Protein AF-A0A4Q3LK05-F1 (afdb_monomer_lite)

Structure (mmCIF, N/CA/C/O backbone):
data_AF-A0A4Q3LK05-F1
#
_entry.id   AF-A0A4Q3LK05-F1
#
loop_
_atom_site.group_PDB
_atom_site.id
_atom_site.type_symbol
_atom_site.label_atom_id
_atom_site.label_alt_id
_atom_site.label_comp_id
_atom_site.label_asym_id
_atom_site.label_entity_id
_atom_site.label_seq_id
_atom_site.pdbx_PDB_ins_code
_atom_site.Cartn_x
_atom_site.Cartn_y
_atom_site.Cartn_z
_atom_site.occupancy
_atom_site.B_iso_or_equiv
_atom_site.auth_seq_id
_atom_site.auth_comp_id
_atom_site.auth_asym_id
_atom_site.auth_atom_id
_atom_site.pdbx_PDB_model_num
ATOM 1 N N . MET A 1 1 ? -32.208 -5.245 -6.519 1.00 53.97 1 MET A N 1
ATOM 2 C CA . MET A 1 1 ? -31.625 -4.745 -5.262 1.00 53.97 1 MET A CA 1
ATOM 3 C C . MET A 1 1 ? -31.110 -3.373 -5.601 1.00 53.97 1 MET A C 1
ATOM 5 O O . MET A 1 1 ? -30.240 -3.274 -6.459 1.00 53.97 1 MET A O 1
ATOM 9 N N . ASP A 1 2 ? -31.742 -2.347 -5.050 1.00 72.88 2 ASP A N 1
ATOM 10 C CA . ASP A 1 2 ? -31.545 -0.963 -5.476 1.00 72.88 2 ASP A CA 1
ATOM 11 C C . ASP A 1 2 ? -30.435 -0.349 -4.625 1.00 72.88 2 ASP A C 1
ATOM 13 O O . ASP A 1 2 ? -30.697 0.438 -3.718 1.00 72.88 2 ASP A O 1
ATOM 17 N N . TRP A 1 3 ? -29.199 -0.783 -4.878 1.00 87.56 3 TRP A N 1
ATOM 18 C CA . TRP A 1 3 ? -28.020 -0.239 -4.207 1.00 87.56 3 TRP A CA 1
ATOM 19 C C . TRP A 1 3 ? -27.808 1.215 -4.634 1.00 87.56 3 TRP A C 1
ATOM 21 O O . TRP A 1 3 ? -27.776 1.522 -5.828 1.00 87.56 3 TRP A O 1
ATOM 31 N N . LYS A 1 4 ? -27.718 2.094 -3.635 1.00 85.75 4 LYS A N 1
ATOM 32 C CA . LYS A 1 4 ? -27.575 3.547 -3.755 1.00 85.75 4 LYS A CA 1
ATOM 33 C C . LYS A 1 4 ? -26.665 3.992 -2.607 1.00 85.75 4 LYS A C 1
ATOM 35 O O . LYS A 1 4 ? -27.185 4.237 -1.517 1.00 85.75 4 LYS A O 1
ATOM 40 N N . PRO A 1 5 ? -25.337 4.004 -2.807 1.00 87.31 5 PRO A N 1
ATOM 41 C CA . PRO A 1 5 ? -24.405 4.348 -1.744 1.00 87.31 5 PRO A CA 1
ATOM 42 C C . PRO A 1 5 ? -24.597 5.817 -1.357 1.00 87.31 5 PRO A C 1
ATOM 44 O O . PRO A 1 5 ? -25.008 6.645 -2.177 1.00 87.31 5 PRO A O 1
ATOM 47 N N . SER A 1 6 ? -24.290 6.162 -0.109 1.00 88.75 6 SER A N 1
ATOM 48 C CA . SER A 1 6 ? -24.363 7.557 0.325 1.00 88.75 6 SER A CA 1
ATOM 49 C C . SER A 1 6 ? -23.371 8.430 -0.465 1.00 88.75 6 SER A C 1
ATOM 51 O O . SER A 1 6 ? -22.209 8.040 -0.625 1.00 88.75 6 SER A O 1
ATOM 53 N N . PRO A 1 7 ? -23.760 9.645 -0.900 1.00 88.25 7 PRO A N 1
ATOM 54 C CA . PRO A 1 7 ? -22.826 10.641 -1.427 1.00 88.25 7 PRO A CA 1
ATOM 55 C C . PRO A 1 7 ? -21.708 11.032 -0.447 1.00 88.25 7 PRO A C 1
ATOM 57 O O . PRO A 1 7 ? -20.688 11.554 -0.882 1.00 88.25 7 PRO A O 1
ATOM 60 N N . LEU A 1 8 ? -21.882 10.794 0.860 1.00 91.00 8 LEU A N 1
ATOM 61 C CA . LEU A 1 8 ? -20.846 11.027 1.876 1.00 91.00 8 LEU A CA 1
ATOM 62 C C . LEU A 1 8 ? -19.901 9.818 2.018 1.00 91.00 8 LEU A C 1
ATOM 64 O O . LEU A 1 8 ? -18.715 10.012 2.265 1.00 91.00 8 LEU A O 1
ATOM 68 N N . ALA A 1 9 ? -20.406 8.601 1.773 1.00 88.75 9 ALA A N 1
ATOM 69 C CA . ALA A 1 9 ? -19.632 7.353 1.696 1.00 88.75 9 ALA A CA 1
ATOM 70 C C . ALA A 1 9 ? -18.856 7.176 0.374 1.00 88.75 9 ALA A C 1
ATOM 72 O O . ALA A 1 9 ? -18.110 6.204 0.227 1.00 88.75 9 ALA A O 1
ATOM 73 N N . THR A 1 10 ? -19.071 8.057 -0.613 1.00 90.44 10 THR A N 1
ATOM 74 C CA . THR A 1 10 ? -18.567 7.880 -1.981 1.00 90.44 10 THR A CA 1
ATOM 75 C C . THR A 1 10 ? -17.584 8.977 -2.380 1.00 90.44 10 THR A C 1
ATOM 77 O O . THR A 1 10 ? -17.931 10.154 -2.448 1.00 90.44 10 THR A O 1
ATOM 80 N N . HIS A 1 11 ? -16.360 8.589 -2.734 1.00 90.81 11 HIS A N 1
ATOM 81 C CA . HIS A 1 11 ? -15.367 9.479 -3.327 1.00 90.81 11 HIS A CA 1
ATOM 82 C C . HIS A 1 11 ? -15.409 9.392 -4.859 1.00 90.81 11 HIS A C 1
ATOM 84 O O . HIS A 1 11 ? -15.443 8.300 -5.425 1.00 90.81 11 HIS A O 1
ATOM 90 N N . VAL A 1 12 ? -15.369 10.543 -5.538 1.00 89.69 12 VAL A N 1
ATOM 91 C CA . VAL A 1 12 ? -15.254 10.636 -7.001 1.00 89.69 12 VAL A CA 1
ATOM 92 C C . VAL A 1 12 ? -14.137 11.614 -7.361 1.00 89.69 12 VAL A C 1
ATOM 94 O O . VAL A 1 12 ? -14.219 12.797 -7.032 1.00 89.69 12 VAL A O 1
ATOM 97 N N . GLU A 1 13 ? -13.123 11.140 -8.083 1.00 88.00 13 GLU A N 1
ATOM 98 C CA . GLU A 1 13 ? -12.068 11.975 -8.669 1.00 88.00 13 GLU A CA 1
ATOM 99 C C . GLU A 1 13 ? -12.163 11.907 -10.197 1.00 88.00 13 GLU A C 1
ATOM 101 O O . GLU A 1 13 ? -12.145 10.827 -10.788 1.00 88.00 13 GLU A O 1
ATOM 106 N N . THR A 1 14 ? -12.240 13.066 -10.855 1.00 82.25 14 THR A N 1
ATOM 107 C CA . THR A 1 14 ? -12.133 13.171 -12.317 1.00 82.25 14 THR A CA 1
ATOM 108 C C . THR A 1 14 ? -10.995 14.103 -12.693 1.00 82.25 14 THR A C 1
ATOM 110 O O . THR A 1 14 ? -11.053 15.299 -12.397 1.00 82.25 14 THR A O 1
ATOM 113 N N . VAL A 1 15 ? -10.005 13.584 -13.411 1.00 76.38 15 VAL A N 1
ATOM 114 C CA . VAL A 1 15 ? -8.966 14.393 -14.053 1.00 76.38 15 VAL A CA 1
ATOM 115 C C . VAL A 1 15 ? -9.259 14.449 -15.546 1.00 76.38 15 VAL A C 1
ATOM 117 O O . VAL A 1 15 ? -9.459 13.421 -16.188 1.00 76.38 15 VAL A O 1
ATOM 120 N N . PHE A 1 16 ? -9.267 15.657 -16.098 1.00 69.56 16 PHE A N 1
ATOM 121 C CA . PHE A 1 16 ? -9.384 15.929 -17.528 1.00 69.56 16 PHE A CA 1
ATOM 122 C C . PHE A 1 16 ? -8.332 16.963 -17.924 1.00 69.56 16 PHE A C 1
ATOM 124 O O . PHE A 1 16 ? -8.032 17.872 -17.149 1.00 69.56 16 PHE A O 1
ATOM 131 N N . ASP A 1 17 ? -7.849 16.890 -19.162 1.00 61.94 17 ASP A N 1
ATOM 132 C CA . ASP A 1 17 ? -7.249 18.053 -19.811 1.00 61.94 17 ASP A CA 1
ATOM 133 C C . ASP A 1 17 ? -8.370 19.075 -20.123 1.00 61.94 17 ASP A C 1
ATOM 135 O O . ASP A 1 17 ? -9.332 18.709 -20.805 1.00 61.94 17 ASP A O 1
ATOM 139 N N . PRO A 1 18 ? -8.297 20.344 -19.667 1.00 62.06 18 PRO A N 1
ATOM 140 C CA . PRO A 1 18 ? -9.304 21.364 -19.986 1.00 62.06 18 PRO A CA 1
ATOM 141 C C . PRO A 1 18 ? -9.440 21.678 -21.485 1.00 62.06 18 PRO A C 1
ATOM 143 O O . PRO A 1 18 ? -10.419 22.304 -21.886 1.00 62.06 18 PRO A O 1
ATOM 146 N N . GLN A 1 19 ? -8.466 21.270 -22.305 1.00 62.16 19 GLN A N 1
ATOM 147 C CA . GLN A 1 19 ? -8.472 21.379 -23.767 1.00 62.16 19 GLN A CA 1
ATOM 148 C C . GLN A 1 19 ? -8.832 20.047 -24.456 1.00 62.16 19 GLN A C 1
ATOM 150 O O . GLN A 1 19 ? -8.758 19.962 -25.678 1.00 62.16 19 GLN A O 1
ATOM 155 N N . ASP A 1 20 ? -9.175 19.000 -23.690 1.00 64.50 20 ASP A N 1
ATOM 156 C CA . ASP A 1 20 ? -9.385 17.615 -24.155 1.00 64.50 20 ASP A CA 1
ATOM 157 C C . ASP A 1 20 ? -8.157 17.021 -24.893 1.00 64.50 20 ASP A C 1
ATOM 159 O O . ASP A 1 20 ? -8.257 16.045 -25.626 1.00 64.50 20 ASP A O 1
ATOM 163 N N . ALA A 1 21 ? -6.963 17.604 -24.719 1.00 57.16 21 ALA A N 1
ATOM 164 C CA . ALA A 1 21 ? -5.759 17.261 -25.487 1.00 57.16 21 ALA A CA 1
ATOM 165 C C . ALA A 1 21 ? -4.930 16.092 -24.904 1.00 57.16 21 ALA A C 1
ATOM 167 O O . ALA A 1 21 ? -3.969 15.632 -25.532 1.00 57.16 21 ALA A O 1
ATOM 168 N N . GLY A 1 22 ? -5.301 15.581 -23.727 1.00 59.97 22 GLY A N 1
ATOM 169 C CA . GLY A 1 22 ? -4.647 14.471 -23.034 1.00 59.97 22 GLY A CA 1
ATOM 170 C C . GLY A 1 22 ? -5.654 13.549 -22.333 1.00 59.97 22 GLY A C 1
ATOM 171 O O . GLY A 1 22 ? -6.768 13.985 -22.040 1.00 59.97 22 GLY A O 1
ATOM 172 N N . PRO A 1 23 ? -5.288 12.276 -22.073 1.00 62.88 23 PRO A N 1
ATOM 173 C CA . PRO A 1 23 ? -6.179 11.298 -21.455 1.00 62.88 23 PRO A CA 1
ATOM 174 C C . PRO A 1 23 ? -6.658 11.768 -20.087 1.00 62.88 23 PRO A C 1
ATOM 176 O O . PRO A 1 23 ? -5.856 12.127 -19.225 1.00 62.88 23 PRO A O 1
ATOM 179 N N . GLY A 1 24 ? -7.971 11.714 -19.885 1.00 71.94 24 GLY A N 1
ATOM 180 C CA . GLY A 1 24 ? -8.548 11.849 -18.558 1.00 71.94 24 GLY A CA 1
ATOM 181 C C . GLY A 1 24 ? -8.502 10.538 -17.771 1.00 71.94 24 GLY A C 1
ATOM 182 O O . GLY A 1 24 ? -8.285 9.457 -18.329 1.00 71.94 24 GLY A O 1
ATOM 183 N N . SER A 1 25 ? -8.784 10.629 -16.476 1.00 84.19 25 SER A N 1
ATOM 184 C CA . SER A 1 25 ? -9.044 9.481 -15.607 1.00 84.19 25 SER A CA 1
ATOM 185 C C . SER A 1 25 ? -10.237 9.736 -14.688 1.00 84.19 25 SER A C 1
ATOM 187 O O . SER A 1 25 ? -10.510 10.872 -14.301 1.00 84.19 25 SER A O 1
ATOM 189 N N . LEU A 1 26 ? -10.932 8.658 -14.336 1.00 87.00 26 LEU A N 1
ATOM 190 C CA . LEU A 1 26 ? -12.034 8.616 -13.379 1.00 87.00 26 LEU A CA 1
ATOM 191 C C . LEU A 1 26 ? -11.696 7.598 -12.289 1.00 87.00 26 LEU A C 1
ATOM 193 O O . LEU A 1 26 ? -11.360 6.455 -12.596 1.00 87.00 26 LEU A O 1
ATOM 197 N N . LEU A 1 27 ? -11.858 7.987 -11.032 1.00 91.94 27 LEU A N 1
ATOM 198 C CA . LEU A 1 27 ? -11.907 7.091 -9.883 1.00 91.94 27 LEU A CA 1
ATOM 199 C C . LEU A 1 27 ? -13.268 7.258 -9.203 1.00 91.94 27 LEU A C 1
ATOM 201 O O . LEU A 1 27 ? -13.725 8.385 -9.013 1.00 91.94 27 LEU A O 1
ATOM 205 N N . ILE A 1 28 ? -13.899 6.145 -8.837 1.00 92.19 28 ILE A N 1
ATOM 206 C CA . ILE A 1 28 ? -15.062 6.114 -7.945 1.00 92.19 28 ILE A CA 1
ATOM 207 C C . ILE A 1 28 ? -14.754 5.095 -6.849 1.00 92.19 28 ILE A C 1
ATOM 209 O O . ILE A 1 28 ? -14.459 3.943 -7.165 1.00 92.19 28 ILE A O 1
ATOM 213 N N . GLU A 1 29 ? -14.839 5.497 -5.584 1.00 93.62 29 GLU A N 1
ATOM 214 C CA . GLU A 1 29 ? -14.657 4.626 -4.418 1.00 93.62 29 GLU A CA 1
ATOM 215 C C . GLU A 1 29 ? -15.866 4.709 -3.484 1.00 93.62 29 GLU A C 1
ATOM 217 O O . GLU A 1 29 ? -16.359 5.800 -3.229 1.00 93.62 29 GLU A O 1
ATOM 222 N N . HIS A 1 30 ? -16.304 3.580 -2.932 1.00 93.00 30 HIS A N 1
ATOM 223 C CA . HIS A 1 30 ? -17.408 3.470 -1.964 1.00 93.00 30 HIS A CA 1
ATOM 224 C C . HIS A 1 30 ? -17.102 2.384 -0.924 1.00 93.00 30 HIS A C 1
ATOM 226 O O . HIS A 1 30 ? -17.926 1.535 -0.601 1.00 93.00 30 HIS A O 1
ATOM 232 N N . PHE A 1 31 ? -15.876 2.401 -0.385 1.00 90.81 31 PHE A N 1
ATOM 233 C CA . PHE A 1 31 ? -15.404 1.408 0.592 1.00 90.81 31 PHE A CA 1
ATOM 234 C C . PHE A 1 31 ? -16.288 1.280 1.839 1.00 90.81 31 PHE A C 1
ATOM 236 O O . PHE A 1 31 ? -16.236 0.232 2.476 1.00 90.81 31 PHE A O 1
ATOM 243 N N . ASN A 1 32 ? -17.090 2.298 2.165 1.00 90.62 32 ASN A N 1
ATOM 244 C CA . ASN A 1 32 ? -17.958 2.308 3.340 1.00 90.62 32 ASN A CA 1
ATOM 245 C C . ASN A 1 32 ? -19.369 1.741 3.045 1.00 90.62 32 ASN A C 1
ATOM 247 O O . ASN A 1 32 ? -20.080 1.395 3.984 1.00 90.62 32 ASN A O 1
ATOM 251 N N . ASP A 1 33 ? -19.771 1.567 1.776 1.00 91.38 33 ASP A N 1
ATOM 252 C CA . ASP A 1 33 ? -21.056 0.945 1.398 1.00 91.38 33 ASP A CA 1
ATOM 253 C C . ASP A 1 33 ? -20.953 0.133 0.081 1.00 91.38 33 ASP A C 1
ATOM 255 O O . ASP A 1 33 ? -21.470 0.550 -0.962 1.00 91.38 33 ASP A O 1
ATOM 259 N N . PRO A 1 34 ? -20.248 -1.018 0.096 1.00 92.75 34 PRO A N 1
ATOM 260 C CA . PRO A 1 34 ? -19.939 -1.787 -1.108 1.00 92.75 34 PRO A CA 1
ATOM 261 C C . PRO A 1 34 ? -21.174 -2.354 -1.819 1.00 92.75 34 PRO A C 1
ATOM 263 O O . PRO A 1 34 ? -22.156 -2.766 -1.200 1.00 92.75 34 PRO A O 1
ATOM 266 N N . TYR A 1 35 ? -21.079 -2.484 -3.143 1.00 94.06 35 TYR A N 1
ATOM 267 C CA . TYR A 1 35 ? -22.078 -3.203 -3.934 1.00 94.06 35 TYR A CA 1
ATOM 268 C C . TYR A 1 35 ? -21.878 -4.719 -3.802 1.00 94.06 35 TYR A C 1
ATOM 270 O O . TYR A 1 35 ? -20.912 -5.261 -4.347 1.00 94.06 35 TYR A O 1
ATOM 278 N N . GLU A 1 36 ? -22.806 -5.410 -3.131 1.00 93.75 36 GLU A N 1
ATOM 279 C CA . GLU A 1 36 ? -22.867 -6.878 -3.120 1.00 93.75 36 GLU A CA 1
ATOM 280 C C . GLU A 1 36 ? -23.761 -7.445 -4.245 1.00 93.75 36 GLU A C 1
ATOM 282 O O . GLU A 1 36 ? -24.857 -6.952 -4.527 1.00 93.75 36 GLU A O 1
ATOM 287 N N . ALA A 1 37 ? -23.316 -8.550 -4.848 1.00 93.88 37 ALA A N 1
ATOM 288 C CA . ALA A 1 37 ? -24.080 -9.384 -5.772 1.00 93.88 37 ALA A CA 1
ATOM 289 C C . ALA A 1 37 ? -23.910 -10.871 -5.421 1.00 93.88 37 ALA A C 1
ATOM 291 O O . ALA A 1 37 ? -22.811 -11.323 -5.108 1.00 93.88 37 ALA A O 1
ATOM 292 N N . VAL A 1 38 ? -24.986 -11.656 -5.500 1.00 93.62 38 VAL A N 1
ATOM 293 C CA . VAL A 1 38 ? -24.911 -13.122 -5.370 1.00 93.62 38 VAL A CA 1
ATOM 294 C C . VAL A 1 38 ? -24.514 -13.719 -6.721 1.00 93.62 38 VAL A C 1
ATOM 296 O O . VAL A 1 38 ? -25.028 -13.285 -7.752 1.00 93.62 38 VAL A O 1
ATOM 299 N N . LEU A 1 39 ? -23.611 -14.699 -6.710 1.00 93.00 39 LEU A N 1
ATOM 300 C CA . LEU A 1 39 ? -23.185 -15.450 -7.890 1.00 93.00 39 LEU A CA 1
ATOM 301 C C . LEU A 1 39 ? -23.691 -16.898 -7.821 1.00 93.00 39 LEU A C 1
ATOM 303 O O . LEU A 1 39 ? -23.653 -17.517 -6.755 1.00 93.00 39 LEU A O 1
ATOM 307 N N . ASP A 1 40 ? -24.089 -17.447 -8.970 1.00 88.94 40 ASP A N 1
ATOM 308 C CA . ASP A 1 40 ? -24.401 -18.876 -9.120 1.00 88.94 40 ASP A CA 1
ATOM 309 C C . ASP A 1 40 ? -23.117 -19.731 -9.208 1.00 88.94 40 ASP A C 1
ATOM 311 O O . ASP A 1 40 ? -23.041 -20.814 -8.625 1.00 88.94 40 ASP A O 1
ATOM 315 N N . ASP A 1 41 ? -22.087 -19.218 -9.893 1.00 89.81 41 ASP A N 1
ATOM 316 C CA . ASP A 1 41 ? -20.739 -19.787 -10.002 1.00 89.81 41 ASP A CA 1
ATOM 317 C C . ASP A 1 41 ? -19.664 -18.677 -10.088 1.00 89.81 41 ASP A C 1
ATOM 319 O O . ASP A 1 41 ? -19.974 -17.486 -10.077 1.00 89.81 41 ASP A O 1
ATOM 323 N N . ASP A 1 42 ? -18.383 -19.050 -10.121 1.00 87.31 42 ASP A N 1
ATOM 324 C CA . ASP A 1 42 ? -17.233 -18.142 -10.253 1.00 87.31 42 ASP A CA 1
ATOM 325 C C . ASP A 1 42 ? -16.678 -18.041 -11.693 1.00 87.31 42 ASP A C 1
ATOM 327 O O . ASP A 1 42 ? -15.589 -17.495 -11.934 1.00 87.31 42 ASP A O 1
ATOM 331 N N . GLY A 1 43 ? -17.426 -18.562 -12.667 1.00 89.88 43 GLY A N 1
ATOM 332 C CA . GLY A 1 43 ? -17.097 -18.565 -14.083 1.00 89.88 43 GLY A CA 1
ATOM 333 C C . GLY A 1 43 ? -17.243 -17.192 -14.736 1.00 89.88 43 GLY A C 1
ATOM 334 O O . GLY A 1 43 ? -17.976 -16.316 -14.277 1.00 89.88 43 GLY A O 1
ATOM 335 N N . ASP A 1 44 ? -16.532 -16.999 -15.849 1.00 89.94 44 ASP A N 1
ATOM 336 C CA . ASP A 1 44 ? -16.388 -15.713 -16.548 1.00 89.94 44 ASP A CA 1
ATOM 337 C C . ASP A 1 44 ? -17.714 -14.967 -16.743 1.00 89.94 44 ASP A C 1
ATOM 339 O O . ASP A 1 44 ? -17.795 -13.766 -16.497 1.00 89.94 44 ASP A O 1
ATOM 343 N N . LEU A 1 45 ? -18.767 -15.680 -17.152 1.00 90.69 45 LEU A N 1
ATOM 344 C CA . LEU A 1 45 ? -20.076 -15.091 -17.432 1.00 90.69 45 LEU A CA 1
ATOM 345 C C . LEU A 1 45 ? -20.788 -14.590 -16.168 1.00 90.69 45 LEU A C 1
ATOM 347 O O . LEU A 1 45 ? -21.374 -13.510 -16.219 1.00 90.69 45 LEU A O 1
ATOM 351 N N . ALA A 1 46 ? -20.703 -15.311 -15.045 1.00 92.88 46 ALA A N 1
ATOM 352 C CA . ALA A 1 46 ? -21.235 -14.852 -13.762 1.00 92.88 46 ALA A CA 1
ATOM 353 C C . ALA A 1 46 ? -20.462 -13.620 -13.261 1.00 92.88 46 ALA A C 1
ATOM 355 O O . ALA A 1 46 ? -21.066 -12.628 -12.843 1.00 92.88 46 ALA A O 1
ATOM 356 N N . LEU A 1 47 ? -19.131 -13.630 -13.406 1.00 93.44 47 LEU A N 1
ATOM 357 C CA . LEU A 1 47 ? -18.272 -12.508 -13.020 1.00 93.44 47 LEU A CA 1
ATOM 358 C C . LEU A 1 47 ? -18.557 -11.245 -13.858 1.00 93.44 47 LEU A C 1
ATOM 360 O O . LEU A 1 47 ? -18.676 -10.147 -13.309 1.00 93.44 47 LEU A O 1
ATOM 364 N N . TYR A 1 48 ? -18.740 -11.389 -15.176 1.00 93.56 48 TYR A N 1
ATOM 365 C CA . TYR A 1 48 ? -19.148 -10.287 -16.055 1.00 93.56 48 TYR A CA 1
ATOM 366 C C . TYR A 1 48 ? -20.586 -9.819 -15.795 1.00 93.56 48 TYR A C 1
ATOM 368 O O . TYR A 1 48 ? -20.853 -8.620 -15.878 1.00 93.56 48 TYR A O 1
ATOM 376 N N . ALA A 1 49 ? -21.512 -10.723 -15.454 1.00 93.94 49 ALA A N 1
ATOM 377 C CA . ALA A 1 49 ? -22.891 -10.367 -15.120 1.00 93.94 49 ALA A CA 1
ATOM 378 C C . ALA A 1 49 ? -22.967 -9.532 -13.832 1.00 93.94 49 ALA A C 1
ATOM 380 O O . ALA A 1 49 ? -23.662 -8.514 -13.810 1.00 93.94 49 ALA A O 1
ATOM 381 N N . ALA A 1 50 ? -22.205 -9.897 -12.797 1.00 94.94 50 ALA A N 1
ATOM 382 C CA . ALA A 1 50 ? -22.099 -9.118 -11.564 1.00 94.94 50 ALA A CA 1
ATOM 383 C C . ALA A 1 50 ? -21.473 -7.735 -11.809 1.00 94.94 50 ALA A C 1
ATOM 385 O O . ALA A 1 50 ? -22.018 -6.725 -11.364 1.00 94.94 50 ALA A O 1
ATOM 386 N N . ALA A 1 51 ? -20.386 -7.664 -12.586 1.00 94.81 51 ALA A N 1
ATOM 387 C CA . ALA A 1 51 ? -19.731 -6.398 -12.917 1.00 94.81 51 ALA A CA 1
ATOM 388 C C . ALA A 1 51 ? -20.598 -5.481 -13.807 1.00 94.81 51 ALA A C 1
ATOM 390 O O . ALA A 1 51 ? -20.618 -4.266 -13.610 1.00 94.81 51 ALA A O 1
ATOM 391 N N . HIS A 1 52 ? -21.375 -6.039 -14.743 1.00 93.50 52 HIS A N 1
ATOM 392 C CA . HIS A 1 52 ? -22.393 -5.291 -15.490 1.00 93.50 52 HIS A CA 1
ATOM 393 C C . HIS A 1 52 ? -23.539 -4.826 -14.572 1.00 93.50 52 HIS A C 1
ATOM 395 O O . HIS A 1 52 ? -23.972 -3.677 -14.664 1.00 93.50 52 HIS A O 1
ATOM 401 N N . GLY A 1 53 ? -23.991 -5.677 -13.642 1.00 93.62 53 GLY A N 1
ATOM 402 C CA . GLY A 1 53 ? -24.989 -5.336 -12.625 1.00 93.62 53 GLY A CA 1
ATOM 403 C C . GLY A 1 53 ? -24.563 -4.156 -11.749 1.00 93.62 53 GLY A C 1
ATOM 404 O O . GLY A 1 53 ? -25.341 -3.217 -11.574 1.00 93.62 53 GLY A O 1
ATOM 405 N N . TYR A 1 54 ? -23.315 -4.159 -11.281 1.00 93.94 54 TYR A N 1
ATOM 406 C CA . TYR A 1 54 ? -22.685 -3.044 -10.574 1.00 93.94 54 TYR A CA 1
ATOM 407 C C . TYR A 1 54 ? -22.709 -1.754 -11.409 1.00 93.94 54 TYR A C 1
ATOM 409 O O . TYR A 1 54 ? -23.324 -0.768 -11.001 1.00 93.94 54 TYR A O 1
ATOM 417 N N . LEU A 1 55 ? -22.120 -1.777 -12.614 1.00 91.31 55 LEU A N 1
ATOM 418 C CA . LEU A 1 55 ? -22.040 -0.608 -13.502 1.00 91.31 55 LEU A CA 1
ATOM 419 C C . LEU A 1 55 ? -23.424 -0.036 -13.853 1.00 91.31 55 LEU A C 1
ATOM 421 O O . LEU A 1 55 ? -23.586 1.181 -13.939 1.00 91.31 55 LEU A O 1
ATOM 425 N N . ARG A 1 56 ? -24.439 -0.894 -14.013 1.00 90.50 56 ARG A N 1
ATOM 426 C CA . ARG A 1 56 ? -25.820 -0.473 -14.278 1.00 90.50 56 ARG A CA 1
ATOM 427 C C . ARG A 1 56 ? -26.457 0.239 -13.083 1.00 90.50 56 ARG A C 1
ATOM 429 O O . ARG A 1 56 ? -27.152 1.225 -13.301 1.00 90.50 56 ARG A O 1
ATOM 436 N N . ASN A 1 57 ? -26.240 -0.226 -11.848 1.00 90.25 57 ASN A N 1
ATOM 437 C CA . ASN A 1 57 ? -26.726 0.487 -10.657 1.00 90.25 57 ASN A CA 1
ATOM 438 C C . ASN A 1 57 ? -25.989 1.825 -10.490 1.00 90.25 57 ASN A C 1
ATOM 440 O O . ASN A 1 57 ? -26.630 2.859 -10.334 1.00 90.25 57 ASN A O 1
ATOM 444 N N . LEU A 1 58 ? -24.662 1.823 -10.645 1.00 88.12 58 LEU A N 1
ATOM 445 C CA . LEU A 1 58 ? -23.817 3.018 -10.570 1.00 88.12 58 LEU A CA 1
ATOM 446 C C . LEU A 1 58 ? -24.235 4.109 -11.577 1.00 88.12 58 LEU A C 1
ATOM 448 O O . LEU A 1 58 ? -24.229 5.293 -11.255 1.00 88.12 58 LEU A O 1
ATOM 452 N N . SER A 1 59 ? -24.636 3.707 -12.788 1.00 84.44 59 SER A N 1
ATOM 453 C CA . SER A 1 59 ? -25.145 4.607 -13.832 1.00 84.44 59 SER A CA 1
ATOM 454 C C . SER A 1 59 ? -26.617 5.007 -13.666 1.00 84.44 59 SER A C 1
ATOM 456 O O . SER A 1 59 ? -27.071 5.899 -14.383 1.00 84.44 59 SER A O 1
ATOM 458 N N . ALA A 1 60 ? -27.368 4.343 -12.784 1.00 84.44 60 ALA A N 1
ATOM 459 C CA . ALA A 1 60 ? -28.765 4.654 -12.477 1.00 84.44 60 ALA A CA 1
ATOM 460 C C . ALA A 1 60 ? -28.921 5.498 -11.199 1.00 84.44 60 ALA A C 1
ATOM 462 O O . ALA A 1 60 ? -29.987 6.074 -10.975 1.00 84.44 60 ALA A O 1
ATOM 463 N N . ASP A 1 61 ? -27.880 5.577 -10.367 1.00 85.06 61 ASP A N 1
ATOM 464 C CA . ASP A 1 61 ? -27.837 6.489 -9.231 1.00 85.06 61 ASP A CA 1
ATOM 465 C C . ASP A 1 61 ? -27.833 7.963 -9.683 1.00 85.06 61 ASP A C 1
ATOM 467 O O . ASP A 1 61 ? -27.194 8.334 -10.667 1.00 85.06 61 ASP A O 1
ATOM 471 N N . ALA A 1 62 ? -28.540 8.827 -8.952 1.00 77.50 62 ALA A N 1
ATOM 472 C CA . ALA A 1 62 ? -28.722 10.226 -9.335 1.00 77.50 62 ALA A CA 1
ATOM 473 C C . ALA A 1 62 ? -27.490 11.109 -9.059 1.00 77.50 62 ALA A C 1
ATOM 475 O O . ALA A 1 62 ? -27.324 12.145 -9.707 1.00 77.50 62 ALA A O 1
ATOM 476 N N . HIS A 1 63 ? -26.628 10.724 -8.115 1.00 78.06 63 HIS A N 1
ATOM 477 C CA . HIS A 1 63 ? -25.405 11.449 -7.788 1.00 78.06 63 HIS A CA 1
ATOM 478 C C . HIS A 1 63 ? -24.266 11.020 -8.727 1.00 78.06 63 HIS A C 1
ATOM 480 O O . HIS A 1 63 ? -23.690 11.851 -9.433 1.00 78.06 63 HIS A O 1
ATOM 486 N N . LEU A 1 64 ? -24.005 9.717 -8.825 1.00 74.25 64 LEU A N 1
ATOM 487 C CA . LEU A 1 64 ? -22.901 9.136 -9.599 1.00 74.25 64 LEU A CA 1
ATOM 488 C C . LEU A 1 64 ? -23.216 9.074 -11.103 1.00 74.25 64 LEU A C 1
ATOM 490 O O . LEU A 1 64 ? -22.380 9.432 -11.940 1.00 74.25 64 LEU A O 1
ATOM 494 N N . GLY A 1 65 ? -24.465 8.760 -11.454 1.00 66.44 65 GLY A N 1
ATOM 495 C CA . GLY A 1 65 ? -25.005 8.853 -12.812 1.00 66.44 65 GLY A CA 1
ATOM 496 C C . GLY A 1 65 ? -25.149 10.285 -13.344 1.00 66.44 65 GLY A C 1
ATOM 497 O O . GLY A 1 65 ? -25.469 10.457 -14.516 1.00 66.44 65 GLY A O 1
ATOM 498 N N . SER A 1 66 ? -24.862 11.326 -12.548 1.00 65.81 66 SER A N 1
ATOM 499 C CA . SER A 1 66 ? -24.694 12.695 -13.071 1.00 65.81 66 SER A CA 1
ATOM 500 C C . SER A 1 66 ? -23.299 12.934 -13.669 1.00 65.81 66 SER A C 1
ATOM 502 O O . SER A 1 66 ? -23.142 13.733 -14.596 1.00 65.81 66 SER A O 1
ATOM 504 N N . GLN A 1 67 ? -22.289 12.208 -13.176 1.00 64.75 67 GLN A N 1
ATOM 505 C CA . GLN A 1 67 ? -20.910 12.278 -13.656 1.00 64.75 67 GLN A CA 1
ATOM 506 C C . GLN A 1 67 ? -20.729 11.359 -14.872 1.00 64.75 67 GLN A C 1
ATOM 508 O O . GLN A 1 67 ? -20.231 11.786 -15.919 1.00 64.75 67 GLN A O 1
ATOM 513 N N . LEU A 1 68 ? -21.180 10.104 -14.753 1.00 64.25 68 LEU A N 1
ATOM 514 C CA . LEU A 1 68 ? -20.916 9.033 -15.721 1.00 64.25 68 LEU A CA 1
ATOM 515 C C . LEU A 1 68 ? -21.255 9.369 -17.190 1.00 64.25 68 LEU A C 1
ATOM 517 O O . LEU A 1 68 ? -20.393 9.109 -18.023 1.00 64.25 68 LEU A O 1
ATOM 521 N N . PRO A 1 69 ? -22.380 10.010 -17.567 1.00 52.47 69 PRO A N 1
ATOM 522 C CA . PRO A 1 69 ? -22.696 10.290 -18.978 1.00 52.47 69 PRO A CA 1
ATOM 523 C C . PRO A 1 69 ? -21.725 11.252 -19.691 1.00 52.47 69 PRO A C 1
ATOM 525 O O . PRO A 1 69 ? -21.689 11.315 -20.919 1.00 52.47 69 PRO A O 1
ATOM 528 N N . ARG A 1 70 ? -20.895 12.005 -18.950 1.00 54.50 70 ARG A N 1
ATOM 529 C CA . ARG A 1 70 ? -19.814 12.836 -19.529 1.00 54.50 70 ARG A CA 1
ATOM 530 C C . ARG A 1 70 ? -18.536 12.040 -19.832 1.00 54.50 70 ARG A C 1
ATOM 532 O O . ARG A 1 70 ? -17.668 12.525 -20.567 1.00 54.50 70 ARG A O 1
ATOM 539 N N . LEU A 1 71 ? -18.431 10.854 -19.236 1.00 54.44 71 LEU A N 1
ATOM 540 C CA . LEU A 1 71 ? -17.239 10.012 -19.088 1.00 54.44 71 LEU A CA 1
ATOM 541 C C . LEU A 1 71 ? -17.370 8.692 -19.864 1.00 54.44 71 LEU A C 1
ATOM 543 O O . LEU A 1 71 ? -16.419 8.228 -20.488 1.00 54.44 71 LEU A O 1
ATOM 547 N N . VAL A 1 72 ? -18.570 8.115 -19.832 1.00 61.81 72 VAL A N 1
ATOM 548 C CA . VAL A 1 72 ? -18.967 6.813 -20.358 1.00 61.81 72 VAL A CA 1
ATOM 549 C C . VAL A 1 72 ? -20.140 7.051 -21.306 1.00 61.81 72 VAL A C 1
ATOM 551 O O . VAL A 1 72 ? -21.212 7.448 -20.865 1.00 61.81 72 VAL A O 1
ATOM 554 N N . LYS A 1 73 ? -19.950 6.839 -22.615 1.00 63.47 73 LYS A N 1
ATOM 555 C CA . LYS A 1 73 ? -21.040 6.995 -23.597 1.00 63.47 73 LYS A CA 1
ATOM 556 C C . LYS A 1 73 ? -22.127 5.952 -23.326 1.00 63.47 73 LYS A C 1
ATOM 558 O O . LYS A 1 73 ? -21.793 4.781 -23.166 1.00 63.47 73 LYS A O 1
ATOM 563 N N . ASP A 1 74 ? -23.400 6.344 -23.379 1.00 65.88 74 ASP A N 1
ATOM 564 C CA . ASP A 1 74 ? -24.578 5.527 -23.011 1.00 65.88 74 ASP A CA 1
ATOM 565 C C . ASP A 1 74 ? -24.601 4.114 -23.629 1.00 65.88 74 ASP A C 1
ATOM 567 O O . ASP A 1 74 ? -25.100 3.164 -23.034 1.00 65.88 74 ASP A O 1
ATOM 571 N N . GLN A 1 75 ? -24.017 3.959 -24.819 1.00 70.56 75 GLN A N 1
ATOM 572 C CA . GLN A 1 75 ? -23.865 2.695 -25.550 1.00 70.56 75 GLN A CA 1
ATOM 573 C C . GLN A 1 75 ? -22.864 1.690 -24.932 1.00 70.56 75 GLN A C 1
ATOM 575 O O . GLN A 1 75 ? -22.838 0.533 -25.347 1.00 70.56 75 GLN A O 1
ATOM 580 N N . TRP A 1 76 ? -21.998 2.103 -23.999 1.00 78.00 76 TRP A N 1
ATOM 581 C CA . TRP A 1 76 ? -20.883 1.280 -23.509 1.00 78.00 76 TRP A CA 1
ATOM 582 C C . TRP A 1 76 ? -21.255 0.324 -22.378 1.00 78.00 76 TRP A C 1
ATOM 584 O O . TRP A 1 76 ? -20.795 -0.812 -22.404 1.00 78.00 76 TRP A O 1
ATOM 594 N N . ILE A 1 77 ? -22.093 0.731 -21.419 1.00 84.69 77 ILE A N 1
ATOM 595 C CA . ILE A 1 77 ? -22.560 -0.185 -20.363 1.00 84.69 77 ILE A CA 1
ATOM 596 C C . ILE A 1 77 ? -23.430 -1.310 -20.966 1.00 84.69 77 ILE A C 1
ATOM 598 O O . ILE A 1 77 ? -23.136 -2.469 -20.685 1.00 84.69 77 ILE A O 1
ATOM 602 N N . PRO A 1 78 ? -24.377 -1.046 -21.893 1.00 85.06 78 PRO A N 1
ATOM 603 C CA . PRO A 1 78 ? -25.071 -2.101 -22.641 1.00 85.06 78 PRO A CA 1
ATOM 604 C C . PRO A 1 78 ? -24.142 -3.015 -23.460 1.00 85.06 78 PRO A C 1
ATOM 606 O O . PRO A 1 78 ? -24.422 -4.202 -23.600 1.00 85.06 78 PRO A O 1
ATOM 609 N N . ALA A 1 79 ? -23.010 -2.507 -23.965 1.00 82.00 79 ALA A N 1
ATOM 610 C CA . ALA A 1 79 ? -21.997 -3.320 -24.655 1.00 82.00 79 ALA A CA 1
ATOM 611 C C . ALA A 1 79 ? -21.198 -4.256 -23.716 1.00 82.00 79 ALA A C 1
ATOM 613 O O . ALA A 1 79 ? -20.421 -5.089 -24.194 1.00 82.00 79 ALA A O 1
ATOM 614 N N . LEU A 1 80 ? -21.380 -4.127 -22.396 1.00 88.12 80 LEU A N 1
ATOM 615 C CA . LEU A 1 80 ? -20.832 -5.012 -21.365 1.00 88.12 80 LEU A CA 1
ATOM 616 C C . LEU A 1 80 ? -21.833 -6.060 -20.863 1.00 88.12 80 LEU A C 1
ATOM 618 O O . LEU A 1 80 ? -21.461 -6.874 -20.017 1.00 88.12 80 LEU A O 1
ATOM 622 N N . ASP A 1 81 ? -23.060 -6.093 -21.388 1.00 89.44 81 ASP A N 1
ATOM 623 C CA . ASP A 1 81 ? -24.028 -7.134 -21.051 1.00 89.44 81 ASP A CA 1
ATOM 624 C C . ASP A 1 81 ? -23.601 -8.496 -21.649 1.00 89.44 81 ASP A C 1
ATOM 626 O O . ASP A 1 81 ? -23.576 -8.648 -22.881 1.00 89.44 81 ASP A O 1
ATOM 630 N N . PRO A 1 82 ? -23.282 -9.517 -20.823 1.00 84.31 82 PRO A N 1
ATOM 631 C CA . PRO A 1 82 ? -22.917 -10.838 -21.328 1.00 84.31 82 PRO A CA 1
ATOM 632 C C . PRO A 1 82 ? -24.061 -11.528 -22.092 1.00 84.31 82 PRO A C 1
ATOM 634 O O . PRO A 1 82 ? -23.781 -12.367 -22.948 1.00 84.31 82 PRO A O 1
ATOM 637 N N . ALA A 1 83 ? -25.328 -11.164 -21.856 1.00 80.75 83 ALA A N 1
ATOM 638 C CA . ALA A 1 83 ? -26.462 -11.698 -22.611 1.00 80.75 83 ALA A CA 1
ATOM 639 C C . ALA A 1 83 ? -26.556 -11.094 -24.026 1.00 80.75 83 ALA A C 1
ATOM 641 O O . ALA A 1 83 ? -26.832 -11.810 -24.991 1.00 80.75 83 ALA A O 1
ATOM 642 N N . ALA A 1 84 ? -26.269 -9.795 -24.184 1.00 68.69 84 ALA A N 1
ATOM 643 C CA . ALA A 1 84 ? -26.295 -9.122 -25.488 1.00 68.69 84 ALA A CA 1
ATOM 644 C C . ALA A 1 84 ? -25.166 -9.602 -26.423 1.00 68.69 84 ALA A C 1
ATOM 646 O O . ALA A 1 84 ? -25.349 -9.692 -27.644 1.00 68.69 84 ALA A O 1
ATOM 647 N N . ALA A 1 85 ? -24.016 -9.970 -25.846 1.00 57.25 85 ALA A N 1
ATOM 648 C CA . ALA A 1 85 ? -22.838 -10.449 -26.569 1.00 57.25 85 ALA A CA 1
ATOM 649 C C . ALA A 1 85 ? -23.089 -11.711 -27.424 1.00 57.25 85 ALA A C 1
ATOM 651 O O . ALA A 1 85 ? -22.356 -11.943 -28.387 1.00 57.25 85 ALA A O 1
ATOM 652 N N . ALA A 1 86 ? -24.125 -12.499 -27.113 1.00 50.75 86 ALA A N 1
ATOM 653 C CA . ALA A 1 86 ? -24.495 -13.703 -27.858 1.00 50.75 86 ALA A CA 1
ATOM 654 C C . ALA A 1 86 ? -25.272 -13.432 -29.166 1.00 50.75 86 ALA A C 1
ATOM 656 O O . ALA A 1 86 ? -25.344 -14.318 -30.017 1.00 50.75 86 ALA A O 1
ATOM 657 N N . GLY A 1 87 ? -25.863 -12.239 -29.335 1.00 45.50 87 GLY A N 1
ATOM 658 C CA . GLY A 1 87 ? -26.749 -11.921 -30.467 1.00 45.50 87 GLY A CA 1
ATOM 659 C C . GLY A 1 87 ? -26.310 -10.730 -31.323 1.00 45.50 87 GLY A C 1
ATOM 660 O O . GLY A 1 87 ? -26.423 -10.775 -32.547 1.00 45.50 87 GLY A O 1
ATOM 661 N N . THR A 1 88 ? -25.779 -9.673 -30.705 1.00 46.91 88 THR A N 1
ATOM 662 C CA . THR A 1 88 ? -25.389 -8.436 -31.401 1.00 46.91 88 THR A CA 1
ATOM 663 C C . THR A 1 88 ? -24.073 -7.907 -30.855 1.00 46.91 88 THR A C 1
ATOM 665 O O . THR A 1 88 ? -24.039 -7.119 -29.913 1.00 46.91 88 THR A O 1
ATOM 668 N N . VAL A 1 89 ? -22.967 -8.326 -31.472 1.00 47.97 89 VAL A N 1
ATOM 669 C CA . VAL A 1 89 ? -21.631 -7.834 -31.123 1.00 47.97 89 VAL A CA 1
ATOM 670 C C . VAL A 1 89 ? -21.498 -6.369 -31.543 1.00 47.97 89 VAL A C 1
ATOM 672 O O . VAL A 1 89 ? -21.226 -6.079 -32.705 1.00 47.97 89 VAL A O 1
ATOM 675 N N . THR A 1 90 ? -21.626 -5.444 -30.590 1.00 52.41 90 THR A N 1
ATOM 676 C CA . THR A 1 90 ? -21.039 -4.098 -30.681 1.00 52.41 90 THR A CA 1
ATOM 677 C C . THR A 1 90 ? -19.514 -4.252 -30.634 1.00 52.41 90 THR A C 1
ATOM 679 O O . THR A 1 90 ? -18.977 -4.550 -29.564 1.00 52.41 90 THR A O 1
ATOM 682 N N . PRO A 1 91 ? -18.774 -4.119 -31.755 1.00 52.78 91 PRO A N 1
ATOM 683 C CA . PRO A 1 91 ? -17.416 -4.663 -31.812 1.00 52.78 91 PRO A CA 1
ATOM 684 C C . PRO A 1 91 ? -16.379 -3.870 -31.019 1.00 52.78 91 PRO A C 1
ATOM 686 O O . PRO A 1 91 ? -15.324 -4.419 -30.731 1.00 52.78 91 PRO A O 1
ATOM 689 N N . TYR A 1 92 ? -16.663 -2.607 -30.682 1.00 69.81 92 TYR A N 1
ATOM 690 C CA . TYR A 1 92 ? -15.628 -1.618 -30.355 1.00 69.81 92 TYR A CA 1
ATOM 691 C C . TYR A 1 92 ? -15.261 -1.512 -28.883 1.00 69.81 92 TYR A C 1
ATOM 693 O O . TYR A 1 92 ? -14.167 -1.057 -28.593 1.00 69.81 92 TYR A O 1
ATOM 701 N N . PHE A 1 93 ? -16.115 -1.960 -27.965 1.00 77.69 93 PHE A N 1
ATOM 702 C CA . PHE A 1 93 ? -15.832 -1.976 -26.529 1.00 77.69 93 PHE A CA 1
ATOM 703 C C . PHE A 1 93 ? -16.297 -3.305 -25.932 1.00 77.69 93 PHE A C 1
ATOM 705 O O . PHE A 1 93 ? -17.176 -3.972 -26.490 1.00 77.69 93 PHE A O 1
ATOM 712 N N . GLY A 1 94 ? -15.692 -3.726 -24.825 1.00 84.19 94 GLY A N 1
ATOM 713 C CA . GLY A 1 94 ? -16.177 -4.872 -24.065 1.00 84.19 94 GLY A CA 1
ATOM 714 C C . GLY A 1 94 ? -15.158 -5.449 -23.091 1.00 84.19 94 GLY A C 1
ATOM 715 O O . GLY A 1 94 ? -13.989 -5.060 -23.095 1.00 84.19 94 GLY A O 1
ATOM 716 N N . TRP A 1 95 ? -15.609 -6.421 -22.296 1.00 87.12 95 TRP A N 1
ATOM 717 C CA . TRP A 1 95 ? -14.768 -7.167 -21.362 1.00 87.12 95 TRP A CA 1
ATOM 718 C C . TRP A 1 95 ? -13.549 -7.810 -22.040 1.00 87.12 95 TRP A C 1
ATOM 720 O O . TRP A 1 95 ? -13.620 -8.295 -23.181 1.00 87.12 95 TRP A O 1
ATOM 730 N N . LEU A 1 96 ? -12.438 -7.821 -21.306 1.00 83.94 96 LEU A N 1
ATOM 731 C CA . LEU A 1 96 ? -11.219 -8.554 -21.630 1.00 83.94 96 LEU A CA 1
ATOM 732 C C . LEU A 1 96 ? -11.330 -9.963 -21.010 1.00 83.94 96 LEU A C 1
ATOM 734 O O . LEU A 1 96 ? -11.715 -10.055 -19.837 1.00 83.94 96 LEU A O 1
ATOM 738 N N . PRO A 1 97 ? -11.030 -11.046 -21.759 1.00 80.50 97 PRO A N 1
ATOM 739 C CA . PRO A 1 97 ? -11.203 -12.433 -21.311 1.00 80.50 97 PRO A CA 1
ATOM 740 C C . PRO A 1 97 ? -10.427 -12.696 -20.023 1.00 80.50 97 PRO A C 1
ATOM 742 O O . PRO A 1 97 ? -9.400 -12.051 -19.799 1.00 80.50 97 PRO A O 1
ATOM 745 N N . PHE A 1 98 ? -10.870 -13.642 -19.196 1.00 76.00 98 PHE A N 1
ATOM 746 C CA . PHE A 1 98 ? -10.048 -14.066 -18.071 1.00 76.00 98 PHE A CA 1
ATOM 747 C C . PHE A 1 98 ? -8.832 -14.878 -18.538 1.00 76.00 98 PHE A C 1
ATOM 749 O O . PHE A 1 98 ? -8.911 -15.729 -19.425 1.00 76.00 98 PHE A O 1
ATOM 756 N N . GLU A 1 99 ? -7.682 -14.603 -17.927 1.00 69.81 99 GLU A N 1
ATOM 757 C CA . GLU A 1 99 ? -6.496 -15.452 -18.007 1.00 69.81 99 GLU A CA 1
ATOM 758 C C . GLU A 1 99 ? -6.535 -16.469 -16.862 1.00 69.81 99 GLU A C 1
ATOM 760 O O . GLU A 1 99 ? -6.067 -16.188 -15.758 1.00 69.81 99 GLU A O 1
ATOM 765 N N . ASP A 1 100 ? -7.099 -17.653 -17.111 1.00 52.69 100 ASP A N 1
ATOM 766 C CA . ASP A 1 100 ? -7.110 -18.713 -16.102 1.00 52.69 100 ASP A CA 1
ATOM 767 C C . ASP A 1 100 ? -5.697 -19.231 -15.795 1.00 52.69 100 ASP A C 1
ATOM 769 O O . ASP A 1 100 ? -4.851 -19.425 -16.673 1.00 52.69 100 ASP A O 1
ATOM 773 N N . HIS A 1 101 ? -5.450 -19.462 -14.505 1.00 50.38 101 HIS A N 1
ATOM 774 C CA . HIS A 1 101 ? -4.174 -19.938 -13.962 1.00 50.38 101 HIS A CA 1
ATOM 775 C C . HIS A 1 101 ? -4.207 -21.418 -13.541 1.00 50.38 101 HIS A C 1
ATOM 777 O O . HIS A 1 101 ? -3.247 -21.918 -12.953 1.00 50.38 101 HIS A O 1
ATOM 783 N N . GLU A 1 102 ? -5.293 -22.134 -13.838 1.00 35.44 102 GLU A N 1
ATOM 784 C CA . GLU A 1 102 ? -5.446 -23.547 -13.496 1.00 35.44 102 GLU A CA 1
ATOM 785 C C . GLU A 1 102 ? -4.825 -24.460 -14.560 1.00 35.44 102 GLU A C 1
ATOM 787 O O . GLU A 1 102 ? -5.303 -24.574 -15.686 1.00 35.44 102 GLU A O 1
ATOM 792 N N . GLY A 1 103 ? -3.746 -25.140 -14.167 1.00 33.50 103 GLY A N 1
ATOM 793 C CA . GLY A 1 103 ? -2.986 -26.043 -15.027 1.00 33.50 103 GLY A CA 1
ATOM 794 C C . GLY A 1 103 ? -1.689 -25.416 -15.539 1.00 33.50 103 GLY A C 1
ATOM 795 O O . GLY A 1 103 ? -1.659 -24.337 -16.128 1.00 33.50 103 GLY A O 1
ATOM 796 N N . GLY A 1 104 ? -0.574 -26.115 -15.323 1.00 35.16 104 GLY A N 1
ATOM 797 C CA . GLY A 1 104 ? 0.713 -25.688 -15.859 1.00 35.16 104 GLY A CA 1
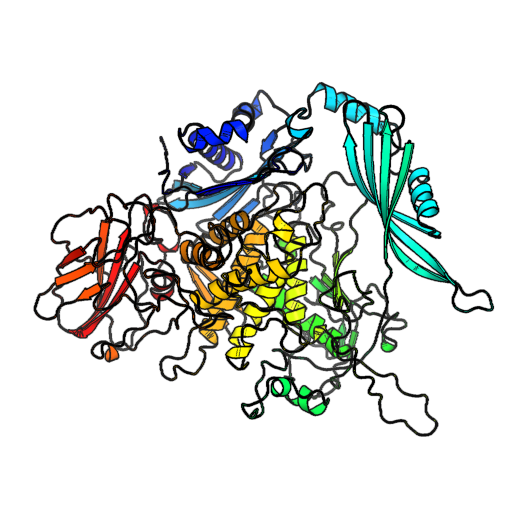ATOM 798 C C . GLY A 1 104 ? 0.735 -25.713 -17.392 1.00 35.16 104 GLY A C 1
ATOM 799 O O . GLY A 1 104 ? 0.225 -26.641 -18.012 1.00 35.16 104 GLY A O 1
ATOM 800 N N . HIS A 1 105 ? 1.451 -24.748 -17.979 1.00 29.66 105 HIS A N 1
ATOM 801 C CA . HIS A 1 105 ? 1.929 -24.752 -19.372 1.00 29.66 105 HIS A CA 1
ATOM 802 C C . HIS A 1 105 ? 1.013 -24.248 -20.513 1.00 29.66 105 HIS A C 1
ATOM 804 O O . HIS A 1 105 ? 1.216 -24.682 -21.640 1.00 29.66 105 HIS A O 1
ATOM 810 N N . THR A 1 106 ? 0.185 -23.210 -20.315 1.00 28.88 106 THR A N 1
ATOM 811 C CA . THR A 1 106 ? 0.049 -22.123 -21.330 1.00 28.88 106 THR A CA 1
ATOM 812 C C . THR A 1 106 ? -0.535 -20.837 -20.737 1.00 28.88 106 THR A C 1
ATOM 814 O O . THR A 1 106 ? -1.625 -20.865 -20.188 1.00 28.88 106 THR A O 1
ATOM 817 N N . PHE A 1 107 ? 0.143 -19.693 -20.898 1.00 36.38 107 PHE A N 1
ATOM 818 C CA . PHE A 1 107 ? -0.411 -18.369 -20.557 1.00 36.38 107 PHE A CA 1
ATOM 819 C C . PHE A 1 107 ? -1.149 -17.761 -21.759 1.00 36.38 107 PHE A C 1
ATOM 821 O O . PHE A 1 107 ? -0.584 -17.723 -22.855 1.00 36.38 107 PHE A O 1
ATOM 828 N N . ALA A 1 108 ? -2.356 -17.228 -21.542 1.00 35.84 108 ALA A N 1
ATOM 829 C CA . ALA A 1 108 ? -3.210 -16.661 -22.594 1.00 35.84 108 ALA A CA 1
ATOM 830 C C . ALA A 1 108 ? -2.972 -15.164 -22.911 1.00 35.84 108 ALA A C 1
ATOM 832 O O . ALA A 1 108 ? -3.557 -14.650 -23.862 1.00 35.84 108 ALA A O 1
ATOM 833 N N . GLY A 1 109 ? -2.049 -14.495 -22.211 1.00 46.22 109 GLY A N 1
ATOM 834 C CA . GLY A 1 109 ? -1.461 -13.215 -22.622 1.00 46.22 109 GLY A CA 1
ATOM 835 C C . GLY A 1 109 ? -1.935 -12.030 -21.765 1.00 46.22 109 GLY A C 1
ATOM 836 O O . GLY A 1 109 ? -3.123 -11.731 -21.827 1.00 46.22 109 GLY A O 1
ATOM 837 N N . PRO A 1 110 ? -1.014 -11.309 -21.076 1.00 51.69 110 PRO A N 1
ATOM 838 C CA . PRO A 1 110 ? -1.207 -10.482 -19.859 1.00 51.69 110 PRO A CA 1
ATOM 839 C C . PRO A 1 110 ? -1.999 -9.170 -20.049 1.00 51.69 110 PRO A C 1
ATOM 841 O O . PRO A 1 110 ? -1.607 -8.110 -19.561 1.00 51.69 110 PRO A O 1
ATOM 844 N N . ARG A 1 111 ? -3.079 -9.221 -20.823 1.00 59.88 111 ARG A N 1
ATOM 845 C CA . ARG A 1 111 ? -4.017 -8.132 -21.113 1.00 59.88 111 ARG A CA 1
ATOM 846 C C . ARG A 1 111 ? -5.466 -8.548 -20.836 1.00 59.88 111 ARG A C 1
ATOM 848 O O . ARG A 1 111 ? -6.379 -7.884 -21.314 1.00 59.88 111 ARG A O 1
ATOM 855 N N . GLY A 1 112 ? -5.678 -9.661 -20.136 1.00 70.88 112 GLY A N 1
ATOM 856 C CA . GLY A 1 112 ? -7.000 -10.121 -19.738 1.00 70.88 112 GLY A CA 1
ATOM 857 C C . GLY A 1 112 ? -7.473 -9.539 -18.407 1.00 70.88 112 GLY A C 1
ATOM 858 O O . GLY A 1 112 ? -6.749 -8.826 -17.706 1.00 70.88 112 GLY A O 1
ATOM 859 N N . SER A 1 113 ? -8.694 -9.918 -18.045 1.00 83.81 113 SER A N 1
ATOM 860 C CA . SER A 1 113 ? -9.128 -9.968 -16.646 1.00 83.81 113 SER A CA 1
ATOM 861 C C . SER A 1 113 ? -8.379 -11.106 -15.928 1.00 83.81 113 SER A C 1
ATOM 863 O O . SER A 1 113 ? -7.901 -12.038 -16.576 1.00 83.81 113 SER A O 1
ATOM 865 N N . PHE A 1 114 ? -8.225 -11.061 -14.604 1.00 83.69 114 PHE A N 1
ATOM 866 C CA . PHE A 1 114 ? -7.434 -12.064 -13.868 1.00 83.69 114 PHE A CA 1
ATOM 867 C C . PHE A 1 114 ? -7.999 -12.388 -12.481 1.00 83.69 114 PHE A C 1
ATOM 869 O O . PHE A 1 114 ? -8.770 -11.613 -11.918 1.00 83.69 114 PHE A O 1
ATOM 876 N N . ARG A 1 115 ? -7.621 -13.557 -11.944 1.00 83.88 115 ARG A N 1
ATOM 877 C CA . ARG A 1 115 ? -8.101 -14.128 -10.672 1.00 83.88 115 ARG A CA 1
ATOM 878 C C . ARG A 1 115 ? -6.933 -14.425 -9.718 1.00 83.88 115 ARG A C 1
ATOM 880 O O . ARG A 1 115 ? -5.958 -15.054 -10.121 1.00 83.88 115 ARG A O 1
ATOM 887 N N . PHE A 1 116 ? -7.071 -14.070 -8.441 1.00 76.62 116 PHE A N 1
ATOM 888 C CA . PHE A 1 116 ? -6.222 -14.525 -7.331 1.00 76.62 116 PHE A CA 1
ATOM 889 C C . PHE A 1 116 ? -7.020 -15.509 -6.473 1.00 76.62 116 PHE A C 1
ATOM 891 O O . PHE A 1 116 ? -7.780 -15.096 -5.597 1.00 76.62 116 PHE A O 1
ATOM 898 N N . ARG A 1 117 ? -6.890 -16.812 -6.748 1.00 70.75 117 ARG A N 1
ATOM 899 C CA . ARG A 1 117 ? -7.623 -17.861 -6.022 1.00 70.75 117 ARG A CA 1
ATOM 900 C C . ARG A 1 117 ? -6.982 -18.181 -4.667 1.00 70.75 117 ARG A C 1
ATOM 902 O O . ARG A 1 117 ? -5.795 -18.497 -4.623 1.00 70.75 117 ARG A O 1
ATOM 909 N N . SER A 1 118 ? -7.780 -18.202 -3.596 1.00 65.56 118 SER A N 1
ATOM 910 C CA . SER A 1 118 ? -7.469 -18.930 -2.355 1.00 65.56 118 SER A CA 1
ATOM 911 C C . SER A 1 118 ? -8.490 -20.063 -2.130 1.00 65.56 118 SER A C 1
ATOM 913 O O . SER A 1 118 ? -9.348 -20.304 -2.978 1.00 65.56 118 SER A O 1
ATOM 915 N N . ALA A 1 119 ? -8.374 -20.809 -1.026 1.00 57.81 119 ALA A N 1
ATOM 916 C CA . ALA A 1 119 ? -9.145 -22.036 -0.793 1.00 57.81 119 ALA A CA 1
ATOM 917 C C . ALA A 1 119 ? -10.633 -21.822 -0.434 1.00 57.81 119 ALA A C 1
ATOM 919 O O . ALA A 1 119 ? -11.435 -22.736 -0.627 1.00 57.81 119 ALA A O 1
ATOM 920 N N . SER A 1 120 ? -10.999 -20.652 0.096 1.00 62.28 120 SER A N 1
ATOM 921 C CA . SER A 1 120 ? -12.382 -20.284 0.452 1.00 62.28 120 SER A CA 1
ATOM 922 C C . SER A 1 120 ? -12.895 -19.092 -0.354 1.00 62.28 120 SER A C 1
ATOM 924 O O . SER A 1 120 ? -14.038 -19.097 -0.807 1.00 62.28 120 SER A O 1
ATOM 926 N N . ASP A 1 121 ? -12.025 -18.106 -0.565 1.00 75.69 121 ASP A N 1
ATOM 927 C CA . ASP A 1 121 ? -12.357 -16.766 -1.049 1.00 75.69 121 ASP A CA 1
ATOM 928 C C . ASP A 1 121 ? -11.314 -16.313 -2.083 1.00 75.69 121 ASP A C 1
ATOM 930 O O . ASP A 1 121 ? -10.175 -16.789 -2.076 1.00 75.69 121 ASP A O 1
ATOM 934 N N . HIS A 1 122 ? -11.663 -15.419 -3.002 1.00 82.25 122 HIS A N 1
ATOM 935 C CA . HIS A 1 122 ? -10.755 -15.007 -4.073 1.00 82.25 122 HIS A CA 1
ATOM 936 C C . HIS A 1 122 ? -11.057 -13.612 -4.618 1.00 82.25 122 HIS A C 1
ATOM 938 O O . HIS A 1 122 ? -12.183 -13.140 -4.550 1.00 82.25 122 HIS A O 1
ATOM 944 N N . MET A 1 123 ? -10.053 -12.949 -5.191 1.00 87.19 123 MET A N 1
ATOM 945 C CA . MET A 1 123 ? -10.239 -11.663 -5.873 1.00 87.19 123 MET A CA 1
ATOM 946 C C . MET A 1 123 ? -10.225 -11.865 -7.390 1.00 87.19 123 MET A C 1
ATOM 948 O O . MET A 1 123 ? -9.379 -12.592 -7.910 1.00 87.19 123 MET A O 1
ATOM 952 N N . ALA A 1 124 ? -11.102 -11.169 -8.107 1.00 89.69 124 ALA A N 1
ATOM 953 C CA . ALA A 1 124 ? -11.023 -10.975 -9.549 1.00 89.69 124 ALA A CA 1
ATOM 954 C C . ALA A 1 124 ? -10.759 -9.496 -9.870 1.00 89.69 124 ALA A C 1
ATOM 956 O O . ALA A 1 124 ? -11.343 -8.611 -9.247 1.00 89.69 124 ALA A O 1
ATOM 957 N N . VAL A 1 125 ? -9.914 -9.220 -10.865 1.00 89.62 125 VAL A N 1
ATOM 958 C CA . VAL A 1 125 ? -9.778 -7.881 -11.457 1.00 89.62 125 VAL A CA 1
ATOM 959 C C . VAL A 1 125 ? -10.265 -7.945 -12.897 1.00 89.62 125 VAL A C 1
ATOM 961 O O . VAL A 1 125 ? -9.712 -8.690 -13.711 1.00 89.62 125 VAL A O 1
ATOM 964 N N . LEU A 1 126 ? -11.319 -7.191 -13.198 1.00 92.44 126 LEU A N 1
ATOM 965 C CA . LEU A 1 126 ? -11.979 -7.173 -14.500 1.00 92.44 126 LEU A CA 1
ATOM 966 C C . LEU A 1 126 ? -11.603 -5.912 -15.259 1.00 92.44 126 LEU A C 1
ATOM 968 O O . LEU A 1 126 ? -11.625 -4.815 -14.701 1.00 92.44 126 LEU A O 1
ATOM 972 N N . PHE A 1 127 ? -11.329 -6.072 -16.549 1.00 89.31 127 PHE A N 1
ATOM 973 C CA . PHE A 1 127 ? -11.045 -4.961 -17.447 1.00 89.31 127 PHE A CA 1
ATOM 974 C C . PHE A 1 127 ? -12.048 -4.947 -18.594 1.00 89.31 127 PHE A C 1
ATOM 976 O O . PHE A 1 127 ? -12.411 -5.995 -19.130 1.00 89.31 127 PHE A O 1
ATOM 983 N N . ALA A 1 128 ? -12.442 -3.751 -19.016 1.00 88.00 128 ALA A N 1
ATOM 984 C CA . ALA A 1 128 ? -13.157 -3.515 -20.263 1.00 88.00 128 ALA A CA 1
ATOM 985 C C . ALA A 1 128 ? -12.450 -2.401 -21.035 1.00 88.00 128 ALA A C 1
ATOM 987 O O . ALA A 1 128 ? -12.164 -1.359 -20.455 1.00 88.00 128 ALA A O 1
ATOM 988 N N . SER A 1 129 ? -12.148 -2.608 -22.318 1.00 84.06 129 SER A N 1
ATOM 989 C CA . SER A 1 129 ? -11.385 -1.647 -23.131 1.00 84.06 129 SER A CA 1
ATOM 990 C C . SER A 1 129 ? -11.800 -1.694 -24.605 1.00 84.06 129 SER A C 1
ATOM 992 O O . SER A 1 129 ? -12.548 -2.581 -25.034 1.00 84.06 129 SER A O 1
ATOM 994 N N . ASP A 1 130 ? -11.313 -0.727 -25.380 1.00 74.44 130 ASP A N 1
ATOM 995 C CA . ASP A 1 130 ? -11.506 -0.657 -26.825 1.00 74.44 130 ASP A CA 1
ATOM 996 C C . ASP A 1 130 ? -10.936 -1.896 -27.535 1.00 74.44 130 ASP A C 1
ATOM 998 O O . ASP A 1 130 ? -9.769 -2.275 -27.355 1.00 74.44 130 ASP A O 1
ATOM 1002 N N . ARG A 1 131 ? -11.736 -2.507 -28.413 1.00 67.88 131 ARG A N 1
ATOM 1003 C CA . ARG A 1 131 ? -11.364 -3.725 -29.141 1.00 67.88 131 ARG A CA 1
ATOM 1004 C C . ARG A 1 131 ? -11.674 -3.659 -30.633 1.00 67.88 131 ARG A C 1
ATOM 1006 O O . ARG A 1 131 ? -12.617 -3.025 -31.084 1.00 67.88 131 ARG A O 1
ATOM 1013 N N . ILE A 1 132 ? -10.824 -4.325 -31.406 1.00 58.94 132 ILE A N 1
ATOM 1014 C CA . ILE A 1 132 ? -10.961 -4.534 -32.855 1.00 58.94 132 ILE A CA 1
ATOM 1015 C C . ILE A 1 132 ? -11.615 -5.900 -33.122 1.00 58.94 132 ILE A C 1
ATOM 1017 O O . ILE A 1 132 ? -12.281 -6.106 -34.131 1.00 58.94 132 ILE A O 1
ATOM 1021 N N . SER A 1 133 ? -11.434 -6.848 -32.199 1.00 58.22 133 SER A N 1
ATOM 1022 C CA . SER A 1 133 ? -12.075 -8.167 -32.194 1.00 58.22 133 SER A CA 1
ATOM 1023 C C . SER A 1 133 ? -12.067 -8.735 -30.765 1.00 58.22 133 SER A C 1
ATOM 1025 O O . SER A 1 133 ? -11.336 -8.205 -29.925 1.00 58.22 133 SER A O 1
ATOM 1027 N N . PRO A 1 134 ? -12.759 -9.854 -30.472 1.00 59.41 134 PRO A N 1
ATOM 1028 C CA . PRO A 1 134 ? -12.743 -10.499 -29.150 1.00 59.41 134 PRO A CA 1
ATOM 1029 C C . PRO A 1 134 ? -11.372 -10.987 -28.631 1.00 59.41 134 PRO A C 1
ATOM 1031 O O . PRO A 1 134 ? -11.324 -11.611 -27.578 1.00 59.41 134 PRO A O 1
ATOM 1034 N N . ARG A 1 135 ? -10.272 -10.767 -29.370 1.00 55.69 135 ARG A N 1
ATOM 1035 C CA . ARG A 1 135 ? -8.890 -11.092 -28.963 1.00 55.69 135 ARG A CA 1
ATOM 1036 C C . ARG A 1 135 ? -7.862 -9.987 -29.254 1.00 55.69 135 ARG A C 1
ATOM 1038 O O . ARG A 1 135 ? -6.680 -10.190 -29.000 1.00 55.69 135 ARG A O 1
ATOM 1045 N N . HIS A 1 136 ? -8.275 -8.842 -29.807 1.00 56.12 136 HIS A N 1
ATOM 1046 C CA . HIS A 1 136 ? -7.356 -7.762 -30.192 1.00 56.12 136 HIS A CA 1
ATOM 1047 C C . HIS A 1 136 ? -7.871 -6.414 -29.692 1.00 56.12 136 HIS A C 1
ATOM 1049 O O . HIS A 1 136 ? -8.941 -5.964 -30.106 1.00 56.12 136 HIS A O 1
ATOM 1055 N N . TYR A 1 137 ? -7.072 -5.772 -28.843 1.00 67.12 137 TYR A N 1
ATOM 1056 C CA . TYR A 1 137 ? -7.388 -4.531 -28.134 1.00 67.12 137 TYR A CA 1
ATOM 1057 C C . TYR A 1 137 ? -6.528 -3.389 -28.663 1.00 67.12 137 TYR A C 1
ATOM 1059 O O . TYR A 1 137 ? -5.374 -3.614 -29.032 1.00 67.12 137 TYR A O 1
ATOM 1067 N N . THR A 1 138 ? -7.082 -2.178 -28.727 1.00 58.19 138 THR A N 1
ATOM 1068 C CA . THR A 1 138 ? -6.386 -1.026 -29.330 1.00 58.19 138 THR A CA 1
ATOM 1069 C C . THR A 1 138 ? -5.233 -0.523 -28.461 1.00 58.19 138 THR A C 1
ATOM 1071 O O . THR A 1 138 ? -4.253 -0.008 -28.994 1.00 58.19 138 THR A O 1
ATOM 1074 N N . GLY A 1 139 ? -5.343 -0.674 -27.136 1.00 59.56 139 GLY A N 1
ATOM 1075 C CA . GLY A 1 139 ? -4.425 -0.048 -26.185 1.00 59.56 139 GLY A CA 1
ATOM 1076 C C . GLY A 1 139 ? -4.541 1.482 -26.176 1.00 59.56 139 GLY A C 1
ATOM 1077 O O . GLY A 1 139 ? -3.531 2.174 -26.065 1.00 59.56 139 GLY A O 1
ATOM 1078 N N . SER A 1 140 ? -5.757 2.014 -26.356 1.00 59.81 140 SER A N 1
ATOM 1079 C CA . SER A 1 140 ? -6.048 3.456 -26.416 1.00 59.81 140 SER A CA 1
ATOM 1080 C C . SER A 1 140 ? -5.826 4.201 -25.092 1.00 59.81 140 SER A C 1
ATOM 1082 O O . SER A 1 140 ? -5.850 5.431 -25.078 1.00 59.81 140 SER A O 1
ATOM 1084 N N . GLY A 1 141 ? -5.629 3.483 -23.980 1.00 63.69 141 GLY A N 1
ATOM 1085 C CA . GLY A 1 141 ? -5.684 4.032 -22.623 1.00 63.69 141 GLY A CA 1
ATOM 1086 C C . GLY A 1 141 ? -7.110 4.302 -22.122 1.00 63.69 141 GLY A C 1
ATOM 1087 O O . GLY A 1 141 ? -7.274 4.687 -20.967 1.00 63.69 141 GLY A O 1
ATOM 1088 N N . PHE A 1 142 ? -8.134 4.085 -22.959 1.00 75.25 142 PHE A N 1
ATOM 1089 C CA . PHE A 1 142 ? -9.525 4.053 -22.525 1.00 75.25 142 PHE A CA 1
ATOM 1090 C C . PHE A 1 142 ? -9.877 2.633 -22.055 1.00 75.25 142 PHE A C 1
ATOM 1092 O O . PHE A 1 142 ? -9.917 1.676 -22.840 1.00 75.25 142 PHE A O 1
ATOM 1099 N N . ALA A 1 143 ? -10.118 2.498 -20.753 1.00 82.44 143 ALA A N 1
ATOM 1100 C CA . ALA A 1 143 ? -10.557 1.254 -20.139 1.00 82.44 143 ALA A CA 1
ATOM 1101 C C . ALA A 1 143 ? -11.202 1.496 -18.774 1.00 82.44 143 ALA A C 1
ATOM 1103 O O . ALA A 1 143 ? -10.773 2.381 -18.034 1.00 82.44 143 ALA A O 1
ATOM 1104 N N . LEU A 1 144 ? -12.157 0.640 -18.410 1.00 88.44 144 LEU A N 1
ATOM 1105 C CA . LEU A 1 144 ? -12.591 0.446 -17.028 1.00 88.44 144 LEU A CA 1
ATOM 1106 C C . LEU A 1 144 ? -11.744 -0.668 -16.400 1.00 88.44 144 LEU A C 1
ATOM 1108 O O . LEU A 1 144 ? -11.548 -1.704 -17.039 1.00 88.44 144 LEU A O 1
ATOM 1112 N N . ALA A 1 145 ? -11.307 -0.487 -15.155 1.00 91.50 145 ALA A N 1
ATOM 1113 C CA . ALA A 1 145 ? -10.779 -1.549 -14.303 1.00 91.50 145 ALA A CA 1
ATOM 1114 C C . ALA A 1 145 ? -11.596 -1.623 -13.003 1.00 91.50 145 ALA A C 1
ATOM 1116 O O . ALA A 1 145 ? -11.910 -0.594 -12.397 1.00 91.50 145 ALA A O 1
ATOM 1117 N N . LEU A 1 146 ? -11.955 -2.839 -12.595 1.00 93.06 146 LEU A N 1
ATOM 1118 C CA . LEU A 1 146 ? -12.774 -3.119 -11.417 1.00 93.06 146 LEU A CA 1
ATOM 1119 C C . LEU A 1 146 ? -12.114 -4.216 -10.584 1.00 93.06 146 LEU A C 1
ATOM 1121 O O . LEU A 1 146 ? -11.763 -5.259 -11.132 1.00 93.06 146 LEU A O 1
ATOM 1125 N N . ALA A 1 147 ? -12.005 -4.016 -9.272 1.00 91.69 147 ALA A N 1
ATOM 1126 C CA . ALA A 1 147 ? -11.731 -5.098 -8.332 1.00 91.69 147 ALA A CA 1
ATOM 1127 C C . ALA A 1 147 ? -13.054 -5.673 -7.807 1.00 91.69 147 ALA A C 1
ATOM 1129 O O . ALA A 1 147 ? -13.966 -4.925 -7.456 1.00 91.69 147 ALA A O 1
ATOM 1130 N N . MET A 1 148 ? -13.135 -6.999 -7.745 1.00 92.56 148 MET A N 1
ATOM 1131 C CA . MET A 1 148 ? -14.255 -7.750 -7.190 1.00 92.56 148 MET A CA 1
ATOM 1132 C C . MET A 1 148 ? -13.723 -8.781 -6.194 1.00 92.56 148 MET A C 1
ATOM 1134 O O . MET A 1 148 ? -12.860 -9.593 -6.532 1.00 92.56 148 MET A O 1
ATOM 1138 N N . HIS A 1 149 ? -14.264 -8.773 -4.982 1.00 91.50 149 HIS A N 1
ATOM 1139 C CA . HIS A 1 149 ? -13.951 -9.735 -3.926 1.00 91.50 149 HIS A CA 1
ATOM 1140 C C . HIS A 1 149 ? -15.037 -10.799 -3.875 1.00 91.50 149 HIS A C 1
ATOM 1142 O O . HIS A 1 149 ? -16.208 -10.471 -3.717 1.00 91.50 149 HIS A O 1
ATOM 1148 N N . ILE A 1 150 ? -14.665 -12.065 -4.037 1.00 90.25 150 ILE A N 1
ATOM 1149 C CA . ILE A 1 150 ? -15.583 -13.201 -4.118 1.00 90.25 150 ILE A CA 1
ATOM 1150 C C . ILE A 1 150 ? -15.416 -14.052 -2.861 1.00 90.25 150 ILE A C 1
ATOM 1152 O O . ILE A 1 150 ? -14.384 -14.697 -2.662 1.00 90.25 150 ILE A O 1
ATOM 1156 N N . ARG A 1 151 ? -16.447 -14.059 -2.018 1.00 87.62 151 ARG A N 1
ATOM 1157 C CA . ARG A 1 151 ? -16.509 -14.785 -0.747 1.00 87.62 151 ARG A CA 1
ATOM 1158 C C . ARG A 1 151 ? -17.470 -15.964 -0.841 1.00 87.62 151 ARG A C 1
ATOM 1160 O O . ARG A 1 151 ? -18.534 -15.840 -1.452 1.00 87.62 151 ARG A O 1
ATOM 1167 N N . LYS A 1 152 ? -17.149 -17.085 -0.190 1.00 85.19 152 LYS A N 1
ATOM 1168 C CA . LYS A 1 152 ? -18.086 -18.212 -0.049 1.00 85.19 152 LYS A CA 1
ATOM 1169 C C . LYS A 1 152 ? -18.790 -18.167 1.306 1.00 85.19 152 LYS A C 1
ATOM 1171 O O . LYS A 1 152 ? -18.179 -18.416 2.341 1.00 85.19 152 LYS A O 1
ATOM 1176 N N . ASP A 1 153 ? -20.089 -17.875 1.297 1.00 80.25 153 ASP A N 1
ATOM 1177 C CA . ASP A 1 153 ? -20.894 -17.638 2.500 1.00 80.25 153 ASP A CA 1
ATOM 1178 C C . ASP A 1 153 ? -22.152 -18.518 2.514 1.00 80.25 153 ASP A C 1
ATOM 1180 O O . ASP A 1 153 ? -22.928 -18.531 1.558 1.00 80.25 153 ASP A O 1
ATOM 1184 N N . ALA A 1 154 ? -22.334 -19.299 3.582 1.00 78.75 154 ALA A N 1
ATOM 1185 C CA . ALA A 1 154 ? -23.440 -20.249 3.788 1.00 78.75 154 ALA A CA 1
ATOM 1186 C C . ALA A 1 154 ? -23.747 -21.224 2.617 1.00 78.75 154 ALA A C 1
ATOM 1188 O O . ALA A 1 154 ? -24.823 -21.814 2.561 1.00 78.75 154 ALA A O 1
ATOM 1189 N N . GLY A 1 155 ? -22.803 -21.420 1.687 1.00 79.25 155 GLY A N 1
ATOM 1190 C CA . GLY A 1 155 ? -22.975 -22.225 0.469 1.00 79.25 155 GLY A CA 1
ATOM 1191 C C . GLY A 1 155 ? -23.258 -21.412 -0.801 1.00 79.25 155 GLY A C 1
ATOM 1192 O O . GLY A 1 155 ? -23.086 -21.948 -1.892 1.00 79.25 155 GLY A O 1
ATOM 1193 N N . SER A 1 156 ? -23.601 -20.129 -0.667 1.00 86.25 156 SER A N 1
ATOM 1194 C CA . SER A 1 156 ? -23.649 -19.153 -1.764 1.00 86.25 156 SER A CA 1
ATOM 1195 C C . SER A 1 156 ? -22.267 -18.560 -2.063 1.00 86.25 156 SER A C 1
ATOM 1197 O O . SER A 1 156 ? -21.372 -18.578 -1.211 1.00 86.25 156 SER A O 1
ATOM 1199 N N . LEU A 1 157 ? -22.096 -18.012 -3.265 1.00 91.12 157 LEU A N 1
ATOM 1200 C CA . LEU A 1 157 ? -20.987 -17.123 -3.601 1.00 91.12 157 LEU A CA 1
ATOM 1201 C C . LEU A 1 157 ? -21.487 -15.674 -3.586 1.00 91.12 157 LEU A C 1
ATOM 1203 O O . LEU A 1 157 ? -22.554 -15.375 -4.124 1.00 91.12 157 LEU A O 1
ATOM 1207 N N . LYS A 1 158 ? -20.713 -14.771 -2.984 1.00 91.81 158 LYS A N 1
ATOM 1208 C CA . LYS A 1 158 ? -20.982 -13.328 -2.952 1.00 91.81 158 LYS A CA 1
ATOM 1209 C C . LYS A 1 158 ? -19.820 -12.572 -3.574 1.00 91.81 158 LYS A C 1
ATOM 1211 O O . LYS A 1 158 ? -18.691 -12.711 -3.115 1.00 91.81 158 LYS A O 1
ATOM 1216 N N . ALA A 1 159 ? -20.110 -11.761 -4.579 1.00 92.94 159 ALA A N 1
ATOM 1217 C CA . ALA A 1 159 ? -19.225 -10.738 -5.108 1.00 92.94 159 ALA A CA 1
ATOM 1218 C C . ALA A 1 159 ? -19.449 -9.414 -4.368 1.00 92.94 159 ALA A C 1
ATOM 1220 O O . ALA A 1 159 ? -20.591 -8.998 -4.202 1.00 92.94 159 ALA A O 1
ATOM 1221 N N . SER A 1 160 ? -18.372 -8.732 -3.988 1.00 93.50 160 SER A N 1
ATOM 1222 C CA . SER A 1 160 ? -18.376 -7.382 -3.422 1.00 93.50 160 SER A CA 1
ATOM 1223 C C . SER A 1 160 ? -17.462 -6.464 -4.236 1.00 93.50 160 SER A C 1
ATOM 1225 O O . SER A 1 160 ? -16.344 -6.846 -4.595 1.00 93.50 160 SER A O 1
ATOM 1227 N N . PHE A 1 161 ? -17.942 -5.258 -4.539 1.00 94.25 161 PHE A N 1
ATOM 1228 C CA . PHE A 1 161 ? -17.215 -4.210 -5.255 1.00 94.25 161 PHE A CA 1
ATOM 1229 C C . PHE A 1 161 ? -17.153 -2.956 -4.377 1.00 94.25 161 PHE A C 1
ATOM 1231 O O . PHE A 1 161 ? -18.182 -2.522 -3.867 1.00 94.25 161 PHE A O 1
ATOM 1238 N N . THR A 1 162 ? -15.975 -2.338 -4.261 1.00 93.00 162 THR A N 1
ATOM 1239 C CA . THR A 1 162 ? -15.734 -1.106 -3.470 1.00 93.00 162 THR A CA 1
ATOM 1240 C C . THR A 1 162 ? -15.346 0.108 -4.325 1.00 93.00 162 THR A C 1
ATOM 1242 O O . THR A 1 162 ? -15.004 1.167 -3.798 1.00 93.00 162 THR A O 1
ATOM 1245 N N . GLY A 1 163 ? -15.360 -0.024 -5.656 1.00 92.38 163 GLY A N 1
ATOM 1246 C CA . GLY A 1 163 ? -15.075 1.078 -6.573 1.00 92.38 163 GLY A CA 1
ATOM 1247 C C . GLY A 1 163 ? -14.786 0.653 -8.013 1.00 92.38 163 GLY A C 1
ATOM 1248 O O . GLY A 1 163 ? -14.929 -0.513 -8.384 1.00 92.38 163 GLY A O 1
ATOM 1249 N N . LEU A 1 164 ? -14.388 1.621 -8.837 1.00 92.56 164 LEU A N 1
ATOM 1250 C CA . LEU A 1 164 ? -13.777 1.409 -10.152 1.00 92.56 164 LEU A CA 1
ATOM 1251 C C . LEU A 1 164 ? -12.748 2.500 -10.445 1.00 92.56 164 LEU A C 1
ATOM 1253 O O . LEU A 1 164 ? -12.899 3.641 -10.007 1.00 92.56 164 LEU A O 1
ATOM 1257 N N . ALA A 1 165 ? -11.752 2.167 -11.259 1.00 91.19 165 ALA A N 1
ATOM 1258 C CA . ALA A 1 165 ? -10.747 3.108 -11.735 1.00 91.19 165 ALA A CA 1
ATOM 1259 C C . ALA A 1 165 ? -10.627 2.998 -13.261 1.00 91.19 165 ALA A C 1
ATOM 1261 O O . ALA A 1 165 ? -10.409 1.909 -13.795 1.00 91.19 165 ALA A O 1
ATOM 1262 N N . ALA A 1 166 ? -10.760 4.112 -13.975 1.00 86.56 166 ALA A N 1
ATOM 1263 C CA . ALA A 1 166 ? -10.848 4.149 -15.429 1.00 86.56 166 ALA A CA 1
ATOM 1264 C C . ALA A 1 166 ? -9.925 5.201 -16.056 1.00 86.56 166 ALA A C 1
ATOM 1266 O O . ALA A 1 166 ? -9.804 6.320 -15.557 1.00 86.56 166 ALA A O 1
ATOM 1267 N N . GLY A 1 167 ? -9.323 4.853 -17.194 1.00 80.69 167 GLY A N 1
ATOM 1268 C CA . GLY A 1 167 ? -8.797 5.832 -18.149 1.00 80.69 167 GLY A CA 1
ATOM 1269 C C . GLY A 1 167 ? -9.896 6.217 -19.139 1.00 80.69 167 GLY A C 1
ATOM 1270 O O . GLY A 1 167 ? -10.771 5.397 -19.412 1.00 80.69 167 GLY A O 1
ATOM 1271 N N . LEU A 1 168 ? -9.882 7.448 -19.654 1.00 76.12 168 LEU A N 1
ATOM 1272 C CA . LEU A 1 168 ? -10.965 8.050 -20.447 1.00 76.12 168 LEU A CA 1
ATOM 1273 C C . LEU A 1 168 ? -10.523 8.355 -21.893 1.00 76.12 168 LEU A C 1
ATOM 1275 O O . LEU A 1 168 ? -9.338 8.614 -22.125 1.00 76.12 168 LEU A O 1
ATOM 1279 N N . PRO A 1 169 ? -11.444 8.378 -22.882 1.00 67.81 169 PRO A N 1
ATOM 1280 C CA . PRO A 1 169 ? -11.117 8.866 -24.220 1.00 67.81 169 PRO A CA 1
ATOM 1281 C C . PRO A 1 169 ? -10.807 10.369 -24.181 1.00 67.81 169 PRO A C 1
ATOM 1283 O O . PRO A 1 169 ? -11.350 11.100 -23.352 1.00 67.81 169 PRO A O 1
ATOM 1286 N N . TYR A 1 1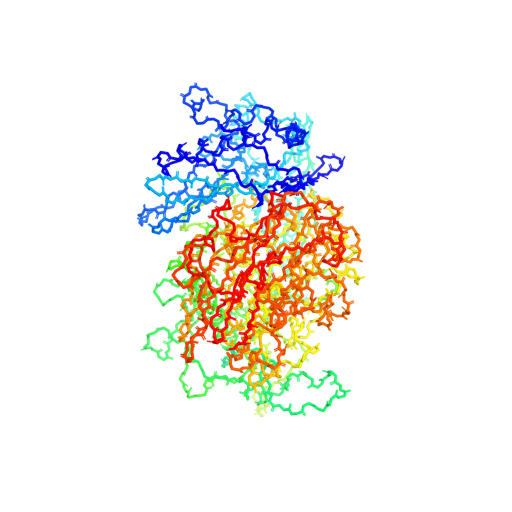70 ? -9.998 10.834 -25.127 1.00 63.34 170 TYR A N 1
ATOM 1287 C CA . TYR A 1 170 ? -9.629 12.243 -25.254 1.00 63.34 170 TYR A CA 1
ATOM 1288 C C . TYR A 1 170 ? -9.429 12.640 -26.719 1.00 63.34 170 TYR A C 1
ATOM 1290 O O . TYR A 1 170 ? -9.209 11.772 -27.575 1.00 63.34 170 TYR A O 1
ATOM 1298 N N . ALA A 1 171 ? -9.503 13.938 -27.009 1.00 62.28 171 ALA A N 1
ATOM 1299 C CA . ALA A 1 171 ? -9.305 14.529 -28.334 1.00 62.28 171 ALA A CA 1
ATOM 1300 C C . ALA A 1 171 ? -10.074 13.764 -29.438 1.00 62.28 171 ALA A C 1
ATOM 1302 O O . ALA A 1 171 ? -11.202 13.302 -29.243 1.00 62.28 171 ALA A O 1
ATOM 1303 N N . HIS A 1 172 ? -9.431 13.536 -30.586 1.00 50.97 172 HIS A N 1
ATOM 1304 C CA . HIS A 1 172 ? -10.004 12.812 -31.720 1.00 50.97 172 HIS A CA 1
ATOM 1305 C C . HIS A 1 172 ? -10.466 11.377 -31.391 1.00 50.97 172 HIS A C 1
ATOM 1307 O O . HIS A 1 172 ? -11.318 10.852 -32.102 1.00 50.97 172 HIS A O 1
ATOM 1313 N N . PHE A 1 173 ? -9.982 10.734 -30.317 1.00 54.69 173 PHE A N 1
ATOM 1314 C CA . PHE A 1 173 ? -10.501 9.424 -29.885 1.00 54.69 173 PHE A CA 1
ATOM 1315 C C . PHE A 1 173 ? -11.884 9.540 -29.218 1.00 54.69 173 PHE A C 1
ATOM 1317 O O . PHE A 1 173 ? -12.700 8.619 -29.303 1.00 54.69 173 PHE A O 1
ATOM 1324 N N . ARG A 1 174 ? -12.178 10.685 -28.587 1.00 63.44 174 ARG A N 1
ATOM 1325 C CA . ARG A 1 174 ? -13.494 11.019 -28.022 1.00 63.44 174 ARG A CA 1
ATOM 1326 C C . ARG A 1 174 ? -14.477 11.439 -29.115 1.00 63.44 174 ARG A C 1
ATOM 1328 O O . ARG A 1 174 ? -15.624 10.981 -29.107 1.00 63.44 174 ARG A O 1
ATOM 1335 N N . GLU A 1 175 ? -14.021 12.266 -30.054 1.00 56.00 175 GLU A N 1
ATOM 1336 C CA . GLU A 1 175 ? -14.806 12.808 -31.177 1.00 56.00 175 GLU A CA 1
ATOM 1337 C C . GLU A 1 175 ? -15.118 11.746 -32.245 1.00 56.00 175 GLU A C 1
ATOM 1339 O O . GLU A 1 175 ? -16.255 11.632 -32.707 1.00 56.00 175 GLU A O 1
ATOM 1344 N N . HIS A 1 176 ? -14.123 10.933 -32.608 1.00 53.06 176 HIS A N 1
ATOM 1345 C CA . HIS A 1 176 ? -14.171 9.986 -33.724 1.00 53.06 176 HIS A CA 1
ATOM 1346 C C . HIS A 1 176 ? -13.791 8.559 -33.277 1.00 53.06 176 HIS A C 1
ATOM 1348 O O . HIS A 1 176 ? -12.767 8.020 -33.709 1.00 53.06 176 HIS A O 1
ATOM 1354 N N . PRO A 1 177 ? -14.608 7.906 -32.422 1.00 56.72 177 PRO A N 1
ATOM 1355 C CA . PRO A 1 177 ? -14.394 6.507 -32.059 1.00 56.72 177 PRO A CA 1
ATOM 1356 C C . PRO A 1 177 ? -14.419 5.612 -33.308 1.00 56.72 177 PRO A C 1
ATOM 1358 O O . PRO A 1 177 ? -15.162 5.869 -34.260 1.00 56.72 177 PRO A O 1
ATOM 1361 N N . ILE A 1 178 ? -13.613 4.547 -33.302 1.00 52.34 178 ILE A N 1
ATOM 1362 C CA . ILE A 1 178 ? -13.418 3.675 -34.469 1.00 52.34 178 ILE A CA 1
ATOM 1363 C C . ILE A 1 178 ? -14.756 3.058 -34.903 1.00 52.34 178 ILE A C 1
ATOM 1365 O O . ILE A 1 178 ? -15.366 2.284 -34.172 1.00 52.34 178 ILE A O 1
ATOM 1369 N N . SER A 1 179 ? -15.195 3.382 -36.121 1.00 52.44 179 SER A N 1
ATOM 1370 C CA . SER A 1 179 ? -16.429 2.860 -36.713 1.00 52.44 179 SER A CA 1
ATOM 1371 C C . SER A 1 179 ? -16.179 1.635 -37.600 1.00 52.44 179 SER A C 1
ATOM 1373 O O . SER A 1 179 ? -15.067 1.410 -38.087 1.00 52.44 179 SER A O 1
ATOM 1375 N N . ALA A 1 180 ? -17.241 0.870 -37.882 1.00 49.19 180 ALA A N 1
ATOM 1376 C CA . ALA A 1 180 ? -17.204 -0.298 -38.770 1.00 49.19 180 ALA A CA 1
ATOM 1377 C C . ALA A 1 180 ? -16.533 -0.008 -40.125 1.00 49.19 180 ALA A C 1
ATOM 1379 O O . ALA A 1 180 ? -15.664 -0.759 -40.567 1.00 49.19 180 ALA A O 1
ATOM 1380 N N . ALA A 1 181 ? -16.906 1.112 -40.752 1.00 48.44 181 ALA A N 1
ATOM 1381 C CA . ALA A 1 181 ? -16.396 1.522 -42.058 1.00 48.44 181 ALA A CA 1
ATOM 1382 C C . ALA A 1 181 ? -14.936 2.013 -42.008 1.00 48.44 181 ALA A C 1
ATOM 1384 O O . ALA A 1 181 ? -14.175 1.820 -42.963 1.00 48.44 181 ALA A O 1
ATOM 1385 N N . ALA A 1 182 ? -14.517 2.623 -40.893 1.00 49.50 182 ALA A N 1
ATOM 1386 C CA . ALA A 1 182 ? -13.127 3.027 -40.698 1.00 49.50 182 ALA A CA 1
ATOM 1387 C C . ALA A 1 182 ? -12.210 1.797 -40.597 1.00 49.50 182 ALA A C 1
ATOM 1389 O O . ALA A 1 182 ? -11.178 1.748 -41.266 1.00 49.50 182 ALA A O 1
ATOM 1390 N N . LEU A 1 183 ? -12.619 0.772 -39.840 1.00 49.25 183 LEU A N 1
ATOM 1391 C CA . LEU A 1 183 ? -11.839 -0.454 -39.649 1.00 49.25 183 LEU A CA 1
ATOM 1392 C C . LEU A 1 183 ? -11.632 -1.236 -40.955 1.00 49.25 183 LEU A C 1
ATOM 1394 O O . LEU A 1 183 ? -10.493 -1.561 -41.295 1.00 49.25 183 LEU A O 1
ATOM 1398 N N . SER A 1 184 ? -12.691 -1.438 -41.749 1.00 46.88 184 SER A N 1
ATOM 1399 C CA . SER A 1 184 ? -12.580 -2.101 -43.060 1.00 46.88 184 SER A CA 1
ATOM 1400 C C . SER A 1 184 ? -11.699 -1.332 -44.053 1.00 46.88 184 SER A C 1
ATOM 1402 O O . SER A 1 184 ? -11.116 -1.925 -44.962 1.00 46.88 184 SER A O 1
ATOM 1404 N N . THR A 1 185 ? -11.574 -0.012 -43.888 1.00 50.25 185 THR A N 1
ATOM 1405 C CA . THR A 1 185 ? -10.651 0.819 -44.676 1.00 50.25 185 THR A CA 1
ATOM 1406 C C . THR A 1 185 ? -9.211 0.665 -44.173 1.00 50.25 185 THR A C 1
ATOM 1408 O O . THR A 1 185 ? -8.292 0.478 -44.971 1.00 50.25 185 THR A O 1
ATOM 1411 N N . PHE A 1 186 ? -9.013 0.677 -42.852 1.00 48.16 186 PHE A N 1
ATOM 1412 C CA . PHE A 1 186 ? -7.707 0.586 -42.193 1.00 48.16 186 PHE A CA 1
ATOM 1413 C C . PHE A 1 186 ? -6.976 -0.730 -42.517 1.00 48.16 186 PHE A C 1
ATOM 1415 O O . PHE A 1 186 ? -5.812 -0.704 -42.927 1.00 48.16 186 PHE A O 1
ATOM 1422 N N . GLU A 1 187 ? -7.675 -1.871 -42.444 1.00 46.09 187 GLU A N 1
ATOM 1423 C CA . GLU A 1 187 ? -7.123 -3.182 -42.823 1.00 46.09 187 GLU A CA 1
ATOM 1424 C C . GLU A 1 187 ? -6.695 -3.247 -44.301 1.00 46.09 187 GLU A C 1
ATOM 1426 O O . GLU A 1 187 ? -5.667 -3.842 -44.637 1.00 46.09 187 GLU A O 1
ATOM 1431 N N . ASN A 1 188 ? -7.466 -2.623 -45.198 1.00 45.44 188 ASN A N 1
ATOM 1432 C CA . ASN A 1 188 ? -7.200 -2.650 -46.638 1.00 45.44 188 ASN A CA 1
ATOM 1433 C C . ASN A 1 188 ? -6.030 -1.745 -47.057 1.00 45.44 188 ASN A C 1
ATOM 1435 O O . ASN A 1 188 ? -5.307 -2.086 -47.998 1.00 45.44 188 ASN A O 1
ATOM 1439 N N . VAL A 1 189 ? -5.816 -0.623 -46.363 1.00 44.97 189 VAL A N 1
ATOM 1440 C CA . VAL A 1 189 ? -4.687 0.288 -46.620 1.00 44.97 189 VAL A CA 1
ATOM 1441 C C . VAL A 1 189 ? -3.372 -0.317 -46.119 1.00 44.97 189 VAL A C 1
ATOM 1443 O O . VAL A 1 189 ? -2.418 -0.451 -46.894 1.00 44.97 189 VAL A O 1
ATOM 1446 N N . PHE A 1 190 ? -3.309 -0.747 -44.853 1.00 48.19 190 PHE A N 1
ATOM 1447 C CA . PHE A 1 190 ? -2.038 -1.179 -44.258 1.00 48.19 190 PHE A CA 1
ATOM 1448 C C . PHE A 1 190 ? -1.561 -2.572 -44.678 1.00 48.19 190 PHE A C 1
ATOM 1450 O O . PHE A 1 190 ? -0.365 -2.847 -44.592 1.00 48.19 190 PHE A O 1
ATOM 1457 N N . ARG A 1 191 ? -2.416 -3.399 -45.296 1.00 45.03 191 ARG A N 1
ATOM 1458 C CA . ARG A 1 191 ? -1.968 -4.604 -46.021 1.00 45.03 191 ARG A CA 1
ATOM 1459 C C . ARG A 1 191 ? -1.054 -4.319 -47.228 1.00 45.03 191 ARG A C 1
ATOM 1461 O O . ARG A 1 191 ? -0.565 -5.281 -47.818 1.00 45.03 191 ARG A O 1
ATOM 1468 N N . LYS A 1 192 ? -0.841 -3.057 -47.648 1.00 41.06 192 LYS A N 1
ATOM 1469 C CA . LYS A 1 192 ? -0.132 -2.749 -48.910 1.00 41.06 192 LYS A CA 1
ATOM 1470 C C . LYS A 1 192 ? 1.074 -1.798 -48.852 1.00 41.06 192 LYS A C 1
ATOM 1472 O O . LYS A 1 192 ? 1.910 -1.934 -49.748 1.00 41.06 192 LYS A O 1
ATOM 1477 N N . ARG A 1 193 ? 1.233 -0.868 -47.890 1.00 47.56 193 ARG A N 1
ATOM 1478 C CA . ARG A 1 193 ? 2.393 0.069 -47.881 1.00 47.56 193 ARG A CA 1
ATOM 1479 C C . ARG A 1 193 ? 2.962 0.456 -46.499 1.00 47.56 193 ARG A C 1
ATOM 1481 O O . ARG A 1 193 ? 2.258 0.973 -45.645 1.00 47.56 193 ARG A O 1
ATOM 1488 N N . SER A 1 194 ? 4.275 0.223 -46.367 1.00 50.09 194 SER A N 1
ATOM 1489 C CA . SER A 1 194 ? 5.304 0.982 -45.620 1.00 50.09 194 SER A CA 1
ATOM 1490 C C . SER A 1 194 ? 4.938 1.746 -44.328 1.00 50.09 194 SER A C 1
ATOM 1492 O O . SER A 1 194 ? 4.532 2.901 -44.383 1.00 50.09 194 SER A O 1
ATOM 1494 N N . LEU A 1 195 ? 5.303 1.161 -43.177 1.00 43.91 195 LEU A N 1
ATOM 1495 C CA . LEU A 1 195 ? 5.679 1.892 -41.942 1.00 43.91 195 LEU A CA 1
ATOM 1496 C C . LEU A 1 195 ? 7.052 1.472 -41.367 1.00 43.91 195 LEU A C 1
ATOM 1498 O O . LEU A 1 195 ? 7.649 2.212 -40.591 1.00 43.91 195 LEU A O 1
ATOM 1502 N N . TYR A 1 196 ? 7.564 0.298 -41.761 1.00 45.19 196 TYR A N 1
ATOM 1503 C CA . TYR A 1 196 ? 8.764 -0.336 -41.186 1.00 45.19 196 TYR A CA 1
ATOM 1504 C C . TYR A 1 196 ? 9.882 -0.623 -42.211 1.00 45.19 196 TYR A C 1
ATOM 1506 O O . TYR A 1 196 ? 10.854 -1.300 -41.881 1.00 45.19 196 TYR A O 1
ATOM 1514 N N . ARG A 1 197 ? 9.752 -0.133 -43.454 1.00 56.22 197 ARG A N 1
ATOM 1515 C CA . ARG A 1 197 ? 10.759 -0.330 -44.514 1.00 56.22 197 ARG A CA 1
ATOM 1516 C C . ARG A 1 197 ? 12.029 0.483 -44.267 1.00 56.22 197 ARG A C 1
ATOM 1518 O O . ARG A 1 197 ? 12.002 1.516 -43.598 1.00 56.22 197 ARG A O 1
ATOM 1525 N N . ASP A 1 198 ? 13.118 0.019 -44.871 1.00 54.91 198 ASP A N 1
ATOM 1526 C CA . ASP A 1 198 ? 14.469 0.552 -44.690 1.00 54.91 198 ASP A CA 1
ATOM 1527 C C . ASP A 1 198 ? 14.571 2.049 -45.009 1.00 54.91 198 ASP A C 1
ATOM 1529 O O . ASP A 1 198 ? 15.248 2.768 -44.288 1.00 54.91 198 ASP A O 1
ATOM 1533 N N . GLU A 1 199 ? 13.814 2.553 -45.987 1.00 60.78 199 GLU A N 1
ATOM 1534 C CA . GLU A 1 199 ? 13.770 3.967 -46.406 1.00 60.78 199 GLU A CA 1
ATOM 1535 C C . GLU A 1 199 ? 13.599 4.949 -45.221 1.00 60.78 199 GLU A C 1
ATOM 1537 O O . GLU A 1 199 ? 14.350 5.922 -45.098 1.00 60.78 199 GLU A O 1
ATOM 1542 N N . ALA A 1 200 ? 12.671 4.662 -44.297 1.00 57.78 200 ALA A N 1
ATOM 1543 C CA . ALA A 1 200 ? 12.419 5.488 -43.109 1.00 57.78 200 ALA A CA 1
ATOM 1544 C C . ALA A 1 200 ? 13.466 5.275 -41.993 1.00 57.78 200 ALA A C 1
ATOM 1546 O O . ALA A 1 200 ? 13.734 6.173 -41.190 1.00 57.78 200 ALA A O 1
ATOM 1547 N N . VAL A 1 201 ? 14.088 4.093 -41.948 1.00 58.62 201 VAL A N 1
ATOM 1548 C CA . VAL A 1 201 ? 15.184 3.766 -41.021 1.00 58.62 201 VAL A CA 1
ATOM 1549 C C . VAL A 1 201 ? 16.471 4.476 -41.452 1.00 58.62 201 VAL A C 1
ATOM 1551 O O . VAL A 1 201 ? 17.166 5.063 -40.622 1.00 58.62 201 VAL A O 1
ATOM 1554 N N . GLU A 1 202 ? 16.756 4.493 -42.753 1.00 73.81 202 GLU A N 1
ATOM 1555 C CA . GLU A 1 202 ? 17.838 5.259 -43.359 1.00 73.81 202 GLU A CA 1
ATOM 1556 C C . GLU A 1 202 ? 17.623 6.768 -43.217 1.00 73.81 202 GLU A C 1
ATOM 1558 O O . GLU A 1 202 ? 18.580 7.485 -42.938 1.00 73.81 202 GLU A O 1
ATOM 1563 N N . ALA A 1 203 ? 16.393 7.274 -43.389 1.00 71.88 203 ALA A N 1
ATOM 1564 C CA . ALA A 1 203 ? 16.082 8.686 -43.155 1.00 71.88 203 ALA A CA 1
ATOM 1565 C C . ALA A 1 203 ? 16.457 9.100 -41.722 1.00 71.88 203 ALA A C 1
ATOM 1567 O O . ALA A 1 203 ? 17.154 10.098 -41.528 1.00 71.88 203 ALA A O 1
ATOM 1568 N N . MET A 1 204 ? 16.105 8.269 -40.734 1.00 63.47 204 MET A N 1
ATOM 1569 C CA . MET A 1 204 ? 16.489 8.466 -39.334 1.00 63.47 204 MET A CA 1
ATOM 1570 C C . MET A 1 204 ? 18.009 8.359 -39.113 1.00 63.47 204 MET A C 1
ATOM 1572 O O . MET A 1 204 ? 18.575 9.161 -38.373 1.00 63.47 204 MET A O 1
ATOM 1576 N N . ALA A 1 205 ? 18.691 7.414 -39.771 1.00 68.38 205 ALA A N 1
ATOM 1577 C CA . ALA A 1 205 ? 20.147 7.253 -39.686 1.00 68.38 205 ALA A CA 1
ATOM 1578 C C . ALA A 1 205 ? 20.920 8.439 -40.289 1.00 68.38 205 ALA A C 1
ATOM 1580 O O . ALA A 1 205 ? 21.863 8.938 -39.668 1.00 68.38 205 ALA A O 1
ATOM 1581 N N . ARG A 1 206 ? 20.476 8.936 -41.453 1.00 79.50 206 ARG A N 1
ATOM 1582 C CA . ARG A 1 206 ? 20.998 10.142 -42.112 1.00 79.50 206 ARG A CA 1
ATOM 1583 C C . ARG A 1 206 ? 20.799 11.375 -41.231 1.00 79.50 206 ARG A C 1
ATOM 1585 O O . ARG A 1 206 ? 21.773 12.051 -40.912 1.00 79.50 206 ARG A O 1
ATOM 1592 N N . ALA A 1 207 ? 19.568 11.628 -40.785 1.00 68.12 207 ALA A N 1
ATOM 1593 C CA . ALA A 1 207 ? 19.228 12.800 -39.976 1.00 68.12 207 ALA A CA 1
ATOM 1594 C C . ALA A 1 207 ? 19.946 12.829 -38.610 1.00 68.12 207 ALA A C 1
ATOM 1596 O O . ALA A 1 207 ? 20.240 13.904 -38.092 1.00 68.12 207 ALA A O 1
ATOM 1597 N N . ALA A 1 208 ? 20.268 11.663 -38.040 1.00 58.88 208 ALA A N 1
ATOM 1598 C CA . ALA A 1 208 ? 20.961 11.537 -36.757 1.00 58.88 208 ALA A CA 1
ATOM 1599 C C . ALA A 1 208 ? 22.496 11.386 -36.853 1.00 58.88 208 ALA A C 1
ATOM 1601 O O . ALA A 1 208 ? 23.158 11.312 -35.815 1.00 58.88 208 ALA A O 1
ATOM 1602 N N . ASN A 1 209 ? 23.068 11.319 -38.064 1.00 75.06 209 ASN A N 1
ATOM 1603 C CA . ASN A 1 209 ? 24.483 11.006 -38.317 1.00 75.06 209 ASN A CA 1
ATOM 1604 C C . ASN A 1 209 ? 24.947 9.721 -37.590 1.00 75.06 209 ASN A C 1
ATOM 1606 O O . ASN A 1 209 ? 25.862 9.737 -36.759 1.00 75.06 209 ASN A O 1
ATOM 1610 N N . MET A 1 210 ? 24.265 8.608 -37.876 1.00 68.81 210 MET A N 1
ATOM 1611 C CA . MET A 1 210 ? 24.534 7.284 -37.303 1.00 68.81 210 MET A CA 1
ATOM 1612 C C . MET A 1 210 ? 24.795 6.260 -38.413 1.00 68.81 210 MET A C 1
ATOM 1614 O O . MET A 1 210 ? 24.080 6.226 -39.409 1.00 68.81 210 MET A O 1
ATOM 1618 N N . ALA A 1 211 ? 25.783 5.382 -38.219 1.00 68.12 211 ALA A N 1
ATOM 1619 C CA . ALA A 1 211 ? 26.170 4.353 -39.193 1.00 68.12 211 ALA A CA 1
ATOM 1620 C C . ALA A 1 211 ? 25.107 3.247 -39.356 1.00 68.12 211 ALA A C 1
ATOM 1622 O O . ALA A 1 211 ? 25.092 2.522 -40.346 1.00 68.12 211 ALA A O 1
ATOM 1623 N N . ARG A 1 212 ? 24.225 3.105 -38.361 1.00 64.62 212 ARG A N 1
ATOM 1624 C CA . ARG A 1 212 ? 23.062 2.209 -38.345 1.00 64.62 212 ARG A CA 1
ATOM 1625 C C . ARG A 1 212 ? 22.060 2.699 -37.307 1.00 64.62 212 ARG A C 1
ATOM 1627 O O . ARG A 1 212 ? 22.477 3.136 -36.235 1.00 64.62 212 ARG A O 1
ATOM 1634 N N . VAL A 1 213 ? 20.764 2.582 -37.591 1.00 47.25 213 VAL A N 1
ATOM 1635 C CA . VAL A 1 213 ? 19.665 2.873 -36.652 1.00 47.25 213 VAL A CA 1
ATOM 1636 C C . VAL A 1 213 ? 18.661 1.725 -36.665 1.00 47.25 213 VAL A C 1
ATOM 1638 O O . VAL A 1 213 ? 18.405 1.114 -37.695 1.00 47.25 213 VAL A O 1
ATOM 1641 N N . VAL A 1 214 ? 18.079 1.436 -35.506 1.00 50.19 214 VAL A N 1
ATOM 1642 C CA . VAL A 1 214 ? 16.947 0.529 -35.326 1.00 50.19 214 VAL A CA 1
ATOM 1643 C C . VAL A 1 214 ? 15.825 1.326 -34.673 1.00 50.19 214 VAL A C 1
ATOM 1645 O O . VAL A 1 214 ? 15.887 1.623 -33.479 1.00 50.19 214 VAL A O 1
ATOM 1648 N N . VAL A 1 215 ? 14.794 1.666 -35.453 1.00 46.19 215 VAL A N 1
ATOM 1649 C CA . VAL A 1 215 ? 13.521 2.200 -34.931 1.00 46.19 215 VAL A CA 1
ATOM 1650 C C . VAL A 1 215 ? 12.945 1.186 -33.934 1.00 46.19 215 VAL A C 1
ATOM 1652 O O . VAL A 1 215 ? 12.756 0.023 -34.289 1.00 46.19 215 VAL A O 1
ATOM 1655 N N . ARG A 1 216 ? 12.724 1.619 -32.690 1.00 44.09 216 ARG A N 1
ATOM 1656 C CA . ARG A 1 216 ? 12.247 0.832 -31.541 1.00 44.09 216 ARG A CA 1
ATOM 1657 C C . ARG A 1 216 ? 10.758 1.001 -31.264 1.00 44.09 216 ARG A C 1
ATOM 1659 O O . ARG A 1 216 ? 10.151 0.061 -30.773 1.00 44.09 216 ARG A O 1
ATOM 1666 N N . SER A 1 217 ? 10.182 2.158 -31.575 1.00 41.00 217 SER A N 1
ATOM 1667 C CA . SER A 1 217 ? 8.738 2.385 -31.480 1.00 41.00 217 SER A CA 1
ATOM 1668 C C . SER A 1 217 ? 8.287 3.436 -32.487 1.00 41.00 217 SER A C 1
ATOM 1670 O O . SER A 1 217 ? 9.070 4.310 -32.871 1.00 41.00 217 SER A O 1
ATOM 1672 N N . ILE A 1 218 ? 7.013 3.368 -32.871 1.00 44.34 218 ILE A N 1
ATOM 1673 C CA . ILE A 1 218 ? 6.341 4.374 -33.690 1.00 44.34 218 ILE A CA 1
ATOM 1674 C C . ILE A 1 218 ? 5.035 4.761 -32.980 1.00 44.34 218 ILE A C 1
ATOM 1676 O O . ILE A 1 218 ? 4.257 3.876 -32.634 1.00 44.34 218 ILE A O 1
ATOM 1680 N N . ARG A 1 219 ? 4.798 6.057 -32.748 1.00 44.09 219 ARG A N 1
ATOM 1681 C CA . ARG A 1 219 ? 3.497 6.607 -32.320 1.00 44.09 219 ARG A CA 1
ATOM 1682 C C . ARG A 1 219 ? 2.877 7.314 -33.520 1.00 44.09 219 ARG A C 1
ATOM 1684 O O . ARG A 1 219 ? 3.564 8.096 -34.172 1.00 44.09 219 ARG A O 1
ATOM 1691 N N . ILE A 1 220 ? 1.609 7.031 -33.808 1.00 46.25 220 ILE A N 1
ATOM 1692 C CA . ILE A 1 220 ? 0.879 7.590 -34.951 1.00 46.25 220 ILE A CA 1
ATOM 1693 C C . ILE A 1 220 ? -0.374 8.302 -34.440 1.00 46.25 220 ILE A C 1
ATOM 1695 O O . ILE A 1 220 ? -1.106 7.743 -33.627 1.00 46.25 220 ILE A O 1
ATOM 1699 N N . ALA A 1 221 ? -0.627 9.506 -34.945 1.00 43.03 221 ALA A N 1
ATOM 1700 C CA . ALA A 1 221 ? -1.911 10.196 -34.854 1.00 43.03 221 ALA A CA 1
ATOM 1701 C C . ALA A 1 221 ? -2.345 10.666 -36.253 1.00 43.03 221 ALA A C 1
ATOM 1703 O O . ALA A 1 221 ? -1.505 10.845 -37.138 1.00 43.03 221 ALA A O 1
ATOM 1704 N N . ALA A 1 222 ? -3.649 10.850 -36.454 1.00 45.12 222 ALA A N 1
ATOM 1705 C CA . ALA A 1 222 ? -4.233 11.279 -37.722 1.00 45.12 222 ALA A CA 1
ATOM 1706 C C . ALA A 1 222 ? -5.394 12.251 -37.482 1.00 45.12 222 ALA A C 1
ATOM 1708 O O . ALA A 1 222 ? -6.157 12.074 -36.534 1.00 45.12 222 ALA A O 1
ATOM 1709 N N . SER A 1 223 ? -5.533 13.241 -38.361 1.00 51.09 223 SER A N 1
ATOM 1710 C CA . SER A 1 223 ? -6.646 14.195 -38.390 1.00 51.09 223 SER A CA 1
ATOM 1711 C C . SER A 1 223 ? -7.438 14.060 -39.698 1.00 51.09 223 SER A C 1
ATOM 1713 O O . SER A 1 223 ? -7.220 13.146 -40.503 1.00 51.09 223 SER A O 1
ATOM 1715 N N . GLU A 1 224 ? -8.360 14.986 -39.971 1.00 46.19 224 GLU A N 1
ATOM 1716 C CA . GLU A 1 224 ? -9.030 15.038 -41.272 1.00 46.19 224 GLU A CA 1
ATOM 1717 C C . GLU A 1 224 ? -8.076 15.287 -42.452 1.00 46.19 224 GLU A C 1
ATOM 1719 O O . GLU A 1 224 ? -8.409 14.909 -43.578 1.00 46.19 224 GLU A O 1
ATOM 1724 N N . GLN A 1 225 ? -6.890 15.858 -42.216 1.00 50.53 225 GLN A N 1
ATOM 1725 C CA . GLN A 1 225 ? -5.986 16.332 -43.272 1.00 50.53 225 GLN A CA 1
ATOM 1726 C C . GLN A 1 225 ? -4.564 15.749 -43.162 1.00 50.53 225 GLN A C 1
ATOM 1728 O O . GLN A 1 225 ? -3.945 15.452 -44.189 1.00 50.53 225 GLN A O 1
ATOM 1733 N N . GLU A 1 226 ? -4.072 15.507 -41.943 1.00 53.81 226 GLU A N 1
ATOM 1734 C CA . GLU A 1 226 ? -2.670 15.172 -41.652 1.00 53.81 226 GLU A CA 1
ATOM 1735 C C . GLU A 1 226 ? -2.472 13.855 -40.887 1.00 53.81 226 GLU A C 1
ATOM 1737 O O . GLU A 1 226 ? -3.391 13.300 -40.287 1.00 53.81 226 GLU A O 1
ATOM 1742 N N . TRP A 1 227 ? -1.220 13.399 -40.884 1.00 51.28 227 TRP A N 1
ATOM 1743 C CA . TRP A 1 227 ? -0.662 12.314 -40.091 1.00 51.28 227 TRP A CA 1
ATOM 1744 C C . TRP A 1 227 ? 0.593 12.799 -39.366 1.00 51.28 227 TRP A C 1
ATOM 1746 O O . TRP A 1 227 ? 1.435 13.491 -39.939 1.00 51.28 227 TRP A O 1
ATOM 1756 N N . TRP A 1 228 ? 0.726 12.383 -38.111 1.00 50.22 228 TRP A N 1
ATOM 1757 C CA . TRP A 1 228 ? 1.832 12.720 -37.222 1.00 50.22 228 TRP A CA 1
ATOM 1758 C C . TRP A 1 228 ? 2.478 11.417 -36.749 1.00 50.22 228 TRP A C 1
ATOM 1760 O O . TRP A 1 228 ? 1.799 10.564 -36.177 1.00 50.22 228 TRP A O 1
ATOM 1770 N N . ILE A 1 229 ? 3.772 11.235 -37.027 1.00 53.06 229 ILE A N 1
ATOM 1771 C CA . ILE A 1 229 ? 4.483 9.963 -36.850 1.00 53.06 229 ILE A CA 1
ATOM 1772 C C . ILE A 1 229 ? 5.788 10.182 -36.074 1.00 53.06 229 ILE A C 1
ATOM 1774 O O . ILE A 1 229 ? 6.809 10.588 -36.634 1.00 53.06 229 ILE A O 1
ATOM 1778 N N . GLU A 1 230 ? 5.777 9.884 -34.776 1.00 46.16 230 GLU A N 1
ATOM 1779 C CA . GLU A 1 230 ? 6.971 9.909 -33.924 1.00 46.16 230 GLU A CA 1
ATOM 1780 C C . GLU A 1 230 ? 7.681 8.550 -33.974 1.00 46.16 230 GLU A C 1
ATOM 1782 O O . GLU A 1 230 ? 7.125 7.539 -33.551 1.00 46.16 230 GLU A O 1
ATOM 1787 N N . ARG A 1 231 ? 8.930 8.516 -34.448 1.00 55.97 231 ARG A N 1
ATOM 1788 C CA . ARG A 1 231 ? 9.799 7.330 -34.456 1.00 55.97 231 ARG A CA 1
ATOM 1789 C C . ARG A 1 231 ? 10.868 7.479 -33.375 1.00 55.97 231 ARG A C 1
ATOM 1791 O O . ARG A 1 231 ? 11.684 8.396 -33.423 1.00 55.97 231 ARG A O 1
ATOM 1798 N N . ARG A 1 232 ? 10.912 6.554 -32.415 1.00 45.06 232 ARG A N 1
ATOM 1799 C CA . ARG A 1 232 ? 12.017 6.429 -31.441 1.00 45.06 232 ARG A CA 1
ATOM 1800 C C . ARG A 1 232 ? 12.913 5.277 -31.869 1.00 45.06 232 ARG A C 1
ATOM 1802 O O . ARG A 1 232 ? 12.432 4.312 -32.456 1.00 45.06 232 ARG A O 1
ATOM 1809 N N . GLY A 1 233 ? 14.206 5.342 -31.587 1.00 43.94 233 GLY A N 1
ATOM 1810 C CA . GLY A 1 233 ? 15.181 4.363 -32.054 1.00 43.94 233 GLY A CA 1
ATOM 1811 C C . GLY A 1 233 ? 16.454 4.320 -31.218 1.00 43.94 233 GLY A C 1
ATOM 1812 O O . GLY A 1 233 ? 16.679 5.130 -30.322 1.00 43.94 233 GLY A O 1
ATOM 1813 N N . VAL A 1 234 ? 17.308 3.350 -31.531 1.00 39.47 234 VAL A N 1
ATOM 1814 C CA . VAL A 1 234 ? 18.705 3.332 -31.080 1.00 39.47 234 VAL A CA 1
ATOM 1815 C C . VAL A 1 234 ? 19.595 3.095 -32.284 1.00 39.47 234 VAL A C 1
ATOM 1817 O O . VAL A 1 234 ? 19.265 2.281 -33.146 1.00 39.47 234 VAL A O 1
ATOM 1820 N N . GLY A 1 235 ? 20.717 3.789 -32.351 1.00 48.22 235 GLY A N 1
ATOM 1821 C CA . GLY A 1 235 ? 21.699 3.618 -33.406 1.00 48.22 235 GLY A CA 1
ATOM 1822 C C . GLY A 1 235 ? 23.104 3.472 -32.862 1.00 48.22 235 GLY A C 1
ATOM 1823 O O . GLY A 1 235 ? 23.332 3.449 -31.652 1.00 48.22 235 GLY A O 1
ATOM 1824 N N . VAL A 1 236 ? 24.054 3.356 -33.778 1.00 48.22 236 VAL A N 1
ATOM 1825 C CA . VAL A 1 236 ? 25.477 3.341 -33.452 1.00 48.22 236 VAL A CA 1
ATOM 1826 C C . VAL A 1 236 ? 26.167 4.393 -34.301 1.00 48.22 236 VAL A C 1
ATOM 1828 O O . VAL A 1 236 ? 25.958 4.459 -35.514 1.00 48.22 236 VAL A O 1
ATOM 1831 N N . ARG A 1 237 ? 26.965 5.237 -33.652 1.00 63.81 237 ARG A N 1
ATOM 1832 C CA . ARG A 1 237 ? 27.760 6.275 -34.297 1.00 63.81 237 ARG A CA 1
ATOM 1833 C C . ARG A 1 237 ? 29.226 5.964 -34.061 1.00 63.81 237 ARG A C 1
ATOM 1835 O O . ARG A 1 237 ? 29.675 5.892 -32.919 1.00 63.81 237 ARG A O 1
ATOM 1842 N N . THR A 1 238 ? 29.954 5.792 -35.151 1.00 59.53 238 THR A N 1
ATOM 1843 C CA . THR A 1 238 ? 31.395 5.581 -35.137 1.00 59.53 238 THR A CA 1
ATOM 1844 C C . THR A 1 238 ? 32.078 6.915 -34.823 1.00 59.53 238 THR A C 1
ATOM 1846 O O . THR A 1 238 ? 32.030 7.850 -35.620 1.00 59.53 238 THR A O 1
ATOM 1849 N N . VAL A 1 239 ? 32.659 7.038 -33.630 1.00 55.72 239 VAL A N 1
ATOM 1850 C CA . VAL A 1 239 ? 33.353 8.247 -33.159 1.00 55.72 239 VAL A CA 1
ATOM 1851 C C . VAL A 1 239 ? 34.855 8.066 -33.373 1.00 55.72 239 VAL A C 1
ATOM 1853 O O . VAL A 1 239 ? 35.419 7.062 -32.942 1.00 55.72 239 VAL A O 1
ATOM 1856 N N . ALA A 1 240 ? 35.509 9.021 -34.037 1.00 53.34 240 ALA A N 1
ATOM 1857 C CA . ALA A 1 240 ? 36.957 8.991 -34.243 1.00 53.34 240 ALA A CA 1
ATOM 1858 C C . ALA A 1 240 ? 37.708 9.111 -32.906 1.00 53.34 240 ALA A C 1
ATOM 1860 O O . ALA A 1 240 ? 37.390 9.980 -32.090 1.00 53.34 240 ALA A O 1
ATOM 1861 N N . VAL A 1 241 ? 38.706 8.251 -32.684 1.00 46.41 241 VAL A N 1
ATOM 1862 C CA . VAL A 1 241 ? 39.535 8.260 -31.471 1.00 46.41 241 VAL A CA 1
ATOM 1863 C C . VAL A 1 241 ? 40.938 8.753 -31.814 1.00 46.41 241 VAL A C 1
ATOM 1865 O O . VAL A 1 241 ? 41.744 8.018 -32.373 1.00 46.41 241 VAL A O 1
ATOM 1868 N N . GLY A 1 242 ? 41.229 10.000 -31.439 1.00 44.41 242 GLY A N 1
ATOM 1869 C CA . GLY A 1 242 ? 42.503 10.663 -31.733 1.00 44.41 242 GLY A CA 1
ATOM 1870 C C . GLY A 1 242 ? 42.502 11.435 -33.057 1.00 44.41 242 GLY A C 1
ATOM 1871 O O . GLY A 1 242 ? 41.596 11.303 -33.877 1.00 44.41 242 GLY A O 1
ATOM 1872 N N . ALA A 1 243 ? 43.515 12.287 -33.235 1.00 40.44 243 ALA A N 1
ATOM 1873 C CA . ALA A 1 243 ? 43.662 13.147 -34.414 1.00 40.44 243 ALA A CA 1
ATOM 1874 C C . ALA A 1 243 ? 44.422 12.479 -35.579 1.00 40.44 243 ALA A C 1
ATOM 1876 O O . ALA A 1 243 ? 44.443 13.019 -36.682 1.00 40.44 243 ALA A O 1
ATOM 1877 N N . GLU A 1 244 ? 45.031 11.311 -35.351 1.00 42.28 244 GLU A N 1
ATOM 1878 C CA . GLU A 1 244 ? 45.897 10.624 -36.312 1.00 42.28 244 GLU A CA 1
ATOM 1879 C C . GLU A 1 244 ? 45.520 9.134 -36.411 1.00 42.28 244 GLU A C 1
ATOM 1881 O O . GLU A 1 244 ? 45.592 8.403 -35.428 1.00 42.28 244 GLU A O 1
ATOM 1886 N N . GLY A 1 245 ? 45.152 8.669 -37.612 1.00 45.12 245 GLY A N 1
ATOM 1887 C CA . GLY A 1 245 ? 45.230 7.244 -37.971 1.00 45.12 245 GLY A CA 1
ATOM 1888 C C . GLY A 1 245 ? 44.051 6.316 -37.619 1.00 45.12 245 GLY A C 1
ATOM 1889 O O . GLY A 1 245 ? 44.204 5.376 -36.848 1.00 45.12 245 GLY A O 1
ATOM 1890 N N . GLY A 1 246 ? 42.915 6.459 -38.311 1.00 45.19 246 GLY A N 1
ATOM 1891 C CA . GLY A 1 246 ? 42.112 5.301 -38.765 1.00 45.19 246 GLY A CA 1
ATOM 1892 C C . GLY A 1 246 ? 41.253 4.507 -37.762 1.00 45.19 246 GLY A C 1
ATOM 1893 O O . GLY A 1 246 ? 40.515 3.625 -38.197 1.00 45.19 246 GLY A O 1
ATOM 1894 N N . GLY A 1 247 ? 41.294 4.795 -36.458 1.00 44.34 247 GLY A N 1
ATOM 1895 C CA . GLY A 1 247 ? 40.494 4.099 -35.437 1.00 44.34 247 GLY A CA 1
ATOM 1896 C C . GLY A 1 247 ? 39.169 4.793 -35.091 1.00 44.34 247 GLY A C 1
ATOM 1897 O O . GLY A 1 247 ? 39.157 5.795 -34.375 1.00 44.34 247 GLY A O 1
ATOM 1898 N N . GLY A 1 248 ? 38.039 4.244 -35.545 1.00 46.56 248 GLY A N 1
ATOM 1899 C CA . GLY A 1 248 ? 36.694 4.691 -35.157 1.00 46.56 248 GLY A CA 1
ATOM 1900 C C . GLY A 1 248 ? 36.012 3.725 -34.181 1.00 46.56 248 GLY A C 1
ATOM 1901 O O . GLY A 1 248 ? 35.938 2.530 -34.455 1.00 46.56 248 GLY A O 1
ATOM 1902 N N . VAL A 1 249 ? 35.486 4.223 -33.056 1.00 46.84 249 VAL A N 1
ATOM 1903 C CA . VAL A 1 249 ? 34.781 3.408 -32.049 1.00 46.84 249 VAL A CA 1
ATOM 1904 C C . VAL A 1 249 ? 33.269 3.533 -32.202 1.00 46.84 249 VAL A C 1
ATOM 1906 O O . VAL A 1 249 ? 32.708 4.624 -32.140 1.00 46.84 249 VAL A O 1
ATOM 1909 N N . ASP A 1 250 ? 32.603 2.391 -32.350 1.00 42.94 250 ASP A N 1
ATOM 1910 C CA . ASP A 1 250 ? 31.149 2.268 -32.455 1.00 42.94 250 ASP A CA 1
ATOM 1911 C C . ASP A 1 250 ? 30.465 2.513 -31.092 1.00 42.94 250 ASP A C 1
ATOM 1913 O O . ASP A 1 250 ? 30.306 1.607 -30.267 1.00 42.94 250 ASP A O 1
ATOM 1917 N N . VAL A 1 251 ? 30.056 3.763 -30.848 1.00 39.53 251 VAL A N 1
ATOM 1918 C CA . VAL A 1 251 ? 29.344 4.179 -29.631 1.00 39.53 251 VAL A CA 1
ATOM 1919 C C . VAL A 1 251 ? 27.830 4.037 -29.849 1.00 39.53 251 VAL A C 1
ATOM 1921 O O . VAL A 1 251 ? 27.304 4.597 -30.816 1.00 39.53 251 VAL A O 1
ATOM 1924 N N . PRO A 1 252 ? 27.094 3.307 -28.988 1.00 39.66 252 PRO A N 1
ATOM 1925 C CA . PRO A 1 252 ? 25.642 3.205 -29.087 1.00 39.66 252 PRO A CA 1
ATOM 1926 C C . PRO A 1 252 ? 24.966 4.485 -28.577 1.00 39.66 252 PRO A C 1
ATOM 1928 O O . PRO A 1 252 ? 25.340 5.014 -27.530 1.00 39.66 252 PRO A O 1
ATOM 1931 N N . TYR A 1 253 ? 23.939 4.941 -29.292 1.00 46.28 253 TYR A N 1
ATOM 1932 C CA . TYR A 1 253 ? 23.143 6.120 -28.955 1.00 46.28 253 TYR A CA 1
ATOM 1933 C C . TYR A 1 253 ? 21.640 5.806 -28.988 1.00 46.28 253 TYR A C 1
ATOM 1935 O O . TYR A 1 253 ? 21.164 5.124 -29.895 1.00 46.28 253 TYR A O 1
ATOM 1943 N N . ALA A 1 254 ? 20.868 6.354 -28.047 1.00 39.97 254 ALA A N 1
ATOM 1944 C CA . ALA A 1 254 ? 19.415 6.499 -28.216 1.00 39.97 254 ALA A CA 1
ATOM 1945 C C . ALA A 1 254 ? 19.107 7.683 -29.149 1.00 39.97 254 ALA A C 1
ATOM 1947 O O . ALA A 1 254 ? 19.903 8.621 -29.189 1.00 39.97 254 ALA A O 1
ATOM 1948 N N . VAL A 1 255 ? 17.986 7.657 -29.882 1.00 43.38 255 VAL A N 1
ATOM 1949 C CA . VAL A 1 255 ? 17.569 8.743 -30.789 1.00 43.38 255 VAL A CA 1
ATOM 1950 C C . VAL A 1 255 ? 16.047 8.826 -30.984 1.00 43.38 255 VAL A C 1
ATOM 1952 O O . VAL A 1 255 ? 15.378 7.798 -31.059 1.00 43.38 255 VAL A O 1
ATOM 1955 N N . THR A 1 256 ? 15.500 10.037 -31.131 1.00 46.88 256 THR A N 1
ATOM 1956 C CA . THR A 1 256 ? 14.077 10.275 -31.461 1.00 46.88 256 THR A CA 1
ATOM 1957 C C . THR A 1 256 ? 13.927 11.208 -32.663 1.00 46.88 256 THR A C 1
ATOM 1959 O O . THR A 1 256 ? 14.669 12.182 -32.781 1.00 46.88 256 THR A O 1
ATOM 1962 N N . MET A 1 257 ? 12.960 10.913 -33.540 1.00 59.34 257 MET A N 1
ATOM 1963 C CA . MET A 1 257 ? 12.622 11.668 -34.748 1.00 59.34 257 MET A CA 1
ATOM 1964 C C . MET A 1 257 ? 11.100 11.823 -34.887 1.00 59.34 257 MET A C 1
ATOM 1966 O O . MET A 1 257 ? 10.390 10.825 -34.987 1.00 59.34 257 MET A O 1
ATOM 1970 N N . LEU A 1 258 ? 10.594 13.053 -34.951 1.00 50.22 258 LEU A N 1
ATOM 1971 C CA . LEU A 1 258 ? 9.205 13.335 -35.332 1.00 50.22 258 LEU A CA 1
ATOM 1972 C C . LEU A 1 258 ? 9.084 13.445 -36.860 1.00 50.22 258 LEU A C 1
ATOM 1974 O O . LEU A 1 258 ? 10.063 13.748 -37.547 1.00 50.22 258 LEU A O 1
ATOM 1978 N N . SER A 1 259 ? 7.903 13.189 -37.418 1.00 63.75 259 SER A N 1
ATOM 1979 C CA . SER A 1 259 ? 7.588 13.430 -38.831 1.00 63.75 259 SER A CA 1
ATOM 1980 C C . SER A 1 259 ? 6.115 13.779 -39.017 1.00 63.75 259 SER A C 1
ATOM 1982 O O . SER A 1 259 ? 5.277 13.262 -38.281 1.00 63.75 259 SER A O 1
ATOM 1984 N N . VAL A 1 260 ? 5.809 14.637 -39.991 1.00 63.16 260 VAL A N 1
ATOM 1985 C CA . VAL A 1 260 ? 4.447 15.138 -40.260 1.00 63.16 260 VAL A CA 1
ATOM 1986 C C . VAL A 1 260 ? 4.200 15.191 -41.771 1.00 63.16 260 VAL A C 1
ATOM 1988 O O . VAL A 1 260 ? 5.121 15.513 -42.531 1.00 63.16 260 VAL A O 1
ATOM 1991 N N . GLY A 1 261 ? 2.979 14.879 -42.217 1.00 66.19 261 GLY A N 1
ATOM 1992 C CA . GLY A 1 261 ? 2.565 14.975 -43.622 1.00 66.19 261 GLY A CA 1
ATOM 1993 C C . GLY A 1 261 ? 1.069 14.721 -43.855 1.00 66.19 261 GLY A C 1
ATOM 1994 O O . GLY A 1 261 ? 0.344 14.339 -42.944 1.00 66.19 261 GLY A O 1
ATOM 1995 N N . GLY A 1 262 ? 0.581 14.943 -45.078 1.00 63.25 262 GLY A N 1
ATOM 1996 C CA . GLY A 1 262 ? -0.850 14.850 -45.417 1.00 63.25 262 GLY A CA 1
ATOM 1997 C C . GLY A 1 262 ? -1.365 13.421 -45.654 1.00 63.25 262 GLY A C 1
ATOM 1998 O O . GLY A 1 262 ? -0.583 12.489 -45.836 1.00 63.25 262 GLY A O 1
ATOM 1999 N N . LYS A 1 263 ? -2.691 13.235 -45.756 1.00 54.59 263 LYS A N 1
ATOM 2000 C CA . LYS A 1 263 ? -3.332 11.916 -46.005 1.00 54.59 263 LYS A CA 1
ATOM 2001 C C . LYS A 1 263 ? -2.816 11.121 -47.217 1.00 54.59 263 LYS A C 1
ATOM 2003 O O . LYS A 1 263 ? -2.920 9.898 -47.207 1.00 54.59 263 LYS A O 1
ATOM 2008 N N . ALA A 1 264 ? -2.257 11.779 -48.234 1.00 53.94 264 ALA A N 1
ATOM 2009 C CA . ALA A 1 264 ? -1.636 11.124 -49.394 1.00 53.94 264 ALA A CA 1
ATOM 2010 C C . ALA A 1 264 ? -0.106 10.933 -49.270 1.00 53.94 264 ALA A C 1
ATOM 2012 O O . ALA A 1 264 ? 0.477 10.188 -50.056 1.00 53.94 264 ALA A O 1
ATOM 2013 N N . ALA A 1 265 ? 0.543 11.600 -48.309 1.00 54.41 265 ALA A N 1
ATOM 2014 C CA . ALA A 1 265 ? 1.992 11.589 -48.094 1.00 54.41 265 ALA A CA 1
ATOM 2015 C C . ALA A 1 265 ? 2.332 11.857 -46.603 1.00 54.41 265 ALA A C 1
ATOM 2017 O O . ALA A 1 265 ? 2.685 12.986 -46.257 1.00 54.41 265 ALA A O 1
ATOM 2018 N N . PRO A 1 266 ? 2.238 10.845 -45.712 1.00 51.34 266 PRO A N 1
ATOM 2019 C CA . PRO A 1 266 ? 2.359 11.007 -44.249 1.00 51.34 266 PRO A CA 1
ATOM 2020 C C . PRO A 1 266 ? 3.742 11.409 -43.696 1.00 51.34 266 PRO A C 1
ATOM 2022 O O . PRO A 1 266 ? 3.915 11.510 -42.485 1.00 51.34 266 PRO A O 1
ATOM 2025 N N . GLU A 1 267 ? 4.749 11.584 -44.555 1.00 53.25 267 GLU A N 1
ATOM 2026 C CA . GLU A 1 267 ? 6.163 11.746 -44.181 1.00 53.25 267 GLU A CA 1
ATOM 2027 C C . GLU A 1 267 ? 6.814 12.944 -44.899 1.00 53.25 267 GLU A C 1
ATOM 2029 O O . GLU A 1 267 ? 7.913 12.844 -45.435 1.00 53.25 267 GLU A O 1
ATOM 2034 N N . ALA A 1 268 ? 6.122 14.085 -44.966 1.00 57.91 268 ALA A N 1
ATOM 2035 C CA . ALA A 1 268 ? 6.585 15.257 -45.719 1.00 57.91 268 ALA A CA 1
ATOM 2036 C C . ALA A 1 268 ? 7.762 16.005 -45.054 1.00 57.91 268 ALA A C 1
ATOM 2038 O O . ALA A 1 268 ? 8.492 16.731 -45.725 1.00 57.91 268 ALA A O 1
ATOM 2039 N N . THR A 1 269 ? 7.949 15.843 -43.740 1.00 64.56 269 THR A N 1
ATOM 2040 C CA . THR A 1 269 ? 9.024 16.470 -42.950 1.00 64.56 269 THR A CA 1
ATOM 2041 C C . THR A 1 269 ? 9.554 15.518 -41.875 1.00 64.56 269 THR A C 1
ATOM 2043 O O . THR A 1 269 ? 8.815 14.653 -41.403 1.00 64.56 269 THR A O 1
ATOM 2046 N N . HIS A 1 270 ? 10.814 15.690 -41.453 1.00 66.06 270 HIS A N 1
ATOM 2047 C CA . HIS A 1 270 ? 11.447 14.907 -40.382 1.00 66.06 270 HIS A CA 1
ATOM 2048 C C . HIS A 1 270 ? 12.317 15.794 -39.467 1.00 66.06 270 HIS A C 1
ATOM 2050 O O . HIS A 1 270 ? 13.120 16.578 -39.971 1.00 66.06 270 HIS A O 1
ATOM 2056 N N . THR A 1 271 ? 12.233 15.617 -38.141 1.00 59.41 271 THR A N 1
ATOM 2057 C CA . THR A 1 271 ? 12.986 16.421 -37.152 1.00 59.41 271 THR A CA 1
ATOM 2058 C C . THR A 1 271 ? 13.532 15.552 -36.016 1.00 59.41 271 THR A C 1
ATOM 2060 O O . THR A 1 271 ? 12.756 14.882 -35.337 1.00 59.41 271 THR A O 1
ATOM 2063 N N . ILE A 1 272 ? 14.848 15.580 -35.763 1.00 45.66 272 ILE A N 1
ATOM 2064 C CA . ILE A 1 272 ? 15.479 14.901 -34.611 1.00 45.66 272 ILE A CA 1
ATOM 2065 C C . ILE A 1 272 ? 15.252 15.705 -33.324 1.00 45.66 272 ILE A C 1
ATOM 2067 O O . ILE A 1 272 ? 15.467 16.914 -33.312 1.00 45.66 272 ILE A O 1
ATOM 2071 N N . THR A 1 273 ? 14.869 15.036 -32.231 1.00 42.22 273 THR A N 1
ATOM 2072 C CA . THR A 1 273 ? 14.538 15.687 -30.945 1.00 42.22 273 THR A CA 1
ATOM 2073 C C . THR A 1 273 ? 15.390 15.243 -29.747 1.00 42.22 273 THR A C 1
ATOM 2075 O O . THR A 1 273 ? 15.382 15.928 -28.727 1.00 42.22 273 THR A O 1
ATOM 2078 N N . HIS A 1 274 ? 16.146 14.136 -29.830 1.00 37.56 274 HIS A N 1
ATOM 2079 C CA . HIS A 1 274 ? 17.007 13.647 -28.730 1.00 37.56 274 HIS A CA 1
ATOM 2080 C C . HIS A 1 274 ? 18.136 12.717 -29.216 1.00 37.56 274 HIS A C 1
ATOM 2082 O O . HIS A 1 274 ? 17.891 11.949 -30.145 1.00 37.56 274 HIS A O 1
ATOM 2088 N N . VAL A 1 275 ? 19.329 12.742 -28.580 1.00 38.03 275 VAL A N 1
ATOM 2089 C CA . VAL A 1 275 ? 20.493 11.839 -28.823 1.00 38.03 275 VAL A CA 1
ATOM 2090 C C . VAL A 1 275 ? 21.377 11.660 -27.550 1.00 38.03 275 VAL A C 1
ATOM 2092 O O . VAL A 1 275 ? 21.726 12.668 -26.941 1.00 38.03 275 VAL A O 1
ATOM 2095 N N . SER A 1 276 ? 21.806 10.437 -27.142 1.00 33.66 276 SER A N 1
ATOM 2096 C CA . SER A 1 276 ? 22.676 10.218 -25.928 1.00 33.66 276 SER A CA 1
ATOM 2097 C C . SER A 1 276 ? 23.508 8.878 -25.820 1.00 33.66 276 SER A C 1
ATOM 2099 O O . SER A 1 276 ? 22.927 7.851 -26.174 1.00 33.66 276 SER A O 1
ATOM 2101 N N . PRO A 1 277 ? 24.785 8.849 -25.298 1.00 29.41 277 PRO A N 1
ATOM 2102 C CA . PRO A 1 277 ? 25.767 7.698 -25.235 1.00 29.41 277 PRO A CA 1
ATOM 2103 C C . PRO A 1 277 ? 26.016 7.003 -23.838 1.00 29.41 277 PRO A C 1
ATOM 2105 O O . PRO A 1 277 ? 25.309 7.365 -22.905 1.00 29.41 277 PRO A O 1
ATOM 2108 N N . LEU A 1 278 ? 26.959 6.007 -23.668 1.00 29.58 278 LEU A N 1
ATOM 2109 C CA . LEU A 1 278 ? 27.149 5.105 -22.452 1.00 29.58 278 LEU A CA 1
ATOM 2110 C C . LEU A 1 278 ? 28.571 4.379 -22.191 1.00 29.58 278 LEU A C 1
ATOM 2112 O O . LEU A 1 278 ? 28.973 3.636 -23.083 1.00 29.58 278 LEU A O 1
ATOM 2116 N N . VAL A 1 279 ? 29.284 4.468 -20.999 1.00 27.08 279 VAL A N 1
ATOM 2117 C CA . VAL A 1 279 ? 30.576 3.749 -20.479 1.00 27.08 279 VAL A CA 1
ATOM 2118 C C . VAL A 1 279 ? 30.899 3.997 -18.924 1.00 27.08 279 VAL A C 1
ATOM 2120 O O . VAL A 1 279 ? 30.382 5.024 -18.501 1.00 27.08 279 VAL A O 1
ATOM 2123 N N . THR A 1 280 ? 31.631 3.326 -17.943 1.00 28.98 280 THR A N 1
ATOM 2124 C CA . THR A 1 280 ? 32.481 2.088 -17.528 1.00 28.98 280 THR A CA 1
ATOM 2125 C C . THR A 1 280 ? 32.552 1.928 -15.919 1.00 28.98 280 THR A C 1
ATOM 2127 O O . THR A 1 280 ? 31.741 2.645 -15.343 1.00 28.98 280 THR A O 1
ATOM 2130 N N . HIS A 1 281 ? 33.309 1.195 -15.001 1.00 27.95 281 HIS A N 1
ATOM 2131 C CA . HIS A 1 281 ? 34.448 0.185 -14.716 1.00 27.95 281 HIS A CA 1
ATOM 2132 C C . HIS A 1 281 ? 34.433 -0.313 -13.167 1.00 27.95 281 HIS A C 1
ATOM 2134 O O . HIS A 1 281 ? 33.702 0.369 -12.451 1.00 27.95 281 HIS A O 1
ATOM 2140 N N . ALA A 1 282 ? 35.135 -1.262 -12.425 1.00 26.25 282 ALA A N 1
ATOM 2141 C CA . ALA A 1 282 ? 36.070 -2.471 -12.481 1.00 26.25 282 ALA A CA 1
ATOM 2142 C C . ALA A 1 282 ? 36.334 -3.202 -11.044 1.00 26.25 282 ALA A C 1
ATOM 2144 O O . ALA A 1 282 ? 36.018 -2.585 -10.030 1.00 26.25 282 ALA A O 1
ATOM 2145 N N . ALA A 1 283 ? 36.963 -4.428 -10.912 1.00 28.89 283 ALA A N 1
ATOM 2146 C CA . ALA A 1 283 ? 36.672 -5.679 -10.053 1.00 28.89 283 ALA A CA 1
ATOM 2147 C C . ALA A 1 283 ? 37.134 -6.034 -8.554 1.00 28.89 283 ALA A C 1
ATOM 2149 O O . ALA A 1 283 ? 38.007 -5.342 -8.050 1.00 28.89 283 ALA A O 1
ATOM 2150 N N . ASP A 1 284 ? 36.563 -7.117 -7.880 1.00 34.16 284 ASP A N 1
ATOM 2151 C CA . ASP A 1 284 ? 36.973 -7.970 -6.644 1.00 34.16 284 ASP A CA 1
ATOM 2152 C C . ASP A 1 284 ? 36.482 -7.933 -5.057 1.00 34.16 284 ASP A C 1
ATOM 2154 O O . ASP A 1 284 ? 37.410 -7.772 -4.255 1.00 34.16 284 ASP A O 1
ATOM 2158 N N . PRO A 1 285 ? 35.207 -7.993 -4.448 1.00 37.53 285 PRO A N 1
ATOM 2159 C CA . PRO A 1 285 ? 35.014 -8.390 -2.946 1.00 37.53 285 PRO A CA 1
ATOM 2160 C C . PRO A 1 285 ? 33.757 -9.117 -2.200 1.00 37.53 285 PRO A C 1
ATOM 2162 O O . PRO A 1 285 ? 32.966 -9.756 -2.861 1.00 37.53 285 PRO A O 1
ATOM 2165 N N . ARG A 1 286 ? 33.561 -9.095 -0.817 1.00 40.03 286 ARG A N 1
ATOM 2166 C CA . ARG A 1 286 ? 32.381 -9.561 0.097 1.00 40.03 286 ARG A CA 1
ATOM 2167 C C . ARG A 1 286 ? 31.093 -8.649 0.254 1.00 40.03 286 ARG A C 1
ATOM 2169 O O . ARG A 1 286 ? 31.173 -7.461 -0.054 1.00 40.03 286 ARG A O 1
ATOM 2176 N N . VAL A 1 287 ? 29.999 -9.129 0.908 1.00 42.09 287 VAL A N 1
ATOM 2177 C CA . VAL A 1 287 ? 28.641 -8.488 1.088 1.00 42.09 287 VAL A CA 1
ATOM 2178 C C . VAL A 1 287 ? 28.357 -7.535 2.288 1.00 42.09 287 VAL A C 1
ATOM 2180 O O . VAL A 1 287 ? 29.119 -7.489 3.250 1.00 42.09 287 VAL A O 1
ATOM 2183 N N . PHE A 1 288 ? 27.210 -6.828 2.227 1.00 62.22 288 PHE A N 1
ATOM 2184 C CA . PHE A 1 288 ? 26.524 -6.008 3.246 1.00 62.22 288 PHE A CA 1
ATOM 2185 C C . PHE A 1 288 ? 25.034 -6.399 3.336 1.00 62.22 288 PHE A C 1
ATOM 2187 O O . PHE A 1 288 ? 24.343 -6.420 2.321 1.00 62.22 288 PHE A O 1
ATOM 2194 N N . ASP A 1 289 ? 24.512 -6.655 4.536 1.00 63.03 289 ASP A N 1
ATOM 2195 C CA . ASP A 1 289 ? 23.095 -6.981 4.770 1.00 63.03 289 ASP A CA 1
ATOM 2196 C C . ASP A 1 289 ? 22.234 -5.772 5.198 1.00 63.03 289 ASP A C 1
ATOM 2198 O O . ASP A 1 289 ? 21.026 -5.742 4.939 1.00 63.03 289 ASP A O 1
ATOM 2202 N N . ALA A 1 290 ? 22.862 -4.724 5.737 1.00 59.47 290 ALA A N 1
ATOM 2203 C CA . ALA A 1 290 ? 22.311 -3.372 5.837 1.00 59.47 290 ALA A CA 1
ATOM 2204 C C . ALA A 1 290 ? 23.305 -2.358 5.241 1.00 59.47 290 ALA A C 1
ATOM 2206 O O . ALA A 1 290 ? 24.457 -2.690 4.964 1.00 59.47 290 ALA A O 1
ATOM 2207 N N . ASP A 1 291 ? 22.891 -1.110 5.005 1.00 66.38 291 ASP A N 1
ATOM 2208 C CA . ASP A 1 291 ? 23.847 -0.098 4.542 1.00 66.38 291 ASP A CA 1
ATOM 2209 C C . ASP A 1 291 ? 24.872 0.256 5.655 1.00 66.38 291 ASP A C 1
ATOM 2211 O O . ASP A 1 291 ? 24.544 0.198 6.845 1.00 66.38 291 ASP A O 1
ATOM 2215 N N . PRO A 1 292 ? 26.121 0.642 5.324 1.00 65.62 292 PRO A N 1
ATOM 2216 C CA . PRO A 1 292 ? 27.159 0.906 6.327 1.00 65.62 292 PRO A CA 1
ATOM 2217 C C . PRO A 1 292 ? 26.864 2.041 7.313 1.00 65.62 292 PRO A C 1
ATOM 2219 O O . PRO A 1 292 ? 27.488 2.070 8.375 1.00 65.62 292 PRO A O 1
ATOM 2222 N N . SER A 1 293 ? 25.947 2.960 6.996 1.00 66.81 293 SER A N 1
ATOM 2223 C CA . SER A 1 293 ? 25.497 3.999 7.931 1.00 66.81 293 SER A CA 1
ATOM 2224 C C . SER A 1 293 ? 24.537 3.413 8.978 1.00 66.81 293 SER A C 1
ATOM 2226 O O . SER A 1 293 ? 24.593 3.794 10.146 1.00 66.81 293 SER A O 1
ATOM 2228 N N . SER A 1 294 ? 23.717 2.434 8.584 1.00 71.62 294 SER A N 1
ATOM 2229 C CA . SER A 1 294 ? 22.744 1.734 9.435 1.00 71.62 294 SER A CA 1
ATOM 2230 C C . SER A 1 294 ? 23.352 0.723 10.424 1.00 71.62 294 SER A C 1
ATOM 2232 O O . SER A 1 294 ? 22.682 0.349 11.382 1.00 71.62 294 SER A O 1
ATOM 2234 N N . HIS A 1 295 ? 24.605 0.275 10.264 1.00 60.88 295 HIS A N 1
ATOM 2235 C CA . HIS A 1 295 ? 25.169 -0.797 11.111 1.00 60.88 295 HIS A CA 1
ATOM 2236 C C . HIS A 1 295 ? 25.540 -0.391 12.557 1.00 60.88 295 HIS A C 1
ATOM 2238 O O . HIS A 1 295 ? 25.526 -1.259 13.435 1.00 60.88 295 HIS A O 1
ATOM 2244 N N . GLY A 1 296 ? 25.856 0.889 12.812 1.00 53.88 296 GLY A N 1
ATOM 2245 C CA . GLY A 1 296 ? 26.143 1.483 14.135 1.00 53.88 296 GLY A CA 1
ATOM 2246 C C . GLY A 1 296 ? 27.317 0.868 14.926 1.00 53.88 296 GLY A C 1
ATOM 2247 O O . GLY A 1 296 ? 27.160 -0.183 15.544 1.00 53.88 296 GLY A O 1
ATOM 2248 N N . GLY A 1 297 ? 28.478 1.548 14.966 1.00 43.12 297 GLY A N 1
ATOM 2249 C CA . GLY A 1 297 ? 29.705 0.979 15.564 1.00 43.12 297 GLY A CA 1
ATOM 2250 C C . GLY A 1 297 ? 30.754 1.926 16.176 1.00 43.12 297 GLY A C 1
ATOM 2251 O O . GLY A 1 297 ? 31.780 1.438 16.643 1.00 43.12 297 GLY A O 1
ATOM 2252 N N . ARG A 1 298 ? 30.559 3.255 16.208 1.00 40.94 298 ARG A N 1
ATOM 2253 C CA . ARG A 1 298 ? 31.445 4.191 16.944 1.00 40.94 298 ARG A CA 1
ATOM 2254 C C . ARG A 1 298 ? 30.638 5.329 17.583 1.00 40.94 298 ARG A C 1
ATOM 2256 O O . ARG A 1 298 ? 29.672 5.774 16.965 1.00 40.94 298 ARG A O 1
ATOM 2263 N N . PRO A 1 299 ? 31.032 5.841 18.767 1.00 34.75 299 PRO A N 1
ATOM 2264 C CA . PRO A 1 299 ? 30.387 6.997 19.382 1.00 34.75 299 PRO A CA 1
ATOM 2265 C C . PRO A 1 299 ? 30.710 8.268 18.584 1.00 34.75 299 PRO A C 1
ATOM 2267 O O . PRO A 1 299 ? 31.753 8.899 18.765 1.00 34.75 299 PRO A O 1
ATOM 2270 N N . VAL A 1 300 ? 29.804 8.637 17.679 1.00 38.12 300 VAL A N 1
ATOM 2271 C CA . VAL A 1 300 ? 29.827 9.927 16.984 1.00 38.12 300 VAL A CA 1
ATOM 2272 C C . VAL A 1 300 ? 29.653 11.031 18.028 1.00 38.12 300 VAL A C 1
ATOM 2274 O O . VAL A 1 300 ? 28.647 11.059 18.737 1.00 38.12 300 VAL A O 1
ATOM 2277 N N . ARG A 1 301 ? 30.624 11.950 18.151 1.00 35.81 301 ARG A N 1
ATOM 2278 C CA . ARG A 1 301 ? 30.452 13.114 19.036 1.00 35.81 301 ARG A CA 1
ATOM 2279 C C . ARG A 1 301 ? 29.310 13.983 18.481 1.00 35.81 301 ARG A C 1
ATOM 2281 O O . ARG A 1 301 ? 29.280 14.186 17.268 1.00 35.81 301 ARG A O 1
ATOM 2288 N N . PRO A 1 302 ? 28.397 14.534 19.307 1.00 35.47 302 PRO A N 1
ATOM 2289 C CA . PRO A 1 302 ? 27.054 14.909 18.829 1.00 35.47 302 PRO A CA 1
ATOM 2290 C C . PRO A 1 302 ? 26.961 16.074 17.824 1.00 35.47 302 PRO A C 1
ATOM 2292 O O . PRO A 1 302 ? 25.868 16.410 17.379 1.00 35.47 302 PRO A O 1
ATOM 2295 N N . THR A 1 303 ? 28.072 16.738 17.499 1.00 36.31 303 THR A N 1
ATOM 2296 C CA . THR A 1 303 ? 28.084 18.145 17.072 1.00 36.31 303 THR A CA 1
ATOM 2297 C C . THR A 1 303 ? 28.336 18.404 15.583 1.00 36.31 303 THR A C 1
ATOM 2299 O O . THR A 1 303 ? 28.391 19.571 15.199 1.00 36.31 303 THR A O 1
ATOM 2302 N N . ARG A 1 304 ? 28.497 17.379 14.725 1.00 40.16 304 ARG A N 1
ATOM 2303 C CA . ARG A 1 304 ? 28.581 17.553 13.252 1.00 40.16 304 ARG A CA 1
ATOM 2304 C C . ARG A 1 304 ? 28.008 16.371 12.468 1.00 40.16 304 ARG A C 1
ATOM 2306 O O . ARG A 1 304 ? 28.523 15.260 12.568 1.00 40.16 304 ARG A O 1
ATOM 2313 N N . ASP A 1 305 ? 27.055 16.639 11.577 1.00 41.91 305 ASP A N 1
ATOM 2314 C CA . ASP A 1 305 ? 26.430 15.641 10.685 1.00 41.91 305 ASP A CA 1
ATOM 2315 C C . ASP A 1 305 ? 27.419 14.955 9.736 1.00 41.91 305 ASP A C 1
ATOM 2317 O O . ASP A 1 305 ? 27.237 13.807 9.336 1.00 41.91 305 ASP A O 1
ATOM 2321 N N . GLU A 1 306 ? 28.539 15.616 9.445 1.00 40.19 306 GLU A N 1
ATOM 2322 C CA . GLU A 1 306 ? 29.641 15.043 8.672 1.00 40.19 306 GLU A CA 1
ATOM 2323 C C . GLU A 1 306 ? 30.249 13.770 9.284 1.00 40.19 306 GLU A C 1
ATOM 2325 O O . GLU A 1 306 ? 30.912 13.019 8.566 1.00 40.19 306 GLU A O 1
ATOM 2330 N N . GLN A 1 307 ? 30.044 13.530 10.585 1.00 42.06 307 GLN A N 1
ATOM 2331 C CA . GLN A 1 307 ? 30.587 12.381 11.317 1.00 42.06 307 GLN A CA 1
ATOM 2332 C C . GLN A 1 307 ? 29.663 11.153 11.318 1.00 42.06 307 GLN A C 1
ATOM 2334 O O . GLN A 1 307 ? 30.115 10.074 11.686 1.00 42.06 307 GLN A O 1
ATOM 2339 N N . ALA A 1 308 ? 28.415 11.278 10.850 1.00 46.22 308 ALA A N 1
ATOM 2340 C CA . ALA A 1 308 ? 27.540 10.129 10.591 1.00 46.22 308 ALA A CA 1
ATOM 2341 C C . ALA A 1 308 ? 27.877 9.403 9.269 1.00 46.22 308 ALA A C 1
ATOM 2343 O O . ALA A 1 308 ? 27.283 8.378 8.944 1.00 46.22 308 ALA A O 1
ATOM 2344 N N . ARG A 1 309 ? 28.839 9.923 8.491 1.00 52.25 309 ARG A N 1
ATOM 2345 C CA . ARG A 1 309 ? 29.323 9.292 7.258 1.00 52.25 309 ARG A CA 1
ATOM 2346 C C . ARG A 1 309 ? 30.148 8.038 7.597 1.00 52.25 309 ARG A C 1
ATOM 2348 O O . ARG A 1 309 ? 31.111 8.160 8.359 1.00 52.25 309 ARG A O 1
ATOM 2355 N N . PRO A 1 310 ? 29.871 6.867 6.995 1.00 51.44 310 PRO A N 1
ATOM 2356 C CA . PRO A 1 310 ? 30.618 5.650 7.284 1.00 51.44 310 PRO A CA 1
ATOM 2357 C C . PRO A 1 310 ? 32.104 5.799 6.903 1.00 51.44 310 PRO A C 1
ATOM 2359 O O . PRO A 1 310 ? 32.449 6.499 5.937 1.00 51.44 310 PRO A O 1
ATOM 2362 N N . PRO A 1 311 ? 33.019 5.179 7.669 1.00 55.56 311 PRO A N 1
ATOM 2363 C CA . PRO A 1 311 ? 34.448 5.464 7.598 1.00 55.56 311 PRO A CA 1
ATOM 2364 C C . PRO A 1 311 ? 35.034 4.955 6.281 1.00 55.56 311 PRO A C 1
ATOM 2366 O O . PRO A 1 311 ? 35.357 3.785 6.150 1.00 55.56 311 PRO A O 1
ATOM 2369 N N . ARG A 1 312 ? 35.243 5.844 5.300 1.00 56.75 312 ARG A N 1
ATOM 2370 C CA . ARG A 1 312 ? 35.592 5.475 3.909 1.00 56.75 312 ARG A CA 1
ATOM 2371 C C . ARG A 1 312 ? 36.802 4.531 3.744 1.00 56.75 312 ARG A C 1
ATOM 2373 O O . ARG A 1 312 ? 36.937 3.923 2.680 1.00 56.75 312 ARG A O 1
ATOM 2380 N N . ARG A 1 313 ? 37.707 4.429 4.727 1.00 57.28 313 ARG A N 1
ATOM 2381 C CA . ARG A 1 313 ? 38.885 3.537 4.700 1.00 57.28 313 ARG A CA 1
ATOM 2382 C C . ARG A 1 313 ? 38.442 2.064 4.578 1.00 57.28 313 ARG A C 1
ATOM 2384 O O . ARG A 1 313 ? 37.577 1.672 5.351 1.00 57.28 313 ARG A O 1
ATOM 2391 N N . PRO A 1 314 ? 39.052 1.238 3.701 1.00 57.62 314 PRO A N 1
ATOM 2392 C CA . PRO A 1 314 ? 38.615 -0.144 3.468 1.00 57.62 314 PRO A CA 1
ATOM 2393 C C . PRO A 1 314 ? 38.377 -0.970 4.740 1.00 57.62 314 PRO A C 1
ATOM 2395 O O . PRO A 1 314 ? 37.309 -1.550 4.871 1.00 57.62 314 PRO A O 1
ATOM 2398 N N . VAL A 1 315 ? 39.310 -0.937 5.701 1.00 59.50 315 VAL A N 1
ATOM 2399 C CA . VAL A 1 315 ? 39.207 -1.665 6.983 1.00 59.50 315 VAL A CA 1
ATOM 2400 C C . VAL A 1 315 ? 37.937 -1.295 7.761 1.00 59.50 315 VAL A C 1
ATOM 2402 O O . VAL A 1 315 ? 37.190 -2.176 8.164 1.00 59.50 315 VAL A O 1
ATOM 2405 N N . GLY A 1 316 ? 37.639 0.002 7.897 1.00 62.69 316 GLY A N 1
ATOM 2406 C CA . GLY A 1 316 ? 36.484 0.480 8.669 1.00 62.69 316 GLY A CA 1
ATOM 2407 C C . GLY A 1 316 ? 35.128 0.234 8.001 1.00 62.69 316 GLY A C 1
ATOM 2408 O O . GLY A 1 316 ? 34.104 0.302 8.669 1.00 62.69 316 GLY A O 1
ATOM 2409 N N . LEU A 1 317 ? 35.105 -0.041 6.694 1.00 66.81 317 LEU A N 1
ATOM 2410 C CA . LEU A 1 317 ? 33.903 -0.524 6.012 1.00 66.81 317 LEU A CA 1
ATOM 2411 C C . LEU A 1 317 ? 33.801 -2.058 6.060 1.00 66.81 317 LEU A C 1
ATOM 2413 O O . LEU A 1 317 ? 32.699 -2.592 6.064 1.00 66.81 317 LEU A O 1
ATOM 2417 N N . ASP A 1 318 ? 34.934 -2.765 6.093 1.00 64.56 318 ASP A N 1
ATOM 2418 C CA . ASP A 1 318 ? 34.994 -4.227 6.215 1.00 64.56 318 ASP A CA 1
ATOM 2419 C C . ASP A 1 318 ? 34.572 -4.712 7.616 1.00 64.56 318 ASP A C 1
ATOM 2421 O O . ASP A 1 318 ? 33.964 -5.774 7.730 1.00 64.56 318 ASP A O 1
ATOM 2425 N N . GLU A 1 319 ? 34.791 -3.880 8.648 1.00 68.25 319 GLU A N 1
ATOM 2426 C CA . GLU A 1 319 ? 34.192 -3.983 9.997 1.00 68.25 319 GLU A CA 1
ATOM 2427 C C . GLU A 1 319 ? 32.652 -4.142 9.956 1.00 68.25 319 GLU A C 1
ATOM 2429 O O . GLU A 1 319 ? 32.082 -4.788 10.832 1.00 68.25 319 GLU A O 1
ATOM 2434 N N . SER A 1 320 ? 31.979 -3.602 8.930 1.00 67.19 320 SER A N 1
ATOM 2435 C CA . SER A 1 320 ? 30.516 -3.655 8.774 1.00 67.19 320 SER A CA 1
ATOM 2436 C C . SER A 1 320 ? 30.022 -4.778 7.844 1.00 67.19 320 SER A C 1
ATOM 2438 O O . SER A 1 320 ? 28.837 -4.816 7.531 1.00 67.19 320 SER A O 1
ATOM 2440 N N . ARG A 1 321 ? 30.889 -5.689 7.371 1.00 65.88 321 ARG A N 1
ATOM 2441 C CA . ARG A 1 321 ? 30.512 -6.776 6.441 1.00 65.88 321 ARG A CA 1
ATOM 2442 C C . ARG A 1 321 ? 30.315 -8.110 7.152 1.00 65.88 321 ARG A C 1
ATOM 2444 O O . ARG A 1 321 ? 31.233 -8.612 7.803 1.00 65.88 321 ARG A O 1
ATOM 2451 N N . ARG A 1 322 ? 29.141 -8.725 6.978 1.00 67.06 322 ARG A N 1
ATOM 2452 C CA . ARG A 1 322 ? 28.802 -10.029 7.572 1.00 67.06 322 ARG A CA 1
ATOM 2453 C C . ARG A 1 322 ? 29.091 -11.203 6.620 1.00 67.06 322 ARG A C 1
ATOM 2455 O O . ARG A 1 322 ? 28.950 -11.052 5.405 1.00 67.06 322 ARG A O 1
ATOM 2462 N N . PRO A 1 323 ? 29.473 -12.388 7.136 1.00 53.91 323 PRO A N 1
ATOM 2463 C CA . PRO A 1 323 ? 29.442 -13.626 6.362 1.00 53.91 323 PRO A CA 1
ATOM 2464 C C . PRO A 1 323 ? 28.003 -13.974 5.960 1.00 53.91 323 PRO A C 1
ATOM 2466 O O . PRO A 1 323 ? 27.094 -13.886 6.782 1.00 53.91 323 PRO A O 1
ATOM 2469 N N . ALA A 1 324 ? 27.803 -14.415 4.720 1.00 58.06 324 ALA A N 1
ATOM 2470 C CA . ALA A 1 324 ? 26.518 -14.901 4.226 1.00 58.06 324 ALA A CA 1
ATOM 2471 C C . ALA A 1 324 ? 26.740 -16.097 3.296 1.00 58.06 324 ALA A C 1
ATOM 2473 O O . ALA A 1 324 ? 27.686 -16.098 2.508 1.00 58.06 324 ALA A O 1
ATOM 2474 N N . SER A 1 325 ? 25.853 -17.096 3.347 1.00 58.31 325 SER A N 1
ATOM 2475 C CA . SER A 1 325 ? 25.853 -18.153 2.332 1.00 58.31 325 SER A CA 1
ATOM 2476 C C . SER A 1 325 ? 25.341 -17.587 1.007 1.00 58.31 325 SER A C 1
ATOM 2478 O O . SER A 1 325 ? 24.261 -16.988 0.946 1.00 58.31 325 SER A O 1
ATOM 2480 N N . ILE A 1 326 ? 26.138 -17.752 -0.046 1.00 52.38 326 ILE A N 1
ATOM 2481 C CA . ILE A 1 326 ? 25.888 -17.210 -1.390 1.00 52.38 326 ILE A CA 1
ATOM 2482 C C . ILE A 1 326 ? 25.459 -18.324 -2.358 1.00 52.38 326 ILE A C 1
ATOM 2484 O O . ILE A 1 326 ? 24.693 -18.068 -3.281 1.00 52.38 326 ILE A O 1
ATOM 2488 N N . PHE A 1 327 ? 25.870 -19.572 -2.123 1.00 52.88 327 PHE A N 1
ATOM 2489 C CA . PHE A 1 327 ? 25.577 -20.686 -3.022 1.00 52.88 327 PHE A CA 1
ATOM 2490 C C . PHE A 1 327 ? 24.212 -21.328 -2.777 1.00 52.88 327 PHE A C 1
ATOM 2492 O O . PHE A 1 327 ? 23.867 -21.698 -1.655 1.00 52.88 327 PHE A O 1
ATOM 2499 N N . ALA A 1 328 ? 23.492 -21.581 -3.869 1.00 39.91 328 ALA A N 1
ATOM 2500 C CA . ALA A 1 328 ? 22.488 -22.631 -3.915 1.00 39.91 328 ALA A CA 1
ATOM 2501 C C . ALA A 1 328 ? 23.193 -23.978 -4.180 1.00 39.91 328 ALA A C 1
ATOM 2503 O O . ALA A 1 328 ? 23.694 -24.217 -5.273 1.00 39.91 328 ALA A O 1
ATOM 2504 N N . VAL A 1 329 ? 23.214 -24.842 -3.160 1.00 35.22 329 VAL A N 1
ATOM 2505 C CA . VAL A 1 329 ? 23.621 -26.263 -3.208 1.00 35.22 329 VAL A CA 1
ATOM 2506 C C . VAL A 1 329 ? 25.076 -26.551 -3.645 1.00 35.22 329 VAL A C 1
ATOM 2508 O O . VAL A 1 329 ? 25.368 -26.911 -4.782 1.00 35.22 329 VAL A O 1
ATOM 2511 N N . GLY A 1 330 ? 25.986 -26.560 -2.664 1.00 37.94 330 GLY A N 1
ATOM 2512 C CA . GLY A 1 330 ? 27.031 -27.596 -2.591 1.00 37.94 330 GLY A CA 1
ATOM 2513 C C . GLY A 1 330 ? 28.265 -27.494 -3.499 1.00 37.94 330 GLY A C 1
ATOM 2514 O O . GLY A 1 330 ? 28.922 -28.514 -3.696 1.00 37.94 330 GLY A O 1
ATOM 2515 N N . LYS A 1 331 ? 28.616 -26.318 -4.037 1.00 40.88 331 LYS A N 1
ATOM 2516 C CA . LYS A 1 331 ? 29.904 -26.091 -4.728 1.00 40.88 331 LYS A CA 1
ATOM 2517 C C . LYS A 1 331 ? 30.522 -24.754 -4.327 1.00 40.88 331 LYS A C 1
ATOM 2519 O O . LYS A 1 331 ? 29.815 -23.759 -4.273 1.00 40.88 331 LYS A O 1
ATOM 2524 N N . GLU A 1 332 ? 31.835 -24.739 -4.095 1.00 46.75 332 GLU A N 1
ATOM 2525 C CA . GLU A 1 332 ? 32.608 -23.547 -3.687 1.00 46.75 332 GLU A CA 1
ATOM 2526 C C . GLU A 1 332 ? 32.945 -22.596 -4.855 1.00 46.75 332 GLU A C 1
ATOM 2528 O O . GLU A 1 332 ? 33.449 -21.493 -4.648 1.00 46.75 332 GLU A O 1
ATOM 2533 N N . GLN A 1 333 ? 32.637 -23.015 -6.085 1.00 51.28 333 GLN A N 1
ATOM 2534 C CA . GLN A 1 333 ? 32.778 -22.248 -7.320 1.00 51.28 333 GLN A CA 1
ATOM 2535 C C . GLN A 1 333 ? 31.512 -22.434 -8.168 1.00 51.28 333 GLN A C 1
ATOM 2537 O O . GLN A 1 333 ? 31.047 -23.563 -8.361 1.00 51.28 333 GLN A O 1
ATOM 2542 N N . GLY A 1 334 ? 30.952 -21.343 -8.697 1.00 56.81 334 GLY A N 1
ATOM 2543 C CA . GLY A 1 334 ? 29.734 -21.403 -9.510 1.00 56.81 334 GLY A CA 1
ATOM 2544 C C . GLY A 1 334 ? 29.299 -20.061 -10.118 1.00 56.81 334 GLY A C 1
ATOM 2545 O O . GLY A 1 334 ? 29.847 -19.016 -9.764 1.00 56.81 334 GLY A O 1
ATOM 2546 N N . PRO A 1 335 ? 28.329 -20.078 -11.054 1.00 66.44 335 PRO A N 1
ATOM 2547 C CA . PRO A 1 335 ? 27.732 -18.874 -11.629 1.00 66.44 335 PRO A CA 1
ATOM 2548 C C . PRO A 1 335 ? 26.811 -18.163 -10.627 1.00 66.44 335 PRO A C 1
ATOM 2550 O O . PRO A 1 335 ? 26.012 -18.805 -9.945 1.00 66.44 335 PRO A O 1
ATOM 2553 N N . LEU A 1 336 ? 26.863 -16.830 -10.587 1.00 63.84 336 LEU A N 1
ATOM 2554 C CA . LEU A 1 336 ? 25.953 -15.998 -9.792 1.00 63.84 336 LEU A CA 1
ATOM 2555 C C . LEU A 1 336 ? 24.550 -15.939 -10.426 1.00 63.84 336 LEU A C 1
ATOM 2557 O O . LEU A 1 336 ? 24.194 -14.979 -11.119 1.00 63.84 336 LEU A O 1
ATOM 2561 N N . GLN A 1 337 ? 23.756 -16.986 -10.191 1.00 74.12 337 GLN A N 1
ATOM 2562 C CA . GLN A 1 337 ? 22.392 -17.138 -10.705 1.00 74.12 337 GLN A CA 1
ATOM 2563 C C . GLN A 1 337 ? 21.444 -17.744 -9.652 1.00 74.12 337 GLN A C 1
ATOM 2565 O O . GLN A 1 337 ? 21.855 -18.630 -8.900 1.00 74.12 337 GLN A O 1
ATOM 2570 N N . TYR A 1 338 ? 20.203 -17.255 -9.561 1.00 73.94 338 TYR A N 1
ATOM 2571 C CA . TYR A 1 338 ? 19.230 -17.693 -8.550 1.00 73.94 338 TYR A CA 1
ATOM 2572 C C . TYR A 1 338 ? 17.795 -17.803 -9.105 1.00 73.94 338 TYR A C 1
ATOM 2574 O O . TYR A 1 338 ? 17.322 -16.833 -9.707 1.00 73.94 338 TYR A O 1
ATOM 2582 N N . PRO A 1 339 ? 17.080 -18.927 -8.883 1.00 70.75 339 PRO A N 1
ATOM 2583 C CA . PRO A 1 339 ? 17.580 -20.207 -8.359 1.00 70.75 339 PRO A CA 1
ATOM 2584 C C . PRO A 1 339 ? 18.620 -20.857 -9.298 1.00 70.75 339 PRO A C 1
ATOM 2586 O O . PRO A 1 339 ? 18.927 -20.333 -10.367 1.00 70.75 339 PRO A O 1
ATOM 2589 N N . ALA A 1 340 ? 19.239 -21.962 -8.876 1.00 57.62 340 ALA A N 1
ATOM 2590 C CA . ALA A 1 340 ? 20.377 -22.555 -9.593 1.00 57.62 340 ALA A CA 1
ATOM 2591 C C . ALA A 1 340 ? 20.003 -23.216 -10.934 1.00 57.62 340 ALA A C 1
ATOM 2593 O O . ALA A 1 340 ? 20.841 -23.298 -11.831 1.00 57.62 340 ALA A O 1
ATOM 25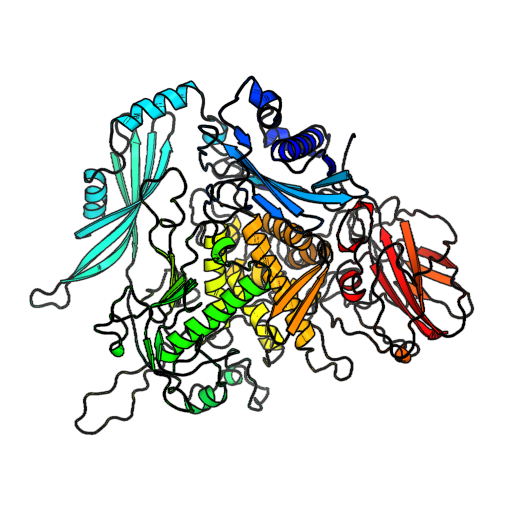94 N N . ASP A 1 341 ? 18.768 -23.690 -11.051 1.00 51.47 341 ASP A N 1
ATOM 2595 C CA . ASP A 1 341 ? 18.212 -24.527 -12.117 1.00 51.47 341 ASP A CA 1
ATOM 2596 C C . ASP A 1 341 ? 17.307 -23.741 -13.080 1.00 51.47 341 ASP A C 1
ATOM 2598 O O . ASP A 1 341 ? 17.457 -23.855 -14.297 1.00 51.47 341 ASP A O 1
ATOM 2602 N N . ALA A 1 342 ? 16.437 -22.879 -12.545 1.00 67.94 342 ALA A N 1
ATOM 2603 C CA . ALA A 1 342 ? 15.569 -21.968 -13.293 1.00 67.94 342 ALA A CA 1
ATOM 2604 C C . ALA A 1 342 ? 15.874 -20.482 -12.978 1.00 67.94 342 ALA A C 1
ATOM 2606 O O . ALA A 1 342 ? 15.000 -19.766 -12.489 1.00 67.94 342 ALA A O 1
ATOM 2607 N N . PRO A 1 343 ? 17.107 -19.989 -13.218 1.00 70.19 343 PRO A N 1
ATOM 2608 C CA . PRO A 1 343 ? 17.562 -18.681 -12.746 1.00 70.19 343 PRO A CA 1
ATOM 2609 C C . PRO A 1 343 ? 16.730 -17.493 -13.244 1.00 70.19 343 PRO A C 1
ATOM 2611 O O . PRO A 1 343 ? 16.796 -17.111 -14.416 1.00 70.19 343 PRO A O 1
ATOM 2614 N N . ILE A 1 344 ? 16.025 -16.883 -12.291 1.00 83.88 344 ILE A N 1
ATOM 2615 C CA . ILE A 1 344 ? 15.283 -15.622 -12.374 1.00 83.88 344 ILE A CA 1
ATOM 2616 C C . ILE A 1 344 ? 16.294 -14.471 -12.360 1.00 83.88 344 ILE A C 1
ATOM 2618 O O . ILE A 1 344 ? 16.383 -13.705 -13.313 1.00 83.88 344 ILE A O 1
ATOM 2622 N N . VAL A 1 345 ? 17.133 -14.396 -11.323 1.00 85.50 345 VAL A N 1
ATOM 2623 C CA . VAL A 1 345 ? 18.218 -13.411 -11.226 1.00 85.50 345 VAL A CA 1
ATOM 2624 C C . VAL A 1 345 ? 19.506 -13.992 -11.793 1.00 85.50 345 VAL A C 1
ATOM 2626 O O . VAL A 1 345 ? 19.920 -15.097 -11.440 1.00 85.50 345 VAL A O 1
ATOM 2629 N N . LYS A 1 346 ? 20.171 -13.214 -12.648 1.00 88.62 346 LYS A N 1
ATOM 2630 C CA . LYS A 1 346 ? 21.462 -13.523 -13.267 1.00 88.62 346 LYS A CA 1
ATOM 2631 C C . LYS A 1 346 ? 22.370 -12.311 -13.166 1.00 88.62 346 LYS A C 1
ATOM 2633 O O . LYS A 1 346 ? 22.048 -11.250 -13.694 1.00 88.62 346 LYS A O 1
ATOM 2638 N N . VAL A 1 347 ? 23.524 -12.451 -12.530 1.00 83.38 347 VAL A N 1
ATOM 2639 C CA . VAL A 1 347 ? 24.528 -11.383 -12.527 1.00 83.38 347 VAL A CA 1
ATOM 2640 C C . VAL A 1 347 ? 25.437 -11.577 -13.733 1.00 83.38 347 VAL A C 1
ATOM 2642 O O . VAL A 1 347 ? 26.085 -12.612 -13.862 1.00 83.38 347 VAL A O 1
ATOM 2645 N N . MET A 1 348 ? 25.438 -10.614 -14.652 1.00 88.12 348 MET A N 1
ATOM 2646 C CA . MET A 1 348 ? 26.043 -10.774 -15.979 1.00 88.12 348 MET A CA 1
ATOM 2647 C C . MET A 1 348 ? 27.478 -10.243 -16.013 1.00 88.12 348 MET A C 1
ATOM 2649 O O . MET A 1 348 ? 27.724 -9.173 -15.452 1.00 88.12 348 MET A O 1
ATOM 2653 N N . PRO A 1 349 ? 28.419 -10.930 -16.685 1.00 78.19 349 PRO A N 1
ATOM 2654 C CA . PRO A 1 349 ? 29.785 -10.462 -16.819 1.00 78.19 349 PRO A CA 1
ATOM 2655 C C . PRO A 1 349 ? 29.857 -9.210 -17.691 1.00 78.19 349 PRO A C 1
ATOM 2657 O O . PRO A 1 349 ? 29.067 -9.009 -18.620 1.00 78.19 349 PRO A O 1
ATOM 2660 N N . CYS A 1 350 ? 30.814 -8.350 -17.371 1.00 71.56 350 CYS A N 1
ATOM 2661 C CA . CYS A 1 350 ? 30.878 -6.981 -17.866 1.00 71.56 350 CYS A CA 1
ATOM 2662 C C . CYS A 1 350 ? 32.223 -6.662 -18.559 1.00 71.56 350 CYS A C 1
ATOM 2664 O O . CYS A 1 350 ? 32.808 -5.632 -18.234 1.00 71.56 350 CYS A O 1
ATOM 2666 N N . PRO A 1 351 ? 32.720 -7.463 -19.532 1.00 62.44 351 PRO A N 1
ATOM 2667 C CA . PRO A 1 351 ? 34.098 -7.396 -20.062 1.00 62.44 351 PRO A CA 1
ATOM 2668 C C . PRO A 1 351 ? 34.568 -5.989 -20.454 1.00 62.44 351 PRO A C 1
ATOM 2670 O O . PRO A 1 351 ? 35.572 -5.498 -19.953 1.00 62.44 351 PRO A O 1
ATOM 2673 N N . ARG A 1 352 ? 33.752 -5.246 -21.220 1.00 57.53 352 ARG A N 1
ATOM 2674 C CA . ARG A 1 352 ? 34.024 -3.840 -21.613 1.00 57.53 352 ARG A CA 1
ATOM 2675 C C . ARG A 1 352 ? 34.317 -2.891 -20.442 1.00 57.53 352 ARG A C 1
ATOM 2677 O O . ARG A 1 352 ? 34.812 -1.787 -20.656 1.00 57.53 352 ARG A O 1
ATOM 2684 N N . PHE A 1 353 ? 33.924 -3.276 -19.235 1.00 58.34 353 PHE A N 1
ATOM 2685 C CA . PHE A 1 353 ? 34.033 -2.514 -18.001 1.00 58.34 353 PHE A CA 1
ATOM 2686 C C . PHE A 1 353 ? 34.909 -3.241 -16.958 1.00 58.34 353 PHE A C 1
ATOM 2688 O O . PHE A 1 353 ? 35.331 -2.618 -15.987 1.00 58.34 353 PHE A O 1
ATOM 2695 N N . VAL A 1 354 ? 35.229 -4.524 -17.135 1.00 62.53 354 VAL A N 1
ATOM 2696 C CA . VAL A 1 354 ? 35.805 -5.381 -16.092 1.00 62.53 354 VAL A CA 1
ATOM 2697 C C . VAL A 1 354 ? 36.843 -6.312 -16.714 1.00 62.53 354 VAL A C 1
ATOM 2699 O O . VAL A 1 354 ? 36.500 -7.275 -17.384 1.00 62.53 354 VAL A O 1
ATOM 2702 N N . GLN A 1 355 ? 38.126 -6.032 -16.475 1.00 61.81 355 GLN A N 1
ATOM 2703 C CA . GLN A 1 355 ? 39.234 -6.744 -17.127 1.00 61.81 355 GLN A CA 1
ATOM 2704 C C . GLN A 1 355 ? 39.311 -8.238 -16.756 1.00 61.81 355 GLN A C 1
ATOM 2706 O O . GLN A 1 355 ? 39.761 -9.050 -17.557 1.00 61.81 355 GLN A O 1
ATOM 2711 N N . SER A 1 356 ? 38.859 -8.627 -15.559 1.00 65.88 356 SER A N 1
ATOM 2712 C CA . SER A 1 356 ? 38.754 -10.040 -15.154 1.00 65.88 356 SER A CA 1
ATOM 2713 C C . SER A 1 356 ? 37.603 -10.792 -15.837 1.00 65.88 356 SER A C 1
ATOM 2715 O O . SER A 1 356 ? 37.528 -12.013 -15.723 1.00 65.88 356 SER A O 1
ATOM 2717 N N . ASP A 1 357 ? 36.748 -10.089 -16.583 1.00 67.94 357 ASP A N 1
ATOM 2718 C CA . ASP A 1 357 ? 35.653 -10.665 -17.359 1.00 67.94 357 ASP A CA 1
ATOM 2719 C C . ASP A 1 357 ? 35.982 -10.773 -18.860 1.00 67.94 357 ASP A C 1
ATOM 2721 O O . ASP A 1 357 ? 35.185 -11.321 -19.627 1.00 67.94 357 ASP A O 1
ATOM 2725 N N . ASP A 1 358 ? 37.134 -10.258 -19.309 1.00 70.94 358 ASP A N 1
ATOM 2726 C CA . ASP A 1 358 ? 37.557 -10.352 -20.707 1.00 70.94 358 ASP A CA 1
ATOM 2727 C C . ASP A 1 358 ? 37.734 -11.821 -21.128 1.00 70.94 358 ASP A C 1
ATOM 2729 O O . ASP A 1 358 ? 38.485 -12.589 -20.530 1.00 70.94 358 ASP A O 1
ATOM 2733 N N . GLY A 1 359 ? 37.010 -12.220 -22.178 1.00 72.25 359 GLY A N 1
ATOM 2734 C CA . GLY A 1 359 ? 36.933 -13.609 -22.641 1.00 72.25 359 GLY A CA 1
ATOM 2735 C C . GLY A 1 359 ? 35.783 -14.434 -22.046 1.00 72.25 359 GLY A C 1
ATOM 2736 O O . GLY A 1 359 ? 35.534 -15.536 -22.535 1.00 72.25 359 GLY A O 1
ATOM 2737 N N . LEU A 1 360 ? 35.032 -13.921 -21.061 1.00 76.50 360 LEU A N 1
ATOM 2738 C CA . LEU A 1 360 ? 33.800 -14.571 -20.598 1.00 76.50 360 LEU A CA 1
ATOM 2739 C C . LEU A 1 360 ? 32.667 -14.447 -21.634 1.00 76.50 360 LEU A C 1
ATOM 2741 O O . LEU A 1 360 ? 32.513 -13.432 -22.318 1.00 76.50 360 LEU A O 1
ATOM 2745 N N . ASP A 1 361 ? 31.823 -15.478 -21.715 1.00 77.94 361 ASP A N 1
ATOM 2746 C CA . ASP A 1 361 ? 30.603 -15.461 -22.529 1.00 77.94 361 ASP A CA 1
ATOM 2747 C C . ASP A 1 361 ? 29.583 -14.485 -21.924 1.00 77.94 361 ASP A C 1
ATOM 2749 O O . ASP A 1 361 ? 28.939 -14.785 -20.919 1.00 77.94 361 ASP A O 1
ATOM 2753 N N . ALA A 1 362 ? 29.400 -13.331 -22.572 1.00 73.62 362 ALA A N 1
ATOM 2754 C CA . ALA A 1 362 ? 28.471 -12.276 -22.161 1.00 73.62 362 ALA A CA 1
ATOM 2755 C C . ALA A 1 362 ? 26.990 -12.712 -22.065 1.00 73.62 362 ALA A C 1
ATOM 2757 O O . ALA A 1 362 ? 26.157 -11.938 -21.594 1.00 73.62 362 ALA A O 1
ATOM 2758 N N . LYS A 1 363 ? 26.639 -13.929 -22.510 1.00 75.06 363 LYS A N 1
ATOM 2759 C CA . LYS A 1 363 ? 25.296 -14.519 -22.371 1.00 75.06 363 LYS A CA 1
ATOM 2760 C C . LYS A 1 363 ? 25.142 -15.427 -21.147 1.00 75.06 363 LYS A C 1
ATOM 2762 O O . LYS A 1 363 ? 24.019 -15.827 -20.844 1.00 75.06 363 LYS A O 1
ATOM 2767 N N . ARG A 1 364 ? 26.228 -15.772 -20.449 1.00 77.69 364 ARG A N 1
ATOM 2768 C CA . ARG A 1 364 ? 26.211 -16.616 -19.241 1.00 77.69 364 ARG A CA 1
ATOM 2769 C C . ARG A 1 364 ? 26.355 -15.755 -17.989 1.00 77.69 364 ARG A C 1
ATOM 2771 O O . ARG A 1 364 ? 27.040 -14.740 -18.058 1.00 77.69 364 ARG A O 1
ATOM 2778 N N . PRO A 1 365 ? 25.766 -16.136 -16.844 1.00 81.44 365 PRO A N 1
ATOM 2779 C CA . PRO A 1 365 ? 26.020 -15.433 -15.593 1.00 81.44 365 PRO A CA 1
ATOM 2780 C C . PRO A 1 365 ? 27.476 -15.596 -15.158 1.00 81.44 365 PRO A C 1
ATOM 2782 O O . PRO A 1 365 ? 28.128 -16.605 -15.444 1.00 81.44 365 PRO A O 1
ATOM 2785 N N . ARG A 1 366 ? 27.983 -14.582 -14.466 1.00 76.50 366 ARG A N 1
ATOM 2786 C CA . ARG A 1 366 ? 29.383 -14.456 -14.081 1.00 76.50 366 ARG A CA 1
ATOM 2787 C C . ARG A 1 366 ? 29.762 -15.538 -13.058 1.00 76.50 366 ARG A C 1
ATOM 2789 O O . ARG A 1 366 ? 29.109 -15.611 -12.013 1.00 76.50 366 ARG A O 1
ATOM 2796 N N . PRO A 1 367 ? 30.785 -16.371 -13.321 1.00 73.19 367 PRO A N 1
ATOM 2797 C CA . PRO A 1 367 ? 31.344 -17.256 -12.310 1.00 73.19 367 PRO A CA 1
ATOM 2798 C C . PRO A 1 367 ? 32.118 -16.436 -11.277 1.00 73.19 367 PRO A C 1
ATOM 2800 O O . PRO A 1 367 ? 32.758 -15.444 -11.627 1.00 73.19 367 PRO A O 1
ATOM 2803 N N . VAL A 1 368 ? 32.079 -16.859 -10.017 1.00 64.50 368 VAL A N 1
ATOM 2804 C CA . VAL A 1 368 ? 32.915 -16.294 -8.951 1.00 64.50 368 VAL A CA 1
ATOM 2805 C C . VAL A 1 368 ? 33.485 -17.428 -8.104 1.00 64.50 368 VAL A C 1
ATOM 2807 O O . VAL A 1 368 ? 32.793 -18.406 -7.813 1.00 64.50 368 VAL A O 1
ATOM 2810 N N . ASP A 1 369 ? 34.754 -17.289 -7.727 1.00 62.81 369 ASP A N 1
ATOM 2811 C CA . ASP A 1 369 ? 35.431 -18.170 -6.781 1.00 62.81 369 ASP A CA 1
ATOM 2812 C C . ASP A 1 369 ? 35.316 -17.593 -5.363 1.00 62.81 369 ASP A C 1
ATOM 2814 O O . ASP A 1 369 ? 35.671 -16.433 -5.133 1.00 62.81 369 ASP A O 1
ATOM 2818 N N . LEU A 1 370 ? 34.793 -18.383 -4.420 1.00 58.44 370 LEU A N 1
ATOM 2819 C CA . LEU A 1 370 ? 34.672 -18.002 -3.008 1.00 58.44 370 LEU A CA 1
ATOM 2820 C C . LEU A 1 370 ? 35.642 -18.775 -2.097 1.00 58.44 370 LEU A C 1
ATOM 2822 O O . LEU A 1 370 ? 35.452 -18.782 -0.880 1.00 58.44 370 LEU A O 1
ATOM 2826 N N . ALA A 1 371 ? 36.687 -19.399 -2.652 1.00 45.50 371 ALA A N 1
ATOM 2827 C CA . ALA A 1 371 ? 37.712 -20.110 -1.895 1.00 45.50 371 ALA A CA 1
ATOM 2828 C C . ALA A 1 371 ? 38.437 -19.206 -0.869 1.00 45.50 371 ALA A C 1
ATOM 2830 O O . ALA A 1 371 ? 39.382 -18.481 -1.183 1.00 45.50 371 ALA A O 1
ATOM 2831 N N . GLY A 1 372 ? 38.012 -19.283 0.396 1.00 50.56 372 GLY A N 1
ATOM 2832 C CA . GLY A 1 372 ? 38.691 -18.671 1.540 1.00 50.56 372 GLY A CA 1
ATOM 2833 C C . GLY A 1 372 ? 37.746 -18.050 2.572 1.00 50.56 372 GLY A C 1
ATOM 2834 O O . GLY A 1 372 ? 36.826 -17.309 2.235 1.00 50.56 372 GLY A O 1
ATOM 2835 N N . LEU A 1 373 ? 38.039 -18.280 3.858 1.00 44.50 373 LEU A N 1
ATOM 2836 C CA . LEU A 1 373 ? 37.189 -17.933 5.016 1.00 44.50 373 LEU A CA 1
ATOM 2837 C C . LEU A 1 373 ? 36.742 -16.460 5.111 1.00 44.50 373 LEU A C 1
ATOM 2839 O O . LEU A 1 373 ? 35.774 -16.159 5.806 1.00 44.50 373 LEU A O 1
ATOM 2843 N N . ASN A 1 374 ? 37.443 -15.539 4.448 1.00 52.34 374 ASN A N 1
ATOM 2844 C CA . ASN A 1 374 ? 37.174 -14.106 4.534 1.00 52.34 374 ASN A CA 1
ATOM 2845 C C . ASN A 1 374 ? 36.415 -13.533 3.331 1.00 52.34 374 ASN A C 1
ATOM 2847 O O . ASN A 1 374 ? 35.882 -12.437 3.458 1.00 52.34 374 ASN A O 1
ATOM 2851 N N . GLY A 1 375 ? 36.358 -14.211 2.179 1.00 59.53 375 GLY A N 1
ATOM 2852 C CA . GLY A 1 375 ? 35.967 -13.586 0.907 1.00 59.53 375 GLY A CA 1
ATOM 2853 C C . GLY A 1 375 ? 36.851 -12.375 0.508 1.00 59.53 375 GLY A C 1
ATOM 2854 O O . GLY A 1 375 ? 37.832 -12.073 1.193 1.00 59.53 375 GLY A O 1
ATOM 2855 N N . PRO A 1 376 ? 36.548 -11.658 -0.596 1.00 61.12 376 PRO A N 1
ATOM 2856 C CA . PRO A 1 376 ? 37.501 -10.684 -1.153 1.00 61.12 376 PRO A CA 1
ATOM 2857 C C . PRO A 1 376 ? 37.351 -9.196 -0.663 1.00 61.12 376 PRO A C 1
ATOM 2859 O O . PRO A 1 376 ? 36.364 -8.833 0.002 1.00 61.12 376 PRO A O 1
ATOM 2862 N N . PRO A 1 377 ? 38.322 -8.285 -0.936 1.00 63.53 377 PRO A N 1
ATOM 2863 C CA . PRO A 1 377 ? 38.531 -7.020 -0.182 1.00 63.53 377 PRO A CA 1
ATOM 2864 C C . PRO A 1 377 ? 37.758 -5.772 -0.682 1.00 63.53 377 PRO A C 1
ATOM 2866 O O . PRO A 1 377 ? 37.967 -5.301 -1.791 1.00 63.53 377 PRO A O 1
ATOM 2869 N N . ILE A 1 378 ? 36.890 -5.185 0.153 1.00 62.84 378 ILE A N 1
ATOM 2870 C CA . ILE A 1 378 ? 35.723 -4.318 -0.174 1.00 62.84 378 ILE A CA 1
ATOM 2871 C C . ILE A 1 378 ? 35.677 -3.381 -1.410 1.00 62.84 378 ILE A C 1
ATOM 2873 O O . ILE A 1 378 ? 34.580 -3.138 -1.916 1.00 62.84 378 ILE A O 1
ATOM 2877 N N . ARG A 1 379 ? 36.767 -2.800 -1.917 1.00 64.81 379 ARG A N 1
ATOM 2878 C CA . ARG A 1 379 ? 36.696 -1.603 -2.789 1.00 64.81 379 ARG A CA 1
ATOM 2879 C C . ARG A 1 379 ? 36.659 -1.852 -4.298 1.00 64.81 379 ARG A C 1
ATOM 2881 O O . ARG A 1 379 ? 37.366 -1.209 -5.056 1.00 64.81 379 ARG A O 1
ATOM 2888 N N . ASN A 1 380 ? 35.824 -2.792 -4.701 1.00 66.44 380 ASN A N 1
ATOM 2889 C CA . ASN A 1 380 ? 36.062 -3.594 -5.889 1.00 66.44 380 ASN A CA 1
ATOM 2890 C C . ASN A 1 380 ? 34.692 -4.131 -6.462 1.00 66.44 380 ASN A C 1
ATOM 2892 O O . ASN A 1 380 ? 33.661 -4.020 -5.783 1.00 66.44 380 ASN A O 1
ATOM 2896 N N . ASP A 1 381 ? 34.620 -4.760 -7.653 1.00 68.81 381 ASP A N 1
ATOM 2897 C CA . ASP A 1 381 ? 33.355 -5.330 -8.208 1.00 68.81 381 ASP A CA 1
ATOM 2898 C C . ASP A 1 381 ? 32.871 -6.717 -7.764 1.00 68.81 381 ASP A C 1
ATOM 2900 O O . ASP A 1 381 ? 31.685 -6.950 -7.932 1.00 68.81 381 ASP A O 1
ATOM 2904 N N . ASP A 1 382 ? 33.651 -7.676 -7.270 1.00 69.19 382 ASP A N 1
ATOM 2905 C CA . ASP A 1 382 ? 33.084 -9.041 -7.132 1.00 69.19 382 ASP A CA 1
ATOM 2906 C C . ASP A 1 382 ? 31.995 -9.121 -6.057 1.00 69.19 382 ASP A C 1
ATOM 2908 O O . ASP A 1 382 ? 30.990 -9.774 -6.259 1.00 69.19 382 ASP A O 1
ATOM 2912 N N . ALA A 1 383 ? 32.080 -8.305 -5.011 1.00 70.94 383 ALA A N 1
ATOM 2913 C CA . ALA A 1 383 ? 30.971 -7.864 -4.174 1.00 70.94 383 ALA A CA 1
ATOM 2914 C C . ALA A 1 383 ? 29.946 -7.103 -4.973 1.00 70.94 383 ALA A C 1
ATOM 2916 O O . ALA A 1 383 ? 28.788 -7.348 -4.777 1.00 70.94 383 ALA A O 1
ATOM 2917 N N . SER A 1 384 ? 30.287 -6.163 -5.844 1.00 73.62 384 SER A N 1
ATOM 2918 C CA . SER A 1 384 ? 29.239 -5.542 -6.664 1.00 73.62 384 SER A CA 1
ATOM 2919 C C . SER A 1 384 ? 28.407 -6.599 -7.411 1.00 73.62 384 SER A C 1
ATOM 2921 O O . SER A 1 384 ? 27.195 -6.446 -7.491 1.00 73.62 384 SER A O 1
ATOM 2923 N N . ALA A 1 385 ? 29.020 -7.707 -7.839 1.00 72.88 385 ALA A N 1
ATOM 2924 C CA . ALA A 1 385 ? 28.357 -8.880 -8.390 1.00 72.88 385 ALA A CA 1
ATOM 2925 C C . ALA A 1 385 ? 27.643 -9.744 -7.319 1.00 72.88 385 ALA A C 1
ATOM 2927 O O . ALA A 1 385 ? 26.458 -10.022 -7.459 1.00 72.88 385 ALA A O 1
ATOM 2928 N N . ILE A 1 386 ? 28.298 -10.126 -6.218 1.00 75.81 386 ILE A N 1
ATOM 2929 C CA . ILE A 1 386 ? 27.737 -10.948 -5.127 1.00 75.81 386 ILE A CA 1
ATOM 2930 C C . ILE A 1 386 ? 26.646 -10.191 -4.341 1.00 75.81 386 ILE A C 1
ATOM 2932 O O . ILE A 1 386 ? 25.702 -10.809 -3.878 1.00 75.81 386 ILE A O 1
ATOM 2936 N N . GLN A 1 387 ? 26.737 -8.870 -4.209 1.00 82.94 387 GLN A N 1
ATOM 2937 C CA . GLN A 1 387 ? 25.760 -7.946 -3.615 1.00 82.94 387 GLN A CA 1
ATOM 2938 C C . GLN A 1 387 ? 24.576 -7.765 -4.558 1.00 82.94 387 GLN A C 1
ATOM 2940 O O . GLN A 1 387 ? 23.439 -7.897 -4.127 1.00 82.94 387 GLN A O 1
ATOM 2945 N N . ALA A 1 388 ? 24.822 -7.536 -5.856 1.00 84.12 388 ALA A N 1
ATOM 2946 C CA . ALA A 1 388 ? 23.766 -7.559 -6.867 1.00 84.12 388 ALA A CA 1
ATOM 2947 C C . ALA A 1 388 ? 22.998 -8.889 -6.826 1.00 84.12 388 ALA A C 1
ATOM 2949 O O . ALA A 1 388 ? 21.771 -8.894 -6.825 1.00 84.12 388 ALA A O 1
ATOM 2950 N N . PHE A 1 389 ? 23.720 -10.005 -6.715 1.00 82.62 389 PHE A N 1
ATOM 2951 C CA . PHE A 1 389 ? 23.157 -11.336 -6.522 1.00 82.62 389 PHE A CA 1
ATOM 2952 C C . PHE A 1 389 ? 22.402 -11.461 -5.189 1.00 82.62 389 PHE A C 1
ATOM 2954 O O . PHE A 1 389 ? 21.272 -11.926 -5.179 1.00 82.62 389 PHE A O 1
ATOM 2961 N N . PHE A 1 390 ? 22.989 -11.033 -4.070 1.00 81.25 390 PHE A N 1
ATOM 2962 C CA . PHE A 1 390 ? 22.440 -11.169 -2.716 1.00 81.25 390 PHE A CA 1
ATOM 2963 C C . PHE A 1 390 ? 21.177 -10.324 -2.520 1.00 81.25 390 PHE A C 1
ATOM 2965 O O . PHE A 1 390 ? 20.187 -10.819 -1.990 1.00 81.25 390 PHE A O 1
ATOM 2972 N N . HIS A 1 391 ? 21.166 -9.083 -3.007 1.00 89.00 391 HIS A N 1
ATOM 2973 C CA . HIS A 1 391 ? 19.979 -8.232 -3.010 1.00 89.00 391 HIS A CA 1
ATOM 2974 C C . HIS A 1 391 ? 18.958 -8.689 -4.062 1.00 89.00 391 HIS A C 1
ATOM 2976 O O . HIS A 1 391 ? 17.764 -8.682 -3.784 1.00 89.00 391 HIS A O 1
ATOM 2982 N N . GLY A 1 392 ? 19.395 -9.174 -5.230 1.00 87.06 392 GLY A N 1
ATOM 2983 C CA . GLY A 1 392 ? 18.496 -9.821 -6.193 1.00 87.06 392 GLY A CA 1
ATOM 2984 C C . GLY A 1 392 ? 17.839 -11.080 -5.615 1.00 87.06 392 GLY A C 1
ATOM 2985 O O . GLY A 1 392 ? 16.676 -11.359 -5.891 1.00 87.06 392 GLY A O 1
ATOM 2986 N N . ARG A 1 393 ? 18.543 -11.803 -4.740 1.00 85.38 393 ARG A N 1
ATOM 2987 C CA . ARG A 1 393 ? 17.998 -12.921 -3.970 1.00 85.38 393 ARG A CA 1
ATOM 2988 C C . ARG A 1 393 ? 17.018 -12.446 -2.890 1.00 85.38 393 ARG A C 1
ATOM 2990 O O . ARG A 1 393 ? 15.942 -13.017 -2.809 1.00 85.38 393 ARG A O 1
ATOM 2997 N N . ASP A 1 394 ? 17.325 -11.385 -2.133 1.00 89.69 394 ASP A N 1
ATOM 2998 C CA . ASP A 1 394 ? 16.396 -10.732 -1.177 1.00 89.69 394 ASP A CA 1
ATOM 2999 C C . ASP A 1 394 ? 15.077 -10.320 -1.869 1.00 89.69 394 ASP A C 1
ATOM 3001 O O . ASP A 1 394 ? 14.005 -10.495 -1.294 1.00 89.69 394 ASP A O 1
ATOM 3005 N N . LEU A 1 395 ? 15.131 -9.868 -3.130 1.00 92.75 395 LEU A N 1
ATOM 3006 C CA . LEU A 1 395 ? 13.946 -9.624 -3.962 1.00 92.75 395 LEU A CA 1
ATOM 3007 C C . LEU A 1 395 ? 13.166 -10.914 -4.272 1.00 92.75 395 LEU A C 1
ATOM 3009 O O . LEU A 1 395 ? 11.976 -10.987 -3.970 1.00 92.75 395 LEU A O 1
ATOM 3013 N N . VAL A 1 396 ? 13.807 -11.931 -4.864 1.00 89.19 396 VAL A N 1
ATOM 3014 C CA . VAL A 1 396 ? 13.115 -13.176 -5.262 1.00 89.19 396 VAL A CA 1
ATOM 3015 C C . VAL A 1 396 ? 12.549 -13.913 -4.046 1.00 89.19 396 VAL A C 1
ATOM 3017 O O . VAL A 1 396 ? 11.382 -14.288 -4.062 1.00 89.19 396 VAL A O 1
ATOM 3020 N N . GLN A 1 397 ? 13.312 -14.016 -2.956 1.00 88.06 397 GLN A N 1
ATOM 3021 C CA . GLN A 1 397 ? 12.863 -14.640 -1.707 1.00 88.06 397 GLN A CA 1
ATOM 3022 C C . GLN A 1 397 ? 11.667 -13.907 -1.076 1.00 88.06 397 GLN A C 1
ATOM 3024 O O . GLN A 1 397 ? 10.880 -14.532 -0.372 1.00 88.06 397 GLN A O 1
ATOM 3029 N N . ARG A 1 398 ? 11.491 -12.599 -1.323 1.00 92.31 398 ARG A N 1
ATOM 3030 C CA . ARG A 1 398 ? 10.285 -11.858 -0.908 1.00 92.31 398 ARG A CA 1
ATOM 3031 C C . ARG A 1 398 ? 9.104 -12.092 -1.840 1.00 92.31 398 ARG A C 1
ATOM 3033 O O . ARG A 1 398 ? 8.001 -12.256 -1.340 1.00 92.31 398 ARG A O 1
ATOM 3040 N N . ILE A 1 399 ? 9.322 -12.172 -3.155 1.00 89.50 399 ILE A N 1
ATOM 3041 C CA . ILE A 1 399 ? 8.278 -12.577 -4.114 1.00 89.50 399 ILE A CA 1
ATOM 3042 C C . ILE A 1 399 ? 7.731 -13.966 -3.722 1.00 89.50 399 ILE A C 1
ATOM 3044 O O . ILE A 1 399 ? 6.524 -14.128 -3.561 1.00 89.50 399 ILE A O 1
ATOM 3048 N N . GLU A 1 400 ? 8.615 -14.930 -3.455 1.00 87.12 400 GLU A N 1
ATOM 3049 C CA . GLU A 1 400 ? 8.253 -16.271 -2.972 1.00 87.12 400 GLU A CA 1
ATOM 3050 C C . GLU A 1 400 ? 7.521 -16.217 -1.618 1.00 87.12 400 GLU A C 1
ATOM 3052 O O . GLU A 1 400 ? 6.428 -16.770 -1.483 1.00 87.12 400 GLU A O 1
ATOM 3057 N N . ALA A 1 401 ? 8.083 -15.510 -0.628 1.00 88.25 401 ALA A N 1
ATOM 3058 C CA . ALA A 1 401 ? 7.509 -15.406 0.715 1.00 88.25 401 ALA A CA 1
ATOM 3059 C C . ALA A 1 401 ? 6.137 -14.716 0.747 1.00 88.25 401 ALA A C 1
ATOM 3061 O O . ALA A 1 401 ? 5.339 -15.030 1.622 1.00 88.25 401 ALA A O 1
ATOM 3062 N N . TYR A 1 402 ? 5.849 -13.793 -0.174 1.00 89.44 402 TYR A N 1
ATOM 3063 C CA . TYR A 1 402 ? 4.571 -13.074 -0.249 1.00 89.44 402 TYR A CA 1
ATOM 3064 C C . TYR A 1 402 ? 3.473 -13.834 -1.018 1.00 89.44 402 TYR A C 1
ATOM 3066 O O . TYR A 1 402 ? 2.397 -13.285 -1.242 1.00 89.44 402 TYR A O 1
ATOM 3074 N N . GLY A 1 403 ? 3.718 -15.093 -1.402 1.00 81.38 403 GLY A N 1
ATOM 3075 C CA . GLY A 1 403 ? 2.715 -15.995 -1.980 1.00 81.38 403 GLY A CA 1
ATOM 3076 C C . GLY A 1 403 ? 2.906 -16.309 -3.466 1.00 81.38 403 GLY A C 1
ATOM 3077 O O . GLY A 1 403 ? 2.316 -17.270 -3.959 1.00 81.38 403 GLY A O 1
ATOM 3078 N N . TRP A 1 404 ? 3.779 -15.591 -4.181 1.00 83.19 404 TRP A N 1
ATOM 3079 C CA . TRP A 1 404 ? 4.138 -15.910 -5.568 1.00 83.19 404 TRP A CA 1
ATOM 3080 C C . TRP A 1 404 ? 5.176 -17.046 -5.610 1.00 83.19 404 TRP A C 1
ATOM 3082 O O . TRP A 1 404 ? 6.315 -16.870 -6.041 1.00 83.19 404 TRP A O 1
ATOM 3092 N N . THR A 1 405 ? 4.761 -18.235 -5.160 1.00 70.12 405 THR A N 1
ATOM 3093 C CA . THR A 1 405 ? 5.575 -19.467 -5.047 1.00 70.12 405 THR A CA 1
ATOM 3094 C C . THR A 1 405 ? 6.230 -19.907 -6.358 1.00 70.12 405 THR A C 1
ATOM 3096 O O . THR A 1 405 ? 7.267 -20.564 -6.344 1.00 70.12 405 THR A O 1
ATOM 3099 N N . ASN A 1 406 ? 5.661 -19.504 -7.494 1.00 75.25 406 ASN A N 1
ATOM 3100 C CA . ASN A 1 406 ? 6.374 -19.373 -8.756 1.00 75.25 406 ASN A CA 1
ATOM 3101 C C . ASN A 1 406 ? 6.561 -17.873 -9.048 1.00 75.25 406 ASN A C 1
ATOM 3103 O O . ASN A 1 406 ? 5.607 -17.238 -9.510 1.00 75.25 406 ASN A O 1
ATOM 3107 N N . PRO A 1 407 ? 7.762 -17.295 -8.859 1.00 73.50 407 PRO A N 1
ATOM 3108 C CA . PRO A 1 407 ? 7.987 -15.869 -9.088 1.00 73.50 407 PRO A CA 1
ATOM 3109 C C . PRO A 1 407 ? 7.662 -15.403 -10.510 1.00 73.50 407 PRO A C 1
ATOM 3111 O O . PRO A 1 407 ? 7.318 -14.241 -10.704 1.00 73.50 407 PRO A O 1
ATOM 3114 N N . ALA A 1 408 ? 7.691 -16.293 -11.511 1.00 74.38 408 ALA A N 1
ATOM 3115 C CA . ALA A 1 408 ? 7.292 -15.959 -12.879 1.00 74.38 408 ALA A CA 1
ATOM 3116 C C . ALA A 1 408 ? 5.799 -15.604 -13.025 1.00 74.38 408 ALA A C 1
ATOM 3118 O O . ALA A 1 408 ? 5.427 -15.018 -14.040 1.00 74.38 408 ALA A O 1
ATOM 3119 N N . ALA A 1 409 ? 4.960 -15.897 -12.023 1.00 75.75 409 ALA A N 1
ATOM 3120 C CA . ALA A 1 409 ? 3.592 -15.387 -11.947 1.00 75.75 409 ALA A CA 1
ATOM 3121 C C . ALA A 1 409 ? 3.552 -13.858 -11.750 1.00 75.75 409 ALA A C 1
ATOM 3123 O O . ALA A 1 409 ? 2.681 -13.201 -12.313 1.00 75.75 409 ALA A O 1
ATOM 3124 N N . TYR A 1 410 ? 4.525 -13.281 -11.030 1.00 82.50 410 TYR A N 1
ATOM 3125 C CA . TYR A 1 410 ? 4.643 -11.829 -10.852 1.00 82.50 410 TYR A CA 1
ATOM 3126 C C . TYR A 1 410 ? 5.063 -11.124 -12.155 1.00 82.50 410 TYR A C 1
ATOM 3128 O O . TYR A 1 410 ? 4.591 -10.032 -12.478 1.00 82.50 410 TYR A O 1
ATOM 3136 N N . PHE A 1 411 ? 5.946 -11.743 -12.944 1.00 83.00 411 PHE A N 1
ATOM 3137 C CA . PHE A 1 411 ? 6.454 -11.177 -14.200 1.00 83.00 411 PHE A CA 1
ATOM 3138 C C . PHE A 1 411 ? 5.438 -11.344 -15.339 1.00 83.00 411 PHE A C 1
ATOM 3140 O O . PHE A 1 411 ? 5.642 -12.086 -16.299 1.00 83.00 411 PHE A O 1
ATOM 3147 N N . ARG A 1 412 ? 4.311 -10.632 -15.226 1.00 77.06 412 ARG A N 1
ATOM 3148 C CA . ARG A 1 412 ? 3.182 -10.688 -16.161 1.00 77.06 412 ARG A CA 1
ATOM 3149 C C . ARG A 1 412 ? 3.542 -10.131 -17.534 1.00 77.06 412 ARG A C 1
ATOM 3151 O O . ARG A 1 412 ? 3.313 -10.809 -18.528 1.00 77.06 412 ARG A O 1
ATOM 3158 N N . LEU A 1 413 ? 4.148 -8.946 -17.614 1.00 73.62 413 LEU A N 1
ATOM 3159 C CA . LEU A 1 413 ? 4.442 -8.264 -18.890 1.00 73.62 413 LEU A CA 1
ATOM 3160 C C . LEU A 1 413 ? 5.873 -8.476 -19.411 1.00 73.62 413 LEU A C 1
ATOM 3162 O O . LEU A 1 413 ? 6.209 -8.063 -20.524 1.00 73.62 413 LEU A O 1
ATOM 3166 N N . THR A 1 414 ? 6.710 -9.155 -18.633 1.00 76.75 414 THR A N 1
ATOM 3167 C CA . THR A 1 414 ? 8.120 -9.426 -18.940 1.00 76.75 414 THR A CA 1
ATOM 3168 C C . THR A 1 414 ? 8.413 -10.925 -18.838 1.00 76.75 414 THR A C 1
ATOM 3170 O O . THR A 1 414 ? 7.543 -11.724 -18.491 1.00 76.75 414 THR A O 1
ATOM 3173 N N . ALA A 1 415 ? 9.615 -11.342 -19.219 1.00 83.12 415 ALA A N 1
ATOM 3174 C CA . ALA A 1 415 ? 10.163 -12.605 -18.756 1.00 83.12 415 ALA A CA 1
ATOM 3175 C C . ALA A 1 415 ? 10.595 -12.440 -17.285 1.00 83.12 415 ALA A C 1
ATOM 3177 O O . ALA A 1 415 ? 10.990 -11.342 -16.896 1.00 83.12 415 ALA A O 1
ATOM 3178 N N . PRO A 1 416 ? 10.618 -13.516 -16.479 1.00 84.56 416 PRO A N 1
ATOM 3179 C CA . PRO A 1 416 ? 11.164 -13.467 -15.120 1.00 84.56 416 PRO A CA 1
ATOM 3180 C C . PRO A 1 416 ? 12.680 -13.214 -15.068 1.00 84.56 416 PRO A C 1
ATOM 3182 O O . PRO A 1 416 ? 13.237 -13.036 -13.992 1.00 84.56 416 PRO A O 1
ATOM 3185 N N . GLU A 1 417 ? 13.376 -13.227 -16.207 1.00 89.31 417 GLU A N 1
ATOM 3186 C CA . GLU A 1 417 ? 14.824 -13.051 -16.263 1.00 89.31 417 GLU A CA 1
ATOM 3187 C C . GLU A 1 417 ? 15.241 -11.598 -15.959 1.00 89.31 417 GLU A C 1
ATOM 3189 O O . GLU A 1 417 ? 15.066 -10.701 -16.786 1.00 89.31 417 GLU A O 1
ATOM 3194 N N . ILE A 1 418 ? 15.863 -11.395 -14.795 1.00 89.19 418 ILE A N 1
ATOM 3195 C CA . ILE A 1 418 ? 16.531 -10.160 -14.373 1.00 89.19 418 ILE A CA 1
ATOM 3196 C C . ILE A 1 418 ? 18.048 -10.329 -14.536 1.00 89.19 418 ILE A C 1
ATOM 3198 O O . ILE A 1 418 ? 18.690 -11.102 -13.823 1.00 89.19 418 ILE A O 1
ATOM 3202 N N . LYS A 1 419 ? 18.643 -9.554 -15.441 1.00 90.12 419 LYS A N 1
ATOM 3203 C CA . LYS A 1 419 ? 20.087 -9.473 -15.694 1.00 90.12 419 LYS A CA 1
ATOM 3204 C C . LYS A 1 419 ? 20.687 -8.275 -14.972 1.00 90.12 419 LYS A C 1
ATOM 3206 O O . LYS A 1 419 ? 20.410 -7.138 -15.342 1.00 90.12 419 LYS A O 1
ATOM 3211 N N . ILE A 1 420 ? 21.544 -8.498 -13.981 1.00 88.00 420 ILE A N 1
ATOM 3212 C CA . ILE A 1 420 ? 22.201 -7.410 -13.247 1.00 88.00 420 ILE A CA 1
ATOM 3213 C C . ILE A 1 420 ? 23.633 -7.232 -13.753 1.00 88.00 420 ILE A C 1
ATOM 3215 O O . ILE A 1 420 ? 24.531 -8.019 -13.449 1.00 88.00 420 ILE A O 1
ATOM 3219 N N . PHE A 1 421 ? 23.846 -6.161 -14.514 1.00 85.00 421 PHE A N 1
ATOM 3220 C CA . PHE A 1 421 ? 25.154 -5.654 -14.912 1.00 85.00 421 PHE A CA 1
ATOM 3221 C C . PHE A 1 421 ? 25.691 -4.776 -13.778 1.00 85.00 421 PHE A C 1
ATOM 3223 O O . PHE A 1 421 ? 25.545 -3.551 -13.774 1.00 85.00 421 PHE A O 1
ATOM 3230 N N . TYR A 1 422 ? 26.292 -5.436 -12.786 1.00 74.62 422 TYR A N 1
ATOM 3231 C CA . TYR A 1 422 ? 26.843 -4.839 -11.561 1.00 74.62 422 TYR A CA 1
ATOM 3232 C C . TYR A 1 422 ? 27.928 -3.772 -11.806 1.00 74.62 422 TYR A C 1
ATOM 3234 O O . TYR A 1 422 ? 28.240 -2.976 -10.910 1.00 74.62 422 TYR A O 1
ATOM 3242 N N . ARG A 1 423 ? 28.503 -3.762 -13.016 1.00 71.69 423 ARG A N 1
ATOM 3243 C CA . ARG A 1 423 ? 29.142 -2.596 -13.613 1.00 71.69 423 ARG A CA 1
ATOM 3244 C C . ARG A 1 423 ? 28.536 -2.280 -14.959 1.00 71.69 423 ARG A C 1
ATOM 3246 O O . ARG A 1 423 ? 28.469 -3.115 -15.853 1.00 71.69 423 ARG A O 1
ATOM 3253 N N . SER A 1 424 ? 28.152 -1.028 -15.131 1.00 64.12 424 SER A N 1
ATOM 3254 C CA . SER A 1 424 ? 27.680 -0.522 -16.398 1.00 64.12 424 SER A CA 1
ATOM 3255 C C . SER A 1 424 ? 28.042 0.933 -16.594 1.00 64.12 424 SER A C 1
ATOM 3257 O O . SER A 1 424 ? 28.105 1.727 -15.658 1.00 64.12 424 SER A O 1
ATOM 3259 N N . GLY A 1 425 ? 28.220 1.280 -17.861 1.00 53.81 425 GLY A N 1
ATOM 3260 C CA . GLY A 1 425 ? 28.264 2.658 -18.276 1.00 53.81 425 GLY A CA 1
ATOM 3261 C C . GLY A 1 425 ? 26.902 3.323 -18.269 1.00 53.81 425 GLY A C 1
ATOM 3262 O O . GLY A 1 425 ? 26.002 2.906 -19.000 1.00 53.81 425 GLY A O 1
ATOM 3263 N N . VAL A 1 426 ? 26.791 4.397 -17.495 1.00 53.59 426 VAL A N 1
ATOM 3264 C CA . VAL A 1 426 ? 25.613 5.258 -17.436 1.00 53.59 426 VAL A CA 1
ATOM 3265 C C . VAL A 1 426 ? 26.093 6.701 -17.572 1.00 53.59 426 VAL A C 1
ATOM 3267 O O . VAL A 1 426 ? 26.803 7.215 -16.711 1.00 53.59 426 VAL A O 1
ATOM 3270 N N . SER A 1 427 ? 25.780 7.345 -18.698 1.00 41.06 427 SER A N 1
ATOM 3271 C CA . SER A 1 427 ? 26.115 8.759 -18.888 1.00 41.06 427 SER A CA 1
ATOM 3272 C C . SER A 1 427 ? 25.126 9.653 -18.128 1.00 41.06 427 SER A C 1
ATOM 3274 O O . SER A 1 427 ? 23.957 9.282 -18.006 1.00 41.06 427 SER A O 1
ATOM 3276 N N . PRO A 1 428 ? 25.552 10.830 -17.628 1.00 41.81 428 PRO A N 1
ATOM 3277 C CA . PRO A 1 428 ? 24.653 11.750 -16.939 1.00 41.81 428 PRO A CA 1
ATOM 3278 C C . PRO A 1 428 ? 23.483 12.169 -17.834 1.00 41.81 428 PRO A C 1
ATOM 3280 O O . PRO A 1 428 ? 23.684 12.695 -18.929 1.00 41.81 428 PRO A O 1
ATOM 3283 N N . GLY A 1 429 ? 22.259 11.953 -17.352 1.00 38.22 429 GLY A N 1
ATOM 3284 C CA . GLY A 1 429 ? 21.073 12.602 -17.900 1.00 38.22 429 GLY A CA 1
ATOM 3285 C C . GLY A 1 429 ? 21.056 14.103 -17.566 1.00 38.22 429 GLY A C 1
ATOM 3286 O O . GLY A 1 429 ? 21.792 14.545 -16.685 1.00 38.22 429 GLY A O 1
ATOM 3287 N N . PRO A 1 430 ? 20.198 14.902 -18.223 1.00 33.88 430 PRO A N 1
ATOM 3288 C CA . PRO A 1 430 ? 20.109 16.353 -18.021 1.00 33.88 430 PRO A CA 1
ATOM 3289 C C . PRO A 1 430 ? 19.374 16.761 -16.719 1.00 33.88 430 PRO A C 1
ATOM 3291 O O . PRO A 1 430 ? 18.723 17.803 -16.686 1.00 33.88 430 PRO A O 1
ATOM 3294 N N . GLY A 1 431 ? 19.428 15.934 -15.668 1.00 35.78 431 GLY A N 1
ATOM 3295 C CA . GLY A 1 431 ? 18.853 16.218 -14.347 1.00 35.78 431 GLY A CA 1
ATOM 3296 C C . GLY A 1 431 ? 19.793 17.081 -13.497 1.00 35.78 431 GLY A C 1
ATOM 3297 O O . GLY A 1 431 ? 21.005 16.875 -13.506 1.00 35.78 431 GLY A O 1
ATOM 3298 N N . GLY A 1 432 ? 19.248 18.077 -12.794 1.00 27.72 432 GLY A N 1
ATOM 3299 C CA . GLY A 1 432 ? 20.040 19.100 -12.092 1.00 27.72 432 GLY A CA 1
ATOM 3300 C C . GLY A 1 432 ? 20.443 18.770 -10.648 1.00 27.72 432 GLY A C 1
ATOM 3301 O O . GLY A 1 432 ? 21.275 19.471 -10.077 1.00 27.72 432 GLY A O 1
ATOM 3302 N N . ASP A 1 433 ? 19.867 17.727 -10.054 1.00 35.62 433 ASP A N 1
ATOM 3303 C CA . ASP A 1 433 ? 19.954 17.379 -8.629 1.00 35.62 433 ASP A CA 1
ATOM 3304 C C . ASP A 1 433 ? 21.027 16.325 -8.294 1.00 35.62 433 ASP A C 1
ATOM 3306 O O . ASP A 1 433 ? 21.557 16.308 -7.180 1.00 35.62 433 ASP A O 1
ATOM 3310 N N . GLY A 1 434 ? 21.434 15.507 -9.268 1.00 35.81 434 GLY A N 1
ATOM 3311 C CA . GLY A 1 434 ? 22.568 14.586 -9.167 1.00 35.81 434 GLY A CA 1
ATOM 3312 C C . GLY A 1 434 ? 23.465 14.658 -10.403 1.00 35.81 434 GLY A C 1
ATOM 3313 O O . GLY A 1 434 ? 23.024 14.382 -11.512 1.00 35.81 434 GLY A O 1
ATOM 3314 N N . ARG A 1 435 ? 24.759 14.980 -10.236 1.00 32.34 435 ARG A N 1
ATOM 3315 C CA . ARG A 1 435 ? 25.703 15.177 -11.368 1.00 32.34 435 ARG A CA 1
ATOM 3316 C C . ARG A 1 435 ? 26.058 13.900 -12.159 1.00 32.34 435 ARG A C 1
ATOM 3318 O O . ARG A 1 435 ? 26.859 13.972 -13.089 1.00 32.34 435 ARG A O 1
ATOM 3325 N N . THR A 1 436 ? 25.486 12.756 -11.798 1.00 41.81 436 THR A N 1
ATOM 3326 C CA . THR A 1 436 ? 25.571 11.473 -12.506 1.00 41.81 436 THR A CA 1
ATOM 3327 C C . THR A 1 436 ? 24.287 10.681 -12.274 1.00 41.81 436 THR A C 1
ATOM 3329 O O . THR A 1 436 ? 23.762 10.662 -11.162 1.00 41.81 436 THR A O 1
ATOM 3332 N N . VAL A 1 437 ? 23.809 9.989 -13.309 1.00 52.53 437 VAL A N 1
ATOM 3333 C CA . VAL A 1 437 ? 22.809 8.925 -13.155 1.00 52.53 437 VAL A CA 1
ATOM 3334 C C . VAL A 1 437 ? 23.587 7.659 -12.811 1.00 52.53 437 VAL A C 1
ATOM 3336 O O . VAL A 1 437 ? 24.458 7.254 -13.578 1.00 52.53 437 VAL A O 1
ATOM 3339 N N . ASN A 1 438 ? 23.343 7.088 -11.632 1.00 61.97 438 ASN A N 1
ATOM 3340 C CA . ASN A 1 438 ? 24.214 6.046 -11.075 1.00 61.97 438 ASN A CA 1
ATOM 3341 C C . ASN A 1 438 ? 23.726 4.621 -11.385 1.00 61.97 438 ASN A C 1
ATOM 3343 O O . ASN A 1 438 ? 24.522 3.686 -11.331 1.00 61.97 438 ASN A O 1
ATOM 3347 N N . ALA A 1 439 ? 22.456 4.444 -11.744 1.00 69.75 439 ALA A N 1
ATOM 3348 C CA . ALA A 1 439 ? 21.917 3.184 -12.240 1.00 69.75 439 ALA A CA 1
ATOM 3349 C C . ALA A 1 439 ? 20.682 3.411 -13.127 1.00 69.75 439 ALA A C 1
ATOM 3351 O O . ALA A 1 439 ? 20.334 4.559 -13.408 1.00 69.75 439 ALA A O 1
ATOM 3352 N N . ARG A 1 440 ? 20.126 2.326 -13.677 1.00 69.94 440 ARG A N 1
ATOM 3353 C CA . ARG A 1 440 ? 18.933 2.308 -14.539 1.00 69.94 440 ARG A CA 1
ATOM 3354 C C . ARG A 1 440 ? 18.435 0.878 -14.765 1.00 69.94 440 ARG A C 1
ATOM 3356 O O . ARG A 1 440 ? 19.243 -0.055 -14.849 1.00 69.94 440 ARG A O 1
ATOM 3363 N N . VAL A 1 441 ? 17.142 0.751 -15.061 1.00 72.81 441 VAL A N 1
ATOM 3364 C CA . VAL A 1 441 ? 16.504 -0.477 -15.566 1.00 72.81 441 VAL A CA 1
ATOM 3365 C C . VAL A 1 441 ? 16.155 -0.340 -17.057 1.00 72.81 441 VAL A C 1
ATOM 3367 O O . VAL A 1 441 ? 15.762 0.733 -17.512 1.00 72.81 441 VAL A O 1
ATOM 3370 N N . ILE A 1 442 ? 16.325 -1.412 -17.843 1.00 72.19 442 ILE A N 1
ATOM 3371 C CA . ILE A 1 442 ? 16.063 -1.452 -19.295 1.00 72.19 442 ILE A CA 1
ATOM 3372 C C . ILE A 1 442 ? 15.406 -2.789 -19.690 1.00 72.19 442 ILE A C 1
ATOM 3374 O O . ILE A 1 442 ? 15.960 -3.837 -19.363 1.00 72.19 442 ILE A O 1
ATOM 3378 N N . PRO A 1 443 ? 14.295 -2.807 -20.452 1.00 68.44 443 PRO A N 1
ATOM 3379 C CA . PRO A 1 443 ? 13.791 -4.031 -21.073 1.00 68.44 443 PRO A CA 1
ATOM 3380 C C . PRO A 1 443 ? 14.639 -4.440 -22.294 1.00 68.44 443 PRO A C 1
ATOM 3382 O O . PRO A 1 443 ? 14.742 -3.713 -23.285 1.00 68.44 443 PRO A O 1
ATOM 3385 N N . GLU A 1 444 ? 15.223 -5.636 -22.254 1.00 71.25 444 GLU A N 1
ATOM 3386 C CA . GLU A 1 444 ? 15.921 -6.279 -23.369 1.00 71.25 444 GLU A CA 1
ATOM 3387 C C . GLU A 1 444 ? 14.959 -7.166 -24.163 1.00 71.25 444 GLU A C 1
ATOM 3389 O O . GLU A 1 444 ? 14.300 -8.035 -23.604 1.00 71.25 444 GLU A O 1
ATOM 3394 N N . GLY A 1 445 ? 14.933 -7.017 -25.490 1.00 54.25 445 GLY A N 1
ATOM 3395 C CA . GLY A 1 445 ? 14.225 -7.948 -26.376 1.00 54.25 445 GLY A CA 1
ATOM 3396 C C . GLY A 1 445 ? 12.793 -7.558 -26.751 1.00 54.25 445 GLY A C 1
ATOM 3397 O O . GLY A 1 445 ? 12.154 -8.317 -27.475 1.00 54.25 445 GLY A O 1
ATOM 3398 N N . TRP A 1 446 ? 12.300 -6.376 -26.348 1.00 54.62 446 TRP A N 1
ATOM 3399 C CA . TRP A 1 446 ? 11.046 -5.828 -26.886 1.00 54.62 446 TRP A CA 1
ATOM 3400 C C . TRP A 1 446 ? 11.057 -5.825 -28.423 1.00 54.62 446 TRP A C 1
ATOM 3402 O O . TRP A 1 446 ? 11.970 -5.289 -29.065 1.00 54.62 446 TRP A O 1
ATOM 3412 N N . ARG A 1 447 ? 10.033 -6.467 -28.993 1.00 42.72 447 ARG A N 1
ATOM 3413 C CA . ARG A 1 447 ? 9.859 -6.668 -30.432 1.00 42.72 447 ARG A CA 1
ATOM 3414 C C . ARG A 1 447 ? 9.217 -5.457 -31.098 1.00 42.72 447 ARG A C 1
ATOM 3416 O O . ARG A 1 447 ? 8.585 -4.626 -30.458 1.00 42.72 447 ARG A O 1
ATOM 3423 N N . ARG A 1 448 ? 9.441 -5.355 -32.406 1.00 36.38 448 ARG A N 1
ATOM 3424 C CA . ARG A 1 448 ? 9.286 -4.122 -33.191 1.00 36.38 448 ARG A CA 1
ATOM 3425 C C . ARG A 1 448 ? 7.866 -3.889 -33.730 1.00 36.38 448 ARG A C 1
ATOM 3427 O O . ARG A 1 448 ? 7.527 -2.755 -34.054 1.00 36.38 448 ARG A O 1
ATOM 3434 N N . GLU A 1 449 ? 7.076 -4.960 -33.845 1.00 34.19 449 GLU A N 1
ATOM 3435 C CA . GLU A 1 449 ? 5.929 -5.054 -34.771 1.00 34.19 449 GLU A CA 1
ATOM 3436 C C . GLU A 1 449 ? 4.700 -5.814 -34.205 1.00 34.19 449 GLU A C 1
ATOM 3438 O O . GLU A 1 449 ? 3.698 -5.967 -34.900 1.00 34.19 449 GLU A O 1
ATOM 3443 N N . GLU A 1 450 ? 4.729 -6.306 -32.959 1.00 36.25 450 GLU A N 1
ATOM 3444 C CA . GLU A 1 450 ? 3.654 -7.162 -32.419 1.00 36.25 450 GLU A CA 1
ATOM 3445 C C . GLU A 1 450 ? 2.483 -6.352 -31.819 1.00 36.25 450 GLU A C 1
ATOM 3447 O O . GLU A 1 450 ? 2.539 -5.880 -30.682 1.00 36.25 450 GLU A O 1
ATOM 3452 N N . MET A 1 451 ? 1.375 -6.262 -32.569 1.00 34.03 451 MET A N 1
ATOM 3453 C CA . MET A 1 451 ? 0.041 -5.839 -32.097 1.00 34.03 451 MET A CA 1
ATOM 3454 C C . MET A 1 451 ? -0.578 -6.901 -31.167 1.00 34.03 451 MET A C 1
ATOM 3456 O O . MET A 1 451 ? -1.559 -7.566 -31.492 1.00 34.03 451 MET A O 1
ATOM 3460 N N . GLY A 1 452 ? 0.037 -7.094 -30.002 1.00 42.91 452 GLY A N 1
ATOM 3461 C CA . GLY A 1 452 ? -0.323 -8.127 -29.035 1.00 42.91 452 GLY A CA 1
ATOM 3462 C C . GLY A 1 452 ? 0.708 -8.209 -27.913 1.00 42.91 452 GLY A C 1
ATOM 3463 O O . GLY A 1 452 ? 1.383 -7.221 -27.613 1.00 42.91 452 GLY A O 1
ATOM 3464 N N . MET A 1 453 ? 0.828 -9.383 -27.298 1.00 48.88 453 MET A N 1
ATOM 3465 C CA . MET A 1 453 ? 1.950 -9.727 -26.424 1.00 48.88 453 MET A CA 1
ATOM 3466 C C . MET A 1 453 ? 2.735 -10.892 -27.036 1.00 48.88 453 MET A C 1
ATOM 3468 O O . MET A 1 453 ? 2.107 -11.846 -27.503 1.00 48.88 453 MET A O 1
ATOM 3472 N N . PRO A 1 454 ? 4.080 -10.859 -27.006 1.00 50.06 454 PRO A N 1
ATOM 3473 C CA . PRO A 1 454 ? 4.877 -12.020 -27.365 1.00 50.06 454 PRO A CA 1
ATOM 3474 C C . PRO A 1 454 ? 4.526 -13.223 -26.466 1.00 50.06 454 PRO A C 1
ATOM 3476 O O . PRO A 1 454 ? 4.279 -13.032 -25.267 1.00 50.06 454 PRO A O 1
ATOM 3479 N N . PRO A 1 455 ? 4.583 -14.468 -26.982 1.00 55.47 455 PRO A N 1
ATOM 3480 C CA . PRO A 1 455 ? 4.575 -15.678 -26.156 1.00 55.47 455 PRO A CA 1
ATOM 3481 C C . PRO A 1 455 ? 5.619 -15.605 -25.031 1.00 55.47 455 PRO A C 1
ATOM 3483 O O . PRO A 1 455 ? 6.641 -14.942 -25.192 1.00 55.47 455 PRO A O 1
ATOM 3486 N N . ASN A 1 456 ? 5.428 -16.319 -23.915 1.00 60.16 456 ASN A N 1
ATOM 3487 C CA . ASN A 1 456 ? 6.290 -16.193 -22.722 1.00 60.16 456 ASN A CA 1
ATOM 3488 C C . ASN A 1 456 ? 7.803 -16.275 -23.015 1.00 60.16 456 ASN A C 1
ATOM 3490 O O . ASN A 1 456 ? 8.568 -15.482 -22.476 1.00 60.16 456 ASN A O 1
ATOM 3494 N N . ALA A 1 457 ? 8.227 -17.162 -23.923 1.00 62.31 457 ALA A N 1
ATOM 3495 C CA . ALA A 1 457 ? 9.624 -17.319 -24.357 1.00 62.31 457 ALA A CA 1
ATOM 3496 C C . ALA A 1 457 ? 10.176 -16.164 -25.234 1.00 62.31 457 ALA A C 1
ATOM 3498 O O . ALA A 1 457 ? 11.293 -16.245 -25.741 1.00 62.31 457 ALA A O 1
ATOM 3499 N N . GLN A 1 458 ? 9.377 -15.124 -25.475 1.00 63.03 458 GLN A N 1
ATOM 3500 C CA . GLN A 1 458 ? 9.659 -13.977 -26.346 1.00 63.03 458 GLN A CA 1
ATOM 3501 C C . GLN A 1 458 ? 9.357 -12.632 -25.650 1.00 63.03 458 GLN A C 1
ATOM 3503 O O . GLN A 1 458 ? 9.570 -11.575 -26.245 1.00 63.03 458 GLN A O 1
ATOM 3508 N N . ARG A 1 459 ? 8.872 -12.659 -24.398 1.00 72.31 459 ARG A N 1
ATOM 3509 C CA . ARG A 1 459 ? 8.755 -11.480 -23.525 1.00 72.31 459 ARG A CA 1
ATOM 3510 C C . ARG A 1 459 ? 10.155 -10.916 -23.205 1.00 72.31 459 ARG A C 1
ATOM 3512 O O . ARG A 1 459 ? 11.126 -11.672 -23.238 1.00 72.31 459 ARG A O 1
ATOM 3519 N N . PRO A 1 460 ? 10.292 -9.615 -22.890 1.00 72.00 460 PRO A N 1
ATOM 3520 C CA . PRO A 1 460 ? 11.599 -9.017 -22.626 1.00 72.00 460 PRO A CA 1
ATOM 3521 C C . PRO A 1 460 ? 12.227 -9.537 -21.328 1.00 72.00 460 PRO A C 1
ATOM 3523 O O . PRO A 1 460 ? 11.529 -9.680 -20.328 1.00 72.00 460 PRO A O 1
ATOM 3526 N N . ALA A 1 461 ? 13.546 -9.713 -21.302 1.00 82.56 461 ALA A N 1
ATOM 3527 C CA . ALA A 1 461 ? 14.284 -9.771 -20.040 1.00 82.56 461 ALA A CA 1
ATOM 3528 C C . ALA A 1 461 ? 14.428 -8.351 -19.465 1.00 82.56 461 ALA A C 1
ATOM 3530 O O . ALA A 1 461 ? 14.445 -7.375 -20.219 1.00 82.56 461 ALA A O 1
ATOM 3531 N N . LEU A 1 462 ? 14.569 -8.208 -18.150 1.00 81.69 462 LEU A N 1
ATOM 3532 C CA . LEU A 1 462 ? 14.862 -6.920 -17.514 1.00 81.69 462 LEU A CA 1
ATOM 3533 C C . LEU A 1 462 ? 16.356 -6.819 -17.206 1.00 81.69 462 LEU A C 1
ATOM 3535 O O . LEU A 1 462 ? 16.937 -7.730 -16.629 1.00 81.69 462 LEU A O 1
ATOM 3539 N N . GLN A 1 463 ? 16.993 -5.713 -17.581 1.00 85.31 463 GLN A N 1
ATOM 3540 C CA . GLN A 1 463 ? 18.402 -5.442 -17.300 1.00 85.31 463 GLN A CA 1
ATOM 3541 C C . GLN A 1 463 ? 18.530 -4.324 -16.265 1.00 85.31 463 GLN A C 1
ATOM 3543 O O . GLN A 1 463 ? 18.070 -3.212 -16.515 1.00 85.31 463 GLN A O 1
ATOM 3548 N N . ILE A 1 464 ? 19.192 -4.588 -15.138 1.00 84.88 464 ILE A N 1
ATOM 3549 C CA . ILE A 1 464 ? 19.627 -3.555 -14.187 1.00 84.88 464 ILE A CA 1
ATOM 3550 C C . ILE A 1 464 ? 21.091 -3.223 -14.484 1.00 84.88 464 ILE A C 1
ATOM 3552 O O . ILE A 1 464 ? 21.929 -4.120 -14.583 1.00 84.88 464 ILE A O 1
ATOM 3556 N N . HIS A 1 465 ? 21.418 -1.941 -14.608 1.00 77.44 465 HIS A N 1
ATOM 3557 C CA . HIS A 1 465 ? 22.756 -1.452 -14.938 1.00 77.44 465 HIS A CA 1
ATOM 3558 C C . HIS A 1 465 ? 23.279 -0.540 -13.831 1.00 77.44 465 HIS A C 1
ATOM 3560 O O . HIS A 1 465 ? 22.738 0.544 -13.645 1.00 77.44 465 HIS A O 1
ATOM 3566 N N . LEU A 1 466 ? 24.342 -0.945 -13.130 1.00 77.75 466 LEU A N 1
ATOM 3567 C CA . LEU A 1 466 ? 24.829 -0.272 -11.918 1.00 77.75 466 LEU A CA 1
ATOM 3568 C C . LEU A 1 466 ? 26.206 0.374 -12.131 1.00 77.75 466 LEU A C 1
ATOM 3570 O O . LEU A 1 466 ? 27.114 -0.263 -12.661 1.00 77.75 466 LEU A O 1
ATOM 3574 N N . ALA A 1 467 ? 26.396 1.619 -11.696 1.00 67.38 467 ALA A N 1
ATOM 3575 C CA . ALA A 1 467 ? 27.679 2.324 -11.762 1.00 67.38 467 ALA A CA 1
ATOM 3576 C C . ALA A 1 467 ? 28.460 2.250 -10.426 1.00 67.38 467 ALA A C 1
ATOM 3578 O O . ALA A 1 467 ? 28.300 1.330 -9.616 1.00 67.38 467 ALA A O 1
ATOM 3579 N N . ALA A 1 468 ? 29.349 3.220 -10.201 1.00 64.69 468 ALA A N 1
ATOM 3580 C CA . ALA A 1 468 ? 30.136 3.365 -8.980 1.00 64.69 468 ALA A CA 1
ATOM 3581 C C . ALA A 1 468 ? 29.468 4.311 -7.965 1.00 64.69 468 ALA A C 1
ATOM 3583 O O . ALA A 1 468 ? 28.963 5.371 -8.328 1.00 64.69 468 ALA A O 1
ATOM 3584 N N . ALA A 1 469 ? 29.553 3.965 -6.680 1.00 59.19 469 ALA A N 1
ATOM 3585 C CA . ALA A 1 469 ? 29.053 4.764 -5.557 1.00 59.19 469 ALA A CA 1
ATOM 3586 C C . ALA A 1 469 ? 30.061 5.816 -5.039 1.00 59.19 469 ALA A C 1
ATOM 3588 O O . ALA A 1 469 ? 29.687 6.719 -4.295 1.00 59.19 469 ALA A O 1
ATOM 3589 N N . ASP A 1 470 ? 31.342 5.736 -5.423 1.00 56.06 470 ASP A N 1
ATOM 3590 C CA . ASP A 1 470 ? 32.367 6.729 -5.061 1.00 56.06 470 ASP A CA 1
ATOM 3591 C C . ASP A 1 470 ? 33.202 7.152 -6.275 1.00 56.06 470 ASP A C 1
ATOM 3593 O O . ASP A 1 470 ? 34.247 6.577 -6.578 1.00 56.06 470 ASP A O 1
ATOM 3597 N N . LEU A 1 471 ? 32.744 8.209 -6.946 1.00 46.66 471 LEU A N 1
ATOM 3598 C CA . LEU A 1 471 ? 33.416 8.820 -8.098 1.00 46.66 471 LEU A CA 1
ATOM 3599 C C . LEU A 1 471 ? 34.603 9.727 -7.715 1.00 46.66 471 LEU A C 1
ATOM 3601 O O . LEU A 1 471 ? 35.299 10.230 -8.599 1.00 46.66 471 LEU A O 1
ATOM 3605 N N . ARG A 1 472 ? 34.827 10.003 -6.420 1.00 40.12 472 ARG A N 1
ATOM 3606 C CA . ARG A 1 472 ? 35.779 11.038 -5.968 1.00 40.12 472 ARG A CA 1
ATOM 3607 C C . ARG A 1 472 ? 37.119 10.482 -5.484 1.00 40.12 472 ARG A C 1
ATOM 3609 O O . ARG A 1 472 ? 38.073 11.251 -5.383 1.00 40.12 472 ARG A O 1
ATOM 3616 N N . ARG A 1 473 ? 37.229 9.181 -5.193 1.00 42.97 473 ARG A N 1
ATOM 3617 C CA . ARG A 1 473 ? 38.429 8.591 -4.572 1.00 42.97 473 ARG A CA 1
ATOM 3618 C C . ARG A 1 473 ? 39.163 7.615 -5.493 1.00 42.97 473 ARG A C 1
ATOM 3620 O O . ARG A 1 473 ? 38.733 6.487 -5.695 1.00 42.97 473 ARG A O 1
ATOM 3627 N N . ARG A 1 474 ? 40.322 8.049 -5.998 1.00 45.16 474 ARG A N 1
ATOM 3628 C CA . ARG A 1 474 ? 41.181 7.312 -6.947 1.00 45.16 474 ARG A CA 1
ATOM 3629 C C . ARG A 1 474 ? 42.340 6.565 -6.268 1.00 45.16 474 ARG A C 1
ATOM 3631 O O . ARG A 1 474 ? 43.474 6.633 -6.736 1.00 45.16 474 ARG A O 1
ATOM 3638 N N . GLU A 1 475 ? 42.084 5.903 -5.141 1.00 42.56 475 GLU A N 1
ATOM 3639 C CA . GLU A 1 475 ? 43.126 5.108 -4.474 1.00 42.56 475 GLU A CA 1
ATOM 3640 C C . GLU A 1 475 ? 43.514 3.895 -5.334 1.00 42.56 475 GLU A C 1
ATOM 3642 O O . GLU A 1 475 ? 42.657 3.168 -5.833 1.00 42.56 475 GLU A O 1
ATOM 3647 N N . ARG A 1 476 ? 44.823 3.710 -5.523 1.00 46.41 476 ARG A N 1
ATOM 3648 C CA . ARG A 1 476 ? 45.436 2.573 -6.223 1.00 46.41 476 ARG A CA 1
ATOM 3649 C C . ARG A 1 476 ? 46.052 1.628 -5.190 1.00 46.41 476 ARG A C 1
ATOM 3651 O O . ARG A 1 476 ? 46.361 2.060 -4.077 1.00 46.41 476 ARG A O 1
ATOM 3658 N N . LYS A 1 477 ? 46.291 0.364 -5.558 1.00 46.34 477 LYS A N 1
ATOM 3659 C CA . LYS A 1 477 ? 47.176 -0.516 -4.767 1.00 46.34 477 LYS A CA 1
ATOM 3660 C C . LYS A 1 477 ? 48.572 0.127 -4.670 1.00 46.34 477 LYS A C 1
ATOM 3662 O O . LYS A 1 477 ? 48.956 0.899 -5.552 1.00 46.34 477 LYS A O 1
ATOM 3667 N N . VAL A 1 478 ? 49.317 -0.176 -3.602 1.00 44.28 478 VAL A N 1
ATOM 3668 C CA . VAL A 1 478 ? 50.699 0.311 -3.415 1.00 44.28 478 VAL A CA 1
ATOM 3669 C C . VAL A 1 478 ? 51.524 -0.036 -4.655 1.00 44.28 478 VAL A C 1
ATOM 3671 O O . VAL A 1 478 ? 51.468 -1.168 -5.134 1.00 44.28 478 VAL A O 1
ATOM 3674 N N . TRP A 1 479 ? 52.257 0.940 -5.194 1.00 40.94 479 TRP A N 1
ATOM 3675 C CA . TRP A 1 479 ? 53.058 0.736 -6.398 1.00 40.94 479 TRP A CA 1
ATOM 3676 C C . TRP A 1 479 ? 54.225 -0.211 -6.110 1.00 40.94 479 TRP A C 1
ATOM 3678 O O . TRP A 1 479 ? 55.123 0.112 -5.332 1.00 40.94 479 TRP A O 1
ATOM 3688 N N . THR A 1 480 ? 54.217 -1.375 -6.755 1.00 47.22 480 THR A N 1
ATOM 3689 C CA . THR A 1 480 ? 55.374 -2.264 -6.824 1.00 47.22 480 THR A CA 1
ATOM 3690 C C . THR A 1 480 ? 56.411 -1.655 -7.760 1.00 47.22 480 THR A C 1
ATOM 3692 O O . THR A 1 480 ? 56.126 -1.362 -8.921 1.00 47.22 480 THR A O 1
ATOM 3695 N N . HIS A 1 481 ? 57.628 -1.449 -7.256 1.00 36.94 481 HIS A N 1
ATOM 3696 C CA . HIS A 1 481 ? 58.711 -0.850 -8.032 1.00 36.94 481 HIS A CA 1
ATOM 3697 C C . HIS A 1 481 ? 59.004 -1.689 -9.289 1.00 36.94 481 HIS A C 1
ATOM 3699 O O . HIS A 1 481 ? 59.202 -2.898 -9.195 1.00 36.94 481 HIS A O 1
ATOM 3705 N N . GLY A 1 482 ? 58.983 -1.055 -10.465 1.00 50.53 482 GLY A N 1
ATOM 3706 C CA . GLY A 1 482 ? 59.121 -1.729 -11.765 1.00 50.53 482 GLY A CA 1
ATOM 3707 C C . GLY A 1 482 ? 57.845 -2.392 -12.315 1.00 50.53 482 GLY A C 1
ATOM 3708 O O . GLY A 1 482 ? 57.851 -2.844 -13.456 1.00 50.53 482 GLY A O 1
ATOM 3709 N N . GLY A 1 483 ? 56.744 -2.429 -11.556 1.00 46.38 483 GLY A N 1
ATOM 3710 C CA . GLY A 1 483 ? 55.454 -2.948 -12.019 1.00 46.38 483 GLY A CA 1
ATOM 3711 C C . GLY A 1 483 ? 54.583 -1.891 -12.721 1.00 46.38 483 GLY A C 1
ATOM 3712 O O . GLY A 1 483 ? 54.704 -0.693 -12.424 1.00 46.38 483 GLY A O 1
ATOM 3713 N N . PRO A 1 484 ? 53.662 -2.303 -13.618 1.00 45.94 484 PRO A N 1
ATOM 3714 C CA . PRO A 1 484 ? 52.645 -1.406 -14.161 1.00 45.94 484 PRO A CA 1
ATOM 3715 C C . PRO A 1 484 ? 51.735 -0.884 -13.031 1.00 45.94 484 PRO A C 1
ATOM 3717 O O . PRO A 1 484 ? 51.433 -1.619 -12.087 1.00 45.94 484 PRO A O 1
ATOM 3720 N N . PRO A 1 485 ? 51.277 0.380 -13.090 1.00 43.56 485 PRO A N 1
ATOM 3721 C CA . PRO A 1 485 ? 50.464 0.960 -12.029 1.00 43.56 485 PRO A CA 1
ATOM 3722 C C . PRO A 1 485 ? 49.100 0.267 -11.953 1.00 43.56 485 PRO A C 1
ATOM 3724 O O . PRO A 1 485 ? 48.313 0.329 -12.896 1.00 43.56 485 PRO A O 1
ATOM 3727 N N . ALA A 1 486 ? 48.802 -0.347 -10.806 1.00 50.03 486 ALA A N 1
ATOM 3728 C CA . ALA A 1 486 ? 47.514 -0.990 -10.571 1.00 50.03 486 ALA A CA 1
ATOM 3729 C C . ALA A 1 486 ? 46.343 -0.004 -10.792 1.00 50.03 486 ALA A C 1
ATOM 3731 O O . ALA A 1 486 ? 46.438 1.157 -10.362 1.00 50.03 486 ALA A O 1
ATOM 3732 N N . PRO A 1 487 ? 45.235 -0.442 -11.424 1.00 51.38 487 PRO A N 1
ATOM 3733 C CA . PRO A 1 487 ? 44.065 0.404 -11.617 1.00 51.38 487 PRO A CA 1
ATOM 3734 C C . PRO A 1 487 ? 43.504 0.879 -10.270 1.00 51.38 487 PRO A C 1
ATOM 3736 O O . PRO A 1 487 ? 43.606 0.194 -9.250 1.00 51.38 487 PRO A O 1
ATOM 3739 N N . ALA A 1 488 ? 42.919 2.079 -10.266 1.00 49.84 488 ALA A N 1
ATOM 3740 C CA . ALA A 1 488 ? 42.139 2.551 -9.128 1.00 49.84 488 ALA A CA 1
ATOM 3741 C C . ALA A 1 488 ? 40.757 1.906 -9.204 1.00 49.84 488 ALA A C 1
ATOM 3743 O O . ALA A 1 488 ? 40.076 2.054 -10.221 1.00 49.84 488 ALA A O 1
ATOM 3744 N N . ILE A 1 489 ? 40.362 1.201 -8.149 1.00 55.38 489 ILE A N 1
ATOM 3745 C CA . ILE A 1 489 ? 39.143 0.398 -8.153 1.00 55.38 489 ILE A CA 1
ATOM 3746 C C . ILE A 1 489 ? 38.075 1.109 -7.297 1.00 55.38 489 ILE A C 1
ATOM 3748 O O . ILE A 1 489 ? 38.346 1.469 -6.142 1.00 55.38 489 ILE A O 1
ATOM 3752 N N . PRO A 1 490 ? 36.906 1.455 -7.872 1.00 58.19 490 PRO A N 1
ATOM 3753 C CA . PRO A 1 490 ? 35.891 2.226 -7.172 1.00 58.19 490 PRO A CA 1
ATOM 3754 C C . PRO A 1 490 ? 35.035 1.342 -6.260 1.00 58.19 490 PRO A C 1
ATOM 3756 O O . PRO A 1 490 ? 34.870 0.143 -6.466 1.00 58.19 490 PRO A O 1
ATOM 3759 N N . PHE A 1 491 ? 34.407 1.970 -5.267 1.00 65.88 491 PHE A N 1
ATOM 3760 C CA . PHE A 1 491 ? 33.367 1.304 -4.491 1.00 65.88 491 PHE A CA 1
ATOM 3761 C C . PHE A 1 491 ? 32.061 1.232 -5.306 1.00 65.88 491 PHE A C 1
ATOM 3763 O O . PHE A 1 491 ? 31.668 2.220 -5.933 1.00 65.88 491 PHE A O 1
ATOM 3770 N N . GLY A 1 492 ? 31.406 0.071 -5.318 1.00 70.12 492 GLY A N 1
ATOM 3771 C CA . GLY A 1 492 ? 30.278 -0.211 -6.207 1.00 70.12 492 GLY A CA 1
ATOM 3772 C C . GLY A 1 492 ? 28.904 0.126 -5.652 1.00 70.12 492 GLY A C 1
ATOM 3773 O O . GLY A 1 492 ? 28.659 -0.029 -4.460 1.00 70.12 492 GLY A O 1
ATOM 3774 N N . LEU A 1 493 ? 27.987 0.532 -6.532 1.00 75.00 493 LEU A N 1
ATOM 3775 C CA . LEU A 1 493 ? 26.640 0.946 -6.132 1.00 75.00 493 LEU A CA 1
ATOM 3776 C C . LEU A 1 493 ? 25.758 -0.206 -5.638 1.00 75.00 493 LEU A C 1
ATOM 3778 O O . LEU A 1 493 ? 24.967 -0.012 -4.726 1.00 75.00 493 LEU A O 1
ATOM 3782 N N . ALA A 1 494 ? 25.959 -1.417 -6.165 1.00 80.19 494 ALA A N 1
ATOM 3783 C CA . ALA A 1 494 ? 25.239 -2.614 -5.723 1.00 80.19 494 ALA A CA 1
ATOM 3784 C C . ALA A 1 494 ? 25.419 -2.933 -4.228 1.00 80.19 494 ALA A C 1
ATOM 3786 O O . ALA A 1 494 ? 24.664 -3.719 -3.679 1.00 80.19 494 ALA A O 1
ATOM 3787 N N . ALA A 1 495 ? 26.436 -2.355 -3.582 1.00 77.31 495 ALA A N 1
ATOM 3788 C CA . ALA A 1 495 ? 26.711 -2.508 -2.161 1.00 77.31 495 ALA A CA 1
ATOM 3789 C C . ALA A 1 495 ? 25.952 -1.495 -1.271 1.00 77.31 495 ALA A C 1
ATOM 3791 O O . ALA A 1 495 ? 26.197 -1.444 -0.067 1.00 77.31 495 ALA A O 1
ATOM 3792 N N . ASP A 1 496 ? 25.052 -0.692 -1.849 1.00 81.62 496 ASP A N 1
ATOM 3793 C CA . ASP A 1 496 ? 24.003 0.040 -1.140 1.00 81.62 496 ASP A CA 1
ATOM 3794 C C . ASP A 1 496 ? 22.669 -0.712 -1.320 1.00 81.62 496 ASP A C 1
ATOM 3796 O O . ASP A 1 496 ? 22.055 -0.684 -2.391 1.00 81.62 496 ASP A O 1
ATOM 3800 N N . ARG A 1 497 ? 22.216 -1.398 -0.259 1.00 87.81 497 ARG A N 1
ATOM 3801 C CA . ARG A 1 497 ? 20.954 -2.162 -0.255 1.00 87.81 497 ARG A CA 1
ATOM 3802 C C . ARG A 1 497 ? 19.749 -1.282 -0.588 1.00 87.81 497 ARG A C 1
ATOM 3804 O O . ARG A 1 497 ? 18.834 -1.747 -1.265 1.00 87.81 497 ARG A O 1
ATOM 3811 N N . ARG A 1 498 ? 19.756 -0.019 -0.145 1.00 88.75 498 ARG A N 1
ATOM 3812 C CA . ARG A 1 498 ? 18.675 0.937 -0.410 1.00 88.75 498 ARG A CA 1
ATOM 3813 C C . ARG A 1 498 ? 18.651 1.292 -1.897 1.00 88.75 498 ARG A C 1
ATOM 3815 O O . ARG A 1 498 ? 17.582 1.302 -2.497 1.00 88.75 498 ARG A O 1
ATOM 3822 N N . TRP A 1 499 ? 19.814 1.468 -2.532 1.00 86.06 499 TRP A N 1
ATOM 3823 C CA . TRP A 1 499 ? 19.864 1.671 -3.986 1.00 86.06 499 TRP A CA 1
ATOM 3824 C C . TRP A 1 499 ? 19.358 0.454 -4.769 1.00 86.06 499 TRP A C 1
ATOM 3826 O O . TRP A 1 499 ? 18.557 0.614 -5.687 1.00 86.06 499 TRP A O 1
ATOM 3836 N N . MET A 1 500 ? 19.752 -0.767 -4.398 1.00 89.62 500 MET A N 1
ATOM 3837 C CA . MET A 1 500 ? 19.237 -1.966 -5.076 1.00 89.62 500 MET A CA 1
ATOM 3838 C C . MET A 1 500 ? 17.707 -2.055 -5.016 1.00 89.62 500 MET A C 1
ATOM 3840 O O . MET A 1 500 ? 17.075 -2.326 -6.034 1.00 89.62 500 MET A O 1
ATOM 3844 N N . TRP A 1 501 ? 17.105 -1.748 -3.864 1.00 93.56 501 TRP A N 1
ATOM 3845 C CA . TRP A 1 501 ? 15.649 -1.732 -3.708 1.00 93.56 501 TRP A CA 1
ATOM 3846 C C . TRP A 1 501 ? 14.942 -0.572 -4.428 1.00 93.56 501 TRP A C 1
ATOM 3848 O O . TRP A 1 501 ? 13.791 -0.740 -4.832 1.00 93.56 501 TRP A O 1
ATOM 3858 N N . HIS A 1 502 ? 15.631 0.542 -4.693 1.00 91.69 502 HIS A N 1
ATOM 3859 C CA . HIS A 1 502 ? 15.143 1.583 -5.603 1.00 91.69 502 HIS A CA 1
ATOM 3860 C C . HIS A 1 502 ? 15.030 1.057 -7.048 1.00 91.69 502 HIS A C 1
ATOM 3862 O O . HIS A 1 502 ? 13.953 1.107 -7.640 1.00 91.69 502 HIS A O 1
ATOM 3868 N N . GLU A 1 503 ? 16.087 0.430 -7.582 1.00 86.31 503 GLU A N 1
ATOM 3869 C CA . GLU A 1 503 ? 16.049 -0.193 -8.920 1.00 86.31 503 GLU A CA 1
ATOM 3870 C C . GLU A 1 503 ? 15.028 -1.343 -9.005 1.00 86.31 503 GLU A C 1
ATOM 3872 O O . GLU A 1 503 ? 14.384 -1.537 -10.039 1.00 86.31 503 GLU A O 1
ATOM 3877 N N . PHE A 1 504 ? 14.830 -2.099 -7.918 1.00 94.50 504 PHE A N 1
ATOM 3878 C CA . PHE A 1 504 ? 13.799 -3.139 -7.866 1.00 94.50 504 PHE A CA 1
ATOM 3879 C C . PHE A 1 504 ? 12.377 -2.572 -7.943 1.00 94.50 504 PHE A C 1
ATOM 3881 O O . PHE A 1 504 ? 11.516 -3.231 -8.523 1.00 94.50 504 PHE A O 1
ATOM 3888 N N . GLY A 1 505 ? 12.134 -1.346 -7.466 1.00 91.44 505 GLY A N 1
ATOM 3889 C CA . GLY A 1 505 ? 10.871 -0.635 -7.685 1.00 91.44 505 GLY A CA 1
ATOM 3890 C C . GLY A 1 505 ? 10.539 -0.498 -9.176 1.00 91.44 505 GLY A C 1
ATOM 3891 O O . GLY A 1 505 ? 9.440 -0.853 -9.596 1.00 91.44 505 GLY A O 1
ATOM 3892 N N . HIS A 1 506 ? 11.511 -0.092 -10.001 1.00 83.94 506 HIS A N 1
ATOM 3893 C CA . HIS A 1 506 ? 11.351 -0.046 -11.461 1.00 83.94 506 HIS A CA 1
ATOM 3894 C C . HIS A 1 506 ? 11.167 -1.441 -12.086 1.00 83.94 506 HIS A C 1
ATOM 3896 O O . HIS A 1 506 ? 10.319 -1.611 -12.961 1.00 83.94 506 HIS A O 1
ATOM 3902 N N . VAL A 1 507 ? 11.930 -2.453 -11.649 1.00 87.38 507 VAL A N 1
ATOM 3903 C CA . VAL A 1 507 ? 11.794 -3.844 -12.140 1.00 87.38 507 VAL A CA 1
ATOM 3904 C C . VAL A 1 507 ? 10.386 -4.382 -11.897 1.00 87.38 507 VAL A C 1
ATOM 3906 O O . VAL A 1 507 ? 9.752 -4.892 -12.821 1.00 87.38 507 VAL A O 1
ATOM 3909 N N . LEU A 1 508 ? 9.893 -4.249 -10.665 1.00 92.25 508 LEU A N 1
ATOM 3910 C CA . LEU A 1 508 ? 8.572 -4.715 -10.252 1.00 92.25 508 LEU A CA 1
ATOM 3911 C C . LEU A 1 508 ? 7.455 -3.943 -10.963 1.00 92.25 508 LEU A C 1
ATOM 3913 O O . LEU A 1 508 ? 6.444 -4.546 -11.329 1.00 92.25 508 LEU A O 1
ATOM 3917 N N . LEU A 1 509 ? 7.645 -2.647 -11.220 1.00 85.00 509 LEU A N 1
ATOM 3918 C CA . LEU A 1 509 ? 6.675 -1.839 -11.951 1.00 85.00 509 LEU A CA 1
ATOM 3919 C C . LEU A 1 509 ? 6.579 -2.260 -13.427 1.00 85.00 509 LEU A C 1
ATOM 3921 O O . LEU A 1 509 ? 5.488 -2.611 -13.872 1.00 85.00 509 LEU A O 1
ATOM 3925 N N . VAL A 1 510 ? 7.696 -2.371 -14.163 1.00 80.31 510 VAL A N 1
ATOM 3926 C CA . VAL A 1 510 ? 7.671 -2.839 -15.571 1.00 80.31 510 VAL A CA 1
ATOM 3927 C C . VAL A 1 510 ? 7.127 -4.265 -15.679 1.00 80.31 510 VAL A C 1
ATOM 3929 O O . VAL A 1 510 ? 6.402 -4.580 -16.623 1.00 80.31 510 VAL A O 1
ATOM 3932 N N . ALA A 1 511 ? 7.447 -5.130 -14.713 1.00 83.44 511 ALA A N 1
ATOM 3933 C CA . ALA A 1 511 ? 6.936 -6.496 -14.651 1.00 83.44 511 ALA A CA 1
ATOM 3934 C C . ALA A 1 511 ? 5.402 -6.569 -14.551 1.00 83.44 511 ALA A C 1
ATOM 3936 O O . ALA A 1 511 ? 4.810 -7.492 -15.120 1.00 83.44 511 ALA A O 1
ATOM 3937 N N . SER A 1 512 ? 4.788 -5.593 -13.873 1.00 84.12 512 SER A N 1
ATOM 3938 C CA . SER A 1 512 ? 3.353 -5.561 -13.566 1.00 84.12 512 SER A CA 1
ATOM 3939 C C . SER A 1 512 ? 2.540 -4.713 -14.551 1.00 84.12 512 SER A C 1
ATOM 3941 O O . SER A 1 512 ? 1.480 -5.153 -14.986 1.00 84.12 512 SER A O 1
ATOM 3943 N N . THR A 1 513 ? 3.051 -3.534 -14.941 1.00 79.00 513 THR A N 1
ATOM 3944 C CA . THR A 1 513 ? 2.315 -2.520 -15.727 1.00 79.00 513 THR A CA 1
ATOM 3945 C C . THR A 1 513 ? 2.937 -2.165 -17.078 1.00 79.00 513 THR A C 1
ATOM 3947 O O . THR A 1 513 ? 2.265 -1.599 -17.938 1.00 79.00 513 THR A O 1
ATOM 3950 N N . GLY A 1 514 ? 4.210 -2.505 -17.305 1.00 74.69 514 GLY A N 1
ATOM 3951 C CA . GLY A 1 514 ? 4.920 -2.240 -18.560 1.00 74.69 514 GLY A CA 1
ATOM 3952 C C . GLY A 1 514 ? 5.469 -0.815 -18.727 1.00 74.69 514 GLY A C 1
ATOM 3953 O O . GLY A 1 514 ? 6.259 -0.596 -19.648 1.00 74.69 514 GLY A O 1
ATOM 3954 N N . GLU A 1 515 ? 5.127 0.133 -17.847 1.00 73.69 515 GLU A N 1
ATOM 3955 C CA . GLU A 1 515 ? 5.824 1.425 -17.734 1.00 73.69 515 GLU A CA 1
ATOM 3956 C C . GLU A 1 515 ? 6.994 1.319 -16.731 1.00 73.69 515 GLU A C 1
ATOM 3958 O O . GLU A 1 515 ? 6.941 0.562 -15.766 1.00 73.69 515 GLU A O 1
ATOM 3963 N N . LEU A 1 516 ? 8.074 2.079 -16.958 1.00 69.31 516 LEU A N 1
ATOM 3964 C CA . LEU A 1 516 ? 9.224 2.164 -16.034 1.00 69.31 516 LEU A CA 1
ATOM 3965 C C . LEU A 1 516 ? 8.940 3.023 -14.793 1.00 69.31 516 LEU A C 1
ATOM 3967 O O . LEU A 1 516 ? 9.716 3.000 -13.843 1.00 69.31 516 LEU A O 1
ATOM 3971 N N . GLU A 1 517 ? 7.859 3.795 -14.815 1.00 75.00 517 GLU A N 1
ATOM 3972 C CA . GLU A 1 517 ? 7.550 4.841 -13.846 1.00 75.00 517 GLU A CA 1
ATOM 3973 C C . GLU A 1 517 ? 6.029 5.001 -13.717 1.00 75.00 517 GLU A C 1
ATOM 3975 O O . GLU A 1 517 ? 5.331 4.921 -14.730 1.00 75.00 517 GLU A O 1
ATOM 3980 N N . PHE A 1 518 ? 5.507 5.332 -12.531 1.00 78.56 518 PHE A N 1
ATOM 3981 C CA . PHE A 1 518 ? 4.097 5.736 -12.391 1.00 78.56 518 PHE A CA 1
ATOM 3982 C C . PHE A 1 518 ? 3.830 7.021 -13.186 1.00 78.56 518 PHE A C 1
ATOM 3984 O O . PHE A 1 518 ? 4.768 7.727 -13.542 1.00 78.56 518 PHE A O 1
ATOM 3991 N N . ARG A 1 519 ? 2.580 7.397 -13.479 1.00 76.62 519 ARG A N 1
ATOM 3992 C CA . ARG A 1 519 ? 2.330 8.664 -14.206 1.00 76.62 519 ARG A CA 1
ATOM 3993 C C . ARG A 1 519 ? 2.411 9.916 -13.328 1.00 76.62 519 ARG A C 1
ATOM 3995 O O . ARG A 1 519 ? 2.735 10.983 -13.850 1.00 76.62 519 ARG A O 1
ATOM 4002 N N . PHE A 1 520 ? 2.219 9.752 -12.019 1.00 80.62 520 PHE A N 1
ATOM 4003 C CA . PHE A 1 520 ? 2.243 10.802 -10.992 1.00 80.62 520 PHE A CA 1
ATOM 4004 C C . PHE A 1 520 ? 3.561 10.889 -10.185 1.00 80.62 520 PHE A C 1
ATOM 4006 O O . PHE A 1 520 ? 3.790 11.876 -9.487 1.00 80.62 520 PHE A O 1
ATOM 4013 N N . ALA A 1 521 ? 4.441 9.884 -10.261 1.00 83.75 521 ALA A N 1
ATOM 4014 C CA . ALA A 1 521 ? 5.710 9.817 -9.521 1.00 83.75 521 ALA A CA 1
ATOM 4015 C C . ALA A 1 521 ? 6.769 9.022 -10.307 1.00 83.75 521 ALA A C 1
ATOM 4017 O O . ALA A 1 521 ? 6.421 8.286 -11.225 1.00 83.75 521 ALA A O 1
ATOM 4018 N N . HIS A 1 522 ? 8.056 9.149 -9.958 1.00 80.75 522 HIS A N 1
ATOM 4019 C CA . HIS A 1 522 ? 9.125 8.409 -10.644 1.00 80.75 522 HIS A CA 1
ATOM 4020 C C . HIS A 1 522 ? 8.993 6.893 -10.418 1.00 80.75 522 HIS A C 1
ATOM 4022 O O . HIS A 1 522 ? 8.822 6.151 -11.377 1.00 80.75 522 HIS A O 1
ATOM 4028 N N . SER A 1 523 ? 8.983 6.414 -9.172 1.00 86.12 523 SER A N 1
ATOM 4029 C CA . SER A 1 523 ? 8.765 4.996 -8.851 1.00 86.12 523 SER A CA 1
ATOM 4030 C C . SER A 1 523 ? 8.324 4.825 -7.381 1.00 86.12 523 SER A C 1
ATOM 4032 O O . SER A 1 523 ? 8.303 5.814 -6.645 1.00 86.12 523 SER A O 1
ATOM 4034 N N . PRO A 1 524 ? 7.985 3.608 -6.902 1.00 93.62 524 PRO A N 1
ATOM 4035 C CA . PRO A 1 524 ? 7.879 3.326 -5.466 1.00 93.62 524 PRO A CA 1
ATOM 4036 C C . PRO A 1 524 ? 9.253 3.060 -4.818 1.00 93.62 524 PRO A C 1
ATOM 4038 O O . PRO A 1 524 ? 9.336 2.798 -3.619 1.00 93.62 524 PRO A O 1
ATOM 4041 N N . GLY A 1 525 ? 10.336 3.090 -5.597 1.00 91.88 525 GLY A N 1
ATOM 4042 C CA . GLY A 1 525 ? 11.672 2.635 -5.232 1.00 91.88 525 GLY A CA 1
ATOM 4043 C C . GLY A 1 525 ? 12.238 3.309 -3.987 1.00 91.88 525 GLY A C 1
ATOM 4044 O O . GLY A 1 525 ? 12.739 2.611 -3.113 1.00 91.88 525 GLY A O 1
ATOM 4045 N N . ASP A 1 526 ? 12.095 4.630 -3.838 1.00 92.62 526 ASP A N 1
ATOM 4046 C CA . ASP A 1 526 ? 12.537 5.328 -2.616 1.00 92.62 526 ASP A CA 1
ATOM 4047 C C . ASP A 1 526 ? 11.757 4.909 -1.363 1.00 92.62 526 ASP A C 1
ATOM 4049 O O . ASP A 1 526 ? 12.297 4.989 -0.261 1.00 92.62 526 ASP A O 1
ATOM 4053 N N . ALA A 1 527 ? 10.501 4.474 -1.504 1.00 96.94 527 ALA A N 1
ATOM 4054 C CA . ALA A 1 527 ? 9.710 3.955 -0.389 1.00 96.94 527 ALA A CA 1
ATOM 4055 C C . ALA A 1 527 ? 10.192 2.556 -0.005 1.00 96.94 527 ALA A C 1
ATOM 4057 O O . ALA A 1 527 ? 10.508 2.289 1.153 1.00 96.94 527 ALA A O 1
ATOM 4058 N N . MET A 1 528 ? 10.321 1.674 -0.998 1.00 97.81 528 MET A N 1
ATOM 4059 C CA . MET A 1 528 ? 10.772 0.296 -0.803 1.00 97.81 528 MET A CA 1
ATOM 4060 C C . MET A 1 528 ? 12.195 0.258 -0.223 1.00 97.81 528 MET A C 1
ATOM 4062 O O . MET A 1 528 ? 12.454 -0.484 0.721 1.00 97.81 528 MET A O 1
ATOM 4066 N N . ALA A 1 529 ? 13.081 1.133 -0.709 1.00 94.31 529 ALA A N 1
ATOM 4067 C CA . ALA A 1 529 ? 14.439 1.351 -0.212 1.00 94.31 529 ALA A CA 1
ATOM 4068 C C . ALA A 1 529 ? 14.509 1.789 1.263 1.00 94.31 529 ALA A C 1
ATOM 4070 O O . ALA A 1 529 ? 15.447 1.413 1.969 1.00 94.31 529 ALA A O 1
ATOM 4071 N N . ALA A 1 530 ? 13.539 2.578 1.733 1.00 95.50 530 ALA A N 1
ATOM 4072 C CA . ALA A 1 530 ? 13.434 2.984 3.130 1.00 95.50 530 ALA A CA 1
ATOM 4073 C C . ALA A 1 530 ? 12.858 1.856 4.003 1.00 95.50 530 ALA A C 1
ATOM 4075 O O . ALA A 1 530 ? 13.493 1.413 4.961 1.00 95.50 530 ALA A O 1
ATOM 4076 N N . ILE A 1 531 ? 11.680 1.354 3.625 1.00 97.75 531 ILE A N 1
ATOM 4077 C CA . ILE A 1 531 ? 10.874 0.394 4.393 1.00 97.75 531 ILE A CA 1
ATOM 4078 C C . ILE A 1 531 ? 11.618 -0.933 4.601 1.00 97.75 531 ILE A C 1
ATOM 4080 O O . ILE A 1 531 ? 11.553 -1.509 5.685 1.00 97.75 531 ILE A O 1
ATOM 4084 N N . VAL A 1 532 ? 12.368 -1.417 3.606 1.00 95.69 532 VAL A N 1
ATOM 4085 C CA . VAL A 1 532 ? 13.121 -2.685 3.701 1.00 95.69 532 VAL A CA 1
ATOM 4086 C C . VAL A 1 532 ? 14.370 -2.601 4.595 1.00 95.69 532 VAL A C 1
ATOM 4088 O O . VAL A 1 532 ? 14.919 -3.630 4.992 1.00 95.69 532 VAL A O 1
ATOM 4091 N N . ALA A 1 533 ? 14.846 -1.384 4.881 1.00 93.00 533 ALA A N 1
ATOM 4092 C CA . ALA A 1 533 ? 16.102 -1.126 5.583 1.00 93.00 533 ALA A CA 1
ATOM 4093 C C . ALA A 1 533 ? 15.909 -0.567 7.003 1.00 93.00 533 ALA A C 1
ATOM 4095 O O . ALA A 1 533 ? 16.808 -0.707 7.831 1.00 93.00 533 ALA A O 1
ATOM 4096 N N . ASP A 1 534 ? 14.761 0.048 7.302 1.00 94.94 534 ASP A N 1
ATOM 4097 C CA . ASP A 1 534 ? 14.469 0.639 8.613 1.00 94.94 534 ASP A CA 1
ATOM 4098 C C . ASP A 1 534 ? 14.431 -0.353 9.802 1.00 94.94 534 ASP A C 1
ATOM 4100 O O . ASP A 1 534 ? 14.998 -0.003 10.836 1.00 94.94 534 ASP A O 1
ATOM 4104 N N . PRO A 1 535 ? 13.876 -1.583 9.705 1.00 94.19 535 PRO A N 1
ATOM 4105 C CA . PRO A 1 535 ? 13.761 -2.484 10.864 1.00 94.19 535 PRO A CA 1
ATOM 4106 C C . PRO A 1 535 ? 15.092 -2.874 11.529 1.00 94.19 535 PRO A C 1
ATOM 4108 O O . PRO A 1 535 ? 15.134 -3.111 12.733 1.00 94.19 535 PRO A O 1
ATOM 4111 N N . ASP A 1 536 ? 16.181 -2.928 10.754 1.00 88.88 536 ASP A N 1
ATOM 4112 C CA . ASP A 1 536 ? 17.546 -3.216 11.226 1.00 88.88 536 ASP A CA 1
ATOM 4113 C C . ASP A 1 536 ? 18.400 -1.942 11.421 1.00 88.88 536 ASP A C 1
ATOM 4115 O O . ASP A 1 536 ? 19.586 -2.019 11.758 1.00 88.88 536 ASP A O 1
ATOM 4119 N N . SER A 1 537 ? 17.830 -0.760 11.167 1.00 87.88 537 SER A N 1
ATOM 4120 C CA . SER A 1 537 ? 18.566 0.500 11.079 1.00 87.88 537 SER A CA 1
ATOM 4121 C C . SER A 1 537 ? 18.952 1.057 12.446 1.00 87.88 537 SER A C 1
ATOM 4123 O O . SER A 1 537 ? 18.104 1.412 13.262 1.00 87.88 537 SER A O 1
ATOM 4125 N N . LYS A 1 538 ? 20.258 1.251 12.660 1.00 85.88 538 LYS A N 1
ATOM 4126 C CA . LYS A 1 538 ? 20.809 2.005 13.799 1.00 85.88 538 LYS A CA 1
ATOM 4127 C C . LYS A 1 538 ? 21.192 3.442 13.431 1.00 85.88 538 LYS A C 1
ATOM 4129 O O . LYS A 1 538 ? 22.085 4.024 14.053 1.00 85.88 538 LYS A O 1
ATOM 4134 N N . LEU A 1 539 ? 20.563 4.016 12.401 1.00 82.56 539 LEU A N 1
ATOM 4135 C CA . LEU A 1 539 ? 20.704 5.441 12.101 1.00 82.56 539 LEU A CA 1
ATOM 4136 C C . LEU A 1 539 ? 20.198 6.280 13.293 1.00 82.56 539 LEU A C 1
ATOM 4138 O O . LEU A 1 539 ? 19.144 5.971 13.849 1.00 82.56 539 LEU A O 1
ATOM 4142 N N . PRO A 1 540 ? 20.890 7.369 13.681 1.00 81.12 540 PRO A N 1
ATOM 4143 C CA . PRO A 1 540 ? 20.347 8.329 14.639 1.00 81.12 540 PRO A CA 1
ATOM 4144 C C . PRO A 1 540 ? 19.005 8.881 14.142 1.00 81.12 540 PRO A C 1
ATOM 4146 O O . PRO A 1 540 ? 18.890 9.164 12.952 1.00 81.12 540 PRO A O 1
ATOM 4149 N N . ALA A 1 541 ? 18.033 9.107 15.033 1.00 79.81 541 ALA A N 1
ATOM 4150 C CA . ALA A 1 541 ? 16.650 9.459 14.670 1.00 79.81 541 ALA A CA 1
ATOM 4151 C C . ALA A 1 541 ? 16.530 10.537 13.568 1.00 79.81 541 ALA A C 1
ATOM 4153 O O . ALA A 1 541 ? 15.844 10.327 12.574 1.00 79.81 541 ALA A O 1
ATOM 4154 N N . LYS A 1 542 ? 17.298 11.633 13.669 1.00 79.62 542 LYS A N 1
ATOM 4155 C CA . LYS A 1 542 ? 17.335 12.735 12.683 1.00 79.62 542 LYS A CA 1
ATOM 4156 C C . LYS A 1 542 ? 17.774 12.354 11.252 1.00 79.62 542 LYS A C 1
ATOM 4158 O O . LYS A 1 542 ? 17.603 13.149 10.332 1.00 79.62 542 LYS A O 1
ATOM 4163 N N . LEU A 1 543 ? 18.382 11.178 11.076 1.00 83.56 543 LEU A N 1
ATOM 4164 C CA . LEU A 1 543 ? 18.801 10.596 9.794 1.00 83.56 543 LEU A CA 1
ATOM 4165 C C . LEU A 1 543 ? 17.949 9.390 9.379 1.00 83.56 543 LEU A C 1
ATOM 4167 O O . LEU A 1 543 ? 18.196 8.843 8.307 1.00 83.56 543 LEU A O 1
ATOM 4171 N N . ARG A 1 544 ? 16.968 8.967 10.187 1.00 87.44 544 ARG A N 1
ATOM 4172 C CA . ARG A 1 544 ? 16.104 7.820 9.877 1.00 87.44 544 ARG A CA 1
ATOM 4173 C C . ARG A 1 544 ? 15.398 8.013 8.534 1.00 87.44 544 ARG A C 1
ATOM 4175 O O . ARG A 1 544 ? 15.526 7.158 7.667 1.00 87.44 544 ARG A O 1
ATOM 4182 N N . GLY A 1 545 ? 14.793 9.188 8.343 1.00 88.44 545 GLY A N 1
ATOM 4183 C CA . GLY A 1 545 ? 14.120 9.605 7.112 1.00 88.44 545 GLY A CA 1
ATOM 4184 C C . GLY A 1 545 ? 15.020 9.931 5.912 1.00 88.44 545 GLY A C 1
ATOM 4185 O O . GLY A 1 545 ? 14.523 10.406 4.893 1.00 88.44 545 GLY A O 1
ATOM 4186 N N . ALA A 1 546 ? 16.339 9.711 5.985 1.00 88.69 546 ALA A N 1
ATOM 4187 C CA . ALA A 1 546 ? 17.231 9.886 4.838 1.00 88.69 546 ALA A CA 1
ATOM 4188 C C . ALA A 1 546 ? 17.229 8.618 3.968 1.00 88.69 546 ALA A C 1
ATOM 4190 O O . ALA A 1 546 ? 17.608 7.542 4.428 1.00 88.69 546 ALA A O 1
ATOM 4191 N N . THR A 1 547 ? 16.835 8.721 2.696 1.00 84.69 547 THR A N 1
ATOM 4192 C CA . THR A 1 547 ? 16.650 7.533 1.840 1.00 84.69 547 THR A CA 1
ATOM 4193 C C . THR A 1 547 ? 17.976 6.900 1.413 1.00 84.69 547 THR A C 1
ATOM 4195 O O . THR A 1 547 ? 18.076 5.679 1.359 1.00 84.69 547 THR A O 1
ATOM 4198 N N . PHE A 1 548 ? 19.023 7.703 1.173 1.00 82.19 548 PHE A N 1
ATOM 4199 C CA . PHE A 1 548 ? 20.343 7.217 0.732 1.00 82.19 548 PHE A CA 1
ATOM 4200 C C . PHE A 1 548 ? 21.489 7.797 1.585 1.00 82.19 548 PHE A C 1
ATOM 4202 O O . PHE A 1 548 ? 22.318 8.571 1.087 1.00 82.19 548 PHE A O 1
ATOM 4209 N N . PRO A 1 549 ? 21.565 7.437 2.883 1.00 75.56 549 PRO A N 1
ATOM 4210 C CA . PRO A 1 549 ? 22.524 8.008 3.831 1.00 75.56 549 PRO A CA 1
ATOM 4211 C C . PRO A 1 549 ? 23.971 7.578 3.550 1.00 75.56 549 PRO A C 1
ATOM 4213 O O . PRO A 1 549 ? 24.907 8.203 4.048 1.00 75.56 549 PRO A O 1
ATOM 4216 N N . PHE A 1 550 ? 24.173 6.514 2.766 1.00 69.25 550 PHE A N 1
ATOM 4217 C CA . PHE A 1 550 ? 25.491 5.972 2.446 1.00 69.25 550 PHE A CA 1
ATOM 4218 C C . PHE A 1 550 ? 26.145 6.678 1.248 1.00 69.25 550 PHE A C 1
ATOM 4220 O O . PHE A 1 550 ? 27.236 7.241 1.388 1.00 69.25 550 PHE A O 1
ATOM 4227 N N . VAL A 1 551 ? 25.471 6.714 0.092 1.00 64.25 551 VAL A N 1
ATOM 4228 C CA . VAL A 1 551 ? 25.938 7.470 -1.092 1.00 64.25 551 VAL A CA 1
ATOM 4229 C C . VAL A 1 551 ? 25.713 8.985 -0.992 1.00 64.25 551 VAL A C 1
ATOM 4231 O O . VAL A 1 551 ? 26.274 9.739 -1.786 1.00 64.25 551 VAL A O 1
ATOM 4234 N N . PHE A 1 552 ? 24.969 9.441 0.024 1.00 64.88 552 PHE A N 1
ATOM 4235 C CA . PHE A 1 552 ? 24.753 10.849 0.373 1.00 64.88 552 PHE A CA 1
ATOM 4236 C C . PHE A 1 552 ? 24.022 11.651 -0.723 1.00 64.88 552 PHE A C 1
ATOM 4238 O O . PHE A 1 552 ? 24.483 12.708 -1.160 1.00 64.88 552 PHE A O 1
ATOM 4245 N N . LEU A 1 553 ? 22.854 11.153 -1.150 1.00 67.31 553 LEU A N 1
ATOM 4246 C CA . LEU A 1 553 ? 21.864 11.972 -1.861 1.00 67.31 553 LEU A CA 1
ATOM 4247 C C . LEU A 1 553 ? 20.904 12.634 -0.856 1.00 67.31 553 LEU A C 1
ATOM 4249 O O . LEU A 1 553 ? 20.483 11.965 0.086 1.00 67.31 553 LEU A O 1
ATOM 4253 N N . PRO A 1 554 ? 20.478 13.894 -1.068 1.00 73.75 554 PRO A N 1
ATOM 4254 C CA . PRO A 1 554 ? 19.567 14.614 -0.170 1.00 73.75 554 PRO A CA 1
ATOM 4255 C C . PRO A 1 554 ? 18.085 14.204 -0.329 1.00 73.75 554 PRO A C 1
ATOM 4257 O O . PRO A 1 554 ? 17.191 15.019 -0.089 1.00 73.75 554 PRO A O 1
ATOM 4260 N N . ARG A 1 555 ? 17.814 12.959 -0.753 1.00 83.69 555 ARG A N 1
ATOM 4261 C CA . ARG A 1 555 ? 16.453 12.409 -0.861 1.00 83.69 555 ARG A CA 1
ATOM 4262 C C . ARG A 1 555 ? 15.969 11.949 0.516 1.00 83.69 555 ARG A C 1
ATOM 4264 O O . ARG A 1 555 ? 16.721 11.276 1.228 1.00 83.69 555 ARG A O 1
ATOM 4271 N N . ARG A 1 556 ? 14.739 12.317 0.878 1.00 90.88 556 ARG A N 1
ATOM 4272 C CA . ARG A 1 556 ? 14.114 11.983 2.167 1.00 90.88 556 ARG A CA 1
ATOM 4273 C C . ARG A 1 556 ? 12.730 11.352 2.012 1.00 90.88 556 ARG A C 1
ATOM 4275 O O . ARG A 1 556 ? 12.089 11.522 0.979 1.00 90.88 556 ARG A O 1
ATOM 4282 N N . HIS A 1 557 ? 12.284 10.671 3.061 1.00 94.44 557 HIS A N 1
ATOM 4283 C CA . HIS A 1 557 ? 11.000 9.965 3.158 1.00 94.44 557 HIS A CA 1
ATOM 4284 C C . HIS A 1 557 ? 10.224 10.312 4.446 1.00 94.44 557 HIS A C 1
ATOM 4286 O O . HIS A 1 557 ? 9.457 9.515 4.978 1.00 94.44 557 HIS A O 1
ATOM 4292 N N . ASP A 1 558 ? 10.449 11.523 4.950 1.00 93.94 558 ASP A N 1
ATOM 4293 C CA . ASP A 1 558 ? 9.815 12.150 6.115 1.00 93.94 558 ASP A CA 1
ATOM 4294 C C . ASP A 1 558 ? 9.462 13.625 5.817 1.00 93.94 558 ASP A C 1
ATOM 4296 O O . ASP A 1 558 ? 9.572 14.502 6.670 1.00 93.94 558 ASP A O 1
ATOM 4300 N N . ARG A 1 559 ? 9.091 13.945 4.570 1.00 93.44 559 ARG A N 1
ATOM 4301 C CA . ARG A 1 559 ? 8.891 15.333 4.125 1.00 93.44 559 ARG A CA 1
ATOM 4302 C C . ARG A 1 559 ? 7.615 15.959 4.695 1.00 93.44 559 ARG A C 1
ATOM 4304 O O . ARG A 1 559 ? 6.518 15.456 4.462 1.00 93.44 559 ARG A O 1
ATOM 4311 N N . CYS A 1 560 ? 7.747 17.121 5.338 1.00 92.56 560 CYS A N 1
ATOM 4312 C CA . CYS A 1 560 ? 6.612 17.932 5.791 1.00 92.56 560 CYS A CA 1
ATOM 4313 C C . CYS A 1 560 ? 5.792 18.486 4.607 1.00 92.56 560 CYS A C 1
ATOM 4315 O O . CYS A 1 560 ? 6.338 19.145 3.716 1.00 92.56 560 CYS A O 1
ATOM 4317 N N . ALA A 1 561 ? 4.475 18.250 4.617 1.00 93.12 561 ALA A N 1
ATOM 4318 C CA . ALA A 1 561 ? 3.564 18.639 3.538 1.00 93.12 561 ALA A CA 1
ATOM 4319 C C . ALA A 1 561 ? 3.435 20.169 3.373 1.00 93.12 561 ALA A C 1
ATOM 4321 O O . ALA A 1 561 ? 3.330 20.653 2.246 1.00 93.12 561 ALA A O 1
ATOM 4322 N N . HIS A 1 562 ? 3.542 20.935 4.468 1.00 91.88 562 HIS A N 1
ATOM 4323 C CA . HIS A 1 562 ? 3.549 22.407 4.445 1.00 91.88 562 HIS A CA 1
ATOM 4324 C C . HIS A 1 562 ? 4.781 23.014 3.752 1.00 91.88 562 HIS A C 1
ATOM 4326 O O . HIS A 1 562 ? 4.759 24.174 3.353 1.00 91.88 562 HIS A O 1
ATOM 4332 N N . HIS A 1 563 ? 5.862 22.249 3.566 1.00 90.50 563 HIS A N 1
ATOM 4333 C CA . HIS A 1 563 ? 7.093 22.710 2.912 1.00 90.50 563 HIS A CA 1
ATOM 4334 C C . HIS A 1 563 ? 7.112 22.434 1.400 1.00 90.50 563 HIS A C 1
ATOM 4336 O O . HIS A 1 563 ? 8.157 22.126 0.826 1.00 90.50 563 HIS A O 1
ATOM 4342 N N . GLY A 1 564 ? 5.950 22.510 0.7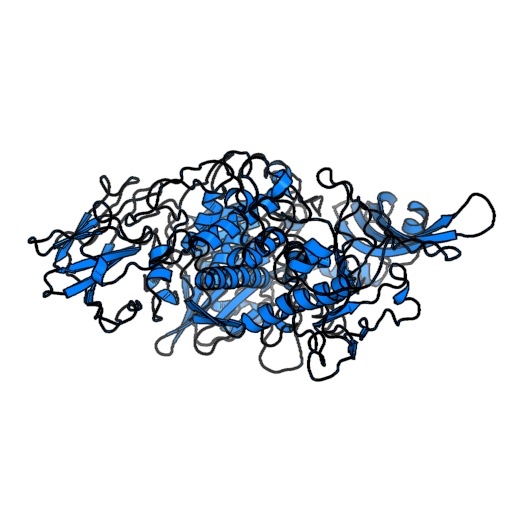46 1.00 89.50 564 GLY A N 1
ATOM 4343 C CA . GLY A 1 564 ? 5.795 22.249 -0.687 1.00 89.50 564 GLY A CA 1
ATOM 4344 C C . GLY A 1 564 ? 5.622 20.772 -1.056 1.00 89.50 564 GLY A C 1
ATOM 4345 O O . GLY A 1 564 ? 5.256 20.470 -2.190 1.00 89.50 564 GLY A O 1
ATOM 4346 N N . TRP A 1 565 ? 5.879 19.842 -0.127 1.00 92.31 565 TRP A N 1
ATOM 4347 C CA . TRP A 1 565 ? 5.863 18.387 -0.352 1.00 92.31 565 TRP A CA 1
ATOM 4348 C C . TRP A 1 565 ? 4.469 17.759 -0.185 1.00 92.31 565 TRP A C 1
ATOM 4350 O O . TRP A 1 565 ? 4.353 16.597 0.205 1.00 92.31 565 TRP A O 1
ATOM 4360 N N . SER A 1 566 ? 3.416 18.529 -0.449 1.00 92.81 566 SER A N 1
ATOM 4361 C CA . SER A 1 566 ? 2.034 18.054 -0.539 1.00 92.81 566 SER A CA 1
ATOM 4362 C C . SER A 1 566 ? 1.750 17.489 -1.940 1.00 92.81 566 SER A C 1
ATOM 4364 O O . SER A 1 566 ? 2.281 17.991 -2.935 1.00 92.81 566 SER A O 1
ATOM 4366 N N . TRP A 1 567 ? 0.889 16.473 -2.044 1.00 93.38 567 TRP A N 1
ATOM 4367 C CA . TRP A 1 567 ? 0.346 15.997 -3.324 1.00 93.38 567 TRP A CA 1
ATOM 4368 C C . TRP A 1 567 ? -0.411 17.095 -4.080 1.00 93.38 567 TRP A C 1
ATOM 4370 O O . TRP A 1 567 ? -0.261 17.208 -5.292 1.00 93.38 567 TRP A O 1
ATOM 4380 N N . SER A 1 568 ? -1.138 17.962 -3.376 1.00 89.88 568 SER A N 1
ATOM 4381 C CA . SER A 1 568 ? -1.765 19.164 -3.944 1.00 89.88 568 SER A CA 1
ATOM 4382 C C . SER A 1 568 ? -0.846 20.398 -3.911 1.00 89.88 568 SER A C 1
ATOM 4384 O O . SER A 1 568 ? -1.314 21.524 -4.097 1.00 89.88 568 SER A O 1
ATOM 4386 N N . GLY A 1 569 ? 0.447 20.198 -3.639 1.00 88.81 569 GLY A N 1
ATOM 4387 C CA . GLY A 1 569 ? 1.397 21.236 -3.254 1.00 88.81 569 GLY A CA 1
ATOM 4388 C C . GLY A 1 569 ? 2.383 21.695 -4.325 1.00 88.81 569 GLY A C 1
ATOM 4389 O O . GLY A 1 569 ? 2.503 21.131 -5.418 1.00 88.81 569 GLY A O 1
ATOM 4390 N N . THR A 1 570 ? 3.145 22.729 -3.975 1.00 87.62 570 THR A N 1
ATOM 4391 C CA . THR A 1 570 ? 4.047 23.482 -4.859 1.00 87.62 570 THR A CA 1
ATOM 4392 C C . THR A 1 570 ? 5.092 22.600 -5.560 1.00 87.62 570 THR A C 1
ATOM 4394 O O . THR A 1 570 ? 5.411 22.837 -6.728 1.00 87.62 570 THR A O 1
ATOM 4397 N N . LEU A 1 571 ? 5.609 21.551 -4.904 1.00 83.94 571 LEU A N 1
ATOM 4398 C CA . LEU A 1 571 ? 6.623 20.654 -5.484 1.00 83.94 571 LEU A CA 1
ATOM 4399 C C . LEU A 1 571 ? 6.031 19.503 -6.319 1.00 83.94 571 LEU A C 1
ATOM 4401 O O . LEU A 1 571 ? 6.778 18.860 -7.059 1.00 83.94 571 LEU A O 1
ATOM 4405 N N . HIS A 1 572 ? 4.717 19.256 -6.252 1.00 83.62 572 HIS A N 1
ATOM 4406 C CA . HIS A 1 572 ? 4.015 18.368 -7.191 1.00 83.62 572 HIS A CA 1
ATOM 4407 C C . HIS A 1 572 ? 3.417 19.137 -8.381 1.00 83.62 572 HIS A C 1
ATOM 4409 O O . HIS A 1 572 ? 3.436 18.636 -9.507 1.00 83.62 572 HIS A O 1
ATOM 4415 N N . ALA A 1 573 ? 2.958 20.377 -8.173 1.00 72.75 573 ALA A N 1
ATOM 4416 C CA . ALA A 1 573 ? 2.306 21.206 -9.191 1.00 72.75 573 ALA A CA 1
ATOM 4417 C C . ALA A 1 573 ? 3.110 21.325 -10.503 1.00 72.75 573 ALA A C 1
ATOM 4419 O O . ALA A 1 573 ? 2.542 21.218 -11.589 1.00 72.75 573 ALA A O 1
ATOM 4420 N N . ALA A 1 574 ? 4.439 21.449 -10.415 1.00 61.25 574 ALA A N 1
ATOM 4421 C CA . ALA A 1 574 ? 5.338 21.517 -11.574 1.00 61.25 574 ALA A CA 1
ATOM 4422 C C . ALA A 1 574 ? 5.380 20.235 -12.441 1.00 61.25 574 ALA A C 1
ATOM 4424 O O . ALA A 1 574 ? 5.916 20.264 -13.549 1.00 61.25 574 ALA A O 1
ATOM 4425 N N . LEU A 1 575 ? 4.835 19.115 -11.953 1.00 61.47 575 LEU A N 1
ATOM 4426 C CA . LEU A 1 575 ? 4.670 17.855 -12.686 1.00 61.47 575 LEU A CA 1
ATOM 4427 C C . LEU A 1 575 ? 3.211 17.621 -13.094 1.00 61.47 575 LEU A C 1
ATOM 4429 O O . LEU A 1 575 ? 2.967 17.209 -14.230 1.00 61.47 575 LEU A O 1
ATOM 4433 N N . ALA A 1 576 ? 2.256 17.950 -12.218 1.00 60.38 576 ALA A N 1
ATOM 4434 C CA . ALA A 1 576 ? 0.822 17.891 -12.512 1.00 60.38 576 ALA A CA 1
ATOM 4435 C C . ALA A 1 576 ? 0.422 18.789 -13.700 1.00 60.38 576 ALA A C 1
ATOM 4437 O O . ALA A 1 576 ? -0.418 18.411 -14.511 1.00 60.38 576 ALA A O 1
ATOM 4438 N N . GLN A 1 577 ? 1.069 19.950 -13.854 1.00 59.97 577 GLN A N 1
ATOM 4439 C CA . GLN A 1 577 ? 0.804 20.905 -14.938 1.00 59.97 577 GLN A CA 1
ATOM 4440 C C . GLN A 1 577 ? 1.477 20.549 -16.281 1.00 59.97 577 GLN A C 1
ATOM 4442 O O . GLN A 1 577 ? 1.366 21.317 -17.234 1.00 59.97 577 GLN A O 1
ATOM 4447 N N . VAL A 1 578 ? 2.185 19.415 -16.400 1.00 56.69 578 VAL A N 1
ATOM 4448 C CA . VAL A 1 578 ? 2.825 19.007 -17.667 1.00 56.69 578 VAL A CA 1
ATOM 4449 C C . VAL A 1 578 ? 1.800 18.306 -18.576 1.00 56.69 578 VAL A C 1
ATOM 4451 O O . VAL A 1 578 ? 1.338 17.219 -18.202 1.00 56.69 578 VAL A O 1
ATOM 4454 N N . PRO A 1 579 ? 1.489 18.847 -19.779 1.00 53.12 579 PRO A N 1
ATOM 4455 C CA . PRO A 1 579 ? 0.512 18.259 -20.698 1.00 53.12 579 PRO A CA 1
ATOM 4456 C C . PRO A 1 579 ? 0.828 16.799 -21.036 1.00 53.12 579 PRO A C 1
ATOM 4458 O O . PRO A 1 579 ? 1.942 16.475 -21.460 1.00 53.12 579 PRO A O 1
ATOM 4461 N N . GLU A 1 580 ? -0.150 15.904 -20.872 1.00 48.53 580 GLU A N 1
ATOM 4462 C CA . GLU A 1 580 ? 0.089 14.453 -20.949 1.00 48.53 580 GLU A CA 1
ATOM 4463 C C . GLU A 1 580 ? 0.470 13.976 -22.367 1.00 48.53 580 GLU A C 1
ATOM 4465 O O . GLU A 1 580 ? 1.145 12.958 -22.534 1.00 48.53 580 GLU A O 1
ATOM 4470 N N . ALA A 1 581 ? 0.163 14.775 -23.397 1.00 43.06 581 ALA A N 1
ATOM 4471 C CA . ALA A 1 581 ? 0.640 14.569 -24.765 1.00 43.06 581 ALA A CA 1
ATOM 4472 C C . ALA A 1 581 ? 2.176 14.412 -24.867 1.00 43.06 581 ALA A C 1
ATOM 4474 O O . ALA A 1 581 ? 2.650 13.653 -25.721 1.00 43.06 581 ALA A O 1
ATOM 4475 N N . LEU A 1 582 ? 2.940 15.063 -23.974 1.00 44.81 582 LEU A N 1
ATOM 4476 C CA . LEU A 1 582 ? 4.411 15.105 -23.941 1.00 44.81 582 LEU A CA 1
ATOM 4477 C C . LEU A 1 582 ? 5.072 13.840 -23.346 1.00 44.81 582 LEU A C 1
ATOM 4479 O O . LEU A 1 582 ? 6.220 13.892 -22.906 1.00 44.81 582 LEU A O 1
ATOM 4483 N N . HIS A 1 583 ? 4.375 12.699 -23.297 1.00 43.25 583 HIS A N 1
ATOM 4484 C CA . HIS A 1 583 ? 4.873 11.500 -22.618 1.00 43.25 583 HIS A CA 1
ATOM 4485 C C . HIS A 1 583 ? 6.135 10.860 -23.265 1.00 43.25 583 HIS A C 1
ATOM 4487 O O . HIS A 1 583 ? 6.184 10.640 -24.485 1.00 43.25 583 HIS A O 1
ATOM 4493 N N . PRO A 1 584 ? 7.145 10.459 -22.463 1.00 43.94 584 PRO A N 1
ATOM 4494 C CA . PRO A 1 584 ? 7.163 10.473 -20.997 1.00 43.94 584 PRO A CA 1
ATOM 4495 C C . PRO A 1 584 ? 7.379 11.877 -20.410 1.00 43.94 584 PRO A C 1
ATOM 4497 O O . PRO A 1 584 ? 8.326 12.575 -20.781 1.00 43.94 584 PRO A O 1
ATOM 4500 N N . ARG A 1 585 ? 6.549 12.249 -19.419 1.00 51.25 585 ARG A N 1
ATOM 4501 C CA . ARG A 1 585 ? 6.874 13.342 -18.487 1.00 51.25 585 ARG A CA 1
ATOM 4502 C C . ARG A 1 585 ? 8.288 13.101 -17.934 1.00 51.25 585 ARG A C 1
ATOM 4504 O O . ARG A 1 585 ? 8.659 11.960 -17.675 1.00 51.25 585 ARG A O 1
ATOM 4511 N N . ARG A 1 586 ? 9.081 14.154 -17.706 1.00 46.50 586 ARG A N 1
ATOM 4512 C CA . ARG A 1 586 ? 10.347 14.032 -16.955 1.00 46.50 586 ARG A CA 1
ATOM 4513 C C . ARG A 1 586 ? 10.025 13.997 -15.462 1.00 46.50 586 ARG A C 1
ATOM 4515 O O . ARG A 1 586 ? 10.114 15.022 -14.791 1.00 46.50 586 ARG A O 1
ATOM 4522 N N . LYS A 1 587 ? 9.554 12.846 -14.981 1.00 51.19 587 LYS A N 1
ATOM 4523 C CA . LYS A 1 587 ? 8.980 12.692 -13.640 1.00 51.19 587 LYS A CA 1
ATOM 4524 C C . LYS A 1 587 ? 10.070 12.878 -12.593 1.00 51.19 587 LYS A C 1
ATOM 4526 O O . LYS A 1 587 ? 11.040 12.132 -12.540 1.00 51.19 587 LYS A O 1
ATOM 4531 N N . GLY A 1 588 ? 9.943 13.946 -11.814 1.00 59.28 588 GLY A N 1
ATOM 4532 C CA . GLY A 1 588 ? 10.990 14.373 -10.899 1.00 59.28 588 GLY A CA 1
ATOM 4533 C C . GLY A 1 588 ? 11.021 13.550 -9.615 1.00 59.28 588 GLY A C 1
ATOM 4534 O O . GLY A 1 588 ? 9.978 13.210 -9.053 1.00 59.28 588 GLY A O 1
ATOM 4535 N N . TYR A 1 589 ? 12.227 13.373 -9.073 1.00 71.56 589 TYR A N 1
ATOM 4536 C CA . TYR A 1 589 ? 12.472 12.828 -7.733 1.00 71.56 589 TYR A CA 1
ATOM 4537 C C . TYR A 1 589 ? 11.794 13.633 -6.599 1.00 71.56 589 TYR A C 1
ATOM 4539 O O . TYR A 1 589 ? 11.827 13.221 -5.441 1.00 71.56 589 TYR A O 1
ATOM 4547 N N . ALA A 1 590 ? 11.172 14.779 -6.903 1.00 81.38 590 ALA A N 1
ATOM 4548 C CA . ALA A 1 590 ? 10.305 15.513 -5.987 1.00 81.38 590 ALA A CA 1
ATOM 4549 C C . ALA A 1 590 ? 9.077 14.675 -5.582 1.00 81.38 590 ALA A C 1
ATOM 4551 O O . ALA A 1 590 ? 8.928 14.338 -4.411 1.00 81.38 590 ALA A O 1
ATOM 4552 N N . SER A 1 591 ? 8.238 14.257 -6.538 1.00 84.50 591 SER A N 1
ATOM 4553 C CA . SER A 1 591 ? 7.012 13.497 -6.232 1.00 84.50 591 SER A CA 1
ATOM 4554 C C . SER A 1 591 ? 7.269 12.049 -5.810 1.00 84.50 591 SER A C 1
ATOM 4556 O O . SER A 1 591 ? 6.442 11.460 -5.125 1.00 84.50 591 SER A O 1
ATOM 4558 N N . GLU A 1 592 ? 8.442 11.492 -6.120 1.00 86.75 592 GLU A N 1
ATOM 4559 C CA . GLU A 1 592 ? 8.881 10.228 -5.518 1.00 86.75 592 GLU A CA 1
ATOM 4560 C C . GLU A 1 592 ? 9.169 10.362 -4.010 1.00 86.75 592 GLU A C 1
ATOM 4562 O O . GLU A 1 592 ? 8.833 9.458 -3.254 1.00 86.75 592 GLU A O 1
ATOM 4567 N N . GLN A 1 593 ? 9.695 11.497 -3.531 1.00 92.19 593 GLN A N 1
ATOM 4568 C CA . GLN A 1 593 ? 9.841 11.743 -2.086 1.00 92.19 593 GLN A CA 1
ATOM 4569 C C . GLN A 1 593 ? 8.491 11.999 -1.395 1.00 92.19 593 GLN A C 1
ATOM 4571 O O . GLN A 1 593 ? 8.332 11.640 -0.230 1.00 92.19 593 GLN A O 1
ATOM 4576 N N . ILE A 1 594 ? 7.503 12.563 -2.102 1.00 95.00 594 ILE A N 1
ATOM 4577 C CA . ILE A 1 594 ? 6.116 12.706 -1.612 1.00 95.00 594 ILE A CA 1
ATOM 4578 C C . ILE A 1 594 ? 5.468 11.316 -1.463 1.00 95.00 594 ILE A C 1
ATOM 4580 O O . ILE A 1 594 ? 4.951 10.978 -0.395 1.00 95.00 594 ILE A O 1
ATOM 4584 N N . LEU A 1 595 ? 5.589 10.458 -2.484 1.00 96.38 595 LEU A N 1
ATOM 4585 C CA . LEU A 1 595 ? 5.142 9.062 -2.428 1.00 96.38 595 LEU A CA 1
ATOM 4586 C C . LEU A 1 595 ? 5.865 8.264 -1.338 1.00 96.38 595 LEU A C 1
ATOM 4588 O O . LEU A 1 595 ? 5.228 7.536 -0.581 1.00 96.38 595 LEU A O 1
ATOM 4592 N N . SER A 1 596 ? 7.182 8.434 -1.223 1.00 97.19 596 SER A N 1
ATOM 4593 C CA . SER A 1 596 ? 7.987 7.759 -0.208 1.00 97.19 596 SER A CA 1
ATOM 4594 C C . SER A 1 596 ? 7.625 8.203 1.210 1.00 97.19 596 SER A C 1
ATOM 4596 O O . SER A 1 596 ? 7.478 7.355 2.083 1.00 97.19 596 SER A O 1
ATOM 4598 N N . SER A 1 597 ? 7.347 9.492 1.429 1.00 97.44 597 SER A N 1
ATOM 4599 C CA . SER A 1 597 ? 6.863 9.988 2.728 1.00 97.44 597 SER A CA 1
ATOM 4600 C C . SER A 1 597 ? 5.457 9.470 3.061 1.00 97.44 597 SER A C 1
ATOM 4602 O O . SER A 1 597 ? 5.203 9.100 4.205 1.00 97.44 597 SER A O 1
ATOM 4604 N N . SER A 1 598 ? 4.573 9.343 2.062 1.00 98.19 598 SER A N 1
ATOM 4605 C CA . SER A 1 598 ? 3.240 8.732 2.227 1.00 98.19 598 SER A CA 1
ATOM 4606 C C . SER A 1 598 ? 3.346 7.255 2.646 1.00 98.19 598 SER A C 1
ATOM 4608 O O . SER A 1 598 ? 2.795 6.836 3.661 1.00 98.19 598 SER A O 1
ATOM 4610 N N . LEU A 1 599 ? 4.119 6.458 1.901 1.00 98.56 599 LEU A N 1
ATOM 4611 C CA . LEU A 1 599 ? 4.278 5.018 2.141 1.00 98.56 599 LEU A CA 1
ATOM 4612 C C . LEU A 1 599 ? 5.113 4.698 3.392 1.00 98.56 599 LEU A C 1
ATOM 4614 O O . LEU A 1 599 ? 4.843 3.710 4.075 1.00 98.56 599 LEU A O 1
ATOM 4618 N N . PHE A 1 600 ? 6.106 5.525 3.730 1.00 98.12 600 PHE A N 1
ATOM 4619 C CA . PHE A 1 600 ? 6.865 5.361 4.968 1.00 98.12 600 PHE A CA 1
ATOM 4620 C C . PHE A 1 600 ? 6.035 5.749 6.195 1.00 98.12 600 PHE A C 1
ATOM 4622 O O . PHE A 1 600 ? 6.134 5.072 7.216 1.00 98.12 600 PHE A O 1
ATOM 4629 N N . ARG A 1 601 ? 5.157 6.762 6.099 1.00 97.62 601 ARG A N 1
ATOM 4630 C CA . ARG A 1 601 ? 4.173 7.063 7.151 1.00 97.62 601 ARG A CA 1
ATOM 4631 C C . ARG A 1 601 ? 3.256 5.864 7.400 1.00 97.62 601 ARG A C 1
ATOM 4633 O O . ARG A 1 601 ? 3.167 5.440 8.545 1.00 97.62 601 ARG A O 1
ATOM 4640 N N . LEU A 1 602 ? 2.694 5.253 6.350 1.00 98.50 602 LEU A N 1
ATOM 4641 C CA . LEU A 1 602 ? 1.917 4.007 6.462 1.00 98.50 602 LEU A CA 1
ATOM 4642 C C . LEU A 1 602 ? 2.705 2.901 7.189 1.00 98.50 602 LEU A C 1
ATOM 4644 O O . LEU A 1 602 ? 2.205 2.319 8.146 1.00 98.50 602 LEU A O 1
ATOM 4648 N N . TYR A 1 603 ? 3.955 2.646 6.787 1.00 98.44 603 TYR A N 1
ATOM 4649 C CA . TYR A 1 603 ? 4.826 1.683 7.472 1.00 98.44 603 TYR A CA 1
ATOM 4650 C C . TYR A 1 603 ? 5.004 2.004 8.965 1.00 98.44 603 TYR A C 1
ATOM 4652 O O . TYR A 1 603 ? 4.877 1.099 9.791 1.00 98.44 603 TYR A O 1
ATOM 4660 N N . ARG A 1 604 ? 5.241 3.274 9.328 1.00 97.56 604 ARG A N 1
ATOM 4661 C CA . ARG A 1 604 ? 5.348 3.710 10.730 1.00 97.56 604 ARG A CA 1
ATOM 4662 C C . ARG A 1 604 ? 4.057 3.442 11.510 1.00 97.56 604 ARG A C 1
ATOM 4664 O O . ARG A 1 604 ? 4.144 2.871 12.595 1.00 97.56 604 ARG A O 1
ATOM 4671 N N . CYS A 1 605 ? 2.893 3.799 10.953 1.00 97.56 605 CYS A N 1
ATOM 4672 C CA . CYS A 1 605 ? 1.580 3.609 11.584 1.00 97.56 605 CYS A CA 1
ATOM 4673 C C . CYS A 1 605 ? 1.323 2.151 11.984 1.00 97.56 605 CYS A C 1
ATOM 4675 O O . CYS A 1 605 ? 0.878 1.908 13.099 1.00 97.56 605 CYS A O 1
ATOM 4677 N N . ILE A 1 606 ? 1.629 1.190 11.101 1.00 97.62 606 ILE A N 1
ATOM 4678 C CA . ILE A 1 606 ? 1.222 -0.220 11.262 1.00 97.62 606 ILE A CA 1
ATOM 4679 C C . ILE A 1 606 ? 2.215 -1.096 12.051 1.00 97.62 606 ILE A C 1
ATOM 4681 O O . ILE A 1 606 ? 2.150 -2.324 11.968 1.00 97.62 606 ILE A O 1
ATOM 4685 N N . GLY A 1 607 ? 3.158 -0.476 12.770 1.00 96.88 607 GLY A N 1
ATOM 4686 C CA . GLY A 1 607 ? 4.170 -1.155 13.595 1.00 96.88 607 GLY A CA 1
ATOM 4687 C C . GLY A 1 607 ? 5.621 -0.744 13.312 1.00 96.88 607 GLY A C 1
ATOM 4688 O O . GLY A 1 607 ? 6.521 -1.090 14.077 1.00 96.88 607 GLY A O 1
ATOM 4689 N N . GLY A 1 608 ? 5.877 0.045 12.263 1.00 96.75 608 GLY A N 1
ATOM 4690 C CA . GLY A 1 608 ? 7.210 0.569 11.942 1.00 96.75 608 GLY A CA 1
ATOM 4691 C C . GLY A 1 608 ? 7.801 1.487 13.023 1.00 96.75 608 GLY A C 1
ATOM 4692 O O . GLY A 1 608 ? 9.020 1.636 13.098 1.00 96.75 608 GLY A O 1
ATOM 4693 N N . ASP A 1 609 ? 6.967 2.062 13.893 1.00 95.06 609 ASP A N 1
ATOM 4694 C CA . ASP A 1 609 ? 7.393 2.834 15.070 1.00 95.06 609 ASP A CA 1
ATOM 4695 C C . ASP A 1 609 ? 7.350 2.043 16.390 1.00 95.06 609 ASP A C 1
ATOM 4697 O O . ASP A 1 609 ? 7.610 2.613 17.447 1.00 95.06 609 ASP A O 1
ATOM 4701 N N . THR A 1 610 ? 7.110 0.726 16.378 1.00 95.94 610 THR A N 1
ATOM 4702 C CA . THR A 1 610 ? 7.067 -0.071 17.618 1.00 95.94 610 THR A CA 1
ATOM 4703 C C . THR A 1 610 ? 8.427 -0.153 18.316 1.00 95.94 610 THR A C 1
ATOM 4705 O O . THR A 1 610 ? 9.487 -0.293 17.696 1.00 95.94 610 THR A O 1
ATOM 4708 N N . HIS A 1 611 ? 8.390 -0.035 19.637 1.00 93.00 611 HIS A N 1
ATOM 4709 C CA . HIS A 1 611 ? 9.508 -0.131 20.566 1.00 93.00 611 HIS A CA 1
ATOM 4710 C C . HIS A 1 611 ? 9.233 -1.234 21.592 1.00 93.00 611 HIS A C 1
ATOM 4712 O O . HIS A 1 611 ? 8.078 -1.542 21.881 1.00 93.00 611 HIS A O 1
ATOM 4718 N N . GLN A 1 612 ? 10.286 -1.813 22.165 1.00 90.62 612 GLN A N 1
ATOM 4719 C CA . GLN A 1 612 ? 10.157 -2.829 23.210 1.00 90.62 612 GLN A CA 1
ATOM 4720 C C . GLN A 1 612 ? 9.493 -2.225 24.457 1.00 90.62 612 GLN A C 1
ATOM 4722 O O . GLN A 1 612 ? 9.976 -1.215 24.967 1.00 90.62 612 GLN A O 1
ATOM 4727 N N . ARG A 1 613 ? 8.431 -2.859 24.983 1.00 85.12 613 ARG A N 1
ATOM 4728 C CA . ARG A 1 613 ? 7.702 -2.398 26.188 1.00 85.12 613 ARG A CA 1
ATOM 4729 C C . ARG A 1 613 ? 8.651 -2.093 27.352 1.00 85.12 613 ARG A C 1
ATOM 4731 O O . ARG A 1 613 ? 8.639 -0.994 27.889 1.00 85.12 613 ARG A O 1
ATOM 4738 N N . ASP A 1 614 ? 9.518 -3.049 27.681 1.00 84.25 614 ASP A N 1
ATOM 4739 C CA . ASP A 1 614 ? 10.424 -2.971 28.839 1.00 84.25 614 ASP A CA 1
ATOM 4740 C C . ASP A 1 614 ? 11.663 -2.087 28.585 1.00 84.25 614 ASP A C 1
ATOM 4742 O O . ASP A 1 614 ? 12.483 -1.873 29.477 1.00 84.25 614 ASP A O 1
ATOM 4746 N N . ALA A 1 615 ? 11.816 -1.566 27.363 1.00 85.06 615 ALA A N 1
ATOM 4747 C CA . ALA A 1 615 ? 12.875 -0.638 26.986 1.00 85.06 615 ALA A CA 1
ATOM 4748 C C . ALA A 1 615 ? 12.394 0.318 25.872 1.00 85.06 615 ALA A C 1
ATOM 4750 O O . ALA A 1 615 ? 12.822 0.168 24.726 1.00 85.06 615 ALA A O 1
ATOM 4751 N N . PRO A 1 616 ? 11.557 1.336 26.170 1.00 80.88 616 PRO A N 1
ATOM 4752 C CA . PRO A 1 616 ? 10.897 2.163 25.146 1.00 80.88 616 PRO A CA 1
ATOM 4753 C C . PRO A 1 616 ? 11.823 2.953 24.205 1.00 80.88 616 PRO A C 1
ATOM 4755 O O . PRO A 1 616 ? 11.377 3.453 23.178 1.00 80.88 616 PRO A O 1
ATOM 4758 N N . ALA A 1 617 ? 13.119 3.068 24.514 1.00 83.31 617 ALA A N 1
ATOM 4759 C CA . ALA A 1 617 ? 14.124 3.637 23.610 1.00 83.31 617 ALA A CA 1
ATOM 4760 C C . ALA A 1 617 ? 14.634 2.638 22.545 1.00 83.31 617 ALA A C 1
ATOM 4762 O O . ALA A 1 617 ? 15.237 3.046 21.551 1.00 83.31 617 ALA A O 1
ATOM 4763 N N . THR A 1 618 ? 14.398 1.338 22.730 1.00 89.12 618 THR A N 1
ATOM 4764 C CA . THR A 1 618 ? 14.875 0.248 21.869 1.00 89.12 618 THR A CA 1
ATOM 4765 C C . THR A 1 618 ? 13.806 -0.117 20.834 1.00 89.12 618 THR A C 1
ATOM 4767 O O . THR A 1 618 ? 12.681 -0.429 21.224 1.00 89.12 618 THR A O 1
ATOM 4770 N N . PRO A 1 619 ? 14.106 -0.085 19.522 1.00 91.50 619 PRO A N 1
ATOM 4771 C CA . PRO A 1 619 ? 13.203 -0.583 18.483 1.00 91.50 619 PRO A CA 1
ATOM 4772 C C . PRO A 1 619 ? 12.791 -2.042 18.707 1.00 91.50 619 PRO A C 1
ATOM 4774 O O . PRO A 1 619 ? 13.638 -2.877 19.028 1.00 91.50 619 PRO A O 1
ATOM 4777 N N . ASP A 1 620 ? 11.521 -2.369 18.470 1.00 93.88 620 ASP A N 1
ATOM 4778 C CA . ASP A 1 620 ? 11.114 -3.764 18.299 1.00 93.88 620 ASP A CA 1
ATOM 4779 C C . ASP A 1 620 ? 11.429 -4.195 16.861 1.00 93.88 620 ASP A C 1
ATOM 4781 O O . ASP A 1 620 ? 10.783 -3.757 15.908 1.00 93.88 620 ASP A O 1
ATOM 4785 N N . ALA A 1 621 ? 12.478 -4.998 16.690 1.00 91.88 621 ALA A N 1
ATOM 4786 C CA . ALA A 1 621 ? 12.947 -5.382 15.364 1.00 91.88 621 ALA A CA 1
ATOM 4787 C C . ALA A 1 621 ? 11.967 -6.315 14.636 1.00 91.88 621 ALA A C 1
ATOM 4789 O O . ALA A 1 621 ? 11.846 -6.220 13.415 1.00 91.88 621 ALA A O 1
ATOM 4790 N N . ASP A 1 622 ? 11.260 -7.196 15.347 1.00 92.69 622 ASP A N 1
ATOM 4791 C CA . ASP A 1 622 ? 10.414 -8.210 14.713 1.00 92.69 622 ASP A CA 1
ATOM 4792 C C . ASP A 1 622 ? 9.031 -7.650 14.359 1.00 92.69 622 ASP A C 1
ATOM 4794 O O . ASP A 1 622 ? 8.527 -7.941 13.271 1.00 92.69 622 ASP A O 1
ATOM 4798 N N . GLU A 1 623 ? 8.475 -6.741 15.168 1.00 94.19 623 GLU A N 1
ATOM 4799 C CA . GLU A 1 623 ? 7.272 -5.991 14.782 1.00 94.19 623 GLU A CA 1
ATOM 4800 C C . GLU A 1 623 ? 7.555 -5.028 13.618 1.00 94.19 623 GLU A C 1
ATOM 4802 O O . GLU A 1 623 ? 6.787 -4.967 12.654 1.00 94.19 623 GLU A O 1
ATOM 4807 N N . ARG A 1 624 ? 8.713 -4.351 13.618 1.00 96.31 624 ARG A N 1
ATOM 4808 C CA . ARG A 1 624 ? 9.132 -3.524 12.472 1.00 96.31 624 ARG A CA 1
ATOM 4809 C C . ARG A 1 624 ? 9.351 -4.358 11.213 1.00 96.31 624 ARG A C 1
ATOM 4811 O O . ARG A 1 624 ? 8.975 -3.919 10.127 1.00 96.31 624 ARG A O 1
ATOM 4818 N N . ARG A 1 625 ? 9.888 -5.582 11.318 1.00 95.94 625 ARG A N 1
ATOM 4819 C CA . ARG A 1 625 ? 9.912 -6.523 10.182 1.00 95.94 625 ARG A CA 1
ATOM 4820 C C . ARG A 1 625 ? 8.499 -6.889 9.730 1.00 95.94 625 ARG A C 1
ATOM 4822 O O . ARG A 1 625 ? 8.263 -6.878 8.525 1.00 95.94 625 ARG A O 1
ATOM 4829 N N . ARG A 1 626 ? 7.567 -7.174 10.647 1.00 96.19 626 ARG A N 1
ATOM 4830 C CA . ARG A 1 626 ? 6.169 -7.517 10.321 1.00 96.19 626 ARG A CA 1
ATOM 4831 C C . ARG A 1 626 ? 5.498 -6.401 9.515 1.00 96.19 626 ARG A C 1
ATOM 4833 O O . ARG A 1 626 ? 4.976 -6.668 8.433 1.00 96.19 626 ARG A O 1
ATOM 4840 N N . ALA A 1 627 ? 5.617 -5.155 9.976 1.00 97.56 627 ALA A N 1
ATOM 4841 C CA . ALA A 1 627 ? 5.165 -3.961 9.261 1.00 97.56 627 ALA A CA 1
ATOM 4842 C C . ALA A 1 627 ? 5.862 -3.793 7.894 1.00 97.56 627 ALA A C 1
ATOM 4844 O O . ALA A 1 627 ? 5.201 -3.613 6.871 1.00 97.56 627 ALA A O 1
ATOM 4845 N N . SER A 1 628 ? 7.194 -3.904 7.854 1.00 97.88 628 SER A N 1
ATOM 4846 C CA . SER A 1 628 ? 8.007 -3.750 6.637 1.00 97.88 628 SER A CA 1
ATOM 4847 C C . SER A 1 628 ? 7.643 -4.766 5.551 1.00 97.88 628 SER A C 1
ATOM 4849 O O . SER A 1 628 ? 7.401 -4.391 4.402 1.00 97.88 628 SER A O 1
ATOM 4851 N N . HIS A 1 629 ? 7.535 -6.049 5.910 1.00 97.12 629 HIS A N 1
ATOM 4852 C CA . HIS A 1 629 ? 7.143 -7.100 4.976 1.00 97.12 629 HIS A CA 1
ATOM 4853 C C . HIS A 1 629 ? 5.709 -6.893 4.453 1.00 97.12 629 HIS A C 1
ATOM 4855 O O . HIS A 1 629 ? 5.479 -7.120 3.265 1.00 97.12 629 HIS A O 1
ATOM 4861 N N . TYR A 1 630 ? 4.769 -6.411 5.280 1.00 97.56 630 TYR A N 1
ATOM 4862 C CA . TYR A 1 630 ? 3.395 -6.167 4.828 1.00 97.56 630 TYR A CA 1
ATOM 4863 C C . TYR A 1 630 ? 3.275 -4.962 3.886 1.00 97.56 630 TYR A C 1
ATOM 4865 O O . TYR A 1 630 ? 2.672 -5.093 2.826 1.00 97.56 630 TYR A O 1
ATOM 4873 N N . VAL A 1 631 ? 3.898 -3.810 4.179 1.00 98.38 631 VAL A N 1
ATOM 4874 C CA . VAL A 1 631 ? 3.825 -2.658 3.251 1.00 98.38 631 VAL A CA 1
ATOM 4875 C C . VAL A 1 631 ? 4.544 -2.952 1.928 1.00 98.38 631 VAL A C 1
ATOM 4877 O O . VAL A 1 631 ? 4.058 -2.556 0.870 1.00 98.38 631 VAL A O 1
ATOM 4880 N N . LEU A 1 632 ? 5.648 -3.710 1.945 1.00 97.81 632 LEU A N 1
ATOM 4881 C CA . LEU A 1 632 ? 6.283 -4.191 0.710 1.00 97.81 632 LEU A CA 1
ATOM 4882 C C . LEU A 1 632 ? 5.350 -5.115 -0.094 1.00 97.81 632 LEU A C 1
ATOM 4884 O O . LEU A 1 632 ? 5.272 -4.966 -1.313 1.00 97.81 632 LEU A O 1
ATOM 4888 N N . TYR A 1 633 ? 4.621 -6.020 0.571 1.00 96.19 633 TYR A N 1
ATOM 4889 C CA . TYR A 1 633 ? 3.585 -6.838 -0.066 1.00 96.19 633 TYR A CA 1
ATOM 4890 C C . TYR A 1 633 ? 2.474 -5.977 -0.683 1.00 96.19 633 TYR A C 1
ATOM 4892 O O . TYR A 1 633 ? 2.177 -6.157 -1.860 1.00 96.19 633 TYR A O 1
ATOM 4900 N N . LEU A 1 634 ? 1.919 -5.007 0.052 1.00 97.19 634 LEU A N 1
ATOM 4901 C CA . LEU A 1 634 ? 0.856 -4.124 -0.446 1.00 97.19 634 LEU A CA 1
ATOM 4902 C C . LEU A 1 634 ? 1.294 -3.320 -1.675 1.00 97.19 634 LEU A C 1
ATOM 4904 O O . LEU A 1 634 ? 0.558 -3.260 -2.654 1.00 97.19 634 LEU A O 1
ATOM 4908 N N . ILE A 1 635 ? 2.506 -2.752 -1.664 1.00 98.00 635 ILE A N 1
ATOM 4909 C CA . ILE A 1 635 ? 3.071 -2.025 -2.814 1.00 98.00 635 ILE A CA 1
ATOM 4910 C C . ILE A 1 635 ? 3.197 -2.951 -4.037 1.00 98.00 635 ILE A C 1
ATOM 4912 O O . ILE A 1 635 ? 2.836 -2.566 -5.150 1.00 98.00 635 ILE A O 1
ATOM 4916 N N . MET A 1 636 ? 3.686 -4.179 -3.840 1.00 95.00 636 MET A N 1
ATOM 4917 C CA . MET A 1 636 ? 3.846 -5.178 -4.904 1.00 95.00 636 MET A CA 1
ATOM 4918 C C . MET A 1 636 ? 2.501 -5.681 -5.446 1.00 95.00 636 MET A C 1
ATOM 4920 O O . MET A 1 636 ? 2.313 -5.752 -6.660 1.00 95.00 636 MET A O 1
ATOM 4924 N N . GLN A 1 637 ? 1.545 -5.979 -4.566 1.00 92.81 637 GLN A N 1
ATOM 4925 C CA . GLN A 1 637 ? 0.208 -6.422 -4.947 1.00 92.81 637 GLN A CA 1
ATOM 4926 C C . GLN A 1 637 ? -0.554 -5.293 -5.654 1.00 92.81 637 GLN A C 1
ATOM 4928 O O . GLN A 1 637 ? -1.088 -5.529 -6.731 1.00 92.81 637 GLN A O 1
ATOM 4933 N N . ALA A 1 638 ? -0.519 -4.053 -5.155 1.00 94.31 638 ALA A N 1
ATOM 4934 C CA . ALA A 1 638 ? -1.132 -2.903 -5.828 1.00 94.31 638 ALA A CA 1
ATOM 4935 C C . ALA A 1 638 ? -0.612 -2.730 -7.267 1.00 94.31 638 ALA A C 1
ATOM 4937 O O . ALA A 1 638 ? -1.412 -2.588 -8.190 1.00 94.31 638 ALA A O 1
ATOM 4938 N N . MET A 1 639 ? 0.706 -2.848 -7.493 1.00 92.12 639 MET A N 1
ATOM 4939 C CA . MET A 1 639 ? 1.278 -2.831 -8.849 1.00 92.12 639 MET A CA 1
ATOM 4940 C C . MET A 1 639 ? 0.752 -3.963 -9.746 1.00 92.12 639 MET A C 1
ATOM 4942 O O . MET A 1 639 ? 0.558 -3.741 -10.940 1.00 92.12 639 MET A O 1
ATOM 4946 N N . GLN A 1 640 ? 0.493 -5.157 -9.201 1.00 87.94 640 GLN A N 1
ATOM 4947 C CA . GLN A 1 640 ? -0.120 -6.272 -9.939 1.00 87.94 640 GLN A CA 1
ATOM 4948 C C . GLN A 1 640 ? -1.605 -6.036 -10.256 1.00 87.94 640 GLN A C 1
ATOM 4950 O O . GLN A 1 640 ? -2.052 -6.432 -11.335 1.00 87.94 640 GLN A O 1
ATOM 4955 N N . LEU A 1 641 ? -2.353 -5.394 -9.348 1.00 88.38 641 LEU A N 1
ATOM 4956 C CA . LEU A 1 641 ? -3.776 -5.074 -9.520 1.00 88.38 641 LEU A CA 1
ATOM 4957 C C . LEU A 1 641 ? -4.014 -4.009 -10.601 1.00 88.38 641 LEU A C 1
ATOM 4959 O O . LEU A 1 641 ? -4.963 -4.140 -11.369 1.00 88.38 641 LEU A O 1
ATOM 4963 N N . MET A 1 642 ? -3.117 -3.022 -10.721 1.00 87.56 642 MET A N 1
ATOM 4964 C CA . MET A 1 642 ? -3.164 -1.976 -11.757 1.00 87.56 642 MET A CA 1
ATOM 4965 C C . MET A 1 642 ? -3.241 -2.529 -13.194 1.00 87.56 642 MET A C 1
ATOM 4967 O O . MET A 1 642 ? -3.924 -1.955 -14.040 1.00 87.56 642 MET A O 1
ATOM 4971 N N . GLY A 1 643 ? -2.551 -3.640 -13.479 1.00 79.06 643 GLY A N 1
ATOM 4972 C CA . GLY A 1 643 ? -2.481 -4.234 -14.819 1.00 79.06 643 GLY A CA 1
ATOM 4973 C C . GLY A 1 643 ? -1.655 -3.427 -15.838 1.00 79.06 643 GLY A C 1
ATOM 4974 O O . GLY A 1 643 ? -0.911 -2.512 -15.490 1.00 79.06 643 GLY A O 1
ATOM 4975 N N . ASP A 1 644 ? -1.757 -3.802 -17.119 1.00 77.81 644 ASP A N 1
ATOM 4976 C CA . ASP A 1 644 ? -1.022 -3.185 -18.238 1.00 77.81 644 ASP A CA 1
ATOM 4977 C C . ASP A 1 644 ? -1.451 -1.719 -18.444 1.00 77.81 644 ASP A C 1
ATOM 4979 O O . ASP A 1 644 ? -2.590 -1.449 -18.827 1.00 77.81 644 ASP A O 1
ATOM 4983 N N . ALA A 1 645 ? -0.516 -0.776 -18.275 1.00 71.88 645 ALA A N 1
ATOM 4984 C CA . ALA A 1 645 ? -0.753 0.670 -18.361 1.00 71.88 645 ALA A CA 1
ATOM 4985 C C . ALA A 1 645 ? -1.167 1.168 -19.765 1.00 71.88 645 ALA A C 1
ATOM 4987 O O . ALA A 1 645 ? -1.510 2.339 -19.949 1.00 71.88 645 ALA A O 1
ATOM 4988 N N . ARG A 1 646 ? -1.136 0.283 -20.772 1.00 66.81 646 ARG A N 1
ATOM 4989 C CA . ARG A 1 646 ? -1.690 0.511 -22.120 1.00 66.81 646 ARG A CA 1
ATOM 4990 C C . ARG A 1 646 ? -3.201 0.245 -22.188 1.00 66.81 646 ARG A C 1
ATOM 4992 O O . ARG A 1 646 ? -3.840 0.664 -23.147 1.00 66.81 646 ARG A O 1
ATOM 4999 N N . ILE A 1 647 ? -3.754 -0.461 -21.202 1.00 70.31 647 ILE A N 1
ATOM 5000 C CA . ILE A 1 647 ? -5.187 -0.725 -21.035 1.00 70.31 647 ILE A CA 1
ATOM 5001 C C . ILE A 1 647 ? -5.765 0.360 -20.129 1.00 70.31 647 ILE A C 1
ATOM 5003 O O . ILE A 1 647 ? -6.420 1.276 -20.616 1.00 70.31 647 ILE A O 1
ATOM 5007 N N . GLN A 1 648 ? -5.459 0.285 -18.831 1.00 77.62 648 GLN A N 1
ATOM 5008 C CA . GLN A 1 648 ? -5.857 1.257 -17.820 1.00 77.62 648 GLN A CA 1
ATOM 5009 C C . GLN A 1 648 ? -4.593 1.853 -17.212 1.00 77.62 648 GLN A C 1
ATOM 5011 O O . GLN A 1 648 ? -3.714 1.127 -16.755 1.00 77.62 648 GLN A O 1
ATOM 5016 N N . ALA A 1 649 ? -4.483 3.177 -17.243 1.00 73.38 649 ALA A N 1
ATOM 5017 C CA . ALA A 1 649 ? -3.358 3.883 -16.659 1.00 73.38 649 ALA A CA 1
ATOM 5018 C C . ALA A 1 649 ? -3.739 4.442 -15.288 1.00 73.38 649 ALA A C 1
ATOM 5020 O O . ALA A 1 649 ? -4.653 5.254 -15.169 1.00 73.38 649 ALA A O 1
ATOM 5021 N N . THR A 1 650 ? -2.981 4.062 -14.262 1.00 83.00 650 THR A N 1
ATOM 5022 C CA . THR A 1 650 ? -3.053 4.683 -12.934 1.00 83.00 650 THR A CA 1
ATOM 5023 C C . THR A 1 650 ? -2.387 6.058 -13.005 1.00 83.00 650 THR A C 1
ATOM 5025 O O . THR A 1 650 ? -1.178 6.206 -12.793 1.00 83.00 650 THR A O 1
ATOM 5028 N N . SER A 1 651 ? -3.181 7.049 -13.413 1.00 79.62 651 SER A N 1
ATOM 5029 C CA . SER A 1 651 ? -2.718 8.399 -13.738 1.00 79.62 651 SER A CA 1
ATOM 5030 C C . SER A 1 651 ? -2.490 9.283 -12.511 1.00 79.62 651 SER A C 1
ATOM 5032 O O . SER A 1 651 ? -1.612 10.144 -12.549 1.00 79.62 651 SER A O 1
ATOM 5034 N N . THR A 1 652 ? -3.221 9.044 -11.417 1.00 86.81 652 THR A N 1
ATOM 5035 C CA . THR A 1 652 ? -3.237 9.894 -10.213 1.00 86.81 652 THR A CA 1
ATOM 5036 C C . THR A 1 652 ? -2.792 9.120 -8.961 1.00 86.81 652 THR A C 1
ATOM 5038 O O . THR A 1 652 ? -2.881 7.887 -8.935 1.00 86.81 652 THR A O 1
ATOM 5041 N N . PRO A 1 653 ? -2.311 9.804 -7.902 1.00 92.50 653 PRO A N 1
ATOM 5042 C CA . PRO A 1 653 ? -2.000 9.153 -6.630 1.00 92.50 653 PRO A CA 1
ATOM 5043 C C . PRO A 1 653 ? -3.236 8.544 -5.947 1.00 92.50 653 PRO A C 1
ATOM 5045 O O . PRO A 1 653 ? -3.096 7.501 -5.313 1.00 92.50 653 PRO A O 1
ATOM 5048 N N . ALA A 1 654 ? -4.439 9.109 -6.116 1.00 93.75 654 ALA A N 1
ATOM 5049 C CA . ALA A 1 654 ? -5.674 8.529 -5.576 1.00 93.75 654 ALA A CA 1
ATOM 5050 C C . ALA A 1 654 ? -5.990 7.165 -6.213 1.00 93.75 654 ALA A C 1
ATOM 5052 O O . ALA A 1 654 ? -6.291 6.207 -5.503 1.00 93.75 654 ALA A O 1
ATOM 5053 N N . MET A 1 655 ? -5.789 7.010 -7.530 1.00 93.62 655 MET A N 1
ATOM 5054 C CA . MET A 1 655 ? -5.896 5.694 -8.179 1.00 93.62 655 MET A CA 1
ATOM 5055 C C . MET A 1 655 ? -4.885 4.676 -7.616 1.00 93.62 655 MET A C 1
ATOM 5057 O O . MET A 1 655 ? -5.151 3.480 -7.648 1.00 93.62 655 MET A O 1
ATOM 5061 N N . PHE A 1 656 ? -3.733 5.106 -7.088 1.00 96.12 656 PHE A N 1
ATOM 5062 C CA . PHE A 1 656 ? -2.790 4.202 -6.415 1.00 96.12 656 PHE A CA 1
ATOM 5063 C C . PHE A 1 656 ? -3.201 3.891 -4.966 1.00 96.12 656 PHE A C 1
ATOM 5065 O O . PHE A 1 656 ? -3.047 2.749 -4.534 1.00 96.12 656 PHE A O 1
ATOM 5072 N N . VAL A 1 657 ? -3.796 4.850 -4.244 1.00 97.56 657 VAL A N 1
ATOM 5073 C CA . VAL A 1 657 ? -4.452 4.599 -2.946 1.00 97.56 657 VAL A CA 1
ATOM 5074 C C . VAL A 1 657 ? -5.557 3.554 -3.095 1.00 97.56 657 VAL A C 1
ATOM 5076 O O . VAL A 1 657 ? -5.585 2.612 -2.304 1.00 97.56 657 VAL A O 1
ATOM 5079 N N . HIS A 1 658 ? -6.374 3.634 -4.152 1.00 96.00 658 HIS A N 1
ATOM 5080 C CA . HIS A 1 658 ? -7.371 2.613 -4.484 1.00 96.00 658 HIS A CA 1
ATOM 5081 C C . HIS A 1 658 ? -6.754 1.213 -4.520 1.00 96.00 658 HIS A C 1
ATOM 5083 O O . HIS A 1 658 ? -7.156 0.326 -3.770 1.00 96.00 658 HIS A O 1
ATOM 5089 N N . TRP A 1 659 ? -5.723 1.011 -5.347 1.00 95.50 659 TRP A N 1
ATOM 5090 C CA . TRP A 1 659 ? -5.084 -0.298 -5.496 1.00 95.50 659 TRP A CA 1
ATOM 5091 C C . TRP A 1 659 ? -4.348 -0.774 -4.235 1.00 95.50 659 TRP A C 1
ATOM 5093 O O . TRP A 1 659 ? -4.277 -1.981 -4.013 1.00 95.50 659 TRP A O 1
ATOM 5103 N N . LEU A 1 660 ? -3.858 0.130 -3.377 1.00 97.50 660 LEU A N 1
ATOM 5104 C CA . LEU A 1 660 ? -3.338 -0.222 -2.049 1.00 97.50 660 LEU A CA 1
ATOM 5105 C C . LEU A 1 660 ? -4.452 -0.695 -1.102 1.00 97.50 660 LEU A C 1
ATOM 5107 O O . LEU A 1 660 ? -4.272 -1.714 -0.438 1.00 97.50 660 LEU A O 1
ATOM 5111 N N . ARG A 1 661 ? -5.612 -0.018 -1.071 1.00 96.56 661 ARG A N 1
ATOM 5112 C CA . ARG A 1 661 ? -6.790 -0.471 -0.306 1.00 96.56 661 ARG A CA 1
ATOM 5113 C C . ARG A 1 661 ? -7.248 -1.844 -0.813 1.00 96.56 661 ARG A C 1
ATOM 5115 O O . ARG A 1 661 ? -7.395 -2.761 -0.012 1.00 96.56 661 ARG A O 1
ATOM 5122 N N . GLN A 1 662 ? -7.363 -2.037 -2.133 1.00 93.88 662 GLN A N 1
ATOM 5123 C CA . GLN A 1 662 ? -7.704 -3.342 -2.722 1.00 93.88 662 GLN A CA 1
ATOM 5124 C C . GLN A 1 662 ? -6.684 -4.440 -2.380 1.00 93.88 662 GLN A C 1
ATOM 5126 O O . GLN A 1 662 ? -7.078 -5.581 -2.147 1.00 93.88 662 GLN A O 1
ATOM 5131 N N . ALA A 1 663 ? -5.387 -4.119 -2.332 1.00 93.38 663 ALA A N 1
ATOM 5132 C CA . ALA A 1 663 ? -4.345 -5.064 -1.934 1.00 93.38 663 ALA A CA 1
ATOM 5133 C C . ALA A 1 663 ? -4.478 -5.513 -0.468 1.00 93.38 663 ALA A C 1
ATOM 5135 O O . ALA A 1 663 ? -4.216 -6.678 -0.179 1.00 93.38 663 ALA A O 1
ATOM 5136 N N . ASP A 1 664 ? -4.917 -4.628 0.433 1.00 94.81 664 ASP A N 1
ATOM 5137 C CA . ASP A 1 664 ? -5.205 -4.984 1.828 1.00 94.81 664 ASP A CA 1
ATOM 5138 C C . ASP A 1 664 ? -6.514 -5.772 1.975 1.00 94.81 664 ASP A C 1
ATOM 5140 O O . ASP A 1 664 ? -6.585 -6.666 2.811 1.00 94.81 664 ASP A O 1
ATOM 5144 N N . LEU A 1 665 ? -7.525 -5.519 1.135 1.00 89.06 665 LEU A N 1
ATOM 5145 C CA . LEU A 1 665 ? -8.801 -6.255 1.149 1.00 89.06 665 LEU A CA 1
ATOM 5146 C C . LEU A 1 665 ? -8.690 -7.737 0.714 1.00 89.06 665 LEU A C 1
ATOM 5148 O O . LEU A 1 665 ? -9.702 -8.433 0.659 1.00 89.06 665 LEU A O 1
ATOM 5152 N N . GLN A 1 666 ? -7.490 -8.243 0.408 1.00 73.94 666 GLN A N 1
ATOM 5153 C CA . GLN A 1 666 ? -7.260 -9.660 0.105 1.00 73.94 666 GLN A CA 1
ATOM 5154 C C . GLN A 1 666 ? -7.778 -10.566 1.243 1.00 73.94 666 GLN A C 1
ATOM 5156 O O . GLN A 1 666 ? -7.506 -10.300 2.416 1.00 73.94 666 GLN A O 1
ATOM 5161 N N . PRO A 1 667 ? -8.542 -11.630 0.933 1.00 66.06 667 PRO A N 1
ATOM 5162 C CA . PRO A 1 667 ? -9.316 -12.335 1.944 1.00 66.06 667 PRO A CA 1
ATOM 5163 C C . PRO A 1 667 ? -8.465 -13.244 2.841 1.00 66.06 667 PRO A C 1
ATOM 5165 O O . PRO A 1 667 ? -7.443 -13.800 2.435 1.00 66.06 667 PRO A O 1
ATOM 5168 N N . GLY A 1 668 ? -8.940 -13.451 4.069 1.00 79.19 668 GLY A N 1
ATOM 5169 C CA . GLY A 1 668 ? -8.282 -14.297 5.061 1.00 79.19 668 GLY A CA 1
ATOM 5170 C C . GLY A 1 668 ? -7.058 -13.646 5.715 1.00 79.19 668 GLY A C 1
ATOM 5171 O O . GLY A 1 668 ? -7.017 -12.441 5.966 1.00 79.19 668 GLY A O 1
ATOM 5172 N N . ALA A 1 669 ? -6.066 -14.477 6.043 1.00 84.00 669 ALA A N 1
ATOM 5173 C CA . ALA A 1 669 ? -4.836 -14.060 6.709 1.00 84.00 669 ALA A CA 1
ATOM 5174 C C . ALA A 1 669 ? -3.626 -14.191 5.776 1.00 84.00 669 ALA A C 1
ATOM 5176 O O . ALA A 1 669 ? -3.190 -15.298 5.448 1.00 84.00 669 ALA A O 1
ATOM 5177 N N . TRP A 1 670 ? -3.032 -13.054 5.416 1.00 89.81 670 TRP A N 1
ATOM 5178 C CA . TRP A 1 670 ? -1.727 -13.016 4.768 1.00 89.81 670 TRP A CA 1
ATOM 5179 C C . TRP A 1 670 ? -0.670 -13.631 5.691 1.00 89.81 670 TRP A C 1
ATOM 5181 O O . TRP A 1 670 ? -0.617 -13.352 6.892 1.00 89.81 670 TRP A O 1
ATOM 5191 N N . THR A 1 671 ? 0.182 -14.483 5.123 1.00 89.38 671 THR A N 1
ATOM 5192 C CA . THR A 1 671 ? 1.295 -15.126 5.825 1.00 89.38 671 THR A CA 1
ATOM 5193 C C . THR A 1 671 ? 2.543 -15.047 4.961 1.00 89.38 671 THR A C 1
ATOM 5195 O O . THR A 1 671 ? 2.540 -15.576 3.853 1.00 89.38 671 THR A O 1
ATOM 5198 N N . ALA A 1 672 ? 3.620 -14.457 5.485 1.00 89.69 672 ALA A N 1
ATOM 5199 C CA . ALA A 1 672 ? 4.917 -14.425 4.818 1.00 89.69 672 ALA A CA 1
ATOM 5200 C C . ALA A 1 672 ? 5.964 -15.240 5.580 1.00 89.69 672 ALA A C 1
ATOM 5202 O O . ALA A 1 672 ? 6.394 -14.863 6.671 1.00 89.69 672 ALA A O 1
ATOM 5203 N N . ALA A 1 673 ? 6.395 -16.355 4.989 1.00 86.50 673 ALA A N 1
ATOM 5204 C CA . ALA A 1 673 ? 7.469 -17.186 5.521 1.00 86.50 673 ALA A CA 1
ATOM 5205 C C . ALA A 1 673 ? 8.826 -16.686 5.001 1.00 86.50 673 ALA A C 1
ATOM 5207 O O . ALA A 1 673 ? 9.169 -16.903 3.842 1.00 86.50 673 ALA A O 1
ATOM 5208 N N . PHE A 1 674 ? 9.609 -16.030 5.860 1.00 82.62 674 PHE A N 1
ATOM 5209 C CA . PHE A 1 674 ? 10.939 -15.512 5.532 1.00 82.62 674 PHE A CA 1
ATOM 5210 C C . PHE A 1 674 ? 11.947 -16.021 6.583 1.00 82.62 674 PHE A C 1
ATOM 5212 O O . PHE A 1 674 ? 12.203 -15.338 7.581 1.00 82.62 674 PHE A O 1
ATOM 5219 N N . PRO A 1 675 ? 12.468 -17.257 6.418 1.00 70.50 675 PRO A N 1
ATOM 5220 C CA . PRO A 1 675 ? 13.124 -18.001 7.493 1.00 70.50 675 PRO A CA 1
ATOM 5221 C C . PRO A 1 675 ? 14.279 -17.248 8.183 1.00 70.50 675 PRO A C 1
ATOM 5223 O O . PRO A 1 675 ? 15.106 -16.643 7.498 1.00 70.50 675 PRO A O 1
ATOM 5226 N N . PRO A 1 676 ? 14.384 -17.314 9.526 1.00 80.06 676 PRO A N 1
ATOM 5227 C CA . PRO A 1 676 ? 13.623 -18.183 10.433 1.00 80.06 676 PRO A CA 1
ATOM 5228 C C . PRO A 1 676 ? 12.228 -17.657 10.824 1.00 80.06 676 PRO A C 1
ATOM 5230 O O . PRO A 1 676 ? 11.529 -18.331 11.574 1.00 80.06 676 PRO A O 1
ATOM 5233 N N . LEU A 1 677 ? 11.823 -16.475 10.352 1.00 86.75 677 LEU A N 1
ATOM 5234 C CA . LEU A 1 677 ? 10.606 -15.796 10.799 1.00 86.75 677 LEU A CA 1
ATOM 5235 C C . LEU A 1 677 ? 9.392 -16.121 9.914 1.00 86.75 677 LEU A C 1
ATOM 5237 O O . LEU A 1 677 ? 9.512 -16.408 8.721 1.00 86.75 677 LEU A O 1
ATOM 5241 N N . VAL A 1 678 ? 8.201 -16.042 10.512 1.00 89.62 678 VAL A N 1
ATOM 5242 C CA . VAL A 1 678 ? 6.914 -16.131 9.813 1.00 89.62 678 VAL A CA 1
ATOM 5243 C C . VAL A 1 678 ? 6.042 -14.971 10.275 1.00 89.62 678 VAL A C 1
ATOM 5245 O O . VAL A 1 678 ? 5.662 -14.900 11.441 1.00 89.62 678 VAL A O 1
ATOM 5248 N N . PHE A 1 679 ? 5.722 -14.068 9.357 1.00 92.75 679 PHE A N 1
ATOM 5249 C CA . PHE A 1 679 ? 4.875 -12.905 9.611 1.00 92.75 679 PHE A CA 1
ATOM 5250 C C . PHE A 1 679 ? 3.424 -13.215 9.248 1.00 92.75 679 PHE A C 1
ATOM 5252 O O . PHE A 1 679 ? 3.173 -13.953 8.295 1.00 92.75 679 PHE A O 1
ATOM 5259 N N . ARG A 1 680 ? 2.471 -12.650 9.997 1.00 91.94 680 ARG A N 1
ATOM 5260 C CA . ARG A 1 680 ? 1.028 -12.770 9.742 1.00 91.94 680 ARG A CA 1
ATOM 5261 C C . ARG A 1 680 ? 0.301 -11.452 10.004 1.00 91.94 680 ARG A C 1
ATOM 5263 O O . ARG A 1 680 ? 0.690 -10.709 10.910 1.00 91.94 680 ARG A O 1
ATOM 5270 N N . ARG A 1 681 ? -0.752 -11.203 9.223 1.00 93.00 681 ARG A N 1
ATOM 5271 C CA . ARG A 1 681 ? -1.731 -10.111 9.371 1.00 93.00 681 ARG A CA 1
ATOM 5272 C C . ARG A 1 681 ? -3.032 -10.520 8.660 1.00 93.00 681 ARG A C 1
ATOM 5274 O O . ARG A 1 681 ? -2.982 -11.304 7.715 1.00 93.00 681 ARG A O 1
ATOM 5281 N N . VAL A 1 682 ? -4.182 -10.031 9.120 1.00 92.75 682 VAL A N 1
ATOM 5282 C CA . VAL A 1 682 ? -5.488 -10.265 8.470 1.00 92.75 682 VAL A CA 1
ATOM 5283 C C . VAL A 1 682 ? -5.796 -9.119 7.504 1.00 92.75 682 VAL A C 1
ATOM 5285 O O . VAL A 1 682 ? -5.484 -7.964 7.805 1.00 92.75 682 VAL A O 1
ATOM 5288 N N . GLY A 1 683 ? -6.379 -9.442 6.349 1.00 91.75 683 GLY A N 1
ATOM 5289 C CA . GLY A 1 683 ? -6.779 -8.450 5.351 1.00 91.75 683 GLY A CA 1
ATOM 5290 C C . GLY A 1 683 ? -7.950 -7.567 5.798 1.00 91.75 683 GLY A C 1
ATOM 5291 O O . GLY A 1 683 ? -8.691 -7.892 6.730 1.00 91.75 683 GLY A O 1
ATOM 5292 N N . GLY A 1 684 ? -8.113 -6.427 5.133 1.00 93.31 684 GLY A N 1
ATOM 5293 C CA . GLY A 1 684 ? -9.101 -5.401 5.466 1.00 93.31 684 GLY A CA 1
ATOM 5294 C C . GLY A 1 684 ? -8.819 -4.668 6.779 1.00 93.31 684 GLY A C 1
ATOM 5295 O O . GLY A 1 684 ? -9.716 -4.025 7.317 1.00 93.31 684 GLY A O 1
ATOM 5296 N N . THR A 1 685 ? -7.606 -4.772 7.331 1.00 95.69 685 THR A N 1
ATOM 5297 C CA . THR A 1 685 ? -7.239 -4.075 8.574 1.00 95.69 685 THR A CA 1
ATOM 5298 C C . THR A 1 685 ? -6.769 -2.643 8.344 1.00 95.69 685 THR A C 1
ATOM 5300 O O . THR A 1 685 ? -6.772 -1.865 9.291 1.00 95.69 685 THR A O 1
ATOM 5303 N N . LEU A 1 686 ? -6.367 -2.269 7.123 1.00 96.88 686 LEU A N 1
ATOM 5304 C CA . LEU A 1 686 ? -5.648 -1.018 6.861 1.00 96.88 686 LEU A CA 1
ATOM 5305 C C . LEU A 1 686 ? -6.356 -0.024 5.928 1.00 96.88 686 LEU A C 1
ATOM 5307 O O . LEU A 1 686 ? -5.782 1.029 5.648 1.00 96.88 686 LEU A O 1
ATOM 5311 N N . SER A 1 687 ? -7.569 -0.313 5.439 1.00 94.06 687 SER A N 1
ATOM 5312 C CA . SER A 1 687 ? -8.276 0.516 4.437 1.00 94.06 687 SER A CA 1
ATOM 5313 C C . SER A 1 687 ? -8.241 2.024 4.745 1.00 94.06 687 SER A C 1
ATOM 5315 O O . SER A 1 687 ? -7.953 2.833 3.859 1.00 94.06 687 SER A O 1
ATOM 5317 N N . LYS A 1 688 ? -8.460 2.401 6.013 1.00 97.06 688 LYS A N 1
ATOM 5318 C CA . LYS A 1 688 ? -8.470 3.799 6.469 1.00 97.06 688 LYS A CA 1
ATOM 5319 C C . LYS A 1 688 ? -7.076 4.386 6.660 1.00 97.06 688 LYS A C 1
ATOM 5321 O O . LYS A 1 688 ? -6.786 5.439 6.100 1.00 97.06 688 LYS A O 1
ATOM 5326 N N . VAL A 1 689 ? -6.171 3.700 7.364 1.00 97.81 689 VAL A N 1
ATOM 5327 C CA . VAL A 1 689 ? -4.796 4.203 7.561 1.00 97.81 689 VAL A CA 1
ATOM 5328 C C . VAL A 1 689 ? -4.000 4.298 6.246 1.00 97.81 689 VAL A C 1
ATOM 5330 O O . VAL A 1 689 ? -3.153 5.180 6.106 1.00 97.81 689 VAL A O 1
ATOM 5333 N N . ILE A 1 690 ? -4.320 3.476 5.235 1.00 98.44 690 ILE A N 1
ATOM 5334 C CA . ILE A 1 690 ? -3.808 3.618 3.859 1.00 98.44 690 ILE A CA 1
ATOM 5335 C C . ILE A 1 690 ? -4.253 4.952 3.244 1.00 98.44 690 ILE A C 1
ATOM 5337 O O . ILE A 1 690 ? -3.408 5.680 2.720 1.00 98.44 690 ILE A O 1
ATOM 5341 N N . ARG A 1 691 ? -5.545 5.304 3.337 1.00 97.12 691 ARG A N 1
ATOM 5342 C CA . ARG A 1 691 ? -6.054 6.612 2.890 1.00 97.12 691 ARG A CA 1
ATOM 5343 C C . ARG A 1 691 ? -5.378 7.748 3.663 1.00 97.12 691 ARG A C 1
ATOM 5345 O O . ARG A 1 691 ? -4.821 8.664 3.052 1.00 97.12 691 ARG A O 1
ATOM 5352 N N . TRP A 1 692 ? -5.369 7.648 4.993 1.00 98.00 692 TRP A N 1
ATOM 5353 C CA . TRP A 1 692 ? -4.824 8.671 5.881 1.00 98.00 692 TRP A CA 1
ATOM 5354 C C . TRP A 1 692 ? -3.341 8.954 5.621 1.00 98.00 692 TRP A C 1
ATOM 5356 O O . TRP A 1 692 ? -2.918 10.104 5.635 1.00 98.00 692 TRP A O 1
ATOM 5366 N N . ALA A 1 693 ? -2.527 7.938 5.328 1.00 98.19 693 ALA A N 1
ATOM 5367 C CA . ALA A 1 693 ? -1.094 8.136 5.118 1.00 98.19 693 ALA A CA 1
ATOM 5368 C C . ALA A 1 693 ? -0.765 9.052 3.916 1.00 98.19 693 ALA A C 1
ATOM 5370 O O . ALA A 1 693 ? 0.272 9.727 3.931 1.00 98.19 693 ALA A O 1
ATOM 5371 N N . PHE A 1 694 ? -1.653 9.104 2.912 1.00 98.25 694 PHE A N 1
ATOM 5372 C CA . PHE A 1 694 ? -1.580 9.999 1.749 1.00 98.25 694 PHE A CA 1
ATOM 5373 C C . PHE A 1 694 ? -2.307 11.333 1.982 1.00 98.25 694 PHE A C 1
ATOM 5375 O O . PHE A 1 694 ? -1.813 12.376 1.553 1.00 98.25 694 PHE A O 1
ATOM 5382 N N . GLU A 1 695 ? -3.433 11.325 2.699 1.00 97.62 695 GLU A N 1
ATOM 5383 C CA . GLU A 1 695 ? -4.128 12.522 3.202 1.00 97.62 695 GLU A CA 1
ATOM 5384 C C . GLU A 1 695 ? -3.190 13.390 4.060 1.00 97.62 695 GLU A C 1
ATOM 5386 O O . GLU A 1 695 ? -3.021 14.582 3.811 1.00 97.62 695 GLU A O 1
ATOM 5391 N N . ALA A 1 696 ? -2.445 12.774 4.979 1.00 96.69 696 ALA A N 1
ATOM 5392 C CA . ALA A 1 696 ? -1.380 13.394 5.765 1.00 96.69 696 ALA A CA 1
ATOM 5393 C C . ALA A 1 696 ? -0.207 13.933 4.912 1.00 96.69 696 ALA A C 1
ATOM 5395 O O . ALA A 1 696 ? 0.633 14.684 5.404 1.00 96.69 696 ALA A O 1
ATOM 5396 N N . GLN A 1 697 ? -0.149 13.577 3.624 1.00 97.00 697 GLN A N 1
ATOM 5397 C CA . GLN A 1 697 ? 0.767 14.128 2.624 1.00 97.00 697 GLN A CA 1
ATOM 5398 C C . GLN A 1 697 ? 0.054 15.052 1.613 1.00 97.00 697 GLN A C 1
ATOM 5400 O O . GLN A 1 697 ? 0.560 15.279 0.516 1.00 97.00 697 GLN A O 1
ATOM 5405 N N . GLY A 1 698 ? -1.124 15.583 1.941 1.00 95.81 698 GLY A N 1
ATOM 5406 C CA . GLY A 1 698 ? -1.825 16.574 1.119 1.00 95.81 698 GLY A CA 1
ATOM 5407 C C . GLY A 1 698 ? -2.713 16.020 0.005 1.00 95.81 698 GLY A C 1
ATOM 5408 O O . GLY A 1 698 ? -3.235 16.807 -0.784 1.00 95.81 698 GLY A O 1
ATOM 5409 N N . LEU A 1 699 ? -2.904 14.698 -0.089 1.00 94.38 699 LEU A N 1
ATOM 5410 C CA . LEU A 1 699 ? -3.896 14.135 -1.012 1.00 94.38 699 LEU A CA 1
ATOM 5411 C C . LEU A 1 699 ? -5.312 14.481 -0.529 1.00 94.38 699 LEU A C 1
ATOM 5413 O O . LEU A 1 699 ? -5.550 14.536 0.673 1.00 94.38 699 LEU A O 1
ATOM 5417 N N . TYR A 1 700 ? -6.243 14.725 -1.454 1.00 93.56 700 TYR A N 1
ATOM 5418 C CA . TYR A 1 700 ? -7.599 15.221 -1.155 1.00 93.56 700 TYR A CA 1
ATOM 5419 C C . TYR A 1 700 ? -7.634 16.626 -0.509 1.00 93.56 700 TYR A C 1
ATOM 5421 O O . TYR A 1 700 ? -8.655 17.027 0.042 1.00 93.56 700 TYR A O 1
ATOM 5429 N N . GLY A 1 701 ? -6.531 17.385 -0.561 1.00 90.25 701 GLY A N 1
ATOM 5430 C CA . GLY A 1 701 ? -6.455 18.787 -0.130 1.00 90.25 701 GLY A CA 1
ATOM 5431 C C . GLY A 1 701 ? -6.255 19.770 -1.283 1.00 90.25 701 GLY A C 1
ATOM 5432 O O . GLY A 1 701 ? -6.252 19.394 -2.455 1.00 90.25 701 GLY A O 1
ATOM 5433 N N . SER A 1 702 ? -5.992 21.035 -0.950 1.00 86.62 702 SER A N 1
ATOM 5434 C CA . SER A 1 702 ? -5.556 22.063 -1.905 1.00 86.62 702 SER A CA 1
ATOM 5435 C C . SER A 1 702 ? -4.354 22.840 -1.361 1.00 86.62 702 SER A C 1
ATOM 5437 O O . SER A 1 702 ? -4.459 23.455 -0.301 1.00 86.62 702 SER A O 1
ATOM 5439 N N . GLY A 1 703 ? -3.238 22.866 -2.095 1.00 89.56 703 GLY A N 1
ATOM 5440 C CA . GLY A 1 703 ? -2.024 23.587 -1.703 1.00 89.56 703 GLY A CA 1
ATOM 5441 C C . GLY A 1 703 ? -1.120 22.832 -0.719 1.00 89.56 703 GLY A C 1
ATOM 5442 O O . GLY A 1 703 ? -1.098 21.600 -0.677 1.00 89.56 703 GLY A O 1
ATOM 5443 N N . ASP A 1 704 ? -0.332 23.594 0.043 1.00 91.75 704 ASP A N 1
ATOM 5444 C CA . ASP A 1 704 ? 0.771 23.096 0.874 1.00 91.75 704 ASP A CA 1
ATOM 5445 C C . ASP A 1 704 ? 0.344 22.802 2.327 1.00 91.75 704 ASP A C 1
ATOM 5447 O O . ASP A 1 704 ? 0.353 23.667 3.207 1.00 91.75 704 ASP A O 1
ATOM 5451 N N . GLY A 1 705 ? 0.003 21.541 2.592 1.00 92.44 705 GLY A N 1
ATOM 5452 C CA . GLY A 1 705 ? -0.341 21.019 3.915 1.00 92.44 705 GLY A CA 1
ATOM 5453 C C . GLY A 1 705 ? -0.949 19.616 3.836 1.00 92.44 705 GLY A C 1
ATOM 5454 O O . GLY A 1 705 ? -0.927 19.016 2.759 1.00 92.44 705 GLY A O 1
ATOM 5455 N N . PRO A 1 706 ? -1.478 19.078 4.949 1.00 95.12 706 PRO A N 1
ATOM 5456 C CA . PRO A 1 706 ? -2.374 17.924 4.933 1.00 95.12 706 PRO A CA 1
ATOM 5457 C C . PRO A 1 706 ? -3.617 18.179 4.071 1.00 95.12 706 PRO A C 1
ATOM 5459 O O . PRO A 1 706 ? -4.021 19.324 3.857 1.00 95.12 706 PRO A O 1
ATOM 5462 N N . GLY A 1 707 ? -4.220 17.103 3.575 1.00 95.44 707 GLY A N 1
ATOM 5463 C CA . GLY A 1 707 ? -5.487 17.135 2.856 1.00 95.44 707 GLY A CA 1
ATOM 5464 C C . GLY A 1 707 ? -6.678 16.836 3.755 1.00 95.44 707 GLY A C 1
ATOM 5465 O O . GLY A 1 707 ? -6.544 16.741 4.974 1.00 95.44 707 GLY A O 1
ATOM 5466 N N . SER A 1 708 ? -7.861 16.734 3.151 1.00 94.25 708 SER A N 1
ATOM 5467 C CA . SER A 1 708 ? -9.104 16.607 3.908 1.00 94.25 708 SER A CA 1
ATOM 5468 C C . SER A 1 708 ? -9.460 15.150 4.265 1.00 94.25 708 SER A C 1
ATOM 5470 O O . SER A 1 708 ? -9.270 14.246 3.436 1.00 94.25 708 SER A O 1
ATOM 5472 N N . PRO A 1 709 ? -10.031 14.924 5.467 1.00 95.19 709 PRO A N 1
ATOM 5473 C CA . PRO A 1 709 ? -10.676 13.660 5.836 1.00 95.19 709 PRO A CA 1
ATOM 5474 C C . PRO A 1 709 ? -11.871 13.347 4.920 1.00 95.19 709 PRO A C 1
ATOM 5476 O O . PRO A 1 709 ? -12.207 14.122 4.018 1.00 95.19 709 PRO A O 1
ATOM 5479 N N . GLU A 1 710 ? -12.518 12.200 5.129 1.00 94.31 710 GLU A N 1
ATOM 5480 C CA . GLU A 1 710 ? -13.795 11.908 4.462 1.00 94.31 710 GLU A CA 1
ATOM 5481 C C . GLU A 1 710 ? -14.905 12.852 4.992 1.00 94.31 710 GLU A C 1
ATOM 5483 O O . GLU A 1 710 ? -14.755 13.441 6.069 1.00 94.31 710 GLU A O 1
ATOM 5488 N N . PRO A 1 711 ? -15.991 13.107 4.228 1.00 95.75 711 PRO A N 1
ATOM 5489 C CA . PRO A 1 711 ? -17.029 14.067 4.629 1.00 95.75 711 PRO A CA 1
ATOM 5490 C C . PRO A 1 711 ? -17.646 13.745 5.993 1.00 95.75 711 PRO A C 1
ATOM 5492 O O . PRO A 1 711 ? -17.996 14.660 6.737 1.00 95.75 711 PRO A O 1
ATOM 5495 N N . VAL A 1 712 ? -17.717 12.455 6.316 1.00 97.06 712 VAL A N 1
ATOM 5496 C CA . VAL A 1 712 ? -17.933 11.892 7.646 1.00 97.06 712 VAL A CA 1
ATOM 5497 C C . VAL A 1 712 ? -16.713 11.022 7.965 1.00 97.06 712 VAL A C 1
ATOM 5499 O O . VAL A 1 712 ? -16.265 10.273 7.102 1.00 97.06 712 VAL A O 1
ATOM 5502 N N . ASP A 1 713 ? -16.164 11.148 9.172 1.00 97.19 713 ASP A N 1
ATOM 5503 C CA . ASP A 1 713 ? -14.962 10.433 9.636 1.00 97.19 713 ASP A CA 1
ATOM 5504 C C . ASP A 1 713 ? -15.065 10.366 11.169 1.00 97.19 713 ASP A C 1
ATOM 5506 O O . ASP A 1 713 ? -14.631 11.281 11.875 1.00 97.19 713 ASP A O 1
ATOM 5510 N N . ILE A 1 714 ? -15.806 9.378 11.683 1.00 97.62 714 ILE A N 1
ATOM 5511 C CA . ILE A 1 714 ? -16.147 9.277 13.110 1.00 97.62 714 ILE A CA 1
ATOM 5512 C C . ILE A 1 714 ? -15.099 8.466 13.861 1.00 97.62 714 ILE A C 1
ATOM 5514 O O . ILE A 1 714 ? -14.592 7.469 13.362 1.00 97.62 714 ILE A O 1
ATOM 5518 N N . TYR A 1 715 ? -14.791 8.856 15.094 1.00 97.88 715 TYR A N 1
ATOM 5519 C CA . TYR A 1 715 ? -13.719 8.207 15.845 1.00 97.88 715 TYR A CA 1
ATOM 5520 C C . TYR A 1 715 ? -13.985 8.130 17.343 1.00 97.88 715 TYR A C 1
ATOM 5522 O O . TYR A 1 715 ? -14.671 8.973 17.921 1.00 97.88 715 TYR A O 1
ATOM 5530 N N . ILE A 1 716 ? -13.387 7.126 17.978 1.00 97.88 716 ILE A N 1
ATOM 5531 C CA . ILE A 1 716 ? -13.235 7.034 19.430 1.00 97.88 716 ILE A CA 1
ATOM 5532 C C . ILE A 1 716 ? -11.831 7.566 19.738 1.00 97.88 716 ILE A C 1
ATOM 5534 O O . ILE A 1 716 ? -10.861 7.095 19.152 1.00 97.88 716 ILE A O 1
ATOM 5538 N N . GLU A 1 717 ? -11.707 8.575 20.606 1.00 94.94 717 GLU A N 1
ATOM 5539 C CA . GLU A 1 717 ? -10.401 9.203 20.873 1.00 94.94 717 GLU A CA 1
ATOM 5540 C C . GLU A 1 717 ? -9.412 8.205 21.489 1.00 94.94 717 GLU A C 1
ATOM 5542 O O . GLU A 1 717 ? -9.769 7.418 22.372 1.00 94.94 717 GLU A O 1
ATOM 5547 N N . ASP A 1 718 ? -8.160 8.272 21.050 1.00 95.25 718 ASP A N 1
ATOM 5548 C CA . ASP A 1 718 ? -7.053 7.450 21.525 1.00 95.25 718 ASP A CA 1
ATOM 5549 C C . ASP A 1 718 ? -5.938 8.299 22.158 1.00 95.25 718 ASP A C 1
ATOM 5551 O O . ASP A 1 718 ? -5.976 9.528 22.175 1.00 95.25 718 ASP A O 1
ATOM 5555 N N . GLY A 1 719 ? -4.929 7.635 22.721 1.00 94.38 719 GLY A N 1
ATOM 5556 C CA . GLY A 1 719 ? -3.781 8.307 23.330 1.00 94.38 719 GLY A CA 1
ATOM 5557 C C . GLY A 1 719 ? -2.768 8.908 22.339 1.00 94.38 719 GLY A C 1
ATOM 5558 O O . GLY A 1 719 ? -1.638 9.205 22.755 1.00 94.38 719 GLY A O 1
ATOM 5559 N N . ARG A 1 720 ? -3.072 9.038 21.038 1.00 94.50 720 ARG A N 1
ATOM 5560 C CA . ARG A 1 720 ? -2.132 9.603 20.056 1.00 94.50 720 ARG A CA 1
ATOM 5561 C C . ARG A 1 720 ? -1.947 11.102 20.275 1.00 94.50 720 ARG A C 1
ATOM 5563 O O . ARG A 1 720 ? -2.788 11.823 20.799 1.00 94.50 720 ARG A O 1
ATOM 5570 N N . ALA A 1 721 ? -0.791 11.602 19.846 1.00 92.75 721 ALA A N 1
ATOM 5571 C CA . ALA A 1 721 ? -0.599 13.041 19.723 1.00 92.75 721 ALA A CA 1
ATOM 5572 C C . ALA A 1 721 ? -1.223 13.503 18.403 1.00 92.75 721 ALA A C 1
ATOM 5574 O O . ALA A 1 721 ? -0.968 12.877 17.380 1.00 92.75 721 ALA A O 1
ATOM 5575 N N . THR A 1 722 ? -1.910 14.649 18.377 1.00 92.94 722 THR A N 1
ATOM 5576 C CA . THR A 1 722 ? -2.445 15.217 17.120 1.00 92.94 722 THR A CA 1
ATOM 5577 C C . THR A 1 722 ? -1.359 15.623 16.113 1.00 92.94 722 THR A C 1
ATOM 5579 O O . THR A 1 722 ? -1.677 16.073 15.017 1.00 92.94 722 THR A O 1
ATOM 5582 N N . LYS A 1 723 ? -0.069 15.522 16.472 1.00 91.50 723 LYS A N 1
ATOM 5583 C CA . LYS A 1 723 ? 1.065 16.100 15.735 1.00 91.50 723 LYS A CA 1
ATOM 5584 C C . LYS A 1 723 ? 2.178 15.078 15.537 1.00 91.50 723 LYS A C 1
ATOM 5586 O O . LYS A 1 723 ? 2.594 14.432 16.498 1.00 91.50 723 LYS A O 1
ATOM 5591 N N . ASP A 1 724 ? 2.696 14.979 14.314 1.00 88.38 724 ASP A N 1
ATOM 5592 C CA . ASP A 1 724 ? 3.882 14.167 14.012 1.00 88.38 724 ASP A CA 1
ATOM 5593 C C . ASP A 1 724 ? 5.135 15.048 14.058 1.00 88.38 724 ASP A C 1
ATOM 5595 O O . ASP A 1 724 ? 5.397 15.840 13.149 1.00 88.38 724 ASP A O 1
ATOM 5599 N N . ASP A 1 725 ? 5.907 14.897 15.134 1.00 79.31 725 ASP A N 1
ATOM 5600 C CA . ASP A 1 725 ? 7.178 15.596 15.364 1.00 79.31 725 ASP A CA 1
ATOM 5601 C C . ASP A 1 725 ? 8.381 14.874 14.707 1.00 79.31 725 ASP A C 1
ATOM 5603 O O . ASP A 1 725 ? 9.525 15.293 14.884 1.00 79.31 725 ASP A O 1
ATOM 5607 N N . ALA A 1 726 ? 8.149 13.780 13.963 1.00 73.81 726 ALA A N 1
ATOM 5608 C CA . ALA A 1 726 ? 9.191 12.992 13.288 1.00 73.81 726 ALA A CA 1
ATOM 5609 C C . ALA A 1 726 ? 9.309 13.245 11.768 1.00 73.81 726 ALA A C 1
ATOM 5611 O O . ALA A 1 726 ? 10.064 12.548 11.088 1.00 73.81 726 ALA A O 1
ATOM 5612 N N . MET A 1 727 ? 8.575 14.226 11.237 1.00 73.44 727 MET A N 1
ATOM 5613 C CA . MET A 1 727 ? 8.767 14.770 9.886 1.00 73.44 727 MET A CA 1
ATOM 5614 C C . MET A 1 727 ? 9.889 15.834 9.872 1.00 73.44 727 MET A C 1
ATOM 5616 O O . MET A 1 727 ? 10.346 16.284 10.920 1.00 73.44 727 MET A O 1
ATOM 5620 N N . ASP A 1 728 ? 10.313 16.278 8.681 1.00 70.75 728 ASP A N 1
ATOM 5621 C CA . ASP A 1 728 ? 11.302 17.360 8.449 1.00 70.75 728 ASP A CA 1
ATOM 5622 C C . ASP A 1 728 ? 10.877 18.698 9.121 1.00 70.75 728 ASP A C 1
ATOM 5624 O O . ASP A 1 728 ? 11.716 19.574 9.314 1.00 70.75 728 ASP A O 1
ATOM 5628 N N . ASP A 1 729 ? 9.587 18.846 9.476 1.00 79.12 729 ASP A N 1
ATOM 5629 C CA . ASP A 1 729 ? 9.040 19.816 10.444 1.00 79.12 729 ASP A CA 1
ATOM 5630 C C . ASP A 1 729 ? 7.679 19.329 11.008 1.00 79.12 729 ASP A C 1
ATOM 5632 O O . ASP A 1 729 ? 7.008 18.500 10.383 1.00 79.12 729 ASP A O 1
ATOM 5636 N N . ARG A 1 730 ? 7.255 19.856 12.165 1.00 81.81 730 ARG A N 1
ATOM 5637 C CA . ARG A 1 730 ? 6.010 19.508 12.876 1.00 81.81 730 ARG A CA 1
ATOM 5638 C C . ARG A 1 730 ? 4.773 19.783 12.015 1.00 81.81 730 ARG A C 1
ATOM 5640 O O . ARG A 1 730 ? 4.543 20.907 11.580 1.00 81.81 730 ARG A O 1
ATOM 5647 N N . THR A 1 731 ? 3.916 18.774 11.870 1.00 87.56 731 THR A N 1
ATOM 5648 C CA . THR A 1 731 ? 2.590 18.890 11.229 1.00 87.56 731 THR A CA 1
ATOM 5649 C C . THR A 1 731 ? 1.494 18.497 12.219 1.00 87.56 731 THR A C 1
ATOM 5651 O O . THR A 1 731 ? 1.681 17.542 12.971 1.00 87.56 731 THR A O 1
ATOM 5654 N N . ASP A 1 732 ? 0.376 19.227 12.233 1.00 91.75 732 ASP A N 1
ATOM 5655 C CA . ASP A 1 732 ? -0.800 18.975 13.081 1.00 91.75 732 ASP A CA 1
ATOM 5656 C C . ASP A 1 732 ? -1.937 18.401 12.223 1.00 91.75 732 ASP A C 1
ATOM 5658 O O . ASP A 1 732 ? -2.281 18.973 11.189 1.00 91.75 732 ASP A O 1
ATOM 5662 N N . TYR A 1 733 ? -2.489 17.265 12.640 1.00 93.81 733 TYR A N 1
ATOM 5663 C CA . TYR A 1 733 ? -3.509 16.485 11.931 1.00 93.81 733 TYR A CA 1
ATOM 5664 C C . TYR A 1 733 ? -4.834 16.391 12.705 1.00 93.81 733 TYR A C 1
ATOM 5666 O O . TYR A 1 733 ? -5.792 15.804 12.204 1.00 93.81 733 TYR A O 1
ATOM 5674 N N . GLY A 1 734 ? -4.893 16.968 13.911 1.00 93.12 734 GLY A N 1
ATOM 5675 C CA . GLY A 1 734 ? -6.067 16.925 14.783 1.00 93.12 734 GLY A CA 1
ATOM 5676 C C . GLY A 1 734 ? -6.264 15.598 15.542 1.00 93.12 734 GLY A C 1
ATOM 5677 O O . GLY A 1 734 ? -5.465 14.666 15.391 1.00 93.12 734 GLY A O 1
ATOM 5678 N N . PRO A 1 735 ? -7.294 15.535 16.405 1.00 93.19 735 PRO A N 1
ATOM 5679 C CA . PRO A 1 735 ? -7.734 14.310 17.082 1.00 93.19 735 PRO A CA 1
ATOM 5680 C C . PRO A 1 735 ? -8.262 13.257 16.095 1.00 93.19 735 PRO A C 1
ATOM 5682 O O . PRO A 1 735 ? -8.493 13.557 14.919 1.00 93.19 735 PRO A O 1
ATOM 5685 N N . GLY A 1 736 ? -8.418 12.014 16.559 1.00 92.88 736 GLY A N 1
ATOM 5686 C CA . GLY A 1 736 ? -8.887 10.899 15.725 1.00 92.88 736 GLY A CA 1
ATOM 5687 C C . GLY A 1 736 ? -8.005 10.567 14.511 1.00 92.88 736 GLY A C 1
ATOM 5688 O O . GLY A 1 736 ? -8.491 9.963 13.555 1.00 92.88 736 GLY A O 1
ATOM 5689 N N . SER A 1 737 ? -6.737 10.997 14.501 1.00 95.44 737 SER A N 1
ATOM 5690 C CA . SER A 1 737 ? -5.815 10.850 13.367 1.00 95.44 737 SER A CA 1
ATOM 5691 C C . SER A 1 737 ? -4.726 9.803 13.634 1.00 95.44 737 SER A C 1
ATOM 5693 O O . SER A 1 737 ? -4.223 9.659 14.746 1.00 95.44 737 SER A O 1
ATOM 5695 N N . TYR A 1 738 ? -4.310 9.074 12.594 1.00 96.56 738 TYR A N 1
ATOM 5696 C CA . TYR A 1 738 ? -3.442 7.891 12.713 1.00 96.56 738 TYR A CA 1
ATOM 5697 C C . TYR A 1 738 ? -1.947 8.214 12.910 1.00 96.56 738 TYR A C 1
ATOM 5699 O O . TYR A 1 738 ? -1.077 7.504 12.394 1.00 96.56 738 TYR A O 1
ATOM 5707 N N . VAL A 1 739 ? -1.624 9.280 13.651 1.00 96.31 739 VAL A N 1
ATOM 5708 C CA . VAL A 1 739 ? -0.240 9.694 13.932 1.00 96.31 739 VAL A CA 1
ATOM 5709 C C . VAL A 1 739 ? 0.566 8.501 14.473 1.00 96.31 739 VAL A C 1
ATOM 5711 O O . VAL A 1 739 ? 0.105 7.823 15.401 1.00 96.31 739 VAL A O 1
ATOM 5714 N N . PRO A 1 740 ? 1.747 8.187 13.895 1.00 95.62 740 PRO A N 1
ATOM 5715 C CA . PRO A 1 740 ? 2.470 6.981 14.272 1.00 95.62 740 PRO A CA 1
ATOM 5716 C C . PRO A 1 740 ? 2.905 6.970 15.738 1.00 95.62 740 PRO A C 1
ATOM 5718 O O . PRO A 1 740 ? 3.481 7.930 16.252 1.00 95.62 740 PRO A O 1
ATOM 5721 N N . VAL A 1 741 ? 2.663 5.838 16.393 1.00 95.19 741 VAL A N 1
ATOM 5722 C CA . VAL A 1 741 ? 3.013 5.566 17.790 1.00 95.19 741 VAL A CA 1
ATOM 5723 C C . VAL A 1 741 ? 3.512 4.127 17.926 1.00 95.19 741 VAL A C 1
ATOM 5725 O O . VAL A 1 741 ? 3.287 3.294 17.051 1.00 95.19 741 VAL A O 1
ATOM 5728 N N . SER A 1 742 ? 4.193 3.814 19.030 1.00 95.12 742 SER A N 1
ATOM 5729 C CA . SER A 1 742 ? 4.667 2.452 19.295 1.00 95.12 742 SER A CA 1
ATOM 5730 C C . SER A 1 742 ? 3.499 1.507 19.595 1.00 95.12 742 SER A C 1
ATOM 5732 O O . SER A 1 742 ? 2.851 1.666 20.633 1.00 95.12 742 SER A O 1
ATOM 5734 N N . LEU A 1 743 ? 3.280 0.482 18.762 1.00 95.38 743 LEU A N 1
ATOM 5735 C CA . LEU A 1 743 ? 2.175 -0.485 18.900 1.00 95.38 743 LEU A CA 1
ATOM 5736 C C . LEU A 1 743 ? 2.432 -1.601 19.933 1.00 95.38 743 LEU A C 1
ATOM 5738 O O . LEU A 1 743 ? 1.875 -2.693 19.858 1.00 95.38 743 LEU A O 1
ATOM 5742 N N . HIS A 1 744 ? 3.302 -1.346 20.907 1.00 92.12 744 HIS A N 1
ATOM 5743 C CA . HIS A 1 744 ? 3.535 -2.258 22.019 1.00 92.12 744 HIS A CA 1
ATOM 5744 C C . HIS A 1 744 ? 2.275 -2.438 22.882 1.00 92.12 744 HIS A C 1
ATOM 5746 O O . HIS A 1 744 ? 1.492 -1.507 23.079 1.00 92.12 744 HIS A O 1
ATOM 5752 N N . TRP A 1 745 ? 2.102 -3.634 23.438 1.00 89.25 745 TRP A N 1
ATOM 5753 C CA . TRP A 1 745 ? 1.112 -3.882 24.482 1.00 89.25 745 TRP A CA 1
ATOM 5754 C C . TRP A 1 745 ? 1.653 -3.431 25.843 1.00 89.25 745 TRP A C 1
ATOM 5756 O O . TRP A 1 745 ? 2.814 -3.691 26.165 1.00 89.25 745 TRP A O 1
ATOM 5766 N N . GLN A 1 746 ? 0.794 -2.827 26.668 1.00 83.75 746 GLN A N 1
ATOM 5767 C CA . GLN A 1 746 ? 1.017 -2.747 28.116 1.00 83.75 746 GLN A CA 1
ATOM 5768 C C . GLN A 1 746 ? 1.091 -4.157 28.721 1.00 83.75 746 GLN A C 1
ATOM 5770 O O . GLN A 1 746 ? 0.573 -5.112 28.131 1.00 83.75 746 GLN A O 1
ATOM 5775 N N . ALA A 1 747 ? 1.687 -4.320 29.907 1.00 79.56 747 ALA A N 1
ATOM 5776 C CA . ALA A 1 747 ? 1.437 -5.550 30.645 1.00 79.56 747 ALA A CA 1
ATOM 5777 C C . ALA A 1 747 ? -0.018 -5.574 31.141 1.00 79.56 747 ALA A C 1
ATOM 5779 O O . ALA A 1 747 ? -0.645 -4.541 31.388 1.00 79.56 747 ALA A O 1
ATOM 5780 N N . ARG A 1 748 ? -0.541 -6.790 31.307 1.00 81.81 748 ARG A N 1
ATOM 5781 C CA . ARG A 1 748 ? -1.835 -7.052 31.943 1.00 81.81 748 ARG A CA 1
ATOM 5782 C C . ARG A 1 748 ? -1.903 -6.431 33.340 1.00 81.81 748 ARG A C 1
ATOM 5784 O O . ARG A 1 748 ? -2.892 -5.802 33.694 1.00 81.81 748 ARG A O 1
ATOM 5791 N N . ASP A 1 749 ? -0.841 -6.620 34.114 1.00 78.25 749 ASP A N 1
ATOM 5792 C CA . ASP A 1 749 ? -0.818 -6.289 35.538 1.00 78.25 749 ASP A CA 1
ATOM 5793 C C . ASP A 1 749 ? -0.525 -4.791 35.783 1.00 78.25 749 ASP A C 1
ATOM 5795 O O . ASP A 1 749 ? -0.824 -4.273 36.856 1.00 78.25 749 ASP A O 1
ATOM 5799 N N . ASP A 1 750 ? -0.065 -4.067 34.751 1.00 77.12 750 ASP A N 1
ATOM 5800 C CA . ASP A 1 750 ? 0.084 -2.602 34.746 1.00 77.12 750 ASP A CA 1
ATOM 5801 C C . ASP A 1 750 ? -1.261 -1.868 34.547 1.00 77.12 750 ASP A C 1
ATOM 5803 O O . ASP A 1 750 ? -1.309 -0.641 34.598 1.00 77.12 750 ASP A O 1
ATOM 5807 N N . ALA A 1 751 ? -2.377 -2.577 34.321 1.00 72.38 751 ALA A N 1
ATOM 5808 C CA . ALA A 1 751 ? -3.677 -1.967 34.008 1.00 72.38 751 ALA A CA 1
ATOM 5809 C C . ALA A 1 751 ? -4.217 -1.008 35.091 1.00 72.38 751 ALA A C 1
ATOM 5811 O O . ALA A 1 751 ? -5.019 -0.130 34.782 1.00 72.38 751 ALA A O 1
ATOM 5812 N N . ALA A 1 752 ? -3.752 -1.136 36.337 1.00 67.31 752 ALA A N 1
ATOM 5813 C CA . ALA A 1 752 ? -4.076 -0.218 37.431 1.00 67.31 752 ALA A CA 1
ATOM 5814 C C . ALA A 1 752 ? -3.204 1.060 37.463 1.00 67.31 752 ALA A C 1
ATOM 5816 O O . ALA A 1 752 ? -3.516 1.985 38.209 1.00 67.31 752 ALA A O 1
ATOM 5817 N N . ALA A 1 753 ? -2.117 1.134 36.682 1.00 64.31 753 ALA A N 1
ATOM 5818 C CA . ALA A 1 753 ? -1.185 2.268 36.679 1.00 64.31 753 ALA A CA 1
ATOM 5819 C C . ALA A 1 753 ? -1.641 3.449 35.798 1.00 64.31 753 ALA A C 1
ATOM 5821 O O . ALA A 1 753 ? -1.135 4.556 35.954 1.00 64.31 753 ALA A O 1
ATOM 5822 N N . GLY A 1 754 ? -2.594 3.233 34.884 1.00 60.56 754 GLY A N 1
ATOM 5823 C CA . GLY A 1 754 ? -3.197 4.279 34.044 1.00 60.56 754 GLY A CA 1
ATOM 5824 C C . GLY A 1 754 ? -2.424 4.662 32.772 1.00 60.56 754 GLY A C 1
ATOM 5825 O O . GLY A 1 754 ? -3.040 5.202 31.855 1.00 60.56 754 GLY A O 1
ATOM 5826 N N . ASP A 1 755 ? -1.131 4.335 32.669 1.00 70.31 755 ASP A N 1
ATOM 5827 C CA . ASP A 1 755 ? -0.293 4.579 31.481 1.00 70.31 755 ASP A CA 1
ATOM 5828 C C . ASP A 1 755 ? -0.630 3.608 30.323 1.00 70.31 755 ASP A C 1
ATOM 5830 O O . ASP A 1 755 ? 0.119 2.683 29.996 1.00 70.31 755 ASP A O 1
ATOM 5834 N N . ALA A 1 756 ? -1.789 3.809 29.690 1.00 83.88 756 ALA A N 1
ATOM 5835 C CA . ALA A 1 756 ? -2.215 3.040 28.523 1.00 83.88 756 ALA A CA 1
ATOM 5836 C C . ALA A 1 756 ? -1.325 3.324 27.284 1.00 83.88 756 ALA A C 1
ATOM 5838 O O . ALA A 1 756 ? -0.897 4.465 27.068 1.00 83.88 756 ALA A O 1
ATOM 5839 N N . PRO A 1 757 ? -1.055 2.330 26.412 1.00 91.56 757 PRO A N 1
ATOM 5840 C CA . PRO A 1 757 ? -0.321 2.554 25.169 1.00 91.56 757 PRO A CA 1
ATOM 5841 C C . PRO A 1 757 ? -1.089 3.501 24.246 1.00 91.56 757 PRO A C 1
ATOM 5843 O O . PRO A 1 757 ? -2.287 3.341 24.056 1.00 91.56 757 PRO A O 1
ATOM 5846 N N . ARG A 1 758 ? -0.396 4.436 23.587 1.00 94.25 758 ARG A N 1
ATOM 5847 C CA . ARG A 1 758 ? -1.024 5.522 22.804 1.00 94.25 758 ARG A CA 1
ATOM 5848 C C . ARG A 1 758 ? -1.940 5.111 21.642 1.00 94.25 758 ARG A C 1
ATOM 5850 O O . ARG A 1 758 ? -2.597 5.973 21.088 1.00 94.25 758 ARG A O 1
ATOM 5857 N N . TRP A 1 759 ? -1.955 3.845 21.233 1.00 95.06 759 TRP A N 1
ATOM 5858 C CA . TRP A 1 759 ? -2.889 3.329 20.221 1.00 95.06 759 TRP A CA 1
ATOM 5859 C C . TRP A 1 759 ? -4.209 2.816 20.824 1.00 95.06 759 TRP A C 1
ATOM 5861 O O . TRP A 1 759 ? -5.084 2.382 20.083 1.00 95.06 759 TRP A O 1
ATOM 5871 N N . GLN A 1 760 ? -4.333 2.812 22.153 1.00 95.69 760 GLN A N 1
ATOM 5872 C CA . GLN A 1 760 ? -5.550 2.480 22.890 1.00 95.69 760 GLN A CA 1
ATOM 5873 C C . GLN A 1 760 ? -6.374 3.739 23.181 1.00 95.69 760 GLN A C 1
ATOM 5875 O O . GLN A 1 760 ? -5.845 4.852 23.176 1.00 95.69 760 GLN A O 1
ATOM 5880 N N . ALA A 1 761 ? -7.667 3.543 23.436 1.00 95.50 761 ALA A N 1
ATOM 5881 C CA . ALA A 1 761 ? -8.633 4.608 23.667 1.00 95.50 761 ALA A CA 1
ATOM 5882 C C . ALA A 1 761 ? -8.257 5.450 24.896 1.00 95.50 761 ALA A C 1
ATOM 5884 O O . ALA A 1 761 ? -7.892 4.902 25.942 1.00 95.50 761 ALA A O 1
ATOM 5885 N N . ASP A 1 762 ? -8.388 6.772 24.789 1.00 93.44 762 ASP A N 1
ATOM 5886 C CA . ASP A 1 762 ? -8.046 7.682 25.878 1.00 93.44 762 ASP A CA 1
ATOM 5887 C C . ASP A 1 762 ? -8.965 7.432 27.095 1.00 93.44 762 ASP A C 1
ATOM 5889 O O . ASP A 1 762 ? -10.190 7.316 26.937 1.00 93.44 762 ASP A O 1
ATOM 5893 N N . PRO A 1 763 ? -8.414 7.337 28.322 1.00 91.19 763 PRO A N 1
ATOM 5894 C CA . PRO A 1 763 ? -9.184 6.968 29.504 1.00 91.19 763 PRO A CA 1
ATOM 5895 C C . PRO A 1 763 ? -10.138 8.061 30.028 1.00 91.19 763 PRO A C 1
ATOM 5897 O O . PRO A 1 763 ? -10.926 7.766 30.935 1.00 91.19 763 PRO A O 1
ATOM 5900 N N . ALA A 1 764 ? -10.068 9.286 29.497 1.00 89.88 764 ALA A N 1
ATOM 5901 C CA . ALA A 1 764 ? -10.846 10.464 29.885 1.00 89.88 764 ALA A CA 1
ATOM 5902 C C . ALA A 1 764 ? -11.702 11.061 28.742 1.00 89.88 764 ALA A C 1
ATOM 5904 O O . ALA A 1 764 ? -12.691 11.746 29.030 1.00 89.88 764 ALA A O 1
ATOM 5905 N N . THR A 1 765 ? -11.368 10.801 27.471 1.00 91.81 765 THR A N 1
ATOM 5906 C CA . THR A 1 765 ? -12.123 11.278 26.292 1.00 91.81 765 THR A CA 1
ATOM 5907 C C . THR A 1 765 ? -12.587 10.189 25.321 1.00 91.81 765 THR A C 1
ATOM 5909 O O . THR A 1 765 ? -13.507 10.472 24.559 1.00 91.81 765 THR A O 1
ATOM 5912 N N . GLY A 1 766 ? -12.025 8.975 25.353 1.00 94.50 766 GLY A N 1
ATOM 5913 C CA . GLY A 1 766 ? -12.381 7.863 24.460 1.00 94.50 766 GLY A CA 1
ATOM 5914 C C . GLY A 1 766 ? -13.325 6.845 25.106 1.00 94.50 766 GLY A C 1
ATOM 5915 O O . GLY A 1 766 ? -14.547 6.943 24.984 1.00 94.50 766 GLY A O 1
ATOM 5916 N N . ILE A 1 767 ? -12.752 5.860 25.811 1.00 95.25 767 ILE A N 1
ATOM 5917 C CA . ILE A 1 767 ? -13.491 4.870 26.616 1.00 95.25 767 ILE A CA 1
ATOM 5918 C C . ILE A 1 767 ? -13.265 5.193 28.092 1.00 95.25 767 ILE A C 1
ATOM 5920 O O . ILE A 1 767 ? -12.174 4.993 28.626 1.00 95.25 767 ILE A O 1
ATOM 5924 N N . ILE A 1 768 ? -14.312 5.638 28.776 1.00 93.44 768 ILE A N 1
ATOM 5925 C CA . ILE A 1 768 ? -14.285 6.130 30.153 1.00 93.44 768 ILE A CA 1
ATOM 5926 C C . ILE A 1 768 ? -14.989 5.113 31.055 1.00 93.44 768 ILE A C 1
ATOM 5928 O O . ILE A 1 768 ? -16.214 5.094 31.179 1.00 93.44 768 ILE A O 1
ATOM 5932 N N . TRP A 1 769 ? -14.207 4.260 31.714 1.00 90.25 769 TRP A N 1
ATOM 5933 C CA . TRP A 1 769 ? -14.701 3.458 32.832 1.00 90.25 769 TRP A CA 1
ATOM 5934 C C . TRP A 1 769 ? -14.664 4.289 34.119 1.00 90.25 769 TRP A C 1
ATOM 5936 O O . TRP A 1 769 ? -13.669 4.969 34.387 1.00 90.25 769 TRP A O 1
ATOM 5946 N N . ARG A 1 770 ? -15.746 4.231 34.904 1.00 81.75 770 ARG A N 1
ATOM 5947 C CA . ARG A 1 770 ? -15.861 4.875 36.217 1.00 81.75 770 ARG A CA 1
ATOM 5948 C C . ARG A 1 770 ? -16.007 3.792 37.280 1.00 81.75 770 ARG A C 1
ATOM 5950 O O . ARG A 1 770 ? -16.977 3.032 37.265 1.00 81.75 770 ARG A O 1
ATOM 5957 N N . ASP A 1 771 ? -15.030 3.716 38.176 1.00 70.62 771 ASP A N 1
ATOM 5958 C CA . ASP A 1 771 ? -15.066 2.786 39.303 1.00 70.62 771 ASP A CA 1
ATOM 5959 C C . ASP A 1 771 ? -16.253 3.105 40.236 1.00 70.62 771 ASP A C 1
ATOM 5961 O O . ASP A 1 771 ? -16.656 4.260 40.383 1.00 70.62 771 ASP A O 1
ATOM 5965 N N . GLY A 1 772 ? -16.857 2.070 40.817 1.00 71.81 772 GLY A N 1
ATOM 5966 C CA . GLY A 1 772 ? -18.067 2.151 41.643 1.00 71.81 772 GLY A CA 1
ATOM 5967 C C . GLY A 1 772 ? -19.403 2.329 40.897 1.00 71.81 772 GLY A C 1
ATOM 5968 O O . GLY A 1 772 ? -20.413 1.822 41.380 1.00 71.81 772 GLY A O 1
ATOM 5969 N N . ASP A 1 773 ? -19.437 2.977 39.725 1.00 79.44 773 ASP A N 1
ATOM 5970 C CA . ASP A 1 773 ? -20.693 3.272 38.998 1.00 79.44 773 ASP A CA 1
ATOM 5971 C C . ASP A 1 773 ? -21.292 2.053 38.259 1.00 79.44 773 ASP A C 1
ATOM 5973 O O . ASP A 1 773 ? -22.473 2.059 37.907 1.00 79.44 773 ASP A O 1
ATOM 5977 N N . GLY A 1 774 ? -20.495 1.014 37.973 1.00 85.88 774 GLY A N 1
ATOM 5978 C CA . GLY A 1 774 ? -20.932 -0.151 37.180 1.00 85.88 774 GLY A CA 1
ATOM 5979 C C . GLY A 1 774 ? -21.243 0.171 35.708 1.00 85.88 774 GLY A C 1
ATOM 5980 O O . GLY A 1 774 ? -22.011 -0.542 35.054 1.00 85.88 774 GLY A O 1
ATOM 5981 N N . LYS A 1 775 ? -20.679 1.271 35.190 1.00 92.06 775 LYS A N 1
ATOM 5982 C CA . LYS A 1 775 ? -20.913 1.796 33.838 1.00 92.06 775 LYS A CA 1
ATOM 5983 C C . LYS A 1 775 ? -19.606 2.067 33.089 1.00 92.06 775 LYS A C 1
ATOM 5985 O O . LYS A 1 775 ? -18.575 2.387 33.684 1.00 92.06 775 LYS A O 1
ATOM 5990 N N . VAL A 1 776 ? -19.680 2.009 31.760 1.00 95.50 776 VAL A N 1
ATOM 5991 C CA . VAL A 1 776 ? -18.647 2.512 30.837 1.00 95.50 776 VAL A CA 1
ATOM 5992 C C . VAL A 1 776 ? -19.284 3.522 29.891 1.00 95.50 776 VAL A C 1
ATOM 5994 O O . VAL A 1 776 ? -20.300 3.233 29.269 1.00 95.50 776 VAL A O 1
ATOM 5997 N N . GLU A 1 777 ? -18.682 4.697 29.765 1.00 95.25 777 GLU A N 1
ATOM 5998 C CA . GLU A 1 777 ? -19.063 5.733 28.806 1.00 95.25 777 GLU A CA 1
ATOM 5999 C C . GLU A 1 777 ? -18.098 5.682 27.610 1.00 95.25 777 GLU A C 1
ATOM 6001 O O . GLU A 1 777 ? -16.886 5.749 27.794 1.00 95.25 777 GLU A O 1
ATOM 6006 N N . VAL A 1 778 ? -18.611 5.555 26.387 1.00 96.88 778 VAL A N 1
ATOM 6007 C CA . VAL A 1 778 ? -17.831 5.639 25.142 1.00 96.88 778 VAL A CA 1
ATOM 6008 C C . VAL A 1 778 ? -18.239 6.912 24.415 1.00 96.88 778 VAL A C 1
ATOM 6010 O O . VAL A 1 778 ? -19.427 7.107 24.151 1.00 96.88 778 VAL A O 1
ATOM 6013 N N . ARG A 1 779 ? -17.279 7.776 24.082 1.00 96.00 779 ARG A N 1
ATOM 6014 C CA . ARG A 1 779 ? -17.540 9.002 23.313 1.00 96.00 779 ARG A CA 1
ATOM 6015 C C . ARG A 1 779 ? -17.077 8.864 21.873 1.00 96.00 779 ARG A C 1
ATOM 6017 O O . ARG A 1 779 ? -16.143 8.118 21.583 1.00 96.00 779 ARG A O 1
ATOM 6024 N N . VAL A 1 780 ? -17.745 9.599 20.989 1.00 97.31 780 VAL A N 1
ATOM 6025 C CA . VAL A 1 780 ? -17.467 9.603 19.550 1.00 97.31 780 VAL A CA 1
ATOM 6026 C C . VAL A 1 780 ? -17.319 11.043 19.071 1.00 97.31 780 VAL A C 1
ATOM 6028 O O . VAL A 1 780 ? -18.214 11.861 19.277 1.00 97.31 780 VAL A O 1
ATOM 6031 N N . GLY A 1 781 ? -16.179 11.352 18.457 1.00 96.94 781 GLY A N 1
ATOM 6032 C CA . GLY A 1 781 ? -15.945 12.589 17.714 1.00 96.94 781 GLY A CA 1
ATOM 6033 C C . GLY A 1 781 ? -16.174 12.388 16.216 1.00 96.94 781 GLY A C 1
ATOM 6034 O O . GLY A 1 781 ? -16.382 11.267 15.751 1.00 96.94 781 GLY A O 1
ATOM 6035 N N . ASN A 1 782 ? -16.115 13.472 15.446 1.00 97.19 782 ASN A N 1
ATOM 6036 C CA . ASN A 1 782 ? -16.209 13.434 13.988 1.00 97.19 782 ASN A CA 1
ATOM 6037 C C . ASN A 1 782 ? -15.204 14.418 13.380 1.00 97.19 782 ASN A C 1
ATOM 6039 O O . ASN A 1 782 ? -15.323 15.635 13.525 1.00 97.19 782 ASN A O 1
ATOM 6043 N N . ARG A 1 783 ? -14.187 13.862 12.725 1.00 95.81 783 ARG A N 1
ATOM 6044 C CA . ARG A 1 783 ? -13.087 14.558 12.050 1.00 95.81 783 ARG A CA 1
ATOM 6045 C C . ARG A 1 783 ? -13.527 15.117 10.691 1.00 95.81 783 ARG A C 1
ATOM 6047 O O . ARG A 1 783 ? -12.896 16.040 10.181 1.00 95.81 783 ARG A O 1
ATOM 6054 N N . GLY A 1 784 ? -14.609 14.574 10.129 1.00 95.44 784 GLY A N 1
ATOM 6055 C CA . GLY A 1 784 ? -15.211 14.988 8.866 1.00 95.44 784 GLY A CA 1
ATOM 6056 C C . GLY A 1 784 ? -15.900 16.351 8.948 1.00 95.44 784 GLY A C 1
ATOM 6057 O O . GLY A 1 784 ? -16.088 16.924 10.021 1.00 95.44 784 GLY A O 1
ATOM 6058 N N . SER A 1 785 ? -16.279 16.897 7.793 1.00 95.00 785 SER A N 1
ATOM 6059 C CA . SER A 1 785 ? -16.893 18.230 7.663 1.00 95.00 785 SER A CA 1
ATOM 6060 C C . SER A 1 785 ? -18.425 18.237 7.760 1.00 95.00 785 SER A C 1
ATOM 6062 O O . SER A 1 785 ? -19.033 19.306 7.816 1.00 95.00 785 SER A O 1
ATOM 6064 N N . THR A 1 786 ? -19.052 17.061 7.770 1.00 95.69 786 THR A N 1
ATOM 6065 C CA . THR A 1 786 ? -20.505 16.852 7.748 1.00 95.69 786 THR A CA 1
ATOM 6066 C C . THR A 1 786 ? -20.935 16.067 8.983 1.00 95.69 786 THR A C 1
ATOM 6068 O O . THR A 1 786 ? -20.234 15.155 9.414 1.00 95.69 786 THR A O 1
ATOM 6071 N N . THR A 1 787 ? -22.095 16.396 9.558 1.00 95.81 787 THR A N 1
ATOM 6072 C CA . THR A 1 787 ? -22.691 15.625 10.661 1.00 95.81 787 THR A CA 1
ATOM 6073 C C . THR A 1 787 ? -22.913 14.174 10.239 1.00 95.81 787 THR A C 1
ATOM 6075 O O . THR A 1 787 ? -23.641 13.923 9.278 1.00 95.81 787 THR A O 1
ATOM 6078 N N . ALA A 1 788 ? -22.327 13.234 10.980 1.00 96.31 788 ALA A N 1
ATOM 6079 C CA . ALA A 1 788 ? -22.586 11.810 10.820 1.00 96.31 788 ALA A CA 1
ATOM 6080 C C . ALA A 1 788 ? -23.986 11.493 11.353 1.00 96.31 788 ALA A C 1
ATOM 6082 O O . ALA A 1 788 ? -24.323 11.922 12.458 1.00 96.31 788 ALA A O 1
ATOM 6083 N N . ASN A 1 789 ? -24.794 10.751 10.602 1.00 95.50 789 ASN A N 1
ATOM 6084 C CA . ASN A 1 789 ? -26.147 10.374 11.020 1.00 95.50 789 ASN A CA 1
ATOM 6085 C C . ASN A 1 789 ? -26.197 8.888 11.383 1.00 95.50 789 ASN A C 1
ATOM 6087 O O . ASN A 1 789 ? -25.380 8.102 10.907 1.00 95.50 789 ASN A O 1
ATOM 6091 N N . ASP A 1 790 ? -27.158 8.516 12.230 1.00 95.62 790 ASP A N 1
ATOM 6092 C CA . ASP A 1 790 ? -27.400 7.133 12.656 1.00 95.62 790 ASP A CA 1
ATOM 6093 C C . ASP A 1 790 ? -26.135 6.403 13.154 1.00 95.62 790 ASP A C 1
ATOM 6095 O O . ASP A 1 790 ? -25.913 5.222 12.874 1.00 95.62 790 ASP A O 1
ATOM 6099 N N . VAL A 1 791 ? -25.288 7.112 13.911 1.00 97.31 791 VAL A N 1
ATOM 6100 C CA . VAL A 1 791 ? -24.077 6.540 14.505 1.00 97.31 791 VAL A CA 1
ATOM 6101 C C . VAL A 1 791 ? -24.466 5.603 15.640 1.00 97.31 791 VAL A C 1
ATOM 6103 O O . VAL A 1 791 ? -25.012 6.034 16.657 1.00 97.31 791 VAL A O 1
ATOM 6106 N N . ALA A 1 792 ? -24.151 4.322 15.468 1.00 96.88 792 ALA A N 1
ATOM 6107 C CA . ALA A 1 792 ? -24.305 3.289 16.480 1.00 96.88 792 ALA A CA 1
ATOM 6108 C C . ALA A 1 792 ? -22.960 3.010 17.160 1.00 96.88 792 ALA A C 1
ATOM 6110 O O . ALA A 1 792 ? -21.940 2.862 16.483 1.00 96.88 792 ALA A O 1
ATOM 6111 N N . VAL A 1 793 ? -22.966 2.837 18.484 1.00 97.38 793 VAL A N 1
ATOM 6112 C CA . VAL A 1 793 ? -21.812 2.318 19.237 1.00 97.38 793 VAL A CA 1
ATOM 6113 C C . VAL A 1 793 ? -22.157 0.964 19.844 1.00 97.38 793 VAL A C 1
ATOM 6115 O O . VAL A 1 793 ? -23.254 0.747 20.359 1.00 97.38 793 VAL A O 1
ATOM 6118 N N . ARG A 1 794 ? -21.202 0.036 19.791 1.00 96.62 794 ARG A N 1
ATOM 6119 C CA . ARG A 1 794 ? -21.258 -1.287 20.420 1.00 96.62 794 ARG A CA 1
ATOM 6120 C C . ARG A 1 794 ? -20.040 -1.449 21.325 1.00 96.62 794 ARG A C 1
ATOM 6122 O O . ARG A 1 794 ? -18.947 -1.037 20.946 1.00 96.62 794 ARG A O 1
ATOM 6129 N N . LEU A 1 795 ? -20.225 -2.059 22.492 1.00 97.00 795 LEU A N 1
ATOM 6130 C CA . LEU A 1 795 ? -19.163 -2.336 23.459 1.00 97.00 795 LEU A CA 1
ATOM 6131 C C . LEU A 1 795 ? -19.209 -3.814 23.856 1.00 97.00 795 LEU A C 1
ATOM 6133 O O . LEU A 1 795 ? -20.281 -4.358 24.126 1.00 97.00 795 LEU A O 1
ATOM 6137 N N . TRP A 1 796 ? -18.043 -4.448 23.925 1.00 96.94 796 TRP A N 1
ATOM 6138 C CA . TRP A 1 796 ? -17.860 -5.803 24.433 1.00 96.94 796 TRP A CA 1
ATOM 6139 C C . TRP A 1 796 ? -16.731 -5.836 25.459 1.00 96.94 796 TRP A C 1
ATOM 6141 O O . TRP A 1 796 ? -15.805 -5.025 25.404 1.00 96.94 796 TRP A O 1
ATOM 6151 N N . TYR A 1 797 ? -16.777 -6.816 26.358 1.00 95.94 797 TYR A N 1
ATOM 6152 C CA . TYR A 1 797 ? -15.704 -7.085 27.305 1.00 95.94 797 TYR A CA 1
ATOM 6153 C C . TYR A 1 797 ? -15.261 -8.549 27.291 1.00 95.94 797 TYR A C 1
ATOM 6155 O O . TYR A 1 797 ? -16.061 -9.455 27.045 1.00 95.94 797 TYR A O 1
ATOM 6163 N N . GLN A 1 798 ? -13.984 -8.779 27.587 1.00 95.25 798 GLN A N 1
ATOM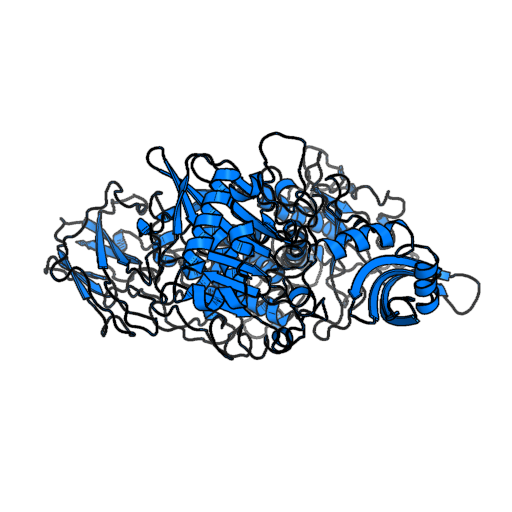 6164 C CA . GLN A 1 798 ? -13.416 -10.104 27.842 1.00 95.25 798 GLN A CA 1
ATOM 6165 C C . GLN A 1 798 ? -12.428 -10.028 29.013 1.00 95.25 798 GLN A C 1
ATOM 6167 O O . GLN A 1 798 ? -11.659 -9.073 29.116 1.00 95.25 798 GLN A O 1
ATOM 6172 N N . GLU A 1 799 ? -12.422 -11.035 29.892 1.00 94.38 799 GLU A N 1
ATOM 6173 C CA . GLU A 1 799 ? -11.387 -11.164 30.924 1.00 94.38 799 GLU A CA 1
ATOM 6174 C C . GLU A 1 799 ? -10.040 -11.534 30.285 1.00 94.38 799 GLU A C 1
ATOM 6176 O O . GLU A 1 799 ? -9.929 -12.521 29.550 1.00 94.38 799 GLU A O 1
ATOM 6181 N N . TRP A 1 800 ? -8.997 -10.764 30.589 1.00 93.69 800 TRP A N 1
ATOM 6182 C CA . TRP A 1 800 ? -7.627 -11.103 30.234 1.00 93.69 800 TRP A CA 1
ATOM 6183 C C . TRP A 1 800 ? -7.020 -11.953 31.355 1.00 93.69 800 TRP A C 1
ATOM 6185 O O . TRP A 1 800 ? -6.689 -11.465 32.439 1.00 93.69 800 TRP A O 1
ATOM 6195 N N . LEU A 1 801 ? -6.868 -13.252 31.099 1.00 92.06 801 LEU A N 1
ATOM 6196 C CA . LEU A 1 801 ? -6.340 -14.208 32.072 1.00 92.06 801 LEU A CA 1
ATOM 6197 C C . LEU A 1 801 ? -4.822 -14.053 32.264 1.00 92.06 801 LEU A C 1
ATOM 6199 O O . LEU A 1 801 ? -4.075 -13.782 31.319 1.00 92.06 801 LEU A O 1
ATOM 6203 N N . ALA A 1 802 ? -4.345 -14.262 33.492 1.00 88.69 802 ALA A N 1
ATOM 6204 C CA . ALA A 1 802 ? -2.919 -14.191 33.808 1.00 88.69 802 ALA A CA 1
ATOM 6205 C C . ALA A 1 802 ? -2.102 -15.207 32.986 1.00 88.69 802 ALA A C 1
ATOM 6207 O O . ALA A 1 802 ? -2.529 -16.342 32.779 1.00 88.69 802 ALA A O 1
ATOM 6208 N N . ASN A 1 803 ? -0.907 -14.804 32.544 1.00 85.75 803 ASN A N 1
ATOM 6209 C CA . ASN A 1 803 ? -0.012 -15.591 31.678 1.00 85.75 803 ASN A CA 1
ATOM 6210 C C . ASN A 1 803 ? -0.587 -15.977 30.295 1.00 85.75 803 ASN A C 1
ATOM 6212 O O . ASN A 1 803 ? -0.036 -16.859 29.637 1.00 85.75 803 ASN A O 1
ATOM 6216 N N . THR A 1 804 ? -1.655 -15.320 29.824 1.00 89.75 804 THR A N 1
ATOM 6217 C CA . THR A 1 804 ? -2.176 -15.500 28.456 1.00 89.75 804 THR A CA 1
ATOM 6218 C C . THR A 1 804 ? -1.808 -14.320 27.546 1.00 89.75 804 THR A C 1
ATOM 6220 O O . THR A 1 804 ? -1.744 -13.180 28.022 1.00 89.75 804 THR A O 1
ATOM 6223 N N . PRO A 1 805 ? -1.551 -14.548 26.241 1.00 89.75 805 PRO A N 1
ATOM 6224 C CA . PRO A 1 805 ? -1.421 -13.454 25.282 1.00 89.75 805 PRO A CA 1
ATOM 6225 C C . PRO A 1 805 ? -2.754 -12.694 25.154 1.00 89.75 805 PRO A C 1
ATOM 6227 O O . PRO A 1 805 ? -3.804 -13.268 25.454 1.00 89.75 805 PRO A O 1
ATOM 6230 N N . PRO A 1 806 ? -2.745 -11.436 24.677 1.00 90.56 806 PRO A N 1
ATOM 6231 C CA . PRO A 1 806 ? -3.977 -10.714 24.380 1.00 90.56 806 PRO A CA 1
ATOM 6232 C C . PRO A 1 806 ? -4.887 -11.523 23.433 1.00 90.56 806 PRO A C 1
ATOM 6234 O O . PRO A 1 806 ? -4.389 -12.084 22.449 1.00 90.56 806 PRO A O 1
ATOM 6237 N N . PRO A 1 807 ? -6.204 -11.602 23.698 1.00 92.62 807 PRO A N 1
ATOM 6238 C CA . PRO A 1 807 ? -7.144 -12.291 22.827 1.00 92.62 807 PRO A CA 1
ATOM 6239 C C . PRO A 1 807 ? -7.236 -11.611 21.457 1.00 92.62 807 PRO A C 1
ATOM 6241 O O . PRO A 1 807 ? -7.017 -10.408 21.302 1.00 92.62 807 PRO A O 1
ATOM 6244 N N . SER A 1 808 ? -7.593 -12.403 20.449 1.00 93.69 808 SER A N 1
ATOM 6245 C CA . SER A 1 808 ? -8.002 -11.882 19.144 1.00 93.69 808 SER A CA 1
ATOM 6246 C C . SER A 1 808 ? -9.482 -11.498 19.163 1.00 93.69 808 SER A C 1
ATOM 6248 O O . SER A 1 808 ? -10.271 -12.026 19.952 1.00 93.69 808 SER A O 1
ATOM 6250 N N . TRP A 1 809 ? -9.860 -10.583 18.280 1.00 94.00 809 TRP A N 1
ATOM 6251 C CA . TRP A 1 809 ? -11.246 -10.220 18.031 1.00 94.00 809 TRP A CA 1
ATOM 6252 C C . TRP A 1 809 ? -11.804 -11.005 16.843 1.00 94.00 809 TRP A C 1
ATOM 6254 O O . TRP A 1 809 ? -11.147 -11.133 15.810 1.00 94.00 809 TRP A O 1
ATOM 6264 N N . ARG A 1 810 ? -13.050 -11.461 16.978 1.00 88.31 810 ARG A N 1
ATOM 6265 C CA . ARG A 1 810 ? -13.976 -11.679 15.860 1.00 88.31 810 ARG A CA 1
ATOM 6266 C C . ARG A 1 810 ? -15.409 -11.445 16.357 1.00 88.31 810 ARG A C 1
ATOM 6268 O O . ARG A 1 810 ? -15.698 -11.789 17.509 1.00 88.31 810 ARG A O 1
ATOM 6275 N N . PRO A 1 811 ? -16.336 -10.935 15.530 1.00 79.00 811 PRO A N 1
ATOM 6276 C CA . PRO A 1 811 ? -17.757 -10.917 15.869 1.00 79.00 811 PRO A CA 1
ATOM 6277 C C . PRO A 1 811 ? -18.268 -12.330 16.196 1.00 79.00 811 PRO A C 1
ATOM 6279 O O . PRO A 1 811 ? -17.994 -13.288 15.473 1.00 79.00 811 PRO A O 1
ATOM 6282 N N . GLY A 1 812 ? -18.970 -12.485 17.323 1.00 78.25 812 GLY A N 1
ATOM 6283 C CA . GLY A 1 812 ? -19.385 -13.804 17.827 1.00 78.25 812 GLY A CA 1
ATOM 6284 C C . GLY A 1 812 ? -18.230 -14.697 18.315 1.00 78.25 812 GLY A C 1
ATOM 6285 O O . GLY A 1 812 ? -18.381 -15.918 18.395 1.00 78.25 812 GLY A O 1
ATOM 6286 N N . GLY A 1 813 ? -17.060 -14.120 18.609 1.00 82.31 813 GLY A N 1
ATOM 6287 C CA . GLY A 1 813 ? -15.913 -14.824 19.180 1.00 82.31 813 GLY A CA 1
ATOM 6288 C C . GLY A 1 813 ? -16.178 -15.355 20.591 1.00 82.31 813 GLY A C 1
ATOM 6289 O O . GLY A 1 813 ? -16.855 -14.722 21.398 1.00 82.31 813 GLY A O 1
ATOM 6290 N N . ALA A 1 814 ? -15.618 -16.524 20.908 1.00 80.50 814 ALA A N 1
ATOM 6291 C CA . ALA A 1 814 ? -15.717 -17.091 22.249 1.00 80.50 814 ALA A CA 1
ATOM 6292 C C . ALA A 1 814 ? -14.872 -16.270 23.242 1.00 80.50 814 ALA A C 1
ATOM 6294 O O . ALA A 1 814 ? -13.678 -16.084 23.022 1.00 80.50 814 ALA A O 1
ATOM 6295 N N . GLY A 1 815 ? -15.492 -15.813 24.333 1.00 86.56 815 GLY A N 1
ATOM 6296 C CA . GLY A 1 815 ? -14.858 -14.995 25.378 1.00 86.56 815 GLY A CA 1
ATOM 6297 C C . GLY A 1 815 ? -15.328 -13.537 25.410 1.00 86.56 815 GLY A C 1
ATOM 6298 O O . GLY A 1 815 ? -15.312 -12.932 26.480 1.00 86.56 815 GLY A O 1
ATOM 6299 N N . TRP A 1 816 ? -15.821 -13.001 24.290 1.00 94.12 816 TRP A N 1
ATOM 6300 C CA . TRP A 1 816 ? -16.337 -11.632 24.202 1.00 94.12 816 TRP A CA 1
ATOM 6301 C C . TRP A 1 816 ? -17.817 -11.558 24.591 1.00 94.12 816 TRP A C 1
ATOM 6303 O O . TRP A 1 816 ? -18.678 -12.146 23.937 1.00 94.12 816 TRP A O 1
ATOM 6313 N N . THR A 1 817 ? -18.121 -10.795 25.640 1.00 94.75 817 THR A N 1
ATOM 6314 C CA . THR A 1 817 ? -19.483 -10.576 26.148 1.00 94.75 817 THR A CA 1
ATOM 6315 C C . THR A 1 817 ? -19.957 -9.166 25.777 1.00 94.75 817 THR A C 1
ATOM 6317 O O . THR A 1 817 ? -19.252 -8.209 26.092 1.00 94.75 817 THR A O 1
ATOM 6320 N N . PRO A 1 818 ? -21.112 -8.988 25.108 1.00 94.81 818 PRO A N 1
ATOM 6321 C CA . PRO A 1 818 ? -21.633 -7.661 24.780 1.00 94.81 818 PRO A CA 1
ATOM 6322 C C . PRO A 1 818 ? -22.167 -6.942 26.024 1.00 94.81 818 PRO A C 1
ATOM 6324 O O . PRO A 1 818 ? -22.974 -7.499 26.773 1.00 94.81 818 PRO A O 1
ATOM 6327 N N . CYS A 1 819 ? -21.774 -5.683 26.207 1.00 95.00 819 CYS A N 1
ATOM 6328 C CA . CYS A 1 819 ? -22.384 -4.795 27.194 1.00 95.00 819 CYS A CA 1
ATOM 6329 C C . CYS A 1 819 ? -23.770 -4.337 26.709 1.00 95.00 819 CYS A C 1
ATOM 6331 O O . CYS A 1 819 ? -24.003 -4.201 25.506 1.00 95.00 819 CYS A O 1
ATOM 6333 N N . GLN A 1 820 ? -24.693 -4.062 27.633 1.00 94.75 820 GLN A N 1
ATOM 6334 C CA . GLN A 1 820 ? -25.997 -3.485 27.283 1.00 94.75 820 GLN A CA 1
ATOM 6335 C C . GLN A 1 820 ? -25.896 -1.960 27.218 1.00 94.75 820 GLN A C 1
ATOM 6337 O O . GLN A 1 820 ? -25.300 -1.346 28.100 1.00 94.75 820 GLN A O 1
ATOM 6342 N N . LEU A 1 821 ? -26.465 -1.349 26.179 1.00 95.06 821 LEU A N 1
ATOM 6343 C CA . LEU A 1 821 ? -26.507 0.106 26.031 1.00 95.06 821 LEU A CA 1
ATOM 6344 C C . LEU A 1 821 ? -27.650 0.698 26.872 1.00 95.06 821 LEU A C 1
ATOM 6346 O O . LEU A 1 821 ? -28.779 0.211 26.843 1.00 95.06 821 LEU A O 1
ATOM 6350 N N . THR A 1 822 ? -27.357 1.774 27.596 1.00 90.56 822 THR A N 1
ATOM 6351 C CA . THR A 1 822 ? -28.320 2.610 28.317 1.00 90.56 822 THR A CA 1
ATOM 6352 C C . THR A 1 822 ? -28.576 3.890 27.513 1.00 90.56 822 THR A C 1
ATOM 6354 O O . THR A 1 822 ? -27.683 4.727 27.396 1.00 90.56 822 THR A O 1
ATOM 6357 N N . GLY A 1 823 ? -29.799 4.073 27.008 1.00 86.06 823 GLY A N 1
ATOM 6358 C CA . GLY A 1 823 ? -30.202 5.262 26.243 1.00 86.06 823 GLY A CA 1
ATOM 6359 C C . GLY A 1 823 ? -30.404 4.985 24.751 1.00 86.06 823 GLY A C 1
ATOM 6360 O O . GLY A 1 823 ? -30.690 3.853 24.360 1.00 86.06 823 GLY A O 1
ATOM 6361 N N . ASP A 1 824 ? -30.289 6.030 23.932 1.00 82.75 824 ASP A N 1
ATOM 6362 C CA . ASP A 1 824 ? -30.562 5.964 22.494 1.00 82.75 824 ASP A CA 1
ATOM 6363 C C . ASP A 1 824 ? -29.474 5.200 21.723 1.00 82.75 824 ASP A C 1
ATOM 6365 O O . ASP A 1 824 ? -28.276 5.445 21.876 1.00 82.75 824 ASP A O 1
ATOM 6369 N N . ALA A 1 825 ? -29.909 4.274 20.863 1.00 86.25 825 ALA A N 1
ATOM 6370 C CA . ALA A 1 825 ? -29.034 3.372 20.109 1.00 86.25 825 ALA A CA 1
ATOM 6371 C C . ALA A 1 825 ? -28.345 4.006 18.889 1.00 86.25 825 ALA A C 1
ATOM 6373 O O . ALA A 1 825 ? -27.423 3.408 18.336 1.00 86.25 825 ALA A O 1
ATOM 6374 N N . LEU A 1 826 ? -28.811 5.184 18.471 1.00 93.00 826 LEU A N 1
ATOM 6375 C CA . LEU A 1 826 ? -28.352 5.932 17.305 1.00 93.00 826 LEU A CA 1
ATOM 6376 C C . LEU A 1 826 ? -28.258 7.412 17.688 1.00 93.00 826 LEU A C 1
ATOM 6378 O O . LEU A 1 826 ? -29.191 7.942 18.292 1.00 93.00 826 LEU A O 1
ATOM 6382 N N . GLN A 1 827 ? -27.159 8.078 17.336 1.00 94.25 827 GLN A N 1
ATOM 6383 C CA . GLN A 1 827 ? -26.972 9.519 17.555 1.00 94.25 827 GLN A CA 1
ATOM 6384 C C . GLN A 1 827 ? -26.486 10.206 16.272 1.00 94.25 827 GLN A C 1
ATOM 6386 O O . GLN A 1 827 ? -25.890 9.570 15.401 1.00 94.25 827 GLN A O 1
ATOM 6391 N N . ALA A 1 828 ? -26.737 11.512 16.158 1.00 94.94 828 ALA A N 1
ATOM 6392 C CA . ALA A 1 828 ? -26.170 12.350 15.106 1.00 94.94 828 ALA A CA 1
ATOM 6393 C C . ALA A 1 828 ? -24.953 13.105 15.662 1.00 94.94 828 ALA A C 1
ATOM 6395 O O . ALA A 1 828 ? -25.093 13.867 16.617 1.00 94.94 828 ALA A O 1
ATOM 6396 N N . ILE A 1 829 ? -23.775 12.886 15.074 1.00 95.56 829 ILE A N 1
ATOM 6397 C CA . ILE A 1 829 ? -22.478 13.333 15.601 1.00 95.56 829 ILE A CA 1
ATOM 6398 C C . ILE A 1 829 ? -21.963 14.508 14.745 1.00 95.56 829 ILE A C 1
ATOM 6400 O O . ILE A 1 829 ? -21.507 14.289 13.612 1.00 95.56 829 ILE A O 1
ATOM 6404 N N . PRO A 1 830 ? -22.062 15.768 15.215 1.00 95.12 830 PRO A N 1
ATOM 6405 C CA . PRO A 1 830 ? -21.570 16.933 14.482 1.00 95.12 830 PRO A CA 1
ATOM 6406 C C . PRO A 1 830 ? -20.044 16.912 14.346 1.00 95.12 830 PRO A C 1
ATOM 6408 O O . PRO A 1 830 ? -19.348 16.311 15.160 1.00 95.12 830 PRO A O 1
ATOM 6411 N N . SER A 1 831 ? -19.528 17.605 13.327 1.00 94.00 831 SER A N 1
ATOM 6412 C CA . SER A 1 831 ? -18.087 17.837 13.150 1.00 94.00 831 SER A CA 1
ATOM 6413 C C . SER A 1 831 ? -17.480 18.481 14.404 1.00 94.00 831 SER A C 1
ATOM 6415 O O . SER A 1 831 ? -17.947 19.538 14.837 1.00 94.00 831 SER A O 1
ATOM 6417 N N . GLY A 1 832 ? -16.462 17.847 14.991 1.00 89.56 832 GLY A N 1
ATOM 6418 C CA . GLY A 1 832 ? -15.853 18.285 16.247 1.00 89.56 832 GLY A CA 1
ATOM 6419 C C . GLY A 1 832 ? -15.244 17.163 17.105 1.00 89.56 832 GLY A C 1
ATOM 6420 O O 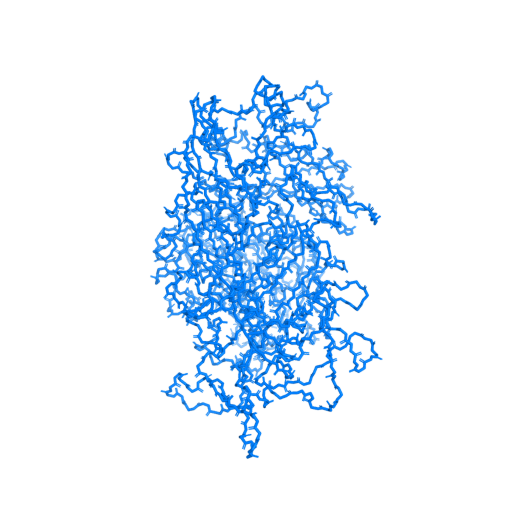. GLY A 1 832 ? -15.290 15.982 16.741 1.00 89.56 832 GLY A O 1
ATOM 6421 N N . PRO A 1 833 ? -14.637 17.525 18.252 1.00 85.50 833 PRO A N 1
ATOM 6422 C CA . PRO A 1 833 ? -14.104 16.575 19.227 1.00 85.50 833 PRO A CA 1
ATOM 6423 C C . PRO A 1 833 ? -15.219 15.838 20.001 1.00 85.50 833 PRO A C 1
ATOM 6425 O O . PRO A 1 833 ? -16.348 16.329 20.073 1.00 85.50 833 PRO A O 1
ATOM 6428 N N . PRO A 1 834 ? -14.927 14.697 20.660 1.00 80.88 834 PRO A N 1
ATOM 6429 C CA . PRO A 1 834 ? -15.947 13.887 21.338 1.00 80.88 834 PRO A CA 1
ATOM 6430 C C . PRO A 1 834 ? -16.609 14.580 22.539 1.00 80.88 834 PRO A C 1
ATOM 6432 O O . PRO A 1 834 ? -17.670 14.151 22.988 1.00 80.88 834 PRO A O 1
ATOM 6435 N N . SER A 1 835 ? -16.004 15.650 23.069 1.00 70.12 835 SER A N 1
ATOM 6436 C CA . SER A 1 835 ? -16.604 16.510 24.100 1.00 70.12 835 SER A CA 1
ATOM 6437 C C . SER A 1 835 ? -17.855 17.248 23.621 1.00 70.12 835 SER A C 1
ATOM 6439 O O . SER A 1 835 ? -18.692 17.617 24.444 1.00 70.12 835 SER A O 1
ATOM 6441 N N . ASP A 1 836 ? -17.976 17.446 22.308 1.00 60.78 836 ASP A N 1
ATOM 6442 C CA . ASP A 1 836 ? -18.943 18.352 21.691 1.00 60.78 836 ASP A CA 1
ATOM 6443 C C . ASP A 1 836 ? -20.002 17.581 20.874 1.00 60.78 836 ASP A C 1
ATOM 6445 O O . ASP A 1 836 ? -20.960 18.184 20.388 1.00 60.78 836 ASP A O 1
ATOM 6449 N N . ALA A 1 837 ? -19.820 16.261 20.699 1.00 64.94 837 ALA A N 1
ATOM 6450 C CA . ALA A 1 837 ? -20.406 15.527 19.577 1.00 64.94 837 ALA A CA 1
ATOM 6451 C C . ALA A 1 837 ? -21.262 14.288 19.934 1.00 64.94 837 ALA A C 1
ATOM 6453 O O . ALA A 1 837 ? -22.336 14.137 19.354 1.00 64.94 837 ALA A O 1
ATOM 6454 N N . GLY A 1 838 ? -20.874 13.424 20.885 1.00 81.00 838 GLY A N 1
ATOM 6455 C CA . GLY A 1 838 ? -21.743 12.309 21.308 1.00 81.00 838 GLY A CA 1
ATOM 6456 C C . GLY A 1 838 ? -21.156 11.348 22.345 1.00 81.00 838 GLY A C 1
ATOM 6457 O O . GLY A 1 838 ? -19.940 11.193 22.468 1.00 81.00 838 GLY A O 1
ATOM 6458 N N . SER A 1 839 ? -22.041 10.700 23.110 1.00 92.25 839 SER A N 1
ATOM 6459 C CA . SER A 1 839 ? -21.683 9.847 24.254 1.00 92.25 839 SER A CA 1
ATOM 6460 C C . SER A 1 839 ? -22.695 8.715 24.464 1.00 92.25 839 SER A C 1
ATOM 6462 O O . SER A 1 839 ? -23.908 8.931 24.453 1.00 92.25 839 SER A O 1
ATOM 6464 N N . PHE A 1 840 ? -22.190 7.498 24.668 1.00 95.50 840 PHE A N 1
ATOM 6465 C CA . PHE A 1 840 ? -22.952 6.254 24.758 1.00 95.50 840 PHE A CA 1
ATOM 6466 C C . PHE A 1 840 ? -22.574 5.526 26.054 1.00 95.50 840 PHE A C 1
ATOM 6468 O O . PHE A 1 840 ? -21.409 5.199 26.272 1.00 95.50 840 PHE A O 1
ATOM 6475 N N . THR A 1 841 ? -23.543 5.277 26.937 1.00 95.31 841 THR A N 1
ATOM 6476 C CA . THR A 1 841 ? -23.292 4.700 28.270 1.00 95.31 841 THR A CA 1
ATOM 6477 C C . THR A 1 841 ? -23.751 3.248 28.328 1.00 95.31 841 THR A C 1
ATOM 6479 O O . THR A 1 841 ? -24.892 2.949 28.001 1.00 95.31 841 THR A O 1
ATOM 6482 N N . PHE A 1 842 ? -22.890 2.347 28.788 1.00 96.19 842 PHE A N 1
ATOM 6483 C CA . PHE A 1 842 ? -23.116 0.903 28.816 1.00 96.19 842 PHE A CA 1
ATOM 6484 C C . PHE A 1 842 ? -23.092 0.335 30.239 1.00 96.19 842 PHE A C 1
ATOM 6486 O O . PHE A 1 842 ? -22.322 0.795 31.081 1.00 96.19 842 PHE A O 1
ATOM 6493 N N . ASP A 1 843 ? -23.887 -0.706 30.489 1.00 94.00 843 ASP A N 1
ATOM 6494 C CA . ASP A 1 843 ? -23.804 -1.547 31.687 1.00 94.00 843 ASP A CA 1
ATOM 6495 C C . ASP A 1 843 ? -22.542 -2.416 31.674 1.00 94.00 843 ASP A C 1
ATOM 6497 O O . ASP A 1 843 ? -22.318 -3.186 30.737 1.00 94.00 843 ASP A O 1
ATOM 6501 N N . PHE A 1 844 ? -21.735 -2.311 32.733 1.00 93.12 844 PHE A N 1
ATOM 6502 C CA . PHE A 1 844 ? -20.487 -3.052 32.901 1.00 93.12 844 PHE A CA 1
ATOM 6503 C C . PHE A 1 844 ? -20.232 -3.335 34.390 1.00 93.12 844 PHE A C 1
ATOM 6505 O O . PHE A 1 844 ? -19.614 -2.545 35.103 1.00 93.12 844 PHE A O 1
ATOM 6512 N N . ALA A 1 845 ? -20.727 -4.485 34.852 1.00 87.94 845 ALA A N 1
ATOM 6513 C CA . ALA A 1 845 ? -20.583 -4.965 36.229 1.00 87.94 845 ALA A CA 1
ATOM 6514 C C . ALA A 1 845 ? -20.076 -6.427 36.271 1.00 87.94 845 ALA A C 1
ATOM 6516 O O . ALA A 1 845 ? -20.831 -7.332 36.640 1.00 87.94 845 ALA A O 1
ATOM 6517 N N . PRO A 1 846 ? -18.830 -6.697 35.831 1.00 89.88 846 PRO A N 1
ATOM 6518 C CA . PRO A 1 846 ? -18.199 -8.007 35.980 1.00 89.88 846 PRO A CA 1
ATOM 6519 C C . PRO A 1 846 ? -17.741 -8.249 37.435 1.00 89.88 846 PRO A C 1
ATOM 6521 O O . PRO A 1 846 ? -17.952 -7.422 38.321 1.00 89.88 846 PRO A O 1
ATOM 6524 N N . GLY A 1 847 ? -17.108 -9.399 37.687 1.00 90.31 847 GLY A N 1
ATOM 6525 C CA . GLY A 1 847 ? -16.398 -9.647 38.947 1.00 90.31 847 GLY A CA 1
ATOM 6526 C C . GLY A 1 847 ? -15.018 -8.967 38.997 1.00 90.31 847 GLY A C 1
ATOM 6527 O O . GLY A 1 847 ? -14.633 -8.302 38.036 1.00 90.31 847 GLY A O 1
ATOM 6528 N N . PRO A 1 848 ? -14.255 -9.156 40.089 1.00 91.12 848 PRO A N 1
ATOM 6529 C CA . PRO A 1 848 ? -12.860 -8.722 40.167 1.00 91.12 848 PRO A CA 1
ATOM 6530 C C . PRO A 1 848 ? -11.987 -9.438 39.128 1.00 91.12 848 PRO A C 1
ATOM 6532 O O . PRO A 1 848 ? -12.127 -10.647 38.926 1.00 91.12 848 PRO A O 1
ATOM 6535 N N . GLY A 1 849 ? -11.073 -8.712 38.489 1.00 92.00 849 GLY A N 1
ATOM 6536 C CA . GLY A 1 849 ? -10.254 -9.210 37.386 1.00 92.00 849 GLY A CA 1
ATOM 6537 C C . GLY A 1 849 ? -9.643 -8.101 36.527 1.00 92.00 849 GLY A C 1
ATOM 6538 O O . GLY A 1 849 ? -9.814 -6.913 36.783 1.00 92.00 849 GLY A O 1
ATOM 6539 N N . VAL A 1 850 ? -8.925 -8.497 35.472 1.00 93.06 850 VAL A N 1
ATOM 6540 C CA . VAL A 1 850 ? -8.423 -7.570 34.442 1.00 93.06 850 VAL A CA 1
ATOM 6541 C C . VAL A 1 850 ? -9.229 -7.800 33.172 1.00 93.06 850 VAL A C 1
ATOM 6543 O O . VAL A 1 850 ? -9.302 -8.931 32.692 1.00 93.06 850 VAL A O 1
ATOM 6546 N N . TYR A 1 851 ? -9.819 -6.744 32.618 1.00 93.81 851 TYR A N 1
ATOM 6547 C CA . TYR A 1 851 ? -10.730 -6.818 31.479 1.00 93.81 851 TYR A CA 1
ATOM 6548 C C . TYR A 1 851 ? -10.259 -5.951 30.317 1.00 93.81 851 TYR A C 1
ATOM 6550 O O . TYR A 1 851 ? -9.725 -4.858 30.499 1.00 93.81 851 TYR A O 1
ATOM 6558 N N . LEU A 1 852 ? -10.500 -6.446 29.108 1.00 95.00 852 LEU A N 1
ATOM 6559 C CA . LEU A 1 852 ? -10.358 -5.716 27.856 1.00 95.00 852 LEU A CA 1
ATOM 6560 C C . LEU A 1 852 ? -11.740 -5.217 27.438 1.00 95.00 852 LEU A C 1
ATOM 6562 O O . LEU A 1 852 ? -12.638 -6.029 27.232 1.00 95.00 852 LEU A O 1
ATOM 6566 N N . LEU A 1 853 ? -11.892 -3.902 27.313 1.00 96.25 853 LEU A N 1
ATOM 6567 C CA . LEU A 1 853 ? -13.070 -3.220 26.783 1.00 96.25 853 LEU A CA 1
ATOM 6568 C C . LEU A 1 853 ? -12.822 -2.898 25.308 1.00 96.25 853 LEU A C 1
ATOM 6570 O O . LEU A 1 853 ? -11.976 -2.057 25.014 1.00 96.25 853 LEU A O 1
ATOM 6574 N N . PHE A 1 854 ? -13.537 -3.553 24.394 1.00 97.50 854 PHE A N 1
ATOM 6575 C CA . PHE A 1 854 ? -13.465 -3.295 22.953 1.00 97.50 854 PHE A CA 1
ATOM 6576 C C . PHE A 1 854 ? -14.741 -2.593 22.482 1.00 97.50 854 PHE A C 1
ATOM 6578 O O . PHE A 1 854 ? -15.842 -3.116 22.666 1.00 97.50 854 PHE A O 1
ATOM 6585 N N . ALA A 1 855 ? -14.593 -1.414 21.883 1.00 97.94 855 ALA A N 1
ATOM 6586 C CA . ALA A 1 855 ? -15.685 -0.588 21.386 1.00 97.94 855 ALA A CA 1
ATOM 6587 C C . ALA A 1 855 ? -15.605 -0.411 19.865 1.00 97.94 855 ALA A C 1
ATOM 6589 O O . ALA A 1 855 ? -14.518 -0.282 19.306 1.00 97.94 855 ALA A O 1
ATOM 6590 N N . GLN A 1 856 ? -16.766 -0.353 19.215 1.00 97.94 856 GLN A N 1
ATOM 6591 C CA . GLN A 1 856 ? -16.924 -0.060 17.792 1.00 97.94 856 GLN A CA 1
ATOM 6592 C C . GLN A 1 856 ? -17.989 1.024 17.614 1.00 97.94 856 GLN A C 1
ATOM 6594 O O . GLN A 1 856 ? -19.155 0.781 17.931 1.00 97.94 856 GLN A O 1
ATOM 6599 N N . ALA A 1 857 ? -17.614 2.167 17.045 1.00 97.81 857 ALA A N 1
ATOM 6600 C CA . ALA A 1 857 ? -18.541 3.104 16.413 1.00 97.81 857 ALA A CA 1
ATOM 6601 C C . ALA A 1 857 ? -18.761 2.709 14.937 1.00 97.81 857 ALA A C 1
ATOM 6603 O O . ALA A 1 857 ? -17.857 2.182 14.293 1.00 97.81 857 ALA A O 1
ATOM 6604 N N . THR A 1 858 ? -19.955 2.914 14.378 1.00 97.44 858 THR A N 1
ATOM 6605 C CA . THR A 1 858 ? -20.217 2.689 12.942 1.00 97.44 858 THR A CA 1
ATOM 6606 C C . THR A 1 858 ? -21.445 3.474 12.473 1.00 97.44 858 THR A C 1
ATOM 6608 O O . THR A 1 858 ? -22.419 3.602 13.217 1.00 97.44 858 THR A O 1
ATOM 6611 N N . CYS A 1 859 ? -21.418 3.977 11.240 1.00 96.00 859 CYS A N 1
ATOM 6612 C CA . CYS A 1 859 ? -22.571 4.536 10.528 1.00 96.00 859 CYS A CA 1
ATOM 6613 C C . CYS A 1 859 ? -22.500 4.165 9.037 1.00 96.00 859 CYS A C 1
ATOM 6615 O O . CYS A 1 859 ? -21.530 3.554 8.601 1.00 96.00 859 CYS A O 1
ATOM 6617 N N . ALA A 1 860 ? -23.519 4.493 8.239 1.00 93.44 860 ALA A N 1
ATOM 6618 C CA . ALA A 1 860 ? -23.509 4.164 6.807 1.00 93.44 860 ALA A CA 1
ATOM 6619 C C . ALA A 1 860 ? -22.494 4.993 5.993 1.00 93.44 860 ALA A C 1
ATOM 6621 O O . ALA A 1 860 ? -21.993 4.514 4.979 1.00 93.44 860 ALA A O 1
ATOM 6622 N N . ASP A 1 861 ? -22.189 6.216 6.439 1.00 95.25 861 ASP A N 1
ATOM 6623 C CA . ASP A 1 861 ? -21.245 7.114 5.762 1.00 95.25 861 ASP A CA 1
ATOM 6624 C C . ASP A 1 861 ? -19.780 6.748 6.060 1.00 95.25 861 ASP A C 1
ATOM 6626 O O . ASP A 1 861 ? -18.916 6.850 5.190 1.00 95.25 861 ASP A O 1
ATOM 6630 N N . ASP A 1 862 ? -19.525 6.257 7.274 1.00 97.06 862 ASP A N 1
ATOM 6631 C CA . ASP A 1 862 ? -18.233 5.784 7.761 1.00 97.06 862 ASP A CA 1
ATOM 6632 C C . ASP A 1 862 ? -18.418 4.560 8.678 1.00 97.06 862 ASP A C 1
ATOM 6634 O O . ASP A 1 862 ? -18.898 4.655 9.818 1.00 97.06 862 ASP A O 1
ATOM 6638 N N . ARG A 1 863 ? -18.049 3.387 8.152 1.00 96.50 863 ARG A N 1
ATOM 6639 C CA . ARG A 1 863 ? -18.140 2.097 8.845 1.00 96.50 863 ARG A CA 1
ATOM 6640 C C . ARG A 1 863 ? -16.801 1.710 9.446 1.00 96.50 863 ARG A C 1
ATOM 6642 O O . ARG A 1 863 ? -15.764 1.860 8.807 1.00 96.50 863 ARG A O 1
ATOM 6649 N N . ALA A 1 864 ? -16.815 1.111 10.631 1.00 97.06 864 ALA A N 1
ATOM 6650 C CA . ALA A 1 864 ? -15.638 0.393 11.117 1.00 97.06 864 ALA A CA 1
ATOM 6651 C C . ALA A 1 864 ? -15.330 -0.821 10.223 1.00 97.06 864 ALA A C 1
ATOM 6653 O O . ALA A 1 864 ? -16.243 -1.511 9.767 1.00 97.06 864 ALA A O 1
ATOM 6654 N N . ASN A 1 865 ? -14.052 -1.153 10.059 1.00 95.88 865 ASN A N 1
ATOM 6655 C CA . ASN A 1 865 ? -13.564 -2.330 9.337 1.00 95.88 865 ASN A CA 1
ATOM 6656 C C . ASN A 1 865 ? -14.155 -3.644 9.902 1.00 95.88 865 ASN A C 1
ATOM 6658 O O . ASN A 1 865 ? -14.333 -4.613 9.166 1.00 95.88 865 ASN A O 1
ATOM 6662 N N . THR A 1 866 ? -14.508 -3.683 11.196 1.00 95.31 866 THR A N 1
ATOM 6663 C CA . THR A 1 866 ? -15.181 -4.831 11.837 1.00 95.31 866 THR A CA 1
ATOM 6664 C C . THR A 1 866 ? -16.698 -4.881 11.630 1.00 95.31 866 THR A C 1
ATOM 6666 O O . THR A 1 866 ? -17.333 -5.807 12.136 1.00 95.31 866 THR A O 1
ATOM 6669 N N . ASP A 1 867 ? -17.313 -3.926 10.922 1.00 94.75 867 ASP A N 1
ATOM 6670 C CA . ASP A 1 867 ? -18.734 -3.993 10.568 1.00 94.75 867 ASP A CA 1
ATOM 6671 C C . ASP A 1 867 ? -18.980 -5.159 9.584 1.00 94.75 867 ASP A C 1
ATOM 6673 O O . ASP A 1 867 ? -18.409 -5.171 8.487 1.00 94.75 867 ASP A O 1
ATOM 6677 N N . PRO A 1 868 ? -19.829 -6.152 9.926 1.00 90.50 868 PRO A N 1
ATOM 6678 C CA . PRO A 1 868 ? -20.132 -7.264 9.028 1.00 90.50 868 PRO A CA 1
ATOM 6679 C C . PRO A 1 868 ? -20.697 -6.829 7.669 1.00 90.50 868 PRO A C 1
ATOM 6681 O O . PRO A 1 868 ? -20.545 -7.572 6.703 1.00 90.50 868 PRO A O 1
ATOM 6684 N N . ALA A 1 869 ? -21.299 -5.635 7.575 1.00 89.81 869 ALA A N 1
ATOM 6685 C CA . ALA A 1 869 ? -21.819 -5.080 6.323 1.00 89.81 869 ALA A CA 1
ATOM 6686 C C . ALA A 1 869 ? -20.738 -4.810 5.256 1.00 89.81 869 ALA A C 1
ATOM 6688 O O . ALA A 1 869 ? -21.064 -4.734 4.077 1.00 89.81 869 ALA A O 1
ATOM 6689 N N . LEU A 1 870 ? -19.462 -4.691 5.643 1.00 89.50 870 LEU A N 1
ATOM 6690 C CA . LEU A 1 870 ? -18.358 -4.521 4.693 1.00 89.50 870 LEU A CA 1
ATOM 6691 C C . LEU A 1 870 ? -17.822 -5.844 4.119 1.00 89.50 870 LEU A C 1
ATOM 6693 O O . LEU A 1 870 ? -17.029 -5.821 3.180 1.00 89.50 870 LEU A O 1
ATOM 6697 N N . SER A 1 871 ? -18.190 -6.998 4.691 1.00 86.75 871 SER A N 1
ATOM 6698 C CA . SER A 1 871 ? -17.674 -8.321 4.290 1.00 86.75 871 SER A CA 1
ATOM 6699 C C . SER A 1 871 ? -16.126 -8.459 4.281 1.00 86.75 871 SER A C 1
ATOM 6701 O O . SER A 1 871 ? -15.599 -9.375 3.644 1.00 86.75 871 SER A O 1
ATOM 6703 N N . LEU A 1 872 ? -15.383 -7.608 5.009 1.00 90.31 872 LEU A N 1
ATOM 6704 C CA . LEU A 1 872 ? -13.911 -7.659 5.117 1.00 90.31 872 LEU A CA 1
ATOM 6705 C C . LEU A 1 872 ? -13.418 -8.858 5.942 1.00 90.31 872 LEU A C 1
ATOM 6707 O O . LEU A 1 872 ? -14.069 -9.260 6.901 1.00 90.31 872 LEU A O 1
ATOM 6711 N N . ALA A 1 873 ? -12.229 -9.392 5.639 1.00 90.62 873 ALA A N 1
ATOM 6712 C CA . ALA A 1 873 ? -11.671 -10.548 6.358 1.00 90.62 873 ALA A CA 1
ATOM 6713 C C . ALA A 1 873 ? -11.571 -10.329 7.881 1.00 90.62 873 ALA A C 1
ATOM 6715 O O . ALA A 1 873 ? -11.927 -11.208 8.666 1.00 90.62 873 ALA A O 1
ATOM 6716 N N . CYS A 1 874 ? -11.176 -9.129 8.301 1.00 92.69 874 CYS A N 1
ATOM 6717 C CA . CYS A 1 874 ? -11.122 -8.695 9.696 1.00 92.69 874 CYS A CA 1
ATOM 6718 C C . CYS A 1 874 ? -12.476 -8.684 10.446 1.00 92.69 874 CYS A C 1
ATOM 6720 O O . CYS A 1 874 ? -12.474 -8.660 11.678 1.00 92.69 874 CYS A O 1
ATOM 6722 N N . SER A 1 875 ? -13.626 -8.743 9.755 1.00 91.50 875 SER A N 1
ATOM 6723 C CA . SER A 1 875 ? -14.958 -8.828 10.379 1.00 91.50 875 SER A CA 1
ATOM 6724 C C . SER A 1 875 ? -15.479 -10.264 10.557 1.00 91.50 875 SER A C 1
ATOM 6726 O O . SER A 1 875 ? -16.578 -10.455 11.077 1.00 91.50 875 SER A O 1
ATOM 6728 N N . TYR A 1 876 ? -14.701 -11.295 10.191 1.00 88.25 876 TYR A N 1
ATOM 6729 C CA . TYR A 1 876 ? -15.059 -12.703 10.450 1.00 88.25 876 TYR A CA 1
ATOM 6730 C C . TYR A 1 876 ? -13.889 -13.651 10.777 1.00 88.25 876 TYR A C 1
ATOM 6732 O O . TYR A 1 876 ? -14.131 -14.751 11.276 1.00 88.25 876 TYR A O 1
ATOM 6740 N N . VAL A 1 877 ? -12.637 -13.255 10.539 1.00 90.12 877 VAL A N 1
ATOM 6741 C CA . VAL A 1 877 ? -11.431 -14.007 10.928 1.00 90.12 877 VAL A CA 1
ATOM 6742 C C . VAL A 1 877 ? -10.933 -13.530 12.295 1.00 90.12 877 VAL A C 1
ATOM 6744 O O . VAL A 1 877 ? -10.948 -12.332 12.573 1.00 90.12 877 VAL A O 1
ATOM 6747 N N . ASP A 1 878 ? -10.446 -14.453 13.135 1.00 92.06 878 ASP A N 1
ATOM 6748 C CA . ASP A 1 878 ? -9.766 -14.117 14.395 1.00 92.06 878 ASP A CA 1
ATOM 6749 C C . ASP A 1 878 ? -8.564 -13.195 14.132 1.00 92.06 878 ASP A C 1
ATOM 6751 O O . ASP A 1 878 ? -7.531 -13.626 13.613 1.00 92.06 878 ASP A O 1
ATOM 6755 N N . THR A 1 879 ? -8.708 -11.917 14.484 1.00 94.75 879 THR A N 1
ATOM 6756 C CA . THR A 1 879 ? -7.746 -10.861 14.152 1.00 94.75 879 THR A CA 1
ATOM 6757 C C . THR A 1 879 ? -7.120 -10.269 15.421 1.00 94.75 879 THR A C 1
ATOM 6759 O O . THR A 1 879 ? -7.848 -9.979 16.374 1.00 94.75 879 THR A O 1
ATOM 6762 N N . PRO A 1 880 ? -5.790 -10.051 15.481 1.00 95.25 880 PRO A N 1
ATOM 6763 C CA . PRO A 1 880 ? -5.161 -9.400 16.629 1.00 95.25 880 PRO A CA 1
ATOM 6764 C C . PRO A 1 880 ? -5.735 -7.997 16.868 1.00 95.25 880 PRO A C 1
ATOM 6766 O O . PRO A 1 880 ? -5.754 -7.175 15.957 1.00 95.25 880 PRO A O 1
ATOM 6769 N N . LEU A 1 881 ? -6.144 -7.691 18.105 1.00 96.00 881 LEU A N 1
ATOM 6770 C CA . LEU A 1 881 ? -6.733 -6.390 18.467 1.00 96.00 881 LEU A CA 1
ATOM 6771 C C . LEU A 1 881 ? -5.866 -5.187 18.057 1.00 96.00 881 LEU A C 1
ATOM 6773 O O . LEU A 1 881 ? -6.394 -4.183 17.591 1.00 96.00 881 LEU A O 1
ATOM 6777 N N . VAL A 1 882 ? -4.540 -5.304 18.181 1.00 95.88 882 VAL A N 1
ATOM 6778 C CA . VAL A 1 882 ? -3.584 -4.257 17.779 1.00 95.88 882 VAL A CA 1
ATOM 6779 C C . VAL A 1 882 ? -3.567 -4.015 16.265 1.00 95.88 882 VAL A C 1
ATOM 6781 O O . VAL A 1 882 ? -3.328 -2.897 15.825 1.00 95.88 882 VAL A O 1
ATOM 6784 N N . ASP A 1 883 ? -3.882 -5.029 15.454 1.00 95.88 883 ASP A N 1
ATOM 6785 C CA . ASP A 1 883 ? -3.980 -4.875 14.001 1.00 95.88 883 ASP A CA 1
ATOM 6786 C C . ASP A 1 883 ? -5.297 -4.217 13.574 1.00 95.88 883 ASP A C 1
ATOM 6788 O O . ASP A 1 883 ? -5.340 -3.652 12.486 1.00 95.88 883 ASP A O 1
ATOM 6792 N N . LEU A 1 884 ? -6.326 -4.231 14.425 1.00 95.94 884 LEU A N 1
ATOM 6793 C CA . LEU A 1 884 ? -7.594 -3.529 14.211 1.00 95.94 884 LEU A CA 1
ATOM 6794 C C . LEU A 1 884 ? -7.521 -2.090 14.731 1.00 95.94 884 LEU A C 1
ATOM 6796 O O . LEU A 1 884 ? -7.537 -1.140 13.959 1.00 95.94 884 LEU A O 1
ATOM 6800 N N . VAL A 1 885 ? -7.387 -1.942 16.049 1.00 97.44 885 VAL A N 1
ATOM 6801 C CA . VAL A 1 885 ? -7.590 -0.685 16.789 1.00 97.44 885 VAL A CA 1
ATOM 6802 C C . VAL A 1 885 ? -6.525 0.358 16.449 1.00 97.44 885 VAL A C 1
ATOM 6804 O O . VAL A 1 885 ? -6.805 1.548 16.397 1.00 97.44 885 VAL A O 1
ATOM 6807 N N . ALA A 1 886 ? -5.300 -0.062 16.121 1.00 97.00 886 ALA A N 1
ATOM 6808 C CA . ALA A 1 886 ? -4.289 0.885 15.663 1.00 97.00 886 ALA A CA 1
ATOM 6809 C C . ALA A 1 886 ? -4.560 1.442 14.247 1.00 97.00 886 ALA A C 1
ATOM 6811 O O . ALA A 1 886 ? -3.917 2.424 13.877 1.00 97.00 886 ALA A O 1
ATOM 6812 N N . ASN A 1 887 ? -5.458 0.833 13.462 1.00 97.44 887 ASN A N 1
ATOM 6813 C CA . ASN A 1 887 ? -5.604 1.055 12.016 1.00 97.44 887 ASN A CA 1
ATOM 6814 C C . ASN A 1 887 ? -7.048 1.386 11.570 1.00 97.44 887 ASN A C 1
ATOM 6816 O O . ASN A 1 887 ? -7.288 1.581 10.375 1.00 97.44 887 ASN A O 1
ATOM 6820 N N . ASP A 1 888 ? -7.972 1.518 12.528 1.00 97.81 888 ASP A N 1
ATOM 6821 C CA . ASP A 1 888 ? -9.352 1.989 12.364 1.00 97.81 888 ASP A CA 1
ATOM 6822 C C . ASP A 1 888 ? -9.733 2.908 13.541 1.00 97.81 888 ASP A C 1
ATOM 6824 O O . ASP A 1 888 ? -9.850 2.443 14.674 1.00 97.81 888 ASP A O 1
ATOM 6828 N N . ASN A 1 889 ? -9.903 4.209 13.289 1.00 97.44 889 ASN A N 1
ATOM 6829 C CA . ASN A 1 889 ? -10.185 5.226 14.310 1.00 97.44 889 ASN A CA 1
ATOM 6830 C C . ASN A 1 889 ? -11.595 5.097 14.924 1.00 97.44 889 ASN A C 1
ATOM 6832 O O . ASN A 1 889 ? -11.857 5.629 16.001 1.00 97.44 889 ASN A O 1
ATOM 6836 N N . ASN A 1 890 ? -12.479 4.314 14.307 1.00 98.25 890 ASN A N 1
ATOM 6837 C CA . ASN A 1 890 ? -13.813 3.997 14.815 1.00 98.25 890 ASN A CA 1
ATOM 6838 C C . ASN A 1 890 ? -13.784 2.914 15.910 1.00 98.25 890 ASN A C 1
ATOM 6840 O O . ASN A 1 890 ? -14.824 2.609 16.502 1.00 98.25 890 ASN A O 1
ATOM 6844 N N . LEU A 1 891 ? -12.621 2.299 16.155 1.00 98.31 891 LEU A N 1
ATOM 6845 C CA . LEU A 1 891 ? -12.428 1.238 17.136 1.00 98.31 891 LEU A CA 1
ATOM 6846 C C . LEU A 1 891 ? -11.656 1.746 18.349 1.00 98.31 891 LEU A C 1
ATOM 6848 O O . LEU A 1 891 ? -10.603 2.360 18.227 1.00 98.31 891 LEU A O 1
ATOM 6852 N N . GLY A 1 892 ? -12.151 1.407 19.535 1.00 97.44 892 GLY A N 1
ATOM 6853 C CA . GLY A 1 892 ? -11.483 1.684 20.798 1.00 97.44 892 GLY A CA 1
ATOM 6854 C C . GLY A 1 892 ? -11.128 0.395 21.530 1.00 97.44 892 GLY A C 1
ATOM 6855 O O . GLY A 1 892 ? -11.900 -0.563 21.541 1.00 97.44 892 GLY A O 1
ATOM 6856 N N . LEU A 1 893 ? -9.978 0.386 22.199 1.00 96.94 893 LEU A N 1
ATOM 6857 C CA . LEU A 1 893 ? -9.617 -0.630 23.187 1.00 96.94 893 LEU A CA 1
ATOM 6858 C C . LEU A 1 893 ? -9.185 0.063 24.472 1.00 96.94 893 LEU A C 1
ATOM 6860 O O . LEU A 1 893 ? -8.408 1.007 24.400 1.00 96.94 893 LEU A O 1
ATOM 6864 N N . ARG A 1 894 ? -9.620 -0.426 25.631 1.00 94.50 894 ARG A N 1
ATOM 6865 C CA . ARG A 1 894 ? -9.070 -0.029 26.935 1.00 94.50 894 ARG A CA 1
ATOM 6866 C C . ARG A 1 894 ? -8.907 -1.254 27.829 1.00 94.50 894 ARG A C 1
ATOM 6868 O O . ARG A 1 894 ? -9.798 -2.098 27.879 1.00 94.50 894 ARG A O 1
ATOM 6875 N N . VAL A 1 895 ? -7.798 -1.340 28.562 1.00 93.62 895 VAL A N 1
ATOM 6876 C CA . VAL A 1 895 ? -7.650 -2.301 29.667 1.00 93.62 895 VAL A CA 1
ATOM 6877 C C . VAL A 1 895 ? -8.134 -1.658 30.972 1.00 93.62 895 VAL A C 1
ATOM 6879 O O . VAL A 1 895 ? -7.868 -0.481 31.222 1.00 93.62 895 VAL A O 1
ATOM 6882 N N . VAL A 1 896 ? -8.846 -2.417 31.804 1.00 91.44 896 VAL A N 1
ATOM 6883 C CA . VAL A 1 896 ? -9.282 -2.013 33.153 1.00 91.44 896 VAL A CA 1
ATOM 6884 C C . VAL A 1 896 ? -9.005 -3.127 34.164 1.00 91.44 896 VAL A C 1
ATOM 6886 O O . VAL A 1 896 ? -8.944 -4.298 33.788 1.00 91.44 896 VAL A O 1
ATOM 6889 N N . ALA A 1 897 ? -8.842 -2.773 35.438 1.00 90.25 897 ALA A N 1
ATOM 6890 C CA . ALA A 1 897 ? -8.646 -3.707 36.547 1.00 90.25 897 ALA A CA 1
ATOM 6891 C C . ALA A 1 897 ? -9.640 -3.395 37.676 1.00 90.25 897 ALA A C 1
ATOM 6893 O O . ALA A 1 897 ? -9.857 -2.220 37.974 1.00 90.25 897 ALA A O 1
ATOM 6894 N N . ILE A 1 898 ? -10.238 -4.443 38.251 1.00 87.44 898 ILE A N 1
ATOM 6895 C CA . ILE A 1 898 ? -11.360 -4.428 39.210 1.00 87.44 898 ILE A CA 1
ATOM 6896 C C . ILE A 1 898 ? -11.036 -5.374 40.371 1.00 87.44 898 ILE A C 1
ATOM 6898 O O . ILE A 1 898 ? -10.572 -6.499 40.070 1.00 87.44 898 ILE A O 1
#

Sequence (898 aa):
MDWKPSPLATHVETVFDPQDAGPGSLLIEHFNDPYEAVLDDDGDLALYAAAHGYLRNLSADAHLGSQLPRLVKDQWIPALDPAAAAGTVTPYFGWLPFEDHEGGHTFAGPRGSFRFRSASDHMAVLFASDRISPRHYTGSGFALALAMHIRKDAGSLKASFTGLAAGLPYAHFREHPISAAALSTFENVFRKRSLYRDEAVEAMARAANMARVVVRSIRIAASEQEWWIERRGVGVRTVAVGAEGGGGVDVPYAVTMLSVGGKAAPEATHTITHVSPLVTHAADPRVFDADPSSHGGRPVRPTRDEQARPPRRPVGLDESRRPASIFAVGKEQGPLQYPADAPIVKVMPCPRFVQSDDGLDAKRPRPVDLAGLNGPPIRNDDASAIQAFFHGRDLVQRIEAYGWTNPAAYFRLTAPEIKIFYRSGVSPGPGGDGRTVNARVIPEGWRREEMGMPPNAQRPALQIHLAAADLRRRERKVWTHGGPPAPAIPFGLAADRRWMWHEFGHVLLVASTGELEFRFAHSPGDAMAAIVADPDSKLPAKLRGATFPFVFLPRRHDRCAHHGWSWSGTLHAALAQVPEALHPRRKGYASEQILSSSLFRLYRCIGGDTHQRDAPATPDADERRRASHYVLYLIMQAMQLMGDARIQATSTPAMFVHWLRQADLQPGAWTAAFPPLVFRRVGGTLSKVIRWAFEAQGLYGSGDGPGSPEPVDIYIEDGRATKDDAMDDRTDYGPGSYVPVSLHWQARDDAAAGDAPRWQADPATGIIWRDGDGKVEVRVGNRGSTTANDVAVRLWYQEWLANTPPPSWRPGGAGWTPCQLTGDALQAIPSGPPSDAGSFTFDFAPGPGVYLLFAQATCADDRANTDPALSLACSYVDTPLVDLVANDNNLGLRVVAI

pLDDT: mean 75.27, std 19.45, range [26.25, 98.56]

Secondary structure (DSSP, 8-state):
------TTT-EEEEE--TTS-S--EEEEE-TTS-EEEEES-SSHHHHHHHHHHHHHHHTTSTTGGGTGGGTS-TTTTGGG-TTGGGT---TTEEEPPB----SSS----SSSBEEEE-SS-EEEEEEEEEEEETTEE---S-EEEEEEEEEEETTEEEEEE-EEEEE---HHHHHSPPPHHHHHHHHHHHTTS-SSSHHHHHHHHHHHT-SEEEEEEEEEEE-SSEEEEEEEEEEEEEEE-SSSSS-EEEEEEEEEEEEEEETTEEEEEEEEEEEE------------SS-TTTT--S---TT-GGGGS---SHHHHHTTPPP----SSS-SEEE-EESSSS-SEEEPP-GGG-GGGTTS-TTSPPEEE--STT---SSSHHHHHHHHHHHHHHHHHHHHHTT-SSGGGT-SSS-S-EEEESS---PPPS-SS-SS--EEEEEE---SS-SS---GGGSPEEEEEE-BS-SS---B----TTSPPPPB-PPBGGG-HHHHHHHHHHHHHHHHHS-SS-SSSS-SHHHHHHHTTGGG----HHHHTEEETTTTEEEES---GGGTTSTTSHHHHHHHTS-GGGPSP---HHHHHHHHHHHHHHHIIIIIT-EETTEEEEE-HHHHHHHHHHHHHHHHHHHHHH--TTTS---SHHHHHHHHHHHHT-SSEEEEEETTEEEEEETTSSHHHHHHHHHTTTTTS-SSS-----SS-EE--BS--SEETTSSS-EE--TT-------PPPPSGGGGS----TTSBPTTTTEEEETTTTEEEEE-EE-SSS-EEEEEEEEEEEE--TT-PPPEE-TT-TT-EEPEEES-S-EEE-SB-HHHH-EEEEE----SSEEEEEEEEE-SSS--TT-GGG--GGGTS-EEHHHHHTT-TTEEEEEEE-

Radius of gyration: 29.24 Å; chains: 1; bounding box: 91×51×91 Å

Foldseek 3Di:
DQDAFDPLQKDWDWAADPVLQFKIKIKIFRLLFWDKDWFPDPDPLSVLQSVLVVVVSLCVHPPSVVVCVVFPPPVASVLSNPVVCVPDHPAFKYKFAEQDPPDPDFTPAQPHWYKDDDDFKIKTKIKMATHPHNNFGPLQQFMKIWIWIWGQDPNIIMIITGIIMGIGRGDCCVVPPDDPVNSVVVVVVVVDDDDQDVVVQVVQCVQVVFPGKDFAAWDWDDDPWKIKIKTWIKGWHFCDDDPDDDHTDTWIKTWIKIAMDTPVDHGPDIDTDDIDTWDAAEFFWAAAPFAQLFQDDDPDDPPDPVSSAQDPPQVSSLVRTDDDDQDDDDDQKDFLFPPPPPGLEAEFQDVRHYVVCVPPDRVHGDMDGQPDPRTIGFFGCVNLRSLLSVLVVVVVLLCCLQPPVPSCVLQRQAASHEYEDSAIIFAADPDDQDNTDFKAKDWAQNDRDDSGGDTNVRGTHIYIHGHALDPDDQDFPDDDVPDDTGGRGGRTPSNHSLSSQLNVQQVSLCSAAVDSAAQQARGLSLQLSLLVRLLSGPNDLLCSQPSRSHSDRRQGQQAALLVQQACQADLSVVSVPDRNVPPPGPGDSSPSSSSNNLLVQLLLLQALQAADQVGRVHHPSVSSVLSSSVSVQLSSQLSNSQTHCSRHHPNGVVSSLVSSLSSLLGAAKRWGPDPPDIHIAGGLLFNQVSVQSNQQRNPCDHYGGGHADRQWAKFQFFLDDQWAPSGVHIHGNDTLGLHGFHLDADDLVCQVVLPGGRLAGHCPQAWDDDPPPQKIKGFMATRHQAWFWFKFKWKWKFFDDPPDDDFFDEVVDPRIGTWAWDDDRGDTAHHDGRVVGDMIMTRHDDDFGKMKMKMAIAGSSGGASLPVSSVGNSVHHRGHPSSRSSNRRRMHIGIHGD